Protein AF-A0A395T1R6-F1 (afdb_monomer)

Radius of gyration: 124.19 Å; Cα contacts (8 Å, |Δi|>4): 1586; chains: 1; bounding box: 211×90×313 Å

pLDDT: mean 70.3, std 21.77, range [21.64, 98.12]

InterPro domains:
  IPR008440 Agglutinin-like protein repeat [PF05792] (213-246)
  IPR008440 Agglutinin-like protein repeat [PF05792] (250-283)
  IPR008440 Agglutinin-like protein repeat [PF05792] (288-320)
  IPR008440 Agglutinin-like protein repeat [PF05792] (324-356)
  IPR008440 Agglutinin-like protein repeat [PF05792] (360-392)
  IPR008440 Agglutinin-like protein repeat [PF05792] (396-428)
  IPR008440 Agglutinin-like protein repeat [PF05792] (432-464)
  IPR008440 Agglutinin-like protein repeat [PF05792] (468-500)
  IPR008440 Agglutinin-like protein repeat [PF05792] (504-537)
  IPR008440 Agglutinin-like protein repeat [PF05792] (541-574)
  IPR018871 GLEYA adhesin domain [PF10528] (661-750)
  IPR033504 Agglutinin-like protein [PTHR33793] (58-470)
  IPR037524 PA14/GLEYA domain [PS51820] (612-763)

Mean predicted aligned error: 24.61 Å

Secondary structure (DSSP, 8-state):
--------------------------------------------------------SSSS----------TT-----------S-----------------------SS--------SSTT------------------EEEEEE-TT-SS-EEEEE--SSTT---EEEEEE--EEEEEEEEES-SS-EEE-----BS--EEEEEEEEEPPEEEEEEEETT-SS-EEEEPPPSSTTSPEEEEEEEEPPEEEEEEEETT-SS-EEEEEPPSSTTS-EEEEEEEEPPEEEEEEEETT--S-EEEEEPPSSTTSPEEEEEEEE--EEEEEEEES-SS-EEEEE--SSTTSPEEEEEEEEPPEEEEEEEES-SS-EEEEEPPSSTTSPEEEEEEEEPPEEEEEEEES-SS-EEEEEPPSSTTSPEEEEEEEEPPEEEEEEEES-SS-EEEEEPPSSTTSPEEEEEEEE--EEEEEEEES-SS-EEEEEPPSSTTSPEEEEEEEE--EEEEEEEETT--S-EEEEPPPSSTTSPEEEEEEEE--EEEEEEE-TT-SS-EEEEE--SSTTSPEEEEEEEPPTT--PPP-TTS-BSEEEEEEE-----TTTTS-TT--GGGGGTSPPSEEEEES--EEE-TTS--TT---S-EESSTTSPEE-STTEEEEEEEEEE-SSSEEEEEEE--EESEEEEEETHHHHS---GGG-SEEEE--SS----EEEEEEE-TT-EEEEEEEEEE-SS--EEE-EEE-TTS-EEE-TT-S--TTEESS-TTS-SPPPPPTTS--

Sequence (787 aa):
MLLHRKVGFWALAFSALSDAILVERQVGIQALPTNIIVGSSTLTDAFTSTMLILSNATSTATANVFGLAGLGTTFNIPLASQSLYPSCGTVMVESHVTILSSTDRIIALPETTTLPTQNPCDVVTVLVRMQGYTKGLQFTTITSYGNFVTGGSISTIVPTAADALGTIVVFNPQLYVTTTRYGSVVAAATSTPSGNGLSPTLTVVVDLPQAFITVTSYKNGLTAAVTTTFPVPVQGQTGTIQVDLPQPYTTVTSYIPGATGTGFITLPGANPGDLMTVVLNVPQAYATATTYVNGLSAPATTTLSPTAPGGVATVLVQIPQVYTTITSYGAFATAATTTQAPVSAGGVGSVVVRLPQPYTTITSYGSFAAAATTTLAPVSQGAVASVVVQIPQPYTTVTSYGSFAAAATTTLAPVSPGAVASVVVQIPQPYTTVTSYGSFAAVATTTLAPVSQGGVASVVVQIPQSYTTITSYGAFATAVTTTQAPVSAGGVANVIVQIPQSYTTVTSYATTFKAVATTTMAPVSQGAVATVVIQAPLSYTTVTGTTAAVASISTSTGTPAAAGQLATVVVLNPAVGTRVADQSCSNAGLEYAIYVNPYTNLDAPYYSSFIPSTFALNIPTYSGTSTYMGITEPGGVKSGNSGPAQSIYPGSPSQTWQYKTVNHRAFLYAPITGTYTVVAPYSDEITLVWYGSKAITGWLRSNADLEQGFSSGPSSSKTLNIQLTAGTYTPFRVMWANGQGDYSMIITVTAPDGTVIVDGSGSSSKFFVRFACDGSTPKYPAFGLGG

Solvent-accessible surface area (backbone atoms only — not comparable to full-atom values): 48066 Å² total; per-residue (Å²): 141,79,89,83,82,88,87,89,86,88,87,87,81,90,88,80,90,87,89,86,87,86,84,90,84,91,88,89,90,87,91,88,89,94,86,91,82,90,83,90,88,83,80,86,81,91,86,88,58,59,74,38,89,43,52,77,69,90,73,53,71,61,55,56,72,33,76,87,84,69,90,70,73,76,87,88,87,92,86,87,82,91,76,88,85,85,86,84,92,85,77,83,63,84,87,88,88,88,87,83,86,87,80,98,70,94,71,97,71,89,65,81,67,83,84,90,86,91,66,102,84,80,88,90,82,82,73,90,96,96,97,98,98,96,97,97,92,86,73,48,82,51,79,50,33,27,88,82,39,93,59,81,45,79,47,79,47,80,56,93,54,99,91,59,79,25,45,33,42,35,40,34,58,66,48,77,49,79,50,78,50,60,42,100,43,96,55,75,48,76,49,74,79,86,80,64,48,94,71,64,67,47,68,29,44,34,43,30,48,64,52,70,46,79,48,79,48,55,37,83,91,49,92,56,74,46,79,47,74,52,84,61,96,48,86,77,49,74,24,48,31,41,37,37,34,42,50,45,67,47,80,46,83,42,68,35,82,87,46,92,55,76,48,74,48,76,45,78,38,96,50,88,64,39,71,19,42,34,40,36,38,32,44,51,50,75,45,80,45,80,47,67,35,81,91,48,91,58,74,45,77,47,78,44,79,42,97,47,94,86,44,63,22,39,37,38,36,39,34,47,54,50,69,46,79,47,75,45,55,40,100,42,96,57,73,48,76,48,80,43,78,38,97,46,93,84,42,67,16,40,37,36,35,39,34,47,52,46,73,45,78,47,78,43,56,40,100,46,96,57,74,46,76,48,75,46,80,40,95,45,90,66,43,69,17,43,37,35,34,41,35,43,48,45,72,46,80,48,75,44,60,41,99,46,96,54,76,45,76,48,73,45,80,41,97,43,89,63,42,69,17,43,36,34,34,40,35,42,52,51,70,42,79,48,76,44,64,39,100,47,96,54,77,45,79,46,76,42,79,38,100,44,94,77,41,66,18,39,36,33,35,38,37,45,56,50,71,44,75,47,74,43,62,40,98,46,96,55,75,44,80,47,75,45,80,38,97,41,94,80,44,65,18,38,37,33,32,40,34,46,53,54,71,43,78,52,72,48,61,38,88,83,41,90,56,78,48,77,52,75,45,81,41,93,46,94,80,47,66,20,40,34,40,34,41,28,45,66,60,71,40,77,50,76,45,70,38,90,89,38,96,56,80,47,76,52,77,49,85,55,94,50,92,82,58,55,31,41,32,44,35,39,37,55,37,92,59,70,51,63,48,75,51,90,70,78,30,63,14,29,39,36,34,34,29,79,36,92,40,60,51,86,52,72,53,69,34,80,66,64,67,64,52,58,58,17,57,42,70,52,81,45,72,53,71,40,52,49,50,41,42,71,53,93,87,55,90,66,88,80,49,53,66,76,64,42,49,79,48,92,93,46,74,67,38,60,61,42,28,24,28,41,45,34,38,27,25,44,37,27,42,50,65,41,54,28,44,36,37,34,54,52,18,30,35,32,34,38,30,30,54,46,67,41,35,51,41,72,53,38,76,97,68,41,67,37,76,35,50,32,60,102,56,92,63,77,60,40,75,39,78,46,82,43,51,51,81,39,68,43,40,31,25,41,39,38,34,22,31,67,48,59,59,34,37,39,40,35,32,31,40,70,87,66,50,65,43,29,34,42,84,34,91,27,34,58,25,31,20,58,46,47,75,87,60,81,46,79,83,68,59,56,82,21,70,40,72

Foldseek 3Di:
DDDDDDDDDDDDDDDDDDDDDDDDDDDDDDDDDDDDDDDDDDDDDDDDDAFWDWADDPPTDDTDGDDDDDAWDFDDDDDDDDDDDYDDDGDHDDDDDDDDDDDDDDDPDWDWDWDDDDDDDDDTDIDTDDDEYDDDDDAEEDEWEFAPDPDKDKDKADDDDDPDGIYMYIYYYAEEDEDEFEDDDPAKDKDDDHDIGDDRYDYIYIYGYAAEDEDEFEDEPDPAKDWDWDDDPDTPDYTYIYIYGYQAEDEAEDEDEPDPAKDWDWADDPDTNGYIYIYIYGHAAEDEDEAEDEPDDAKDWDWADDPDGNDYIYTYIYGYAAEDEAEFEDQDPAWDWDWAHAPDTPHYTYTYIYHYQAEDEAEAEDQDPAWDWDWADAPDTNHYTYTYIYHYQAEDEAEAEDQDPAWDWDWADAPDGNHYTYTYTYHYQAEDEAEAEDQDPAWDWDWADAPDGSHYIYTYTYHYAAEDEAEAEDQDPAWDWDWADAPDGNHHIYRYIYHYQAADEAEFEDQPDDAKDWDWAQAPDGNHHTYIYIYGYAAADEAEEEDPPDLAKDWDWDDDDDPRDHTYIYIYDHDQLSDFAPCVPVFFAKKKFKAQAPQAQPPPQPSVRDKPQQQQADDGPDMDGDLADKFADVPHWDFDDQPAFQARDPPHDTGGQARMKMKIKWWFAASAWFKKKKKKQAWAAKKFKDKAPCLQADPTRVPTQDIHGHDPDGGHMDMGIDTDHHGDTIIMMMMGGHNGITTITWMWMAHPVGHTCHTRVNPHRRRTGQAHPVRPDDHHDDGNRGD

Nearest PDB structures (foldseek):
  4lhk-assembly2_B  TM=7.285E-01  e=1.188E-08  Saccharomyces pastorianus
  4lhn-assembly1_A  TM=7.246E-01  e=1.246E-08  Saccharomyces cerevisiae S288C
  4gq7-assembly1_A  TM=7.065E-01  e=5.707E-08  Saccharomyces pastorianus
  5a3m-assembly3_C  TM=7.041E-01  e=3.161E-07  Komagataella pastoris DSMZ 70382
  6qe7-assembly1_A  TM=7.003E-01  e=2.459E-04  Acetivibrio thermocellus

Structure (mmCIF, N/CA/C/O backbone):
data_AF-A0A395T1R6-F1
#
_entry.id   AF-A0A395T1R6-F1
#
loop_
_atom_site.group_PDB
_atom_site.id
_atom_site.type_symbol
_atom_site.label_atom_id
_atom_site.label_alt_id
_atom_site.label_comp_id
_atom_site.label_asym_id
_atom_site.label_entity_id
_atom_site.label_seq_id
_atom_site.pdbx_PDB_ins_code
_atom_site.Cartn_x
_atom_site.Cartn_y
_atom_site.Cartn_z
_atom_site.occupancy
_atom_site.B_iso_or_equiv
_atom_site.auth_seq_id
_atom_site.auth_comp_id
_atom_site.auth_asym_id
_atom_site.auth_atom_id
_atom_site.pdbx_PDB_model_num
ATOM 1 N N . MET A 1 1 ? 49.897 -30.626 -89.184 1.00 29.61 1 MET A N 1
ATOM 2 C CA . MET A 1 1 ? 49.021 -30.191 -90.293 1.00 29.61 1 MET A CA 1
ATOM 3 C C . MET A 1 1 ? 49.155 -28.679 -90.400 1.00 29.61 1 MET A C 1
ATOM 5 O O . MET A 1 1 ? 48.889 -28.042 -89.396 1.00 29.61 1 MET A O 1
ATOM 9 N N . LEU A 1 2 ? 49.645 -28.049 -91.471 1.00 29.53 2 LEU A N 1
ATOM 10 C CA . LEU A 1 2 ? 50.379 -28.482 -92.684 1.00 29.53 2 LEU A CA 1
ATOM 11 C C . LEU A 1 2 ? 51.542 -27.449 -92.883 1.00 29.53 2 LEU A C 1
ATOM 13 O O . LEU A 1 2 ? 51.498 -26.381 -92.284 1.00 29.53 2 LEU A O 1
ATOM 17 N N . LEU A 1 3 ? 52.713 -27.787 -93.443 1.00 25.23 3 LEU A N 1
ATOM 18 C CA . LEU A 1 3 ? 53.141 -27.539 -94.846 1.00 25.23 3 LEU A CA 1
ATOM 19 C C . LEU A 1 3 ? 52.845 -26.116 -95.410 1.00 25.23 3 LEU A C 1
ATOM 21 O O . LEU A 1 3 ? 51.731 -25.638 -95.268 1.00 25.23 3 LEU A O 1
ATOM 25 N N . HIS A 1 4 ? 53.756 -25.440 -96.136 1.00 25.69 4 HIS A N 1
ATOM 26 C CA . HIS A 1 4 ? 55.175 -25.754 -96.393 1.00 25.69 4 HIS A CA 1
ATOM 27 C C . HIS A 1 4 ? 56.025 -24.547 -96.868 1.00 25.69 4 HIS A C 1
ATOM 29 O O . HIS A 1 4 ? 55.557 -23.418 -96.964 1.00 25.69 4 HIS A O 1
ATOM 35 N N . ARG A 1 5 ? 57.311 -24.828 -97.135 1.00 24.47 5 ARG A N 1
ATOM 36 C CA . ARG A 1 5 ? 58.371 -23.920 -97.613 1.00 24.47 5 ARG A CA 1
ATOM 37 C C . ARG A 1 5 ? 58.149 -23.323 -99.019 1.00 24.47 5 ARG A C 1
ATOM 39 O O . ARG A 1 5 ? 57.463 -23.897 -99.854 1.00 24.47 5 ARG A O 1
ATOM 46 N N . LYS A 1 6 ? 58.912 -22.245 -99.267 1.00 27.02 6 LYS A N 1
ATOM 47 C CA . LYS A 1 6 ? 59.444 -21.736 -100.555 1.00 27.02 6 LYS A CA 1
ATOM 48 C C . LYS A 1 6 ? 59.745 -22.818 -101.620 1.00 27.02 6 LYS A C 1
ATOM 50 O O . LYS A 1 6 ? 60.247 -23.872 -101.236 1.00 27.02 6 LYS A O 1
ATOM 55 N N . VAL A 1 7 ? 59.684 -22.452 -102.914 1.00 25.67 7 VAL A N 1
ATOM 56 C CA . VAL A 1 7 ? 60.824 -22.364 -103.886 1.00 25.67 7 VAL A CA 1
ATOM 57 C C . VAL A 1 7 ? 60.316 -22.134 -105.333 1.00 25.67 7 VAL A C 1
ATOM 59 O O . VAL A 1 7 ? 59.218 -22.562 -105.668 1.00 25.67 7 VAL A O 1
ATOM 62 N N . GLY A 1 8 ? 61.142 -21.495 -106.181 1.00 25.34 8 GLY A N 1
ATOM 63 C CA . GLY A 1 8 ? 60.961 -21.331 -107.639 1.00 25.34 8 GLY A CA 1
ATOM 64 C C . GLY A 1 8 ? 60.736 -19.869 -108.054 1.00 25.34 8 GLY A C 1
ATOM 65 O O . GLY A 1 8 ? 60.134 -19.125 -107.288 1.00 25.34 8 GLY A O 1
ATOM 66 N N . PHE A 1 9 ? 61.187 -19.359 -109.208 1.00 25.12 9 PHE A N 1
ATOM 67 C CA . PHE A 1 9 ? 62.047 -19.833 -110.324 1.00 25.12 9 PHE A CA 1
ATOM 68 C C . PHE A 1 9 ? 62.518 -18.562 -111.095 1.00 25.12 9 PHE A C 1
ATOM 70 O O . PHE A 1 9 ? 61.948 -17.503 -110.847 1.00 25.12 9 PHE A O 1
ATOM 77 N N . TRP A 1 10 ? 63.494 -18.480 -112.013 1.00 24.95 10 TRP A N 1
ATOM 78 C CA . TRP A 1 10 ? 64.475 -19.337 -112.733 1.00 24.95 10 TRP A CA 1
ATOM 79 C C . TRP A 1 10 ? 65.685 -18.404 -113.064 1.00 24.95 10 TRP A C 1
ATOM 81 O O . TRP A 1 10 ? 65.503 -17.191 -113.047 1.00 24.95 10 TRP A O 1
ATOM 91 N N . ALA A 1 11 ? 66.910 -18.799 -113.435 1.00 26.53 11 ALA A N 1
ATOM 92 C CA . ALA A 1 11 ? 67.641 -20.078 -113.469 1.00 26.53 11 ALA A CA 1
ATOM 93 C C . ALA A 1 11 ? 69.101 -19.771 -112.992 1.00 26.53 11 ALA A C 1
ATOM 95 O O . ALA A 1 11 ? 69.206 -19.151 -111.941 1.00 26.53 11 ALA A O 1
ATOM 96 N N . LEU A 1 12 ? 70.263 -20.089 -113.593 1.00 25.66 12 LEU A N 1
ATOM 97 C CA . LEU A 1 12 ? 70.721 -20.938 -114.714 1.00 25.66 12 LEU A CA 1
ATOM 98 C C . LEU A 1 12 ? 72.226 -21.226 -114.460 1.00 25.66 12 LEU A C 1
ATOM 100 O O . LEU A 1 12 ? 72.945 -20.293 -114.106 1.00 25.66 12 LEU A O 1
ATOM 104 N N . ALA A 1 13 ? 72.720 -22.463 -114.608 1.00 24.75 13 ALA A N 1
ATOM 105 C CA . ALA A 1 13 ? 74.136 -22.808 -114.382 1.00 24.75 13 ALA A CA 1
ATOM 106 C C . ALA A 1 13 ? 74.539 -24.161 -115.015 1.00 24.75 13 ALA A C 1
ATOM 108 O O . ALA A 1 13 ? 73.674 -25.024 -115.153 1.00 24.75 13 ALA A O 1
ATOM 109 N N . PHE A 1 14 ? 75.852 -24.351 -115.266 1.00 25.20 14 PHE A N 1
ATOM 110 C CA . PHE A 1 14 ? 76.526 -25.600 -115.714 1.00 25.20 14 PHE A CA 1
ATOM 111 C C . PHE A 1 14 ? 76.134 -26.095 -117.135 1.00 25.20 14 PHE A C 1
ATOM 113 O O . PHE A 1 14 ? 75.089 -25.709 -117.646 1.00 25.20 14 PHE A O 1
ATOM 120 N N . SER A 1 15 ? 76.901 -26.901 -117.894 1.00 27.06 15 SER A N 1
ATOM 121 C CA . SER A 1 15 ? 78.256 -27.528 -117.810 1.00 27.06 15 SER A CA 1
ATOM 122 C C . SER A 1 15 ? 78.588 -28.166 -119.191 1.00 27.06 15 SER A C 1
ATOM 124 O O . SER A 1 15 ? 77.674 -28.283 -119.999 1.00 27.06 15 SER A O 1
ATOM 126 N N . ALA A 1 16 ? 79.761 -28.735 -119.524 1.00 30.88 16 ALA A N 1
ATOM 127 C CA . ALA A 1 16 ? 81.188 -28.505 -119.209 1.00 30.88 16 ALA A CA 1
ATOM 128 C C . ALA A 1 16 ? 82.055 -29.532 -120.010 1.00 30.88 16 ALA A C 1
ATOM 130 O O . ALA A 1 16 ? 81.505 -30.503 -120.515 1.00 30.88 16 ALA A O 1
ATOM 131 N N . LEU A 1 17 ? 83.390 -29.352 -120.018 1.00 27.84 17 LEU A N 1
ATOM 132 C CA . LEU A 1 17 ? 84.458 -30.365 -120.233 1.00 27.84 17 LEU A CA 1
ATOM 133 C C . LEU A 1 17 ? 84.576 -31.153 -121.565 1.00 27.84 17 LEU A C 1
ATOM 135 O O . LEU A 1 17 ? 83.744 -31.996 -121.885 1.00 27.84 17 LEU A O 1
ATOM 139 N N . SER A 1 18 ? 85.764 -31.063 -122.180 1.00 30.98 18 SER A N 1
ATOM 140 C CA . SER A 1 18 ? 86.660 -32.225 -122.372 1.00 30.98 18 SER A CA 1
ATOM 141 C C . SER A 1 18 ? 88.119 -31.774 -122.591 1.00 30.98 18 SER A C 1
ATOM 143 O O . SER A 1 18 ? 88.369 -30.750 -123.225 1.00 30.98 18 SER A O 1
ATOM 145 N N . ASP A 1 19 ? 89.083 -32.502 -122.020 1.00 29.06 19 ASP A N 1
ATOM 146 C CA . ASP A 1 19 ? 90.503 -32.114 -121.965 1.00 29.06 19 ASP A CA 1
ATOM 147 C C . ASP A 1 19 ? 91.356 -32.622 -123.142 1.00 29.06 19 ASP A C 1
ATOM 149 O O . ASP A 1 19 ? 91.110 -33.696 -123.692 1.00 29.06 19 ASP A O 1
ATOM 153 N N . ALA A 1 20 ? 92.454 -31.912 -123.434 1.00 26.25 20 ALA A N 1
ATOM 154 C CA . ALA A 1 20 ? 93.642 -32.460 -124.097 1.00 26.25 20 ALA A CA 1
ATOM 155 C C . ALA A 1 20 ? 94.910 -31.680 -123.682 1.00 26.25 20 ALA A C 1
ATOM 157 O O . ALA A 1 20 ? 94.913 -30.451 -123.662 1.00 26.25 20 ALA A O 1
ATOM 158 N N . ILE A 1 21 ? 95.998 -32.392 -123.364 1.00 26.81 21 ILE A N 1
ATOM 159 C CA . ILE A 1 21 ? 97.291 -31.849 -122.897 1.00 26.81 21 ILE A CA 1
ATOM 160 C C . ILE A 1 21 ? 98.415 -32.492 -123.722 1.00 26.81 21 ILE A C 1
ATOM 162 O O . ILE A 1 21 ? 98.368 -33.709 -123.869 1.00 26.81 21 ILE A O 1
ATOM 166 N N . LEU A 1 22 ? 99.433 -31.727 -124.175 1.00 22.70 22 LEU A N 1
ATOM 167 C CA . LEU A 1 22 ? 100.854 -32.164 -124.258 1.00 22.70 22 LEU A CA 1
ATOM 168 C C . LEU A 1 22 ? 101.851 -31.083 -124.771 1.00 22.70 22 LEU A C 1
ATOM 170 O O . LEU A 1 22 ? 101.934 -30.798 -125.959 1.00 22.70 22 LEU A O 1
ATOM 174 N N . VAL A 1 23 ? 102.633 -30.538 -123.829 1.00 24.05 23 VAL A N 1
ATOM 175 C CA . VAL A 1 23 ? 104.097 -30.255 -123.843 1.00 24.05 23 VAL A CA 1
ATOM 176 C C . VAL A 1 23 ? 104.806 -29.690 -125.107 1.00 24.05 23 VAL A C 1
ATOM 178 O O . VAL A 1 23 ? 105.176 -30.407 -126.029 1.00 24.05 23 VAL A O 1
ATOM 181 N N . GLU A 1 24 ? 105.120 -28.391 -125.022 1.00 30.47 24 GLU A N 1
ATOM 182 C CA . GLU A 1 24 ? 106.423 -27.698 -125.209 1.00 30.47 24 GLU A CA 1
ATOM 183 C C . GLU A 1 24 ? 107.629 -28.351 -125.956 1.00 30.47 24 GLU A C 1
ATOM 185 O O . GLU A 1 24 ? 108.156 -29.381 -125.535 1.00 30.47 24 GLU A O 1
ATOM 190 N N . ARG A 1 25 ? 108.247 -27.600 -126.899 1.00 23.56 25 ARG A N 1
ATOM 191 C CA . ARG A 1 25 ? 109.714 -27.329 -126.894 1.00 23.56 25 ARG A CA 1
ATOM 192 C C . ARG A 1 25 ? 110.128 -26.076 -127.695 1.00 23.56 25 ARG A C 1
ATOM 194 O O . ARG A 1 25 ? 109.508 -25.741 -128.697 1.00 23.56 25 ARG A O 1
ATOM 201 N N . GLN A 1 26 ? 111.196 -25.399 -127.256 1.00 33.03 26 GLN A N 1
ATOM 202 C CA . GLN A 1 26 ? 111.810 -24.227 -127.913 1.00 33.03 26 GLN A CA 1
ATOM 203 C C . GLN A 1 26 ? 112.692 -24.576 -129.131 1.00 33.03 26 GLN A C 1
ATOM 205 O O . GLN A 1 26 ? 113.299 -25.645 -129.156 1.00 33.03 26 GLN A O 1
ATOM 210 N N . VAL A 1 27 ? 112.881 -23.609 -130.045 1.00 26.05 27 VAL A N 1
ATOM 211 C CA . VAL A 1 27 ? 114.132 -22.824 -130.272 1.00 26.05 27 VAL A CA 1
ATOM 212 C C . VAL A 1 27 ? 113.833 -21.700 -131.295 1.00 26.05 27 VAL A C 1
ATOM 214 O O . VAL A 1 27 ? 112.976 -21.876 -132.155 1.00 26.05 27 VAL A O 1
ATOM 217 N N . GLY A 1 28 ? 114.481 -20.529 -131.188 1.00 33.84 28 GLY A N 1
ATOM 218 C CA . GLY A 1 28 ? 114.299 -19.372 -132.097 1.00 33.84 28 GLY A CA 1
ATOM 219 C C . GLY A 1 28 ? 115.610 -18.898 -132.750 1.00 33.84 28 GLY A C 1
ATOM 220 O O . GLY A 1 28 ? 116.626 -19.561 -132.571 1.00 33.84 28 GLY A O 1
ATOM 221 N N . ILE A 1 29 ? 115.604 -17.764 -133.477 1.00 26.56 29 ILE A N 1
ATOM 222 C CA . ILE A 1 29 ? 116.796 -17.055 -134.022 1.00 26.56 29 ILE A CA 1
ATOM 223 C C . ILE A 1 29 ? 116.436 -15.609 -134.471 1.00 26.56 29 ILE A C 1
ATOM 225 O O . ILE A 1 29 ? 115.260 -15.293 -134.639 1.00 26.56 29 ILE A O 1
ATOM 229 N N . GLN A 1 30 ? 117.435 -14.723 -134.622 1.00 33.66 30 GLN A N 1
ATOM 230 C CA . GLN A 1 30 ? 117.318 -13.301 -135.033 1.00 33.66 30 GLN A CA 1
ATOM 231 C C . GLN A 1 30 ? 117.697 -13.069 -136.515 1.00 33.66 30 GLN A C 1
ATOM 233 O O . GLN A 1 30 ? 118.505 -13.838 -137.027 1.00 33.66 30 GLN A O 1
ATOM 238 N N . ALA A 1 31 ? 117.269 -11.950 -137.136 1.00 23.98 31 ALA A N 1
ATOM 239 C CA . ALA A 1 31 ? 118.043 -11.203 -138.160 1.00 23.98 31 ALA A CA 1
ATOM 240 C C . ALA A 1 31 ? 117.441 -9.814 -138.531 1.00 23.98 31 ALA A C 1
ATOM 242 O O . ALA A 1 31 ? 116.288 -9.516 -138.233 1.00 23.98 31 ALA A O 1
ATOM 243 N N . LEU A 1 32 ? 118.255 -8.990 -139.208 1.00 28.36 32 LEU A N 1
ATOM 244 C CA . LEU A 1 32 ? 118.049 -7.650 -139.816 1.00 28.36 32 LEU A CA 1
ATOM 245 C C . LEU A 1 32 ? 118.878 -7.625 -141.146 1.00 28.36 32 LEU A C 1
ATOM 247 O O . LEU A 1 32 ? 119.597 -8.601 -141.368 1.00 28.36 32 LEU A O 1
ATOM 251 N N . PRO A 1 33 ? 119.034 -6.523 -141.926 1.00 50.50 33 PRO A N 1
ATOM 252 C CA . PRO A 1 33 ? 118.114 -5.513 -142.504 1.00 50.50 33 PRO A CA 1
ATOM 253 C C . PRO A 1 33 ? 118.415 -5.265 -144.032 1.00 50.50 33 PRO A C 1
ATOM 255 O O . PRO A 1 33 ? 118.974 -6.141 -144.680 1.00 50.50 33 PRO A O 1
ATOM 258 N N . THR A 1 34 ? 118.160 -4.041 -144.561 1.00 25.34 34 THR A N 1
ATOM 259 C CA . THR A 1 34 ? 118.771 -3.331 -145.747 1.00 25.34 34 THR A CA 1
ATOM 260 C C . THR A 1 34 ? 117.970 -3.081 -147.059 1.00 25.34 34 THR A C 1
ATOM 262 O O . THR A 1 34 ? 116.901 -3.639 -147.277 1.00 25.34 34 THR A O 1
ATOM 265 N N . ASN A 1 35 ? 118.479 -2.126 -147.873 1.00 29.36 35 ASN A N 1
ATOM 266 C CA . ASN A 1 35 ? 117.907 -1.464 -149.076 1.00 29.36 35 ASN A CA 1
ATOM 267 C C . ASN A 1 35 ? 118.838 -1.620 -150.307 1.00 29.36 35 ASN A C 1
ATOM 269 O O . ASN A 1 35 ? 120.018 -1.880 -150.089 1.00 29.36 35 ASN A O 1
ATOM 273 N N . ILE A 1 36 ? 118.393 -1.277 -151.540 1.00 23.59 36 ILE A N 1
ATOM 274 C CA . ILE A 1 36 ? 119.237 -0.665 -152.615 1.00 23.59 36 ILE A CA 1
ATOM 275 C C . ILE A 1 36 ? 118.395 -0.011 -153.756 1.00 23.59 36 ILE A C 1
ATOM 277 O O . ILE A 1 36 ? 117.195 0.191 -153.577 1.00 23.59 36 ILE A O 1
ATOM 281 N N . ILE A 1 37 ? 119.028 0.475 -154.839 1.00 25.44 37 ILE A N 1
ATOM 282 C CA . ILE A 1 37 ? 118.667 1.673 -155.633 1.00 25.44 37 ILE A CA 1
ATOM 283 C C . ILE A 1 37 ? 118.679 1.451 -157.174 1.00 25.44 37 ILE A C 1
ATOM 285 O O . ILE A 1 37 ? 119.612 0.847 -157.684 1.00 25.44 37 ILE A O 1
ATOM 289 N N . VAL A 1 38 ? 117.691 2.045 -157.878 1.00 25.42 38 VAL A N 1
ATOM 290 C CA . VAL A 1 38 ? 117.633 2.511 -159.304 1.00 25.42 38 VAL A CA 1
ATOM 291 C C . VAL A 1 38 ? 118.059 1.586 -160.472 1.00 25.42 38 VAL A C 1
ATOM 293 O O . VAL A 1 38 ? 119.215 1.205 -160.587 1.00 25.42 38 VAL A O 1
ATOM 296 N N . GLY A 1 39 ? 117.192 1.503 -161.502 1.00 25.41 39 GLY A N 1
ATOM 297 C CA . GLY A 1 39 ? 117.634 1.749 -162.893 1.00 25.41 39 GLY A CA 1
ATOM 298 C C . GLY A 1 39 ? 117.143 0.818 -164.017 1.00 25.41 39 GLY A C 1
ATOM 299 O O . GLY A 1 39 ? 117.495 -0.350 -164.047 1.00 25.41 39 GLY A O 1
ATOM 300 N N . SER A 1 40 ? 116.495 1.417 -165.032 1.00 21.64 40 SER A N 1
ATOM 301 C CA . SER A 1 40 ? 116.198 0.871 -166.377 1.00 21.64 40 SER A CA 1
ATOM 302 C C . SER A 1 40 ? 115.110 -0.213 -166.516 1.00 21.64 40 SER A C 1
ATOM 304 O O . SER A 1 40 ? 115.144 -1.253 -165.866 1.00 21.64 40 SER A O 1
ATOM 306 N N . SER A 1 41 ? 114.175 0.005 -167.450 1.00 25.02 41 SER A N 1
ATOM 307 C CA . SER A 1 41 ? 113.246 -1.019 -167.946 1.00 25.02 41 SER A CA 1
ATOM 308 C C . SER A 1 41 ? 112.718 -0.706 -169.358 1.00 25.02 41 SER A C 1
ATOM 310 O O . SER A 1 41 ? 111.914 0.198 -169.571 1.00 25.02 41 SER A O 1
ATOM 312 N N . THR A 1 42 ? 113.121 -1.521 -170.332 1.00 23.44 42 THR A N 1
ATOM 313 C CA . THR A 1 42 ? 112.392 -1.745 -171.592 1.00 23.44 42 THR A CA 1
ATOM 314 C C . THR A 1 42 ? 112.316 -3.258 -171.767 1.00 23.44 42 THR A C 1
ATOM 316 O O . THR A 1 42 ? 113.345 -3.900 -171.938 1.00 23.44 42 THR A O 1
ATOM 319 N N . LEU A 1 43 ? 111.181 -3.863 -171.426 1.00 25.53 43 LEU A N 1
ATOM 320 C CA . LEU A 1 43 ? 110.031 -4.098 -172.312 1.00 25.53 43 LEU A CA 1
ATOM 321 C C . LEU A 1 43 ? 110.159 -5.435 -173.053 1.00 25.53 43 LEU A C 1
ATOM 323 O O . LEU A 1 43 ? 111.091 -5.632 -173.822 1.00 25.53 43 LEU A O 1
ATOM 327 N N . THR A 1 44 ? 109.105 -6.241 -172.892 1.00 26.75 44 THR A N 1
ATOM 328 C CA . THR A 1 44 ? 108.603 -7.277 -173.816 1.00 26.75 44 THR A CA 1
ATOM 329 C C . THR A 1 44 ? 109.477 -8.531 -174.055 1.00 26.75 44 THR A C 1
ATOM 331 O O . THR A 1 44 ? 110.683 -8.440 -174.233 1.00 26.75 44 THR A O 1
ATOM 334 N N . ASP A 1 45 ? 108.927 -9.751 -174.084 1.00 25.23 45 ASP A N 1
ATOM 335 C CA . ASP A 1 45 ? 107.506 -10.119 -173.967 1.00 25.23 45 ASP A CA 1
ATOM 336 C C . ASP A 1 45 ? 107.254 -11.470 -173.280 1.00 25.23 45 ASP A C 1
ATOM 338 O O . ASP A 1 45 ? 108.174 -12.237 -172.993 1.00 25.23 45 ASP A O 1
ATOM 342 N N . ALA A 1 46 ? 105.984 -11.729 -172.961 1.00 26.94 46 ALA A N 1
ATOM 343 C CA . ALA A 1 46 ? 105.556 -12.905 -172.210 1.00 26.94 46 ALA A CA 1
ATOM 344 C C . ALA A 1 46 ? 105.549 -14.205 -173.037 1.00 26.94 46 ALA A C 1
ATOM 346 O O . ALA A 1 46 ? 105.159 -14.217 -174.201 1.00 26.94 46 ALA A O 1
ATOM 347 N N . PHE A 1 47 ? 105.834 -15.330 -172.372 1.00 25.06 47 PHE A N 1
ATOM 348 C CA . PHE A 1 47 ? 105.428 -16.670 -172.810 1.00 25.06 47 PHE A CA 1
ATOM 349 C C . PHE A 1 47 ? 104.857 -17.466 -171.629 1.00 25.06 47 PHE A C 1
ATOM 351 O O . PHE A 1 47 ? 105.397 -17.436 -170.523 1.00 25.06 47 PHE A O 1
ATOM 358 N N . THR A 1 48 ? 103.750 -18.172 -171.861 1.00 26.30 48 THR A N 1
ATOM 359 C CA . THR A 1 48 ? 103.008 -18.957 -170.861 1.00 26.30 48 THR A CA 1
ATOM 360 C C . THR A 1 48 ? 103.182 -20.465 -171.068 1.00 26.30 48 THR A C 1
ATOM 362 O O . THR A 1 48 ? 103.249 -20.941 -172.199 1.00 26.30 48 THR A O 1
ATOM 365 N N . SER A 1 49 ? 103.231 -21.232 -169.972 1.00 24.64 49 SER A N 1
ATOM 366 C CA . SER A 1 49 ? 103.086 -22.704 -169.900 1.00 24.64 49 SER A CA 1
ATOM 367 C C . SER A 1 49 ? 102.891 -23.140 -168.431 1.00 24.64 49 SER A C 1
ATOM 369 O O . SER A 1 49 ? 103.068 -22.307 -167.542 1.00 24.64 49 SER A O 1
ATOM 371 N N . THR A 1 50 ? 102.503 -24.402 -168.179 1.00 23.33 50 THR A N 1
ATOM 372 C CA . THR A 1 50 ? 101.903 -24.870 -166.898 1.00 23.33 50 THR A CA 1
ATOM 373 C C . THR A 1 50 ? 102.637 -26.055 -166.227 1.00 23.33 50 THR A C 1
ATOM 375 O O . THR A 1 50 ? 103.316 -26.829 -166.897 1.00 23.33 50 THR A O 1
ATOM 378 N N . MET A 1 51 ? 102.478 -26.221 -164.900 1.00 28.81 51 MET A N 1
ATOM 379 C CA . MET A 1 51 ? 103.156 -27.208 -164.030 1.00 28.81 51 MET A CA 1
ATOM 380 C C . MET A 1 51 ? 102.465 -28.593 -163.894 1.00 28.81 51 MET A C 1
ATOM 382 O O . MET A 1 51 ? 101.329 -28.661 -163.432 1.00 28.81 51 MET A O 1
ATOM 386 N N . LEU A 1 52 ? 103.198 -29.693 -164.134 1.00 24.88 52 LEU A N 1
ATOM 387 C CA . LEU A 1 52 ? 102.913 -31.088 -163.724 1.00 24.88 52 LEU A CA 1
ATOM 388 C C . LEU A 1 52 ? 104.228 -31.859 -163.452 1.00 24.88 52 LEU A C 1
ATOM 390 O O . LEU A 1 52 ? 105.116 -31.876 -164.299 1.00 24.88 52 LEU A O 1
ATOM 394 N N . ILE A 1 53 ? 104.353 -32.551 -162.310 1.00 30.95 53 ILE A N 1
ATOM 395 C CA . ILE A 1 53 ? 105.489 -33.452 -162.003 1.00 30.95 53 ILE A CA 1
ATOM 396 C C . ILE A 1 53 ? 104.979 -34.889 -161.885 1.00 30.95 53 ILE A C 1
ATOM 398 O O . ILE A 1 53 ? 104.049 -35.148 -161.127 1.00 30.95 53 ILE A O 1
ATOM 402 N N . LEU A 1 54 ? 105.623 -35.820 -162.592 1.00 26.39 54 LEU A N 1
ATOM 403 C CA . LEU A 1 54 ? 105.371 -37.264 -162.550 1.00 26.39 54 LEU A CA 1
ATOM 404 C C . LEU A 1 54 ? 106.666 -38.000 -162.958 1.00 26.39 54 LEU A C 1
ATOM 406 O O . LEU A 1 54 ? 107.420 -37.515 -163.803 1.00 26.39 54 LEU A O 1
ATOM 410 N N . SER A 1 55 ? 106.963 -39.120 -162.297 1.00 32.03 55 SER A N 1
ATOM 411 C CA . SER A 1 55 ? 108.272 -39.799 -162.308 1.00 32.03 55 SER A CA 1
ATOM 412 C C . SER A 1 55 ? 108.362 -40.956 -163.312 1.00 32.03 55 SER A C 1
ATOM 414 O O . SER A 1 55 ? 107.341 -41.426 -163.789 1.00 32.03 55 SER A O 1
ATOM 416 N N . ASN A 1 56 ? 109.577 -41.444 -163.590 1.00 34.97 56 ASN A N 1
ATOM 417 C CA . ASN A 1 56 ? 109.904 -42.552 -164.512 1.00 34.97 56 ASN A CA 1
ATOM 418 C C . ASN A 1 56 ? 110.736 -43.623 -163.760 1.00 34.97 56 ASN A C 1
ATOM 420 O O . ASN A 1 56 ? 111.423 -43.252 -162.811 1.00 34.97 56 ASN A O 1
ATOM 424 N N . ALA A 1 57 ? 110.806 -44.923 -164.086 1.00 37.69 57 ALA A N 1
ATOM 425 C CA . ALA A 1 57 ? 109.948 -45.852 -164.854 1.00 37.69 57 ALA A CA 1
ATOM 426 C C . ALA A 1 57 ? 110.190 -47.294 -164.293 1.00 37.69 57 ALA A C 1
ATOM 428 O O . ALA A 1 57 ? 111.014 -47.439 -163.391 1.00 37.69 57 ALA A O 1
ATOM 429 N N . THR A 1 58 ? 109.551 -48.414 -164.671 1.00 38.09 58 THR A N 1
ATOM 430 C CA . THR A 1 58 ? 108.639 -48.754 -165.782 1.00 38.09 58 THR A CA 1
ATOM 431 C C . THR A 1 58 ? 107.456 -49.694 -165.366 1.00 38.09 58 THR A C 1
ATOM 433 O O . THR A 1 58 ? 107.230 -50.710 -166.022 1.00 38.09 58 THR A O 1
ATOM 436 N N . SER A 1 59 ? 106.683 -49.576 -164.278 1.00 50.44 59 SER A N 1
ATOM 437 C CA . SER A 1 59 ? 106.446 -48.518 -163.277 1.00 50.44 59 SER A CA 1
ATOM 438 C C . SER A 1 59 ? 106.238 -47.109 -163.843 1.00 50.44 59 SER A C 1
ATOM 440 O O . SER A 1 59 ? 106.367 -46.908 -165.042 1.00 50.44 59 SER A O 1
ATOM 442 N N . THR A 1 60 ? 105.857 -46.172 -162.961 1.00 48.31 60 THR A N 1
ATOM 443 C CA . THR A 1 60 ? 106.154 -44.721 -163.021 1.00 48.31 60 THR A CA 1
ATOM 444 C C . THR A 1 60 ? 106.216 -44.064 -164.420 1.00 48.31 60 THR A C 1
ATOM 446 O O . THR A 1 60 ? 107.141 -44.315 -165.185 1.00 48.31 60 THR A O 1
ATOM 449 N N . ALA A 1 61 ? 105.292 -43.145 -164.745 1.00 26.94 61 ALA A N 1
ATOM 450 C CA . ALA A 1 61 ? 105.412 -42.336 -165.969 1.00 26.94 61 ALA A CA 1
ATOM 451 C C . ALA A 1 61 ? 105.025 -40.839 -165.834 1.00 26.94 61 ALA A C 1
ATOM 453 O O . ALA A 1 61 ? 103.881 -40.505 -165.532 1.00 26.94 61 ALA A O 1
ATOM 454 N N . THR A 1 62 ? 105.984 -39.980 -166.211 1.00 25.83 62 THR A N 1
ATOM 455 C CA . THR A 1 62 ? 105.889 -38.767 -167.069 1.00 25.83 62 THR A CA 1
ATOM 456 C C . THR A 1 62 ? 105.168 -37.480 -166.621 1.00 25.83 62 THR A C 1
ATOM 458 O O . THR A 1 62 ? 103.947 -37.432 -166.511 1.00 25.83 62 THR A O 1
ATOM 461 N N . ALA A 1 63 ? 105.966 -36.402 -166.521 1.00 27.61 63 ALA A N 1
ATOM 462 C CA . ALA A 1 63 ? 105.645 -34.989 -166.239 1.00 27.61 63 ALA A CA 1
ATOM 463 C C . ALA A 1 63 ? 104.795 -34.248 -167.320 1.00 27.61 63 ALA A C 1
ATOM 465 O O . ALA A 1 63 ? 104.330 -34.854 -168.279 1.00 27.61 63 ALA A O 1
ATOM 466 N N . ASN A 1 64 ? 104.518 -32.937 -167.193 1.00 26.84 64 ASN A N 1
ATOM 467 C CA . ASN A 1 64 ? 105.440 -31.878 -167.665 1.00 26.84 64 ASN A CA 1
ATOM 468 C C . ASN A 1 64 ? 105.314 -30.517 -166.927 1.00 26.84 64 ASN A C 1
ATOM 470 O O . ASN A 1 64 ? 104.208 -30.021 -166.738 1.00 26.84 64 ASN A O 1
ATOM 474 N N . VAL A 1 65 ? 106.437 -29.872 -166.571 1.00 33.84 65 VAL A N 1
ATOM 475 C CA . VAL A 1 65 ? 106.509 -28.742 -165.606 1.00 33.84 65 VAL A CA 1
ATOM 476 C C . VAL A 1 65 ? 106.904 -27.383 -166.219 1.00 33.84 65 VAL A C 1
ATOM 478 O O . VAL A 1 65 ? 108.003 -27.290 -166.754 1.00 33.84 65 VAL A O 1
ATOM 481 N N . PHE A 1 66 ? 106.098 -26.315 -166.047 1.00 26.27 66 PHE A N 1
ATOM 482 C CA . PHE A 1 66 ? 106.440 -24.923 -166.426 1.00 26.27 66 PHE A CA 1
ATOM 483 C C . PHE A 1 66 ? 105.710 -23.799 -165.640 1.00 26.27 66 PHE A C 1
ATOM 485 O O . PHE A 1 66 ? 104.527 -23.923 -165.348 1.00 26.27 66 PHE A O 1
ATOM 492 N N . GLY A 1 67 ? 106.400 -22.657 -165.446 1.00 30.69 67 GLY A N 1
ATOM 493 C CA . GLY A 1 67 ? 105.834 -21.288 -165.336 1.00 30.69 67 GLY A CA 1
ATOM 494 C C . GLY A 1 67 ? 105.211 -20.836 -163.994 1.00 30.69 67 GLY A C 1
ATOM 495 O O . GLY A 1 67 ? 104.341 -21.509 -163.458 1.00 30.69 67 GLY A O 1
ATOM 496 N N . LEU A 1 68 ? 105.543 -19.678 -163.400 1.00 29.89 68 LEU A N 1
ATOM 497 C CA . LEU A 1 68 ? 106.670 -18.738 -163.585 1.00 29.89 68 LEU A CA 1
ATOM 498 C C . LEU A 1 68 ? 107.416 -18.592 -162.242 1.00 29.89 68 LEU A C 1
ATOM 500 O O . LEU A 1 68 ? 106.790 -18.649 -161.186 1.00 29.89 68 LEU A O 1
ATOM 504 N N . ALA A 1 69 ? 108.725 -18.327 -162.281 1.00 34.28 69 ALA A N 1
ATOM 505 C CA . ALA A 1 69 ? 109.538 -18.035 -161.098 1.00 34.28 69 ALA A CA 1
ATOM 506 C C . ALA A 1 69 ? 110.293 -16.704 -161.249 1.00 34.28 69 ALA A C 1
ATOM 508 O O . ALA A 1 69 ? 110.760 -16.372 -162.338 1.00 34.28 69 ALA A O 1
ATOM 509 N N . GLY A 1 70 ? 110.416 -15.962 -160.145 1.00 35.31 70 GLY A N 1
ATOM 510 C CA . GLY A 1 70 ? 111.324 -14.820 -160.001 1.00 35.31 70 GLY A CA 1
ATOM 511 C C . GLY A 1 70 ? 112.589 -15.210 -159.226 1.00 35.31 70 GLY A C 1
ATOM 512 O O . GLY A 1 70 ? 112.654 -16.291 -158.642 1.00 35.31 70 GLY A O 1
ATOM 513 N N . LEU A 1 71 ? 113.596 -14.332 -159.219 1.00 29.69 71 LEU A N 1
ATOM 514 C CA . LEU A 1 71 ? 114.896 -14.580 -158.579 1.00 29.69 71 LEU A CA 1
ATOM 515 C C . LEU A 1 71 ? 114.775 -15.034 -157.108 1.00 29.69 71 LEU A C 1
ATOM 517 O O . LEU A 1 71 ? 114.043 -14.436 -156.323 1.00 29.69 71 LEU A O 1
ATOM 521 N N . GLY A 1 72 ? 115.544 -16.070 -156.745 1.00 37.22 72 GLY A N 1
ATOM 522 C CA . GLY A 1 72 ? 115.762 -16.511 -155.359 1.00 37.22 72 GLY A CA 1
ATOM 523 C C . GLY A 1 72 ? 115.056 -17.799 -154.900 1.00 37.22 72 GLY A C 1
ATOM 524 O O . GLY A 1 72 ? 115.294 -18.234 -153.775 1.00 37.22 72 GLY A O 1
ATOM 525 N N . THR A 1 73 ? 114.201 -18.443 -155.706 1.00 37.31 73 THR A N 1
ATOM 526 C CA . THR A 1 73 ? 113.470 -19.654 -155.258 1.00 37.31 73 THR A CA 1
ATOM 527 C C . THR A 1 73 ? 114.307 -20.940 -155.353 1.00 37.31 73 THR A C 1
ATOM 529 O O . THR A 1 73 ? 115.002 -21.157 -156.340 1.00 37.31 73 THR A O 1
ATOM 532 N N . THR A 1 74 ? 114.195 -21.830 -154.357 1.00 34.91 74 THR A N 1
ATOM 533 C CA . THR A 1 74 ? 114.816 -23.174 -154.333 1.00 34.91 74 THR A CA 1
ATOM 534 C C . THR A 1 74 ? 113.751 -24.233 -154.013 1.00 34.91 74 THR A C 1
ATOM 536 O O . THR A 1 74 ? 112.864 -23.970 -153.202 1.00 34.91 74 THR A O 1
ATOM 539 N N . PHE A 1 75 ? 113.831 -25.428 -154.612 1.00 34.06 75 PHE A N 1
ATOM 540 C CA . PHE A 1 75 ? 112.858 -26.521 -154.434 1.00 34.06 75 PHE A CA 1
ATOM 541 C C . PHE A 1 75 ? 113.527 -27.815 -153.939 1.00 34.06 75 PHE A C 1
ATOM 543 O O . PHE A 1 75 ? 114.668 -28.092 -154.292 1.00 34.06 75 PHE A O 1
ATOM 550 N N . ASN A 1 76 ? 112.800 -28.629 -153.163 1.00 32.59 76 ASN A N 1
ATOM 551 C CA . ASN A 1 76 ? 113.198 -29.977 -152.727 1.00 32.59 76 ASN A CA 1
ATOM 552 C C . ASN A 1 76 ? 111.961 -30.893 -152.648 1.00 32.59 76 ASN A C 1
ATOM 554 O O . ASN A 1 76 ? 110.911 -30.453 -152.183 1.00 32.59 76 ASN A O 1
ATOM 558 N N . ILE A 1 77 ? 112.079 -32.158 -153.078 1.00 30.94 77 ILE A N 1
ATOM 559 C CA . ILE A 1 77 ? 110.988 -33.156 -153.085 1.00 30.94 77 ILE A CA 1
ATOM 560 C C . ILE A 1 77 ? 111.551 -34.548 -152.714 1.00 30.94 77 ILE A C 1
ATOM 562 O O . ILE A 1 77 ? 112.488 -34.989 -153.378 1.00 30.94 77 ILE A O 1
ATOM 566 N N . PRO A 1 78 ? 110.997 -35.266 -151.713 1.00 35.62 78 PRO A N 1
ATOM 567 C CA . PRO A 1 78 ? 111.439 -36.618 -151.353 1.00 35.62 78 PRO A CA 1
ATOM 568 C C . PRO A 1 78 ? 110.428 -37.731 -151.709 1.00 35.62 78 PRO A C 1
ATOM 570 O O . PRO A 1 78 ? 109.254 -37.647 -151.355 1.00 35.62 78 PRO A O 1
ATOM 573 N N . LEU A 1 79 ? 110.905 -38.823 -152.321 1.00 31.77 79 LEU A N 1
ATOM 574 C CA . LEU A 1 79 ? 110.247 -40.144 -152.393 1.00 31.77 79 LEU A CA 1
ATOM 575 C C . LEU A 1 79 ? 111.317 -41.260 -152.519 1.00 31.77 79 LEU A C 1
ATOM 577 O O . LEU A 1 79 ? 112.499 -40.964 -152.682 1.00 31.77 79 LEU A O 1
ATOM 581 N N . ALA A 1 80 ? 110.932 -42.533 -152.370 1.00 29.50 80 ALA A N 1
ATOM 582 C CA . ALA A 1 80 ? 111.821 -43.637 -151.962 1.00 29.50 80 ALA A CA 1
ATOM 583 C C . ALA A 1 80 ? 111.634 -44.928 -152.802 1.00 29.50 80 ALA A C 1
ATOM 585 O O . ALA A 1 80 ? 110.528 -45.168 -153.274 1.00 29.50 80 ALA A O 1
ATOM 586 N N . SER A 1 81 ? 112.608 -45.847 -152.957 1.00 38.38 81 SER A N 1
ATOM 587 C CA . SER A 1 81 ? 114.070 -45.827 -152.684 1.00 38.38 81 SER A CA 1
ATOM 588 C C . SER A 1 81 ? 114.756 -47.083 -153.304 1.00 38.38 81 SER A C 1
ATOM 590 O O . SER A 1 81 ? 114.144 -47.758 -154.121 1.00 38.38 81 SER A O 1
ATOM 592 N N . GLN A 1 82 ? 115.989 -47.415 -152.874 1.00 31.09 82 GLN A N 1
ATOM 593 C CA . GLN A 1 82 ? 116.799 -48.612 -153.201 1.00 31.09 82 GLN A CA 1
ATOM 594 C C . GLN A 1 82 ? 117.295 -48.791 -154.656 1.00 31.09 82 GLN A C 1
ATOM 596 O O . GLN A 1 82 ? 116.738 -49.575 -155.413 1.00 31.09 82 GLN A O 1
ATOM 601 N N . SER A 1 83 ? 118.487 -48.251 -154.959 1.00 29.30 83 SER A N 1
ATOM 602 C CA . SER A 1 83 ? 119.693 -49.097 -155.130 1.00 29.30 83 SER A CA 1
ATOM 603 C C . SER A 1 83 ? 120.992 -48.276 -155.259 1.00 29.30 83 SER A C 1
ATOM 605 O O . SER A 1 83 ? 121.035 -47.329 -156.028 1.00 29.30 83 SER A O 1
ATOM 607 N N . LEU A 1 84 ? 122.035 -48.697 -154.531 1.00 33.28 84 LEU A N 1
ATOM 608 C CA . LEU A 1 84 ? 123.483 -48.612 -154.831 1.00 33.28 84 LEU A CA 1
ATOM 609 C C . LEU A 1 84 ? 124.062 -47.404 -155.632 1.00 33.28 84 LEU A C 1
ATOM 611 O O . LEU A 1 84 ? 123.932 -47.334 -156.848 1.00 33.28 84 LEU A O 1
ATOM 615 N N . TYR A 1 85 ? 124.912 -46.621 -154.941 1.00 28.50 85 TYR A N 1
ATOM 616 C CA . TYR A 1 85 ? 125.843 -45.572 -155.432 1.00 28.50 85 TYR A CA 1
ATOM 617 C C . TYR A 1 85 ? 125.225 -44.204 -155.867 1.00 28.50 85 TYR A C 1
ATOM 619 O O . TYR A 1 85 ? 124.014 -44.126 -156.056 1.00 28.50 85 TYR A O 1
ATOM 627 N N . PRO A 1 86 ? 125.990 -43.074 -155.836 1.00 45.47 86 PRO A N 1
ATOM 628 C CA . PRO A 1 86 ? 125.439 -41.800 -155.330 1.00 45.47 86 PRO A CA 1
ATOM 629 C C . PRO A 1 86 ? 125.648 -40.541 -156.215 1.00 45.47 86 PRO A C 1
ATOM 631 O O . PRO A 1 86 ? 126.292 -40.594 -157.260 1.00 45.47 86 PRO A O 1
ATOM 634 N N . SER A 1 87 ? 125.260 -39.379 -155.650 1.00 38.28 87 SER A N 1
ATOM 635 C CA . SER A 1 87 ? 125.667 -37.991 -155.996 1.00 38.28 87 SER A CA 1
ATOM 636 C C . SER A 1 87 ? 124.946 -37.334 -157.202 1.00 38.28 87 SER A C 1
ATOM 638 O O . SER A 1 87 ? 124.445 -38.043 -158.063 1.00 38.28 87 SER A O 1
ATOM 640 N N . CYS A 1 88 ? 124.802 -35.999 -157.314 1.00 31.06 88 CYS A N 1
ATOM 641 C CA . CYS A 1 88 ? 125.236 -34.887 -156.442 1.00 31.06 88 CYS A CA 1
ATOM 642 C C . CYS A 1 88 ? 124.421 -33.583 -156.686 1.00 31.06 88 CYS A C 1
ATOM 644 O O . CYS A 1 88 ? 123.899 -33.402 -157.781 1.00 31.06 88 CYS A O 1
ATOM 646 N N . GLY A 1 89 ? 124.447 -32.629 -155.738 1.00 31.98 89 GLY A N 1
ATOM 647 C CA . GLY A 1 89 ? 124.320 -31.181 -156.030 1.00 31.98 89 GLY A CA 1
ATOM 648 C C . GLY A 1 89 ? 122.994 -30.452 -155.712 1.00 31.98 89 GLY A C 1
ATOM 649 O O . GLY A 1 89 ? 121.907 -30.953 -155.975 1.00 31.98 89 GLY A O 1
ATOM 650 N N . THR A 1 90 ? 123.120 -29.213 -155.212 1.00 34.34 90 THR A N 1
ATOM 651 C CA . THR A 1 90 ? 122.047 -28.217 -154.972 1.00 34.34 90 THR A CA 1
ATOM 652 C C . THR A 1 90 ? 122.361 -26.941 -155.771 1.00 34.34 90 THR A C 1
ATOM 654 O O . THR A 1 90 ? 123.536 -26.668 -156.008 1.00 34.34 90 THR A O 1
ATOM 657 N N . VAL A 1 91 ? 121.362 -26.131 -156.153 1.00 31.19 91 VAL A N 1
ATOM 658 C CA . VAL A 1 91 ? 121.560 -24.889 -156.938 1.00 31.19 91 VAL A CA 1
ATOM 659 C C . VAL A 1 91 ? 120.764 -23.708 -156.356 1.00 31.19 91 VAL A C 1
ATOM 661 O O . VAL A 1 91 ? 119.603 -23.870 -155.990 1.00 31.19 91 VAL A O 1
ATOM 664 N N . MET A 1 92 ? 121.383 -22.519 -156.322 1.00 26.44 92 MET A N 1
ATOM 665 C CA . MET A 1 92 ? 120.733 -21.202 -156.173 1.00 26.44 92 MET A CA 1
ATOM 666 C C . MET A 1 92 ? 120.954 -20.365 -157.444 1.00 26.44 92 MET A C 1
ATOM 668 O O . MET A 1 92 ? 121.830 -20.692 -158.243 1.00 26.44 92 MET A O 1
ATOM 672 N N . VAL A 1 93 ? 120.213 -19.262 -157.612 1.00 31.27 93 VAL A N 1
ATOM 673 C CA . VAL A 1 93 ? 120.381 -18.330 -158.743 1.00 31.27 93 VAL A CA 1
ATOM 674 C C . VAL A 1 93 ? 120.596 -16.892 -158.259 1.00 31.27 93 VAL A C 1
ATOM 676 O O . VAL A 1 93 ? 119.659 -16.233 -157.813 1.00 31.27 93 VAL A O 1
ATOM 679 N N . GLU A 1 94 ? 121.824 -16.404 -158.431 1.00 26.36 94 GLU A N 1
ATOM 680 C CA . GLU A 1 94 ? 122.174 -14.982 -158.550 1.00 26.36 94 GLU A CA 1
ATOM 681 C C . GLU A 1 94 ? 122.700 -14.716 -159.971 1.00 26.36 94 GLU A C 1
ATOM 683 O O . GLU A 1 94 ? 123.171 -15.638 -160.638 1.00 26.36 94 GLU A O 1
ATOM 688 N N . SER A 1 95 ? 122.702 -13.457 -160.426 1.00 30.53 95 SER A N 1
ATOM 689 C CA . SER A 1 95 ? 123.447 -13.070 -161.633 1.00 30.53 95 SER A CA 1
ATOM 690 C C . SER A 1 95 ? 123.912 -11.608 -161.604 1.00 30.53 95 SER A C 1
ATOM 692 O O . SER A 1 95 ? 123.145 -10.697 -161.914 1.00 30.53 95 SER A O 1
ATOM 694 N N . HIS A 1 96 ? 125.194 -11.393 -161.302 1.00 26.38 96 HIS A N 1
ATOM 695 C CA . HIS A 1 96 ? 125.933 -10.179 -161.664 1.00 26.38 96 HIS A CA 1
ATOM 696 C C . HIS A 1 96 ? 126.780 -10.464 -162.913 1.00 26.38 96 HIS A C 1
ATOM 698 O O . HIS A 1 96 ? 127.549 -11.423 -162.907 1.00 26.38 96 HIS A O 1
ATOM 704 N N . VAL A 1 97 ? 126.719 -9.609 -163.941 1.00 27.00 97 VAL A N 1
ATOM 705 C CA . VAL A 1 97 ? 127.732 -9.549 -165.014 1.00 27.00 97 VAL A CA 1
ATOM 706 C C . VAL A 1 97 ? 127.958 -8.088 -165.419 1.00 27.00 97 VAL A C 1
ATOM 708 O O . VAL A 1 97 ? 127.004 -7.342 -165.625 1.00 27.00 97 VAL A O 1
ATOM 711 N N . THR A 1 98 ? 129.225 -7.704 -165.575 1.00 28.48 98 THR A N 1
ATOM 712 C CA . THR A 1 98 ? 129.684 -6.367 -165.994 1.00 28.48 98 THR A CA 1
ATOM 713 C C . THR A 1 98 ? 130.712 -6.527 -167.110 1.00 28.48 98 THR A C 1
ATOM 715 O O . THR A 1 98 ? 131.551 -7.416 -166.999 1.00 28.48 98 THR A O 1
ATOM 718 N N . ILE A 1 99 ? 130.719 -5.659 -168.134 1.00 25.66 99 ILE A N 1
ATOM 719 C CA . ILE A 1 99 ? 131.890 -5.395 -169.002 1.00 25.66 99 ILE A CA 1
ATOM 720 C C . ILE A 1 99 ? 131.715 -4.067 -169.776 1.00 25.66 99 ILE A C 1
ATOM 722 O O . ILE A 1 99 ? 130.643 -3.466 -169.758 1.00 25.66 99 ILE A O 1
ATOM 726 N N . LEU A 1 100 ? 132.804 -3.553 -170.360 1.00 28.25 100 LEU A N 1
ATOM 727 C CA . LEU A 1 100 ? 133.022 -2.132 -170.666 1.00 28.25 100 LEU A CA 1
ATOM 728 C C . LEU A 1 100 ? 133.151 -1.781 -172.168 1.00 28.25 100 LEU A C 1
ATOM 730 O O . LEU A 1 100 ? 133.593 -2.581 -172.986 1.00 28.25 100 LEU A O 1
ATOM 734 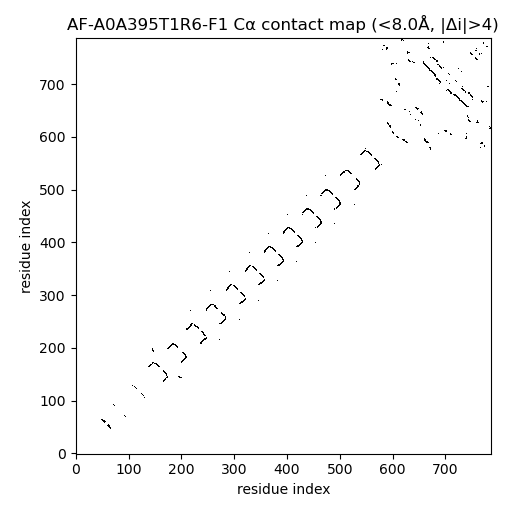N N . SER A 1 101 ? 132.973 -0.481 -172.438 1.00 34.59 101 SER A N 1
ATOM 735 C CA . SER A 1 101 ? 133.695 0.323 -173.446 1.00 34.59 101 SER A CA 1
ATOM 736 C C . SER A 1 101 ? 133.304 0.278 -174.941 1.00 34.59 101 SER A C 1
ATOM 738 O O . SER A 1 101 ? 132.503 -0.523 -175.425 1.00 34.59 101 SER A O 1
ATOM 740 N N . SER A 1 102 ? 133.863 1.268 -175.639 1.00 31.50 102 SER A N 1
ATOM 741 C CA . SER A 1 102 ? 133.662 1.782 -176.999 1.00 31.50 102 SER A CA 1
ATOM 742 C C . SER A 1 102 ? 134.063 0.852 -178.154 1.00 31.50 102 SER A C 1
ATOM 744 O O . SER A 1 102 ? 134.760 -0.142 -177.962 1.00 31.50 102 SER A O 1
ATOM 746 N N . THR A 1 103 ? 133.665 1.209 -179.385 1.00 28.98 103 THR A N 1
ATOM 747 C CA . THR A 1 103 ? 134.602 1.658 -180.453 1.00 28.98 103 THR A CA 1
ATOM 748 C C . THR A 1 103 ? 133.864 2.104 -181.724 1.00 28.98 103 THR A C 1
ATOM 750 O O . THR A 1 103 ? 132.714 1.731 -181.954 1.00 28.98 103 THR A O 1
ATOM 753 N N . ASP A 1 104 ? 134.530 2.921 -182.542 1.00 30.41 104 ASP A N 1
ATOM 754 C CA . ASP A 1 104 ? 134.009 3.495 -183.787 1.00 30.41 104 ASP A CA 1
ATOM 755 C C . ASP A 1 104 ? 133.946 2.478 -184.937 1.00 30.41 104 ASP A C 1
ATOM 757 O O . ASP A 1 104 ? 134.908 2.295 -185.688 1.00 30.41 104 ASP A O 1
ATOM 761 N N . ARG A 1 105 ? 132.792 1.827 -185.129 1.00 33.62 105 ARG A N 1
ATOM 762 C CA . ARG A 1 105 ? 132.518 1.100 -186.377 1.00 33.62 105 ARG A CA 1
ATOM 763 C C . ARG A 1 105 ? 131.031 1.005 -186.701 1.00 33.62 105 ARG A C 1
ATOM 765 O O . ARG A 1 105 ? 130.229 0.598 -185.868 1.00 33.62 105 ARG A O 1
ATOM 772 N N . ILE A 1 106 ? 130.690 1.307 -187.953 1.00 38.97 106 ILE A N 1
ATOM 773 C CA . ILE A 1 106 ? 129.402 0.926 -188.538 1.00 38.97 106 ILE A CA 1
ATOM 774 C C . ILE A 1 106 ? 129.462 -0.580 -188.817 1.00 38.97 106 ILE A C 1
ATOM 776 O O . ILE A 1 106 ? 130.351 -1.041 -189.534 1.00 38.97 106 ILE A O 1
ATOM 780 N N . ILE A 1 107 ? 128.519 -1.332 -188.250 1.00 34.97 107 ILE A N 1
ATOM 781 C CA . ILE A 1 107 ? 128.319 -2.766 -188.490 1.00 34.97 107 ILE A CA 1
ATOM 782 C C . ILE A 1 107 ? 126.915 -2.938 -189.079 1.00 34.97 107 ILE A C 1
ATOM 784 O O . ILE A 1 107 ? 125.980 -2.277 -188.628 1.00 34.97 107 ILE A O 1
ATOM 788 N N . ALA A 1 108 ? 126.765 -3.783 -190.100 1.00 33.19 108 ALA A N 1
ATOM 789 C CA . ALA A 1 108 ? 125.507 -3.911 -190.846 1.00 33.19 108 ALA A CA 1
ATOM 790 C C . ALA A 1 108 ? 124.519 -4.938 -190.254 1.00 33.19 108 ALA A C 1
ATOM 792 O O . ALA A 1 108 ? 123.340 -4.893 -190.586 1.00 33.19 108 ALA A O 1
ATOM 793 N N . LEU A 1 109 ? 125.002 -5.852 -189.405 1.00 31.92 109 LEU A N 1
ATOM 794 C CA . LEU A 1 109 ? 124.284 -6.924 -188.697 1.00 31.92 109 LEU A CA 1
ATOM 795 C C . LEU A 1 109 ? 125.123 -7.326 -187.453 1.00 31.92 109 LEU A C 1
ATOM 797 O O . LEU A 1 109 ? 126.293 -6.941 -187.384 1.00 31.92 109 LEU A O 1
ATOM 801 N N . PRO A 1 110 ? 124.560 -8.035 -186.455 1.00 41.59 110 PRO A N 1
ATOM 802 C CA . PRO A 1 110 ? 125.246 -8.322 -185.192 1.00 41.59 110 PRO A CA 1
ATOM 803 C C . PRO A 1 110 ? 126.244 -9.491 -185.285 1.00 41.59 110 PRO A C 1
ATOM 805 O O . PRO A 1 110 ? 126.021 -10.454 -186.016 1.00 41.59 110 PRO A O 1
ATOM 808 N N . GLU A 1 111 ? 127.308 -9.425 -184.481 1.00 36.09 111 GLU A N 1
ATOM 809 C CA . GLU A 1 111 ? 128.313 -10.484 -184.305 1.00 36.09 111 GLU A CA 1
ATOM 810 C C . GLU A 1 111 ? 128.231 -11.088 -182.891 1.00 36.09 111 GLU A C 1
ATOM 812 O O . GLU A 1 111 ? 127.899 -10.387 -181.934 1.00 36.09 111 GLU A O 1
ATOM 817 N N . THR A 1 112 ? 128.571 -12.375 -182.761 1.00 33.81 112 THR A N 1
ATOM 818 C CA . THR A 1 112 ? 128.468 -13.163 -181.520 1.00 33.81 112 THR A CA 1
ATOM 819 C C . THR A 1 112 ? 129.642 -14.144 -181.437 1.00 33.81 112 THR A C 1
ATOM 821 O O . THR A 1 112 ? 129.897 -14.854 -182.408 1.00 33.81 112 THR A O 1
ATOM 824 N N . THR A 1 113 ? 130.317 -14.249 -180.284 1.00 36.12 113 THR A N 1
ATOM 825 C CA . THR A 1 113 ? 131.492 -15.133 -180.107 1.00 36.12 113 THR A CA 1
ATOM 826 C C . THR A 1 113 ? 131.433 -15.897 -178.783 1.00 36.12 113 THR A C 1
ATOM 828 O O . THR A 1 113 ? 131.108 -15.317 -177.749 1.00 36.12 113 THR A O 1
ATOM 831 N N . THR A 1 114 ? 131.792 -17.183 -178.806 1.00 35.28 114 THR A N 1
ATOM 832 C CA . THR A 1 114 ? 131.863 -18.087 -177.642 1.00 35.28 114 THR A CA 1
ATOM 833 C C . THR A 1 114 ? 133.212 -18.813 -177.587 1.00 35.28 114 THR A C 1
ATOM 835 O O . THR A 1 114 ? 133.874 -18.988 -178.609 1.00 35.28 114 THR A O 1
ATOM 838 N N . LEU A 1 115 ? 133.627 -19.247 -176.391 1.00 34.66 115 LEU A N 1
ATOM 839 C CA . LEU A 1 115 ? 134.832 -20.059 -176.157 1.00 34.66 115 LEU A CA 1
ATOM 840 C C . LEU A 1 115 ? 134.457 -21.385 -175.453 1.00 34.66 115 LEU A C 1
ATOM 842 O O . LEU A 1 115 ? 133.470 -21.403 -174.715 1.00 34.66 115 LEU A O 1
ATOM 846 N N . PRO A 1 116 ? 135.178 -22.498 -175.706 1.00 32.75 116 PRO A N 1
ATOM 847 C CA . PRO A 1 116 ? 134.711 -23.851 -175.378 1.00 32.75 116 PRO A CA 1
ATOM 848 C C . PRO A 1 116 ? 135.100 -24.361 -173.977 1.00 32.75 116 PRO A C 1
ATOM 850 O O . PRO A 1 116 ? 136.071 -23.907 -173.376 1.00 32.75 116 PRO A O 1
ATOM 853 N N . THR A 1 117 ? 134.379 -25.387 -173.510 1.00 53.41 117 THR A N 1
ATOM 854 C CA . THR A 1 117 ? 134.611 -26.139 -172.259 1.00 53.41 117 THR A CA 1
ATOM 855 C C . THR A 1 117 ? 134.790 -27.647 -172.536 1.00 53.41 117 THR A C 1
ATOM 857 O O . THR A 1 117 ? 134.705 -28.078 -173.687 1.00 53.41 117 THR A O 1
ATOM 860 N N . GLN A 1 118 ? 135.083 -28.460 -171.505 1.00 40.38 118 GLN A N 1
ATOM 861 C CA . GLN A 1 118 ? 135.395 -29.904 -171.635 1.00 40.38 118 GLN A CA 1
ATOM 862 C C . GLN A 1 118 ? 134.703 -30.829 -170.604 1.00 40.38 118 GLN A C 1
ATOM 864 O O . GLN A 1 118 ? 134.914 -32.037 -170.656 1.00 40.38 118 GLN A O 1
ATOM 869 N N . ASN A 1 119 ? 133.889 -30.323 -169.665 1.00 39.91 119 ASN A N 1
ATOM 870 C CA . ASN A 1 119 ? 133.202 -31.164 -168.667 1.00 39.91 119 ASN A CA 1
ATOM 871 C C . ASN A 1 119 ? 131.842 -30.555 -168.235 1.00 39.91 119 ASN A C 1
ATOM 873 O O . ASN A 1 119 ? 131.703 -29.333 -168.304 1.00 39.91 119 ASN A O 1
ATOM 877 N N . PRO A 1 120 ? 130.843 -31.343 -167.772 1.00 40.38 120 PRO A N 1
ATOM 878 C CA . PRO A 1 120 ? 129.463 -30.869 -167.546 1.00 40.38 120 PRO A CA 1
ATOM 879 C C . PRO A 1 120 ? 129.198 -29.892 -166.376 1.00 40.38 120 PRO A C 1
ATOM 881 O O . PRO A 1 120 ? 128.045 -29.780 -165.960 1.00 40.38 120 PRO A O 1
ATOM 884 N N . CYS A 1 121 ? 130.210 -29.231 -165.798 1.00 40.12 121 CYS A N 1
ATOM 885 C CA . CYS A 1 121 ? 130.091 -28.547 -164.496 1.00 40.12 121 CYS A CA 1
ATOM 886 C C . CYS A 1 121 ? 130.690 -27.116 -164.411 1.00 40.12 121 CYS A C 1
ATOM 888 O O . CYS A 1 121 ? 130.890 -26.640 -163.298 1.00 40.12 121 CYS A O 1
ATOM 890 N N . ASP A 1 122 ? 130.940 -26.423 -165.535 1.00 35.06 122 ASP A N 1
ATOM 891 C CA . ASP A 1 122 ? 131.546 -25.065 -165.594 1.00 35.06 122 ASP A CA 1
ATOM 892 C C . ASP A 1 122 ? 130.729 -24.039 -166.445 1.00 35.06 122 ASP A C 1
ATOM 894 O O . ASP A 1 122 ? 129.762 -24.414 -167.109 1.00 35.06 122 ASP A O 1
ATOM 898 N N . VAL A 1 123 ? 131.090 -22.735 -166.422 1.00 47.34 123 VAL A N 1
ATOM 899 C CA . VAL A 1 123 ? 130.237 -21.552 -166.787 1.00 47.34 123 VAL A CA 1
ATOM 900 C C . VAL A 1 123 ? 130.838 -20.626 -167.900 1.00 47.34 123 VAL A C 1
ATOM 902 O O . VAL A 1 123 ? 132.059 -20.577 -168.030 1.00 47.34 123 VAL A O 1
ATOM 905 N N . VAL A 1 124 ? 130.024 -19.886 -168.709 1.00 35.81 124 VAL A N 1
ATOM 906 C CA . VAL A 1 124 ? 130.420 -19.108 -169.950 1.00 35.81 124 VAL A CA 1
ATOM 907 C C . VAL A 1 124 ? 129.566 -17.800 -170.233 1.00 35.81 124 VAL A C 1
ATOM 909 O O . VAL A 1 124 ? 128.474 -17.699 -169.681 1.00 35.81 124 VAL A O 1
ATOM 912 N N . THR A 1 125 ? 130.005 -16.820 -171.090 1.00 37.97 125 THR A N 1
ATOM 913 C CA . THR A 1 125 ? 129.478 -15.393 -171.261 1.00 37.97 125 THR A CA 1
ATOM 914 C C . THR A 1 125 ? 129.548 -14.752 -172.722 1.00 37.97 125 THR A C 1
ATOM 916 O O . THR A 1 125 ? 130.410 -15.203 -173.471 1.00 37.97 125 THR A O 1
ATOM 919 N N . VAL A 1 126 ? 128.721 -13.722 -173.155 1.00 30.28 126 VAL A N 1
ATOM 920 C CA . VAL A 1 126 ? 128.544 -13.138 -174.581 1.00 30.28 126 VAL A CA 1
ATOM 921 C C . VAL A 1 126 ? 128.002 -11.613 -174.742 1.00 30.28 126 VAL A C 1
ATOM 923 O O . VAL A 1 126 ? 127.497 -11.123 -173.737 1.00 30.28 126 VAL A O 1
ATOM 926 N N . LEU A 1 127 ? 128.065 -10.836 -175.907 1.00 37.34 127 LEU A N 1
ATOM 927 C CA . LEU A 1 127 ? 127.810 -9.310 -176.149 1.00 37.34 127 LEU A CA 1
ATOM 928 C C . LEU A 1 127 ? 127.244 -8.720 -177.574 1.00 37.34 127 LEU A C 1
ATOM 930 O O . LEU A 1 127 ? 127.437 -9.444 -178.542 1.00 37.34 127 LEU A O 1
ATOM 934 N N . VAL A 1 128 ? 126.664 -7.440 -177.769 1.00 32.50 128 VAL A N 1
ATOM 935 C CA . VAL A 1 128 ? 126.089 -6.720 -179.065 1.00 32.50 128 VAL A CA 1
ATOM 936 C C . VAL A 1 128 ? 125.936 -5.078 -179.153 1.00 32.50 128 VAL A C 1
ATOM 938 O O . VAL A 1 128 ? 126.133 -4.475 -178.101 1.00 32.50 128 VAL A O 1
ATOM 941 N N . ARG A 1 129 ? 125.604 -4.306 -180.299 1.00 38.69 129 ARG A N 1
ATOM 942 C CA . ARG A 1 129 ? 125.428 -2.744 -180.534 1.00 38.69 129 ARG A CA 1
ATOM 943 C C . ARG A 1 129 ? 124.587 -2.118 -181.806 1.00 38.69 129 ARG A C 1
ATOM 945 O O . ARG A 1 129 ? 124.314 -2.931 -182.678 1.00 38.69 129 ARG A O 1
ATOM 952 N N . MET A 1 130 ? 124.219 -0.762 -181.992 1.00 28.81 130 MET A N 1
ATOM 953 C CA . MET A 1 130 ? 123.543 -0.001 -183.213 1.00 28.81 130 MET A CA 1
ATOM 954 C C . MET A 1 130 ? 123.404 1.647 -183.294 1.00 28.81 130 MET A C 1
ATOM 956 O O . MET A 1 130 ? 123.963 2.268 -182.395 1.00 28.81 130 MET A O 1
ATOM 960 N N . GLN A 1 131 ? 122.748 2.392 -184.306 1.00 35.06 131 GLN A N 1
ATOM 961 C CA . GLN A 1 131 ? 122.761 3.944 -184.615 1.00 35.06 131 GLN A CA 1
ATOM 962 C C . GLN A 1 131 ? 121.585 4.739 -185.473 1.00 35.06 131 GLN A C 1
ATOM 964 O O . GLN A 1 131 ? 120.650 4.053 -185.867 1.00 35.06 131 GLN A O 1
ATOM 969 N N . GLY A 1 132 ? 121.568 6.118 -185.803 1.00 43.22 132 GLY A N 1
ATOM 970 C CA . GLY A 1 132 ? 120.502 6.986 -186.578 1.00 43.22 132 GLY A CA 1
ATOM 971 C C . GLY A 1 132 ? 120.708 8.543 -187.082 1.00 43.22 132 GLY A C 1
ATOM 972 O O . GLY A 1 132 ? 121.823 9.021 -186.903 1.00 43.22 132 GLY A O 1
ATOM 973 N N . TYR A 1 133 ? 119.723 9.338 -187.712 1.00 38.50 133 TYR A N 1
ATOM 974 C CA . TYR A 1 133 ? 119.773 10.736 -188.462 1.00 38.50 133 TYR A CA 1
ATOM 975 C C . TYR A 1 133 ? 118.376 11.593 -188.689 1.00 38.50 133 TYR A C 1
ATOM 977 O O . TYR A 1 133 ? 117.407 11.003 -188.227 1.00 38.50 133 TYR A O 1
ATOM 985 N N . THR A 1 134 ? 117.972 12.829 -189.275 1.00 43.84 134 THR A N 1
ATOM 986 C CA . THR A 1 134 ? 118.357 14.135 -190.089 1.00 43.84 134 THR A CA 1
ATOM 987 C C . THR A 1 134 ? 117.413 15.496 -189.984 1.00 43.84 134 THR A C 1
ATOM 989 O O . THR A 1 134 ? 116.849 15.670 -188.911 1.00 43.84 134 THR A O 1
ATOM 992 N N . LYS A 1 135 ? 117.247 16.517 -190.959 1.00 48.41 135 LYS A N 1
ATOM 993 C CA . LYS A 1 135 ? 116.635 17.975 -190.844 1.00 48.41 135 LYS A CA 1
ATOM 994 C C . LYS A 1 135 ? 116.225 18.917 -192.130 1.00 48.41 135 LYS A C 1
ATOM 996 O O . LYS A 1 135 ? 116.921 18.764 -193.125 1.00 48.41 135 LYS A O 1
ATOM 1001 N N . GLY A 1 136 ? 115.315 19.998 -192.105 1.00 42.75 136 GLY A N 1
ATOM 1002 C CA . GLY A 1 136 ? 115.341 21.326 -192.938 1.00 42.75 136 GLY A CA 1
ATOM 1003 C C . GLY A 1 136 ? 114.134 22.381 -193.272 1.00 42.75 136 GLY A C 1
ATOM 1004 O O . GLY A 1 136 ? 113.431 22.145 -194.250 1.00 42.75 136 GLY A O 1
ATOM 1005 N N . LEU A 1 137 ? 113.950 23.592 -192.616 1.00 47.75 137 LEU A N 1
ATOM 1006 C CA . LEU A 1 137 ? 113.131 24.853 -192.993 1.00 47.75 137 LEU A CA 1
ATOM 1007 C C . LEU A 1 137 ? 113.355 26.089 -191.994 1.00 47.75 137 LEU A C 1
ATOM 1009 O O . LEU A 1 137 ? 114.339 26.018 -191.260 1.00 47.75 137 LEU A O 1
ATOM 1013 N N . GLN A 1 138 ? 112.533 27.187 -191.904 1.00 49.53 138 GLN A N 1
ATOM 1014 C CA . GLN A 1 138 ? 112.637 28.346 -190.918 1.00 49.53 138 GLN A CA 1
ATOM 1015 C C . GLN A 1 138 ? 111.350 28.677 -190.077 1.00 49.53 138 GLN A C 1
ATOM 1017 O O . GLN A 1 138 ? 110.256 28.629 -190.633 1.00 49.53 138 GLN A O 1
ATOM 1022 N N . PHE A 1 139 ? 111.475 29.062 -188.775 1.00 58.22 139 PHE A N 1
ATOM 1023 C CA . PHE A 1 139 ? 110.367 29.217 -187.773 1.00 58.22 139 PHE A CA 1
ATOM 1024 C C . PHE A 1 139 ? 110.690 30.089 -186.505 1.00 58.22 139 PHE A C 1
ATOM 1026 O O . PHE A 1 139 ? 111.846 30.462 -186.310 1.00 58.22 139 PHE A O 1
ATOM 1033 N N . THR A 1 140 ? 109.709 30.333 -185.602 1.00 48.72 140 THR A N 1
ATOM 1034 C CA . THR A 1 140 ? 109.840 30.922 -184.220 1.00 48.72 140 THR A CA 1
ATOM 1035 C C . THR A 1 140 ? 109.252 30.014 -183.102 1.00 48.72 140 THR A C 1
ATOM 1037 O O . THR A 1 140 ? 108.525 29.101 -183.460 1.00 48.72 140 THR A O 1
ATOM 1040 N N . THR A 1 141 ? 109.493 30.207 -181.783 1.00 60.12 141 THR A N 1
ATOM 1041 C CA . THR A 1 141 ? 109.268 29.155 -180.728 1.00 60.12 141 THR A CA 1
ATOM 1042 C C . THR A 1 141 ? 108.562 29.588 -179.409 1.00 60.12 141 THR A C 1
ATOM 1044 O O . THR A 1 141 ? 108.788 30.695 -178.930 1.00 60.12 141 THR A O 1
ATOM 1047 N N . ILE A 1 142 ? 107.771 28.690 -178.774 1.00 59.41 142 ILE A N 1
ATOM 1048 C CA . ILE A 1 142 ? 107.065 28.836 -177.460 1.00 59.41 142 ILE A CA 1
ATOM 1049 C C . ILE A 1 142 ? 107.193 27.542 -176.592 1.00 59.41 142 ILE A C 1
ATOM 1051 O O . ILE A 1 142 ? 107.374 26.468 -177.157 1.00 59.41 142 ILE A O 1
ATOM 1055 N N . THR A 1 143 ? 107.051 27.595 -175.249 1.00 61.38 143 THR A N 1
ATOM 1056 C CA . THR A 1 143 ? 107.161 26.427 -174.318 1.00 61.38 143 THR A CA 1
ATOM 1057 C C . THR A 1 143 ? 105.996 26.313 -173.304 1.00 61.38 143 THR A C 1
ATOM 1059 O O . THR A 1 143 ? 105.463 27.337 -172.882 1.00 61.38 143 THR A O 1
ATOM 1062 N N . SER A 1 144 ? 105.619 25.095 -172.872 1.00 58.97 144 SER A N 1
ATOM 1063 C CA . SER A 1 144 ? 104.535 24.802 -171.897 1.00 58.97 144 SER A CA 1
ATOM 1064 C C . SER A 1 144 ? 104.794 23.541 -171.028 1.00 58.97 144 SER A C 1
ATOM 1066 O O . SER A 1 144 ? 105.635 22.717 -171.387 1.00 58.97 144 SER A O 1
ATOM 1068 N N . TYR A 1 145 ? 104.076 23.353 -169.906 1.00 65.81 145 TYR A N 1
ATOM 1069 C CA . TYR A 1 145 ? 104.182 22.173 -169.015 1.00 65.81 145 TYR A CA 1
ATOM 1070 C C . TYR A 1 145 ? 102.837 21.444 -168.831 1.00 65.81 145 TYR A C 1
ATOM 1072 O O . TYR A 1 145 ? 101.786 22.084 -168.733 1.00 65.81 145 TYR A O 1
ATOM 1080 N N . GLY A 1 146 ? 102.850 20.108 -168.734 1.00 60.66 146 GLY A N 1
ATOM 1081 C CA . GLY A 1 146 ? 101.637 19.318 -168.499 1.00 60.66 146 GLY A CA 1
ATOM 1082 C C . GLY A 1 146 ? 101.835 17.862 -168.060 1.00 60.66 146 GLY A C 1
ATOM 1083 O O . GLY A 1 146 ? 102.856 17.231 -168.325 1.00 60.66 146 GLY A O 1
ATOM 1084 N N . ASN A 1 147 ? 100.802 17.307 -167.419 1.00 58.12 147 ASN A N 1
ATOM 1085 C CA . ASN A 1 147 ? 100.836 16.030 -166.682 1.00 58.12 147 ASN A CA 1
ATOM 1086 C C . ASN A 1 147 ? 101.064 14.754 -167.528 1.00 58.12 147 ASN A C 1
ATOM 1088 O O . ASN A 1 147 ? 101.172 13.672 -166.958 1.00 58.12 147 ASN A O 1
ATOM 1092 N N . PHE A 1 148 ? 101.120 14.849 -168.860 1.00 56.97 148 PHE A N 1
ATOM 1093 C CA . PHE A 1 148 ? 101.179 13.695 -169.775 1.00 56.97 148 PHE A CA 1
ATOM 1094 C C . PHE A 1 148 ? 102.387 13.717 -170.731 1.00 56.97 148 PHE A C 1
ATOM 1096 O O . PHE A 1 148 ? 102.407 12.999 -171.728 1.00 56.97 148 PHE A O 1
ATOM 1103 N N . VAL A 1 149 ? 103.398 14.544 -170.449 1.00 50.56 149 VAL A N 1
ATOM 1104 C CA . VAL A 1 149 ? 104.563 14.743 -171.326 1.00 50.56 149 VAL A CA 1
ATOM 1105 C C . VAL A 1 149 ? 105.765 13.951 -170.803 1.00 50.56 149 VAL A C 1
ATOM 1107 O O . VAL A 1 149 ? 106.569 14.457 -170.027 1.00 50.56 149 VAL A O 1
ATOM 1110 N N . THR A 1 150 ? 105.898 12.690 -171.217 1.00 52.41 150 THR A N 1
ATOM 1111 C CA . THR A 1 150 ? 106.957 11.772 -170.742 1.00 52.41 150 THR A CA 1
ATOM 1112 C C . THR A 1 150 ? 108.347 12.016 -171.344 1.00 52.41 150 THR A C 1
ATOM 1114 O O . THR A 1 150 ? 109.317 11.397 -170.914 1.00 52.41 150 THR A O 1
ATOM 1117 N N . GLY A 1 151 ? 108.473 12.937 -172.300 1.00 53.78 151 GLY A N 1
ATOM 1118 C CA . GLY A 1 151 ? 109.743 13.392 -172.863 1.00 53.78 151 GLY A CA 1
ATOM 1119 C C . GLY A 1 151 ? 109.552 14.694 -173.638 1.00 53.78 151 GLY A C 1
ATOM 1120 O O . GLY A 1 151 ? 108.478 14.923 -174.195 1.00 53.78 151 GLY A O 1
ATOM 1121 N N . GLY A 1 152 ? 110.577 15.551 -173.652 1.00 53.56 152 GLY A N 1
ATOM 1122 C CA . GLY A 1 152 ? 110.508 16.878 -174.268 1.00 53.56 152 GLY A CA 1
ATOM 1123 C C . GLY A 1 152 ? 110.214 16.801 -175.766 1.00 53.56 152 GLY A C 1
ATOM 1124 O O . GLY A 1 152 ? 111.063 16.364 -176.542 1.00 53.56 152 GLY A O 1
ATOM 1125 N N . SER A 1 153 ? 109.013 17.213 -176.171 1.00 56.12 153 SER A N 1
ATOM 1126 C CA . SER A 1 153 ? 108.542 17.134 -177.556 1.00 56.12 153 SER A CA 1
ATOM 1127 C C . SER A 1 153 ? 108.488 18.511 -178.213 1.00 56.12 153 SER A C 1
ATOM 1129 O O . SER A 1 153 ? 108.282 19.524 -177.545 1.00 56.12 153 SER A O 1
ATOM 1131 N N . ILE A 1 154 ? 108.697 18.539 -179.532 1.00 53.81 154 ILE A N 1
ATOM 1132 C CA . ILE A 1 154 ? 108.718 19.749 -180.358 1.00 53.81 154 ILE A CA 1
ATOM 1133 C C . ILE A 1 154 ? 107.724 19.557 -181.509 1.00 53.81 154 ILE A C 1
ATOM 1135 O O . ILE A 1 154 ? 107.827 18.583 -182.252 1.00 53.81 154 ILE A O 1
ATOM 1139 N N . SER A 1 155 ? 106.773 20.478 -181.658 1.00 57.44 155 SER A N 1
ATOM 1140 C CA . SER A 1 155 ? 105.789 20.498 -182.751 1.00 57.44 155 SER A CA 1
ATOM 1141 C C . SER A 1 155 ? 105.953 21.757 -183.599 1.00 57.44 155 SER A C 1
ATOM 1143 O O . SER A 1 155 ? 106.283 22.807 -183.052 1.00 57.44 155 SER A O 1
ATOM 1145 N N . THR A 1 156 ? 105.714 21.667 -184.910 1.00 52.22 156 THR A N 1
ATOM 1146 C CA . THR A 1 156 ? 106.033 22.719 -185.892 1.00 52.22 156 THR A CA 1
ATOM 1147 C C . THR A 1 156 ? 104.855 22.981 -186.829 1.00 52.22 156 THR A C 1
ATOM 1149 O O . THR A 1 156 ? 104.324 22.056 -187.440 1.00 52.22 156 THR A O 1
ATOM 1152 N N . ILE A 1 157 ? 104.477 24.250 -186.982 1.00 63.50 157 ILE A N 1
ATOM 1153 C CA . ILE A 1 157 ? 103.363 24.728 -187.807 1.00 63.50 157 ILE A CA 1
ATOM 1154 C C . ILE A 1 157 ? 103.932 25.475 -189.019 1.00 63.50 157 ILE A C 1
ATOM 1156 O O . ILE A 1 157 ? 104.630 26.480 -188.866 1.00 63.50 157 ILE A O 1
ATOM 1160 N N . VAL A 1 158 ? 103.619 24.985 -190.221 1.00 53.38 158 VAL A N 1
ATOM 1161 C CA . VAL A 1 158 ? 104.063 25.556 -191.504 1.00 53.38 158 VAL A CA 1
ATOM 1162 C C . VAL A 1 158 ? 102.947 26.437 -192.095 1.00 53.38 158 VAL A C 1
ATOM 1164 O O . VAL A 1 158 ? 101.798 25.991 -192.129 1.00 53.38 158 VAL A O 1
ATOM 1167 N N . PRO A 1 159 ? 103.240 27.670 -192.548 1.00 55.44 159 PRO A N 1
ATOM 1168 C CA . PRO A 1 159 ? 102.240 28.578 -193.112 1.00 55.44 159 PRO A CA 1
ATOM 1169 C C . PRO A 1 159 ? 101.782 28.170 -194.524 1.00 55.44 159 PRO A C 1
ATOM 1171 O O . PRO A 1 159 ? 102.520 27.546 -195.282 1.00 55.44 159 PRO A O 1
ATOM 1174 N N . THR A 1 160 ? 100.556 28.560 -194.886 1.00 57.25 160 THR A N 1
ATOM 1175 C CA . THR A 1 160 ? 99.867 28.174 -196.138 1.00 57.25 160 THR A CA 1
ATOM 1176 C C . THR A 1 160 ? 99.803 29.277 -197.206 1.00 57.25 160 THR A C 1
ATOM 1178 O O . THR A 1 160 ? 99.176 29.087 -198.246 1.00 57.25 160 THR A O 1
ATOM 1181 N N . ALA A 1 161 ? 100.457 30.418 -196.976 1.00 49.78 161 ALA A N 1
ATOM 1182 C CA . ALA A 1 161 ? 100.582 31.530 -197.919 1.00 49.78 161 ALA A CA 1
ATOM 1183 C C . ALA A 1 161 ? 102.053 31.963 -198.033 1.00 49.78 161 ALA A C 1
ATOM 1185 O O . ALA A 1 161 ? 102.815 31.796 -197.082 1.00 49.78 161 ALA A O 1
ATOM 1186 N N . ALA A 1 162 ? 102.438 32.514 -199.190 1.00 52.00 162 ALA A N 1
ATOM 1187 C CA . ALA A 1 162 ? 103.841 32.725 -199.570 1.00 52.00 162 ALA A CA 1
ATOM 1188 C C . ALA A 1 162 ? 104.644 33.647 -198.627 1.00 52.00 162 ALA A C 1
ATOM 1190 O O . ALA A 1 162 ? 105.846 33.446 -198.481 1.00 52.00 162 ALA A O 1
ATOM 1191 N N . ASP A 1 163 ? 103.980 34.599 -197.962 1.00 54.91 163 ASP A N 1
ATOM 1192 C CA . ASP A 1 163 ? 104.609 35.657 -197.154 1.00 54.91 163 ASP A CA 1
ATOM 1193 C C . ASP A 1 163 ? 104.212 35.606 -195.660 1.00 54.91 163 ASP A C 1
ATOM 1195 O O . ASP A 1 163 ? 104.103 36.635 -194.991 1.00 54.91 163 ASP A O 1
ATOM 1199 N N . ALA A 1 164 ? 103.950 34.411 -195.116 1.00 51.06 164 ALA A N 1
ATOM 1200 C CA . ALA A 1 164 ? 103.580 34.213 -193.708 1.00 51.06 164 ALA A CA 1
ATOM 1201 C C . ALA A 1 164 ? 104.660 33.464 -192.897 1.00 51.06 164 ALA A C 1
ATOM 1203 O O . ALA A 1 164 ? 105.474 32.723 -193.442 1.00 51.06 164 ALA A O 1
ATOM 1204 N N . LEU A 1 165 ? 104.660 33.653 -191.570 1.00 51.44 165 LEU A N 1
ATOM 1205 C CA . LEU A 1 165 ? 105.605 33.037 -190.622 1.00 51.44 165 LEU A CA 1
ATOM 1206 C C . LEU A 1 165 ? 105.046 31.753 -189.983 1.00 51.44 165 LEU A C 1
ATOM 1208 O O . LEU A 1 165 ? 103.845 31.643 -189.744 1.00 51.44 165 LEU A O 1
ATOM 1212 N N . GLY A 1 166 ? 105.935 30.803 -189.668 1.00 57.84 166 GLY A N 1
ATOM 1213 C CA . GLY A 1 166 ? 105.617 29.551 -188.967 1.00 57.84 166 GLY A CA 1
ATOM 1214 C C . GLY A 1 166 ? 106.130 29.496 -187.520 1.00 57.84 166 GLY A C 1
ATOM 1215 O O . GLY A 1 166 ? 107.100 30.171 -187.165 1.00 57.84 166 GLY A O 1
ATOM 1216 N N . THR A 1 167 ? 105.513 28.640 -186.700 1.00 59.47 167 THR A N 1
ATOM 1217 C CA . THR A 1 167 ? 105.719 28.583 -185.237 1.00 59.47 167 THR A CA 1
ATOM 1218 C C . THR A 1 167 ? 106.021 27.165 -184.746 1.00 59.47 167 THR A C 1
ATOM 1220 O O . THR A 1 167 ? 105.508 26.189 -185.283 1.00 59.47 167 THR A O 1
ATOM 1223 N N . ILE A 1 168 ? 106.824 27.059 -183.692 1.00 58.44 168 ILE A N 1
ATOM 1224 C CA . ILE A 1 168 ? 107.253 25.850 -182.991 1.00 58.44 168 ILE A CA 1
ATOM 1225 C C . ILE A 1 168 ? 106.766 25.908 -181.535 1.00 58.44 168 ILE A C 1
ATOM 1227 O O . ILE A 1 168 ? 106.778 26.971 -180.911 1.00 58.44 168 ILE A O 1
ATOM 1231 N N . VAL A 1 169 ? 106.369 24.768 -180.965 1.00 61.84 169 VAL A N 1
ATOM 1232 C CA . VAL A 1 169 ? 105.957 24.645 -179.554 1.00 61.84 169 VAL A CA 1
ATOM 1233 C C . VAL A 1 169 ? 106.677 23.478 -178.874 1.00 61.84 169 VAL A C 1
ATOM 1235 O O . VAL A 1 169 ? 106.795 22.405 -179.464 1.00 61.84 169 VAL A O 1
ATOM 1238 N N . VAL A 1 170 ? 107.135 23.690 -177.636 1.00 61.06 170 VAL A N 1
ATOM 1239 C CA . VAL A 1 170 ? 107.882 22.734 -176.796 1.00 61.06 170 VAL A CA 1
ATOM 1240 C C . VAL A 1 170 ? 107.093 22.383 -175.524 1.00 61.06 170 VAL A C 1
ATOM 1242 O O . VAL A 1 170 ? 106.476 23.267 -174.927 1.00 61.06 170 VAL A O 1
ATOM 1245 N N . PHE A 1 171 ? 107.125 21.125 -175.070 1.00 65.00 171 PHE A N 1
ATOM 1246 C CA . PHE A 1 171 ? 106.374 20.658 -173.886 1.00 65.00 171 PHE A CA 1
ATOM 1247 C C . PHE A 1 171 ? 107.228 19.892 -172.850 1.00 65.00 171 PHE A C 1
ATOM 1249 O O . PHE A 1 171 ? 108.100 19.120 -173.241 1.00 65.00 171 PHE A O 1
ATOM 1256 N N . ASN A 1 172 ? 106.924 20.047 -171.547 1.00 63.84 172 ASN A N 1
ATOM 1257 C CA . ASN A 1 172 ? 107.637 19.460 -170.385 1.00 63.84 172 ASN A CA 1
ATOM 1258 C C . ASN A 1 172 ? 106.693 18.869 -169.279 1.00 63.84 172 ASN A C 1
ATOM 1260 O O . ASN A 1 172 ? 105.508 19.205 -169.268 1.00 63.84 172 ASN A O 1
ATOM 1264 N N . PRO A 1 173 ? 107.186 18.030 -168.330 1.00 62.97 173 PRO A N 1
ATOM 1265 C CA . PRO A 1 173 ? 106.408 17.414 -167.222 1.00 62.97 173 PRO A CA 1
ATOM 1266 C C . PRO A 1 173 ? 106.333 18.213 -165.888 1.00 62.97 173 PRO A C 1
ATOM 1268 O O . PRO A 1 173 ? 106.979 19.245 -165.740 1.00 62.97 173 PRO A O 1
ATOM 1271 N N . GLN A 1 174 ? 105.565 17.696 -164.907 1.00 69.56 174 GLN A N 1
ATOM 1272 C CA . GLN A 1 174 ? 105.099 18.362 -163.663 1.00 69.56 174 GLN A CA 1
ATOM 1273 C C . GLN A 1 174 ? 105.451 17.577 -162.362 1.00 69.56 174 GLN A C 1
ATOM 1275 O O . GLN A 1 174 ? 105.536 16.350 -162.406 1.00 69.56 174 GLN A O 1
ATOM 1280 N N . LEU A 1 175 ? 105.602 18.241 -161.197 1.00 65.62 175 LEU A N 1
ATOM 1281 C CA . LEU A 1 175 ? 105.973 17.637 -159.887 1.00 65.62 175 LEU A CA 1
ATOM 1282 C C . LEU A 1 175 ? 104.951 17.868 -158.739 1.00 65.62 175 LEU A C 1
ATOM 1284 O O . LEU A 1 175 ? 104.135 18.788 -158.797 1.00 65.62 175 LEU A O 1
ATOM 1288 N N . TYR A 1 176 ? 105.026 17.058 -157.665 1.00 69.44 176 TYR A N 1
ATOM 1289 C CA . TYR A 1 176 ? 104.110 17.090 -156.500 1.00 69.44 176 TYR A CA 1
ATOM 1290 C C . TYR A 1 176 ? 104.807 16.902 -155.128 1.00 69.44 176 TYR A C 1
ATOM 1292 O O . TYR A 1 176 ? 105.840 16.240 -155.044 1.00 69.44 176 TYR A O 1
ATOM 1300 N N . VAL A 1 177 ? 104.209 17.437 -154.049 1.00 66.06 177 VAL A N 1
ATOM 1301 C CA . VAL A 1 177 ? 104.627 17.309 -152.623 1.00 66.06 177 VAL A CA 1
ATOM 1302 C C . VAL A 1 177 ? 103.393 17.075 -151.719 1.00 66.06 17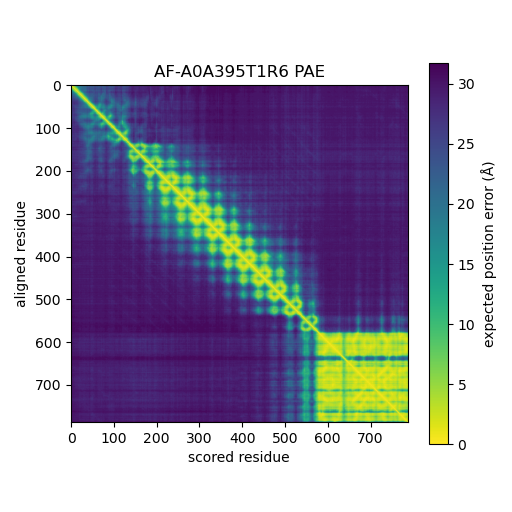7 VAL A C 1
ATOM 1304 O O . VAL A 1 177 ? 102.301 17.466 -152.109 1.00 66.06 177 VAL A O 1
ATOM 1307 N N . THR A 1 178 ? 103.515 16.480 -150.520 1.00 72.44 178 THR A N 1
ATOM 1308 C CA . THR A 1 178 ? 102.364 16.107 -149.647 1.00 72.44 178 THR A CA 1
ATOM 1309 C C . THR A 1 178 ? 102.387 16.779 -148.260 1.00 72.44 178 THR A C 1
ATOM 1311 O O . THR A 1 178 ? 103.446 17.143 -147.755 1.00 72.44 178 THR A O 1
ATOM 1314 N N . THR A 1 179 ? 101.227 16.948 -147.610 1.00 72.12 179 THR A N 1
ATOM 1315 C CA . THR A 1 179 ? 101.067 17.456 -146.226 1.00 72.12 179 THR A CA 1
ATOM 1316 C C . THR A 1 179 ? 99.872 16.794 -145.516 1.00 72.12 179 THR A C 1
ATOM 1318 O O . THR A 1 179 ? 98.858 16.532 -146.155 1.00 72.12 179 THR A O 1
ATOM 1321 N N . THR A 1 180 ? 99.957 16.568 -144.198 1.00 75.31 180 THR A N 1
ATOM 1322 C CA . THR A 1 180 ? 98.913 15.890 -143.394 1.00 75.31 180 THR A CA 1
ATOM 1323 C C . THR A 1 180 ? 98.376 16.783 -142.269 1.00 75.31 180 THR A C 1
ATOM 1325 O O . THR A 1 180 ? 99.127 17.590 -141.718 1.00 75.31 180 THR A O 1
ATOM 1328 N N . ARG A 1 181 ? 97.094 16.639 -141.906 1.00 74.94 181 ARG A N 1
ATOM 1329 C CA . ARG A 1 181 ? 96.409 17.345 -140.804 1.00 74.94 181 ARG A CA 1
ATOM 1330 C C . ARG A 1 181 ? 95.446 16.415 -140.053 1.00 74.94 181 ARG A C 1
ATOM 1332 O O . ARG A 1 181 ? 94.984 15.420 -140.604 1.00 74.94 181 ARG A O 1
ATOM 1339 N N . TYR A 1 182 ? 95.110 16.766 -138.812 1.00 72.19 182 TYR A N 1
ATOM 1340 C CA . TYR A 1 182 ? 94.058 16.108 -138.023 1.00 72.19 182 TYR A CA 1
ATOM 1341 C C . TYR A 1 182 ? 92.913 17.078 -137.713 1.00 72.19 182 TYR A C 1
ATOM 1343 O O . TYR A 1 182 ? 93.145 18.268 -137.484 1.00 72.19 182 TYR A O 1
ATOM 1351 N N . GLY A 1 183 ? 91.675 16.581 -137.687 1.00 67.25 183 GLY A N 1
ATOM 1352 C CA . GLY A 1 183 ? 90.496 17.413 -137.449 1.00 67.25 183 GLY A CA 1
ATOM 1353 C C . GLY A 1 183 ? 89.174 16.647 -137.409 1.00 67.25 183 GLY A C 1
ATOM 1354 O O . GLY A 1 183 ? 89.130 15.440 -137.186 1.00 67.25 183 GLY A O 1
ATOM 1355 N N . SER A 1 184 ? 88.074 17.375 -137.624 1.00 62.47 184 SER A N 1
ATOM 1356 C CA . SER A 1 184 ? 86.696 16.864 -137.531 1.00 62.47 184 SER A CA 1
ATOM 1357 C C . SER A 1 184 ? 86.233 16.129 -138.802 1.00 62.47 184 SER A C 1
ATOM 1359 O O . SER A 1 184 ? 85.150 16.398 -139.324 1.00 62.47 184 SER A O 1
ATOM 1361 N N . VAL A 1 185 ? 87.053 15.202 -139.302 1.00 64.88 185 VAL A N 1
ATOM 1362 C CA . VAL A 1 185 ? 86.679 14.241 -140.352 1.00 64.88 185 VAL A CA 1
ATOM 1363 C C . VAL A 1 185 ? 86.345 12.886 -139.727 1.00 64.88 185 VAL A C 1
ATOM 1365 O O . VAL A 1 185 ? 86.956 12.483 -138.742 1.00 64.88 185 VAL A O 1
ATOM 1368 N N . VAL A 1 186 ? 85.356 12.180 -140.284 1.00 64.25 186 VAL A N 1
ATOM 1369 C CA . VAL A 1 186 ? 84.863 10.893 -139.741 1.00 64.25 186 VAL A CA 1
ATOM 1370 C C . VAL A 1 186 ? 85.700 9.700 -140.236 1.00 64.25 186 VAL A C 1
ATOM 1372 O O . VAL A 1 186 ? 85.723 8.645 -139.610 1.00 64.25 186 VAL A O 1
ATOM 1375 N N . ALA A 1 187 ? 86.425 9.877 -141.341 1.00 65.50 187 ALA A N 1
ATOM 1376 C CA . ALA A 1 187 ? 87.362 8.917 -141.918 1.00 65.50 187 ALA A CA 1
ATOM 1377 C C . ALA A 1 187 ? 88.548 9.665 -142.554 1.00 65.50 187 ALA A C 1
ATOM 1379 O O . ALA A 1 187 ? 88.495 10.885 -142.714 1.00 65.50 187 ALA A O 1
ATOM 1380 N N . ALA A 1 188 ? 89.610 8.940 -142.913 1.00 70.69 188 ALA A N 1
ATOM 1381 C CA . ALA A 1 188 ? 90.762 9.509 -143.610 1.00 70.69 188 ALA A CA 1
ATOM 1382 C C . ALA A 1 188 ? 90.402 9.938 -145.047 1.00 70.69 188 ALA A C 1
ATOM 1384 O O . ALA A 1 188 ? 89.698 9.207 -145.746 1.00 70.69 188 ALA A O 1
ATOM 1385 N N . ALA A 1 189 ? 90.918 11.080 -145.503 1.00 70.62 189 ALA A N 1
ATOM 1386 C CA . ALA A 1 189 ? 90.697 11.596 -146.857 1.00 70.62 189 ALA A CA 1
ATOM 1387 C C . ALA A 1 189 ? 91.978 12.202 -147.453 1.00 70.62 189 ALA A C 1
ATOM 1389 O O . ALA A 1 189 ? 92.788 12.767 -146.723 1.00 70.62 189 ALA A O 1
ATOM 1390 N N . THR A 1 190 ? 92.135 12.125 -148.779 1.00 74.31 190 THR A N 1
ATOM 1391 C CA . THR A 1 190 ? 93.294 12.662 -149.517 1.00 74.31 190 THR A CA 1
ATOM 1392 C C . THR A 1 190 ? 92.830 13.462 -150.733 1.00 74.31 190 THR A C 1
ATOM 1394 O O . THR A 1 190 ? 91.939 13.016 -151.454 1.00 74.31 190 THR A O 1
ATOM 1397 N N . SER A 1 191 ? 93.446 14.618 -150.994 1.00 70.75 191 SER A N 1
ATOM 1398 C CA . SER A 1 191 ? 93.135 15.494 -152.134 1.00 70.75 191 SER A CA 1
ATOM 1399 C C . SER A 1 191 ? 94.380 15.841 -152.958 1.00 70.75 191 SER A C 1
ATOM 1401 O O . SER A 1 191 ? 95.394 16.283 -152.417 1.00 70.75 191 SER A O 1
ATOM 1403 N N . THR A 1 192 ? 94.286 15.655 -154.279 1.00 66.44 192 THR A N 1
ATOM 1404 C CA . THR A 1 192 ? 95.391 15.798 -155.244 1.00 66.44 192 THR A CA 1
ATOM 1405 C C . THR A 1 192 ? 94.974 16.762 -156.365 1.00 66.44 192 THR A C 1
ATOM 1407 O O . THR A 1 192 ? 94.027 16.446 -157.088 1.00 66.44 192 THR A O 1
ATOM 1410 N N . PRO A 1 193 ? 95.628 17.927 -156.541 1.00 65.94 193 PRO A N 1
ATOM 1411 C CA . PRO A 1 193 ? 95.312 18.861 -157.627 1.00 65.94 193 PRO A CA 1
ATOM 1412 C C . PRO A 1 193 ? 95.708 18.327 -159.009 1.00 65.94 193 PRO A C 1
ATOM 1414 O O . PRO A 1 193 ? 96.591 17.483 -159.124 1.00 65.94 193 PRO A O 1
ATOM 1417 N N . SER A 1 194 ? 95.119 18.871 -160.075 1.00 58.62 194 SER A N 1
ATOM 1418 C CA . SER A 1 194 ? 95.537 18.610 -161.457 1.00 58.62 194 SER A CA 1
ATOM 1419 C C . SER A 1 194 ? 95.427 19.871 -162.319 1.00 58.62 194 SER A C 1
ATOM 1421 O O . SER A 1 194 ? 94.488 20.653 -162.179 1.00 58.62 194 SER A O 1
ATOM 1423 N N . GLY A 1 195 ? 96.400 20.089 -163.207 1.00 57.59 195 GLY A N 1
ATOM 1424 C CA . GLY A 1 195 ? 96.395 21.220 -164.136 1.00 57.59 195 GLY A CA 1
ATOM 1425 C C . GLY A 1 195 ? 97.711 21.366 -164.900 1.00 57.59 195 GLY A C 1
ATOM 1426 O O . GLY A 1 195 ? 98.784 21.274 -164.313 1.00 57.59 195 GLY A O 1
ATOM 1427 N N . ASN A 1 196 ? 97.612 21.612 -166.207 1.00 54.16 196 ASN A N 1
ATOM 1428 C CA . ASN A 1 196 ? 98.738 22.008 -167.057 1.00 54.16 196 ASN A CA 1
ATOM 1429 C C . ASN A 1 196 ? 98.949 23.531 -166.928 1.00 54.16 196 ASN A C 1
ATOM 1431 O O . ASN A 1 196 ? 97.969 24.263 -166.774 1.00 54.16 196 ASN A O 1
ATOM 1435 N N . GLY A 1 197 ? 100.185 24.035 -167.000 1.00 60.59 197 GLY A N 1
ATOM 1436 C CA . GLY A 1 197 ? 100.446 25.458 -166.742 1.00 60.59 197 GLY A CA 1
ATOM 1437 C C . GLY A 1 197 ? 101.910 25.892 -166.853 1.00 60.59 197 GLY A C 1
ATOM 1438 O O . GLY A 1 197 ? 102.707 25.268 -167.544 1.00 60.59 197 GLY A O 1
ATOM 1439 N N . LEU A 1 198 ? 102.250 26.999 -166.181 1.00 55.88 198 LEU A N 1
ATOM 1440 C CA . LEU A 1 198 ? 103.589 27.617 -166.195 1.00 55.88 198 LEU A CA 1
ATOM 1441 C C . LEU A 1 198 ? 104.407 27.382 -164.907 1.00 55.88 198 LEU A C 1
ATOM 1443 O O . LEU A 1 198 ? 105.529 27.868 -164.807 1.00 55.88 198 LEU A O 1
ATOM 1447 N N . SER A 1 199 ? 103.846 26.692 -163.908 1.00 59.31 199 SER A N 1
ATOM 1448 C CA . SER A 1 199 ? 104.458 26.502 -162.583 1.00 59.31 199 SER A CA 1
ATOM 1449 C C . SER A 1 199 ? 104.773 25.021 -162.346 1.00 59.31 199 SER A C 1
ATOM 1451 O O . SER A 1 199 ? 103.871 24.213 -162.559 1.00 59.31 199 SER A O 1
ATOM 1453 N N . PRO A 1 200 ? 105.988 24.643 -161.901 1.00 59.88 200 PRO A N 1
ATOM 1454 C CA . PRO A 1 200 ? 106.468 23.257 -161.966 1.00 59.88 200 PRO A CA 1
ATOM 1455 C C . PRO A 1 200 ? 105.968 22.310 -160.859 1.00 59.88 200 PRO A C 1
ATOM 1457 O O . PRO A 1 200 ? 106.155 21.100 -160.991 1.00 59.88 200 PRO A O 1
ATOM 1460 N N . THR A 1 201 ? 105.362 22.813 -159.773 1.00 66.88 201 THR A N 1
ATOM 1461 C CA . THR A 1 201 ? 105.082 22.010 -158.561 1.00 66.88 201 THR A CA 1
ATOM 1462 C C . THR A 1 201 ? 103.680 22.250 -157.988 1.00 66.88 201 THR A C 1
ATOM 1464 O O . THR A 1 201 ? 103.209 23.387 -157.950 1.00 66.88 201 THR A O 1
ATOM 1467 N N . LEU A 1 202 ? 103.031 21.187 -157.495 1.00 70.31 202 LEU A N 1
ATOM 1468 C CA . LEU A 1 202 ? 101.707 21.187 -156.847 1.00 70.31 202 LEU A CA 1
ATOM 1469 C C . LEU A 1 202 ? 101.724 20.439 -155.490 1.00 70.31 202 LEU A C 1
ATOM 1471 O O . LEU A 1 202 ? 102.667 19.705 -155.198 1.00 70.31 202 LEU A O 1
ATOM 1475 N N . THR A 1 203 ? 100.684 20.599 -154.659 1.00 72.75 203 THR A N 1
ATOM 1476 C CA . THR A 1 203 ? 100.642 20.039 -153.286 1.00 72.75 203 THR A CA 1
ATOM 1477 C C . THR A 1 203 ? 99.406 19.175 -153.019 1.00 72.75 203 THR A C 1
ATOM 1479 O O . THR A 1 203 ? 98.290 19.575 -153.332 1.00 72.75 203 THR A O 1
ATOM 1482 N N . VAL A 1 204 ? 99.611 18.018 -152.388 1.00 73.38 204 VAL A N 1
ATOM 1483 C CA . VAL A 1 204 ? 98.616 17.018 -151.965 1.00 73.38 204 VAL A CA 1
ATOM 1484 C C . VAL A 1 204 ? 98.336 17.165 -150.464 1.00 73.38 204 VAL A C 1
ATOM 1486 O O . VAL A 1 204 ? 99.269 17.379 -149.687 1.00 73.38 204 VAL A O 1
ATOM 1489 N N . VAL A 1 205 ? 97.081 17.025 -150.029 1.00 77.00 205 VAL A N 1
ATOM 1490 C CA . VAL A 1 205 ? 96.692 17.126 -148.604 1.00 77.00 205 VAL A CA 1
ATOM 1491 C C . VAL A 1 205 ? 96.000 15.850 -148.125 1.00 77.00 205 VAL A C 1
ATOM 1493 O O . VAL A 1 205 ? 95.185 15.294 -148.859 1.00 77.00 205 VAL A O 1
ATOM 1496 N N . VAL A 1 206 ? 96.309 15.410 -146.901 1.00 77.62 206 VAL A N 1
ATOM 1497 C CA . VAL A 1 206 ? 95.682 14.273 -146.202 1.00 77.62 206 VAL A CA 1
ATOM 1498 C C . VAL A 1 206 ? 95.068 14.742 -144.877 1.00 77.62 206 VAL A C 1
ATOM 1500 O O . VAL A 1 206 ? 95.774 15.327 -144.057 1.00 77.62 206 VAL A O 1
ATOM 1503 N N . ASP A 1 207 ? 93.792 14.450 -144.633 1.00 77.50 207 ASP A N 1
ATOM 1504 C CA . ASP A 1 207 ? 93.082 14.762 -143.383 1.00 77.50 207 ASP A CA 1
ATOM 1505 C C . ASP A 1 207 ? 92.720 13.478 -142.612 1.00 77.50 207 ASP A C 1
ATOM 1507 O O . ASP A 1 207 ? 92.293 12.484 -143.208 1.00 77.50 207 ASP A O 1
ATOM 1511 N N . LEU A 1 208 ? 92.881 13.493 -141.281 1.00 77.38 208 LEU A N 1
ATOM 1512 C CA . LEU A 1 208 ? 92.675 12.344 -140.383 1.00 77.38 208 LEU A CA 1
ATOM 1513 C C . LEU A 1 208 ? 91.757 12.656 -139.173 1.00 77.38 208 LEU A C 1
ATOM 1515 O O . LEU A 1 208 ? 91.792 13.778 -138.656 1.00 77.38 208 LEU A O 1
ATOM 1519 N N . PRO A 1 209 ? 90.963 11.680 -138.675 1.00 76.62 209 PRO A N 1
ATOM 1520 C CA . PRO A 1 209 ? 90.100 11.864 -137.501 1.00 76.62 209 PRO A CA 1
ATOM 1521 C C . PRO A 1 209 ? 90.865 12.095 -136.190 1.00 76.62 209 PRO A C 1
ATOM 1523 O O . PRO A 1 209 ? 91.954 11.555 -135.988 1.00 76.62 209 PRO A O 1
ATOM 1526 N N . GLN A 1 210 ? 90.254 12.824 -135.252 1.00 78.69 210 GLN A N 1
ATOM 1527 C CA . GLN A 1 210 ? 90.764 13.000 -133.885 1.00 78.69 210 GLN A CA 1
ATOM 1528 C C . GLN A 1 210 ? 90.082 12.017 -132.911 1.00 78.69 210 GLN A C 1
ATOM 1530 O O . GLN A 1 210 ? 88.861 12.036 -132.759 1.00 78.69 210 GLN A O 1
ATOM 1535 N N . ALA A 1 211 ? 90.861 11.161 -132.242 1.00 77.25 211 ALA A N 1
ATOM 1536 C CA . ALA A 1 211 ? 90.347 10.161 -131.298 1.00 77.25 211 ALA A CA 1
ATOM 1537 C C . ALA A 1 211 ? 90.067 10.741 -129.896 1.00 77.25 211 ALA A C 1
ATOM 1539 O O . ALA A 1 211 ? 90.755 11.664 -129.458 1.00 77.25 211 ALA A O 1
ATOM 1540 N N . PHE A 1 212 ? 89.113 10.149 -129.167 1.00 79.56 212 PHE A N 1
ATOM 1541 C CA . PHE A 1 212 ? 88.781 10.494 -127.776 1.00 79.56 212 PHE A CA 1
ATOM 1542 C C . PHE A 1 212 ? 88.495 9.242 -126.926 1.00 79.56 212 PHE A C 1
ATOM 1544 O O . PHE A 1 212 ? 87.971 8.253 -127.437 1.00 79.56 212 PHE A O 1
ATOM 1551 N N . ILE A 1 213 ? 88.786 9.312 -125.624 1.00 79.00 213 ILE A N 1
ATOM 1552 C CA . ILE A 1 213 ? 88.305 8.382 -124.586 1.00 79.00 213 ILE A CA 1
ATOM 1553 C C . ILE A 1 213 ? 87.283 9.067 -123.675 1.00 79.00 213 ILE A C 1
ATOM 1555 O O . ILE A 1 213 ? 87.381 10.268 -123.423 1.00 79.00 213 ILE A O 1
ATOM 1559 N N . THR A 1 214 ? 86.340 8.295 -123.134 1.00 84.62 214 THR A N 1
ATOM 1560 C CA . THR A 1 214 ? 85.344 8.790 -122.173 1.00 84.62 214 THR A CA 1
ATOM 1561 C C . THR A 1 214 ? 85.657 8.292 -120.765 1.00 84.62 214 THR A C 1
ATOM 1563 O O . THR A 1 214 ? 85.811 7.091 -120.550 1.00 84.62 214 THR A O 1
ATOM 1566 N N . VAL A 1 215 ? 85.712 9.210 -119.802 1.00 83.38 215 VAL A N 1
ATOM 1567 C CA . VAL A 1 215 ? 85.843 8.933 -118.366 1.00 83.38 215 VAL A CA 1
ATOM 1568 C C . VAL A 1 215 ? 84.546 9.347 -117.679 1.00 83.38 215 VAL A C 1
ATOM 1570 O O . VAL A 1 215 ? 84.118 10.491 -117.816 1.00 83.38 215 VAL A O 1
ATOM 1573 N N . THR A 1 216 ? 83.932 8.439 -116.924 1.00 84.19 216 THR A N 1
ATOM 1574 C CA . THR A 1 216 ? 82.701 8.724 -116.172 1.00 84.19 216 THR A CA 1
ATOM 1575 C C . THR A 1 216 ? 83.007 8.827 -114.682 1.00 84.19 216 THR A C 1
ATOM 1577 O O . THR A 1 216 ? 83.637 7.936 -114.114 1.00 84.19 216 THR A O 1
ATOM 1580 N N . SER A 1 217 ? 82.528 9.888 -114.039 1.00 82.88 217 SER A N 1
ATOM 1581 C CA . SER A 1 217 ? 82.640 10.113 -112.593 1.00 82.88 217 SER A CA 1
ATOM 1582 C C . SER A 1 217 ? 81.297 10.542 -112.011 1.00 82.88 217 SER A C 1
ATOM 1584 O O . SER A 1 217 ? 80.455 11.078 -112.722 1.00 82.88 217 SER A O 1
ATOM 1586 N N . TYR A 1 218 ? 81.083 10.322 -110.714 1.00 83.75 218 TYR A N 1
ATOM 1587 C CA . TYR A 1 218 ? 79.896 10.817 -110.012 1.00 83.75 218 TYR A CA 1
ATOM 1588 C C . TYR A 1 218 ? 80.260 12.020 -109.140 1.00 83.75 218 TYR A C 1
ATOM 1590 O O . TYR A 1 218 ? 81.298 12.011 -108.473 1.00 83.75 218 TYR A O 1
ATOM 1598 N N . LYS A 1 219 ? 79.421 13.061 -109.147 1.00 79.44 219 LYS A N 1
ATOM 1599 C CA . LYS A 1 219 ? 79.619 14.281 -108.349 1.00 79.44 219 LYS A CA 1
ATOM 1600 C C . LYS A 1 219 ? 78.352 14.674 -107.590 1.00 79.44 219 LYS A C 1
ATOM 1602 O O . LYS A 1 219 ? 77.239 14.639 -108.117 1.00 79.44 219 LYS A O 1
ATOM 1607 N N . ASN A 1 220 ? 78.545 15.095 -106.342 1.00 74.69 220 ASN A N 1
ATOM 1608 C CA . ASN A 1 220 ? 77.494 15.680 -105.512 1.00 74.69 220 ASN A CA 1
ATOM 1609 C C . ASN A 1 220 ? 77.152 17.096 -106.003 1.00 74.69 220 ASN A C 1
ATOM 1611 O O . ASN A 1 220 ? 78.036 17.839 -106.424 1.00 74.69 220 ASN A O 1
ATOM 1615 N N . GLY A 1 221 ? 75.875 17.477 -105.918 1.00 72.06 221 GLY A N 1
ATOM 1616 C CA . GLY A 1 221 ? 75.394 18.812 -106.299 1.00 72.06 221 GLY A CA 1
ATOM 1617 C C . GLY A 1 221 ? 75.041 18.992 -107.782 1.00 72.06 221 GLY A C 1
ATOM 1618 O O . GLY A 1 221 ? 74.473 20.021 -108.135 1.00 72.06 221 GLY A O 1
ATOM 1619 N N . LEU A 1 222 ? 75.307 18.002 -108.642 1.00 79.25 222 LEU A N 1
ATOM 1620 C CA . LEU A 1 222 ? 74.750 17.977 -109.996 1.00 79.25 222 LEU A CA 1
ATOM 1621 C C . LEU A 1 222 ? 73.273 17.557 -109.975 1.00 79.25 222 LEU A C 1
ATOM 1623 O O . LEU A 1 222 ? 72.874 16.686 -109.205 1.00 79.25 222 LEU A O 1
ATOM 1627 N N . THR A 1 223 ? 72.476 18.152 -110.863 1.00 74.50 223 THR A N 1
ATOM 1628 C CA . THR A 1 223 ? 71.060 17.805 -111.102 1.00 74.50 223 THR A CA 1
ATOM 1629 C C . THR A 1 223 ? 70.838 17.060 -112.422 1.00 74.50 223 THR A C 1
ATOM 1631 O O . THR A 1 223 ? 69.789 16.453 -112.617 1.00 74.50 223 THR A O 1
ATOM 1634 N N . ALA A 1 224 ? 71.826 17.083 -113.317 1.00 78.38 224 ALA A N 1
ATOM 1635 C CA . ALA A 1 224 ? 71.849 16.393 -114.603 1.00 78.38 224 ALA A CA 1
ATOM 1636 C C . ALA A 1 224 ? 73.297 16.006 -114.954 1.00 78.38 224 ALA A C 1
ATOM 1638 O O . ALA A 1 224 ? 74.239 16.486 -114.322 1.00 78.38 224 ALA A O 1
ATOM 1639 N N . ALA A 1 225 ? 73.474 15.143 -115.957 1.00 83.31 225 ALA A N 1
ATOM 1640 C CA . ALA A 1 225 ? 74.797 14.775 -116.454 1.00 83.31 225 ALA A CA 1
ATOM 1641 C C . ALA A 1 225 ? 75.491 15.969 -117.135 1.00 83.31 225 ALA A C 1
ATOM 1643 O O . ALA A 1 225 ? 74.885 16.641 -117.971 1.00 83.31 225 ALA A O 1
ATOM 1644 N N . VAL A 1 226 ? 76.762 16.208 -116.810 1.00 85.81 226 VAL A N 1
ATOM 1645 C CA . VAL A 1 226 ? 77.591 17.264 -117.410 1.00 85.81 226 VAL A CA 1
ATOM 1646 C C . VAL A 1 226 ? 78.735 16.628 -118.189 1.00 85.81 226 VAL A C 1
ATOM 1648 O O . VAL A 1 226 ? 79.580 15.944 -117.616 1.00 85.81 226 VAL A O 1
ATOM 1651 N N . THR A 1 227 ? 78.782 16.881 -119.496 1.00 85.75 227 THR A N 1
ATOM 1652 C CA . THR A 1 227 ? 79.839 16.380 -120.385 1.00 85.75 227 THR A CA 1
ATOM 1653 C C . THR A 1 227 ? 80.829 17.494 -120.707 1.00 85.75 227 THR A C 1
ATOM 1655 O O . THR A 1 227 ? 80.455 18.508 -121.291 1.00 85.75 227 THR A O 1
ATOM 1658 N N . THR A 1 228 ? 82.099 17.295 -120.357 1.00 84.69 228 THR A N 1
ATOM 1659 C CA . THR A 1 228 ? 83.210 18.214 -120.637 1.00 84.69 228 THR A CA 1
ATOM 1660 C C . THR A 1 228 ? 84.202 17.544 -121.582 1.00 84.69 228 THR A C 1
ATOM 1662 O O . THR A 1 228 ? 84.826 16.550 -121.219 1.00 84.69 228 THR A O 1
ATOM 1665 N N . THR A 1 229 ? 84.385 18.094 -122.781 1.00 82.00 229 THR A N 1
ATOM 1666 C CA . THR A 1 229 ? 85.441 17.658 -123.709 1.00 82.00 229 THR A CA 1
ATOM 1667 C C . THR A 1 229 ? 86.678 18.520 -123.495 1.00 82.00 229 THR A C 1
ATOM 1669 O O . THR A 1 229 ? 86.619 19.737 -123.671 1.00 82.00 229 THR A O 1
ATOM 1672 N N . PHE A 1 230 ? 87.803 17.908 -123.128 1.00 80.12 230 PHE A N 1
ATOM 1673 C CA . PHE A 1 230 ? 89.062 18.628 -122.947 1.00 80.12 230 PHE A CA 1
ATOM 1674 C C . PHE A 1 230 ? 89.765 18.868 -124.297 1.00 80.12 230 PHE A C 1
ATOM 1676 O O . PHE A 1 230 ? 89.762 17.978 -125.154 1.00 80.12 230 PHE A O 1
ATOM 1683 N N . PRO A 1 231 ? 90.380 20.048 -124.511 1.00 76.56 231 PRO A N 1
ATOM 1684 C CA . PRO A 1 231 ? 91.104 20.343 -125.743 1.00 76.56 231 PRO A CA 1
ATOM 1685 C C . PRO A 1 231 ? 92.358 19.468 -125.862 1.00 76.56 231 PRO A C 1
ATOM 1687 O O . PRO A 1 231 ? 93.115 19.321 -124.904 1.00 76.56 231 PRO A O 1
ATOM 1690 N N . VAL A 1 232 ? 92.596 18.913 -127.052 1.00 76.50 232 VAL A N 1
ATOM 1691 C CA . VAL A 1 232 ? 93.777 18.085 -127.335 1.00 76.50 232 VAL A CA 1
ATOM 1692 C C . VAL A 1 232 ? 94.987 19.000 -127.593 1.00 76.50 232 VAL A C 1
ATOM 1694 O O . VAL A 1 232 ? 94.941 19.765 -128.558 1.00 76.50 232 VAL A O 1
ATOM 1697 N N . PRO A 1 233 ? 96.076 18.955 -126.795 1.00 67.12 233 PRO A N 1
ATOM 1698 C CA . PRO A 1 233 ? 97.184 19.911 -126.937 1.00 67.12 233 PRO A CA 1
ATOM 1699 C C . PRO A 1 233 ? 98.054 19.711 -128.187 1.00 67.12 233 PRO A C 1
ATOM 1701 O O . PRO A 1 233 ? 98.773 20.624 -128.586 1.00 67.12 233 PRO A O 1
ATOM 1704 N N . VAL A 1 234 ? 98.020 18.518 -128.791 1.00 74.19 234 VAL A N 1
ATOM 1705 C CA . VAL A 1 234 ? 98.824 18.136 -129.963 1.00 74.19 234 VAL A CA 1
ATOM 1706 C C . VAL A 1 234 ? 97.953 17.328 -130.925 1.00 74.19 234 VAL A C 1
ATOM 1708 O O . VAL A 1 234 ? 97.324 16.352 -130.513 1.00 74.19 234 VAL A O 1
ATOM 1711 N N . GLN A 1 235 ? 97.922 17.708 -132.208 1.00 70.06 235 GLN A N 1
ATOM 1712 C CA . GLN A 1 235 ? 97.171 16.967 -133.230 1.00 70.06 235 GLN A CA 1
ATOM 1713 C C . GLN A 1 235 ? 97.579 15.484 -133.266 1.00 70.06 235 GLN A C 1
ATOM 1715 O O . GLN A 1 235 ? 98.760 15.151 -133.172 1.00 70.06 235 GLN A O 1
ATOM 1720 N N . GLY A 1 236 ? 96.588 14.598 -133.394 1.00 69.81 236 GLY A N 1
ATOM 1721 C CA . GLY A 1 236 ? 96.794 13.144 -133.421 1.00 69.81 236 GLY A CA 1
ATOM 1722 C C . GLY A 1 236 ? 96.875 12.433 -132.057 1.00 69.81 236 GLY A C 1
ATOM 1723 O O . GLY A 1 236 ? 96.872 11.207 -132.042 1.00 69.81 236 GLY A O 1
ATOM 1724 N N . GLN A 1 237 ? 96.885 13.136 -130.913 1.00 78.25 237 GLN A N 1
ATOM 1725 C CA . GLN A 1 237 ? 96.766 12.484 -129.592 1.00 78.25 237 GLN A CA 1
ATOM 1726 C C . GLN A 1 237 ? 95.306 12.199 -129.196 1.00 78.25 237 GLN A C 1
ATOM 1728 O O . GLN A 1 237 ? 94.402 12.966 -129.517 1.00 78.25 237 GLN A O 1
ATOM 1733 N N . THR A 1 238 ? 95.054 11.122 -128.453 1.00 76.25 238 THR A N 1
ATOM 1734 C CA . THR A 1 238 ? 93.705 10.814 -127.951 1.00 76.25 238 THR A CA 1
ATOM 1735 C C . THR A 1 238 ? 93.273 11.830 -126.888 1.00 76.25 238 THR A C 1
ATOM 1737 O O . THR A 1 238 ? 93.923 11.956 -125.853 1.00 76.25 238 THR A O 1
ATOM 1740 N N . GLY A 1 239 ? 92.177 12.551 -127.135 1.00 78.94 239 GLY A N 1
ATOM 1741 C CA . GLY A 1 239 ? 91.580 13.483 -126.176 1.00 78.94 239 GLY A CA 1
ATOM 1742 C C . GLY A 1 239 ? 90.734 12.795 -125.103 1.00 78.94 239 GLY A C 1
ATOM 1743 O O . GLY A 1 239 ? 90.433 11.606 -125.199 1.00 78.94 239 GLY A O 1
ATOM 1744 N N . THR A 1 240 ? 90.278 13.562 -124.111 1.00 80.12 240 THR A N 1
ATOM 1745 C CA . THR A 1 240 ? 89.425 13.051 -123.024 1.00 80.12 240 THR A CA 1
ATOM 1746 C C . THR A 1 240 ? 88.086 13.778 -122.982 1.00 80.12 240 THR A C 1
ATOM 1748 O O . THR A 1 240 ? 88.031 15.008 -123.003 1.00 80.12 240 THR A O 1
ATOM 1751 N N . ILE A 1 241 ? 87.008 13.008 -122.865 1.00 84.38 241 ILE A N 1
ATOM 1752 C CA . ILE A 1 241 ? 85.658 13.467 -122.542 1.00 84.38 241 ILE A CA 1
ATOM 1753 C C . ILE A 1 241 ? 85.360 13.013 -121.111 1.00 84.38 241 ILE A C 1
ATOM 1755 O O . ILE A 1 241 ? 85.348 11.816 -120.837 1.00 84.38 241 ILE A O 1
ATOM 1759 N N . GLN A 1 242 ? 85.117 13.942 -120.190 1.00 87.00 242 GLN A N 1
ATOM 1760 C CA . GLN A 1 242 ? 84.640 13.630 -118.843 1.00 87.00 242 GLN A CA 1
ATOM 1761 C C . GLN A 1 242 ? 83.120 13.775 -118.785 1.00 87.00 242 GLN A C 1
ATOM 1763 O O . GLN A 1 242 ? 82.587 14.837 -119.102 1.00 87.00 242 GLN A O 1
ATOM 1768 N N . VAL A 1 243 ? 82.429 12.718 -118.364 1.00 86.62 243 VAL A N 1
ATOM 1769 C CA . VAL A 1 243 ? 80.990 12.718 -118.082 1.00 86.62 243 VAL A CA 1
ATOM 1770 C C . VAL A 1 243 ? 80.812 12.656 -116.572 1.00 86.62 243 VAL A C 1
ATOM 1772 O O . VAL A 1 243 ? 81.006 11.608 -115.955 1.00 86.62 243 VAL A O 1
ATOM 1775 N N . ASP A 1 244 ? 80.443 13.780 -115.969 1.00 87.62 244 ASP A N 1
ATOM 1776 C CA . ASP A 1 244 ? 80.063 13.822 -114.564 1.00 87.62 244 ASP A CA 1
ATOM 1777 C C . ASP A 1 244 ? 78.566 13.548 -114.419 1.00 87.62 244 ASP A C 1
ATOM 1779 O O . ASP A 1 244 ? 77.724 14.323 -114.876 1.00 87.62 244 ASP A O 1
ATOM 1783 N N . LEU A 1 245 ? 78.231 12.435 -113.775 1.00 85.56 245 LEU A N 1
ATOM 1784 C CA . LEU A 1 245 ? 76.867 12.048 -113.440 1.00 85.56 245 LEU A CA 1
ATOM 1785 C C . LEU A 1 245 ? 76.481 12.566 -112.042 1.00 85.56 245 LEU A C 1
ATOM 1787 O O . LEU A 1 245 ? 77.332 12.635 -111.147 1.00 85.56 245 LEU A O 1
ATOM 1791 N N . PRO A 1 246 ? 75.201 12.903 -111.806 1.00 85.38 246 PRO A N 1
ATOM 1792 C CA . PRO A 1 246 ? 74.716 13.208 -110.466 1.00 85.38 246 PRO A CA 1
ATOM 1793 C C . PRO A 1 246 ? 74.760 11.952 -109.585 1.00 85.38 246 PRO A C 1
ATOM 1795 O O . PRO A 1 246 ? 74.312 10.882 -109.996 1.00 85.38 246 PRO A O 1
ATOM 1798 N N . GLN A 1 247 ? 75.297 12.073 -108.368 1.00 84.06 247 GLN A N 1
ATOM 1799 C CA . GLN A 1 247 ? 75.305 10.969 -107.401 1.00 84.06 247 GLN A CA 1
ATOM 1800 C C . GLN A 1 247 ? 73.855 10.609 -106.997 1.00 84.06 247 GLN A C 1
ATOM 1802 O O . GLN A 1 247 ? 73.132 11.484 -106.507 1.00 84.06 247 GLN A O 1
ATOM 1807 N N . PRO A 1 248 ? 73.409 9.350 -107.169 1.00 82.56 248 PRO A N 1
ATOM 1808 C CA . PRO A 1 248 ? 72.045 8.953 -106.837 1.00 82.56 248 PRO A CA 1
ATOM 1809 C C . PRO A 1 248 ? 71.826 8.905 -105.320 1.00 82.56 248 PRO A C 1
ATOM 1811 O O . PRO A 1 248 ? 72.704 8.501 -104.554 1.00 82.56 248 PRO A O 1
ATOM 1814 N N . TYR A 1 249 ? 70.621 9.271 -104.883 1.00 82.75 249 TYR A N 1
ATOM 1815 C CA . TYR A 1 249 ? 70.211 9.188 -103.483 1.00 82.75 249 TYR A CA 1
ATOM 1816 C C . TYR A 1 249 ? 68.753 8.739 -103.337 1.00 82.75 249 TYR A C 1
ATOM 1818 O O . TYR A 1 249 ? 67.931 8.924 -104.234 1.00 82.75 249 TYR A O 1
ATOM 1826 N N . THR A 1 250 ? 68.438 8.164 -102.180 1.00 85.00 250 THR A N 1
ATOM 1827 C CA . THR A 1 250 ? 67.075 7.915 -101.699 1.00 85.00 250 THR A CA 1
ATOM 1828 C C . THR A 1 250 ? 66.840 8.672 -100.393 1.00 85.00 250 THR A C 1
ATOM 1830 O O . THR A 1 250 ? 67.796 8.980 -99.677 1.00 85.00 250 THR A O 1
ATOM 1833 N N . THR A 1 251 ? 65.582 8.965 -100.067 1.00 85.69 251 THR A N 1
ATOM 1834 C CA . THR A 1 251 ? 65.207 9.700 -98.851 1.00 85.69 251 THR A CA 1
ATOM 1835 C C . THR A 1 251 ? 64.428 8.794 -97.905 1.00 85.69 251 THR A C 1
ATOM 1837 O O . THR A 1 251 ? 63.423 8.202 -98.293 1.00 85.69 251 THR A O 1
ATOM 1840 N N . VAL A 1 252 ? 64.861 8.723 -96.646 1.00 86.19 252 VAL A N 1
ATOM 1841 C CA . VAL A 1 252 ? 64.176 7.996 -95.569 1.00 86.19 252 VAL A CA 1
ATOM 1842 C C . VAL A 1 252 ? 63.759 8.992 -94.495 1.00 86.19 252 VAL A C 1
ATOM 1844 O O . VAL A 1 252 ? 64.605 9.628 -93.873 1.00 86.19 252 VAL A O 1
ATOM 1847 N N . THR A 1 253 ? 62.457 9.133 -94.257 1.00 86.19 253 THR A N 1
ATOM 1848 C CA . THR A 1 253 ? 61.947 10.018 -93.202 1.00 86.19 253 THR A CA 1
ATOM 1849 C C . THR A 1 253 ? 61.968 9.310 -91.851 1.00 86.19 253 THR A C 1
ATOM 1851 O O . THR A 1 253 ? 61.387 8.236 -91.696 1.00 86.19 253 THR A O 1
ATOM 1854 N N . SER A 1 254 ? 62.607 9.932 -90.864 1.00 84.31 254 SER A N 1
ATOM 1855 C CA . SER A 1 254 ? 62.657 9.491 -89.470 1.00 84.31 254 SER A CA 1
ATOM 1856 C C . SER A 1 254 ? 61.981 10.536 -88.585 1.00 84.31 254 SER A C 1
ATOM 1858 O O . SER A 1 254 ? 62.210 11.733 -88.757 1.00 84.31 254 SER A O 1
ATOM 1860 N N . TYR A 1 255 ? 61.145 10.102 -87.642 1.00 85.19 255 TYR A N 1
ATOM 1861 C CA . TYR A 1 255 ? 60.392 11.000 -86.765 1.00 85.19 255 TYR A CA 1
ATOM 1862 C C . TYR A 1 255 ? 61.002 10.994 -85.365 1.00 85.19 255 TYR A C 1
ATOM 1864 O O . TYR A 1 255 ? 60.995 9.973 -84.678 1.00 85.19 255 TYR A O 1
ATOM 1872 N N . ILE A 1 256 ? 61.569 12.130 -84.960 1.00 82.31 256 ILE A N 1
ATOM 1873 C CA . ILE A 1 256 ? 62.415 12.246 -83.769 1.00 82.31 256 ILE A CA 1
ATOM 1874 C C . ILE A 1 256 ? 61.651 12.954 -82.634 1.00 82.31 256 ILE A C 1
ATOM 1876 O O . ILE A 1 256 ? 61.266 14.119 -82.789 1.00 82.31 256 ILE A O 1
ATOM 1880 N N . PRO A 1 257 ? 61.451 12.297 -81.474 1.00 78.12 257 PRO A N 1
ATOM 1881 C CA . PRO A 1 257 ? 60.969 12.942 -80.255 1.00 78.12 257 PRO A CA 1
ATOM 1882 C C . PRO A 1 257 ? 61.859 14.115 -79.827 1.00 78.12 257 PRO A C 1
ATOM 1884 O O . PRO A 1 257 ? 63.077 13.981 -79.750 1.00 78.12 257 PRO A O 1
ATOM 1887 N N . GLY A 1 258 ? 61.252 15.263 -79.519 1.00 75.62 258 GLY A N 1
ATOM 1888 C CA . GLY A 1 258 ? 61.957 16.433 -78.977 1.00 75.62 258 GLY A CA 1
ATOM 1889 C C . GLY A 1 258 ? 62.797 17.248 -79.972 1.00 75.62 258 GLY A C 1
ATOM 1890 O O . GLY A 1 258 ? 63.382 18.251 -79.567 1.00 75.62 258 GLY A O 1
ATOM 1891 N N . ALA A 1 259 ? 62.849 16.882 -81.258 1.00 78.31 259 ALA A N 1
ATOM 1892 C CA . ALA A 1 259 ? 63.487 17.720 -82.274 1.00 78.31 259 ALA A CA 1
ATOM 1893 C C . ALA A 1 259 ? 62.696 19.025 -82.488 1.00 78.31 259 ALA A C 1
ATOM 1895 O O . ALA A 1 259 ? 61.477 19.004 -82.641 1.00 78.31 259 ALA A O 1
ATOM 1896 N N . THR A 1 260 ? 63.387 20.166 -82.523 1.00 74.50 260 THR A N 1
ATOM 1897 C CA . THR A 1 260 ? 62.777 21.509 -82.618 1.00 74.50 260 THR A CA 1
ATOM 1898 C C . THR A 1 260 ? 62.563 22.008 -84.051 1.00 74.50 260 THR A C 1
ATOM 1900 O O . THR A 1 260 ? 61.968 23.064 -84.252 1.00 74.50 260 THR A O 1
ATOM 1903 N N . GLY A 1 261 ? 63.020 21.259 -85.055 1.00 74.44 261 GLY A N 1
ATOM 1904 C CA . GLY A 1 261 ? 62.869 21.578 -86.473 1.00 74.44 261 GLY A CA 1
ATOM 1905 C C . GLY A 1 261 ? 63.285 20.406 -87.362 1.00 74.44 261 GLY A C 1
ATOM 1906 O O . GLY A 1 261 ? 63.857 19.427 -86.884 1.00 74.44 261 GLY A O 1
ATOM 1907 N N . THR A 1 262 ? 62.979 20.490 -88.656 1.00 83.50 262 THR A N 1
ATOM 1908 C CA . THR A 1 262 ? 63.382 19.484 -89.650 1.00 83.50 262 THR A CA 1
ATOM 1909 C C . THR A 1 262 ? 64.861 19.625 -89.999 1.00 83.50 262 THR A C 1
ATOM 1911 O O . THR A 1 262 ? 65.281 20.683 -90.468 1.00 83.50 262 THR A O 1
ATOM 1914 N N . GLY A 1 263 ? 65.631 18.553 -89.838 1.00 83.50 263 GLY A N 1
ATOM 1915 C CA . GLY A 1 263 ? 67.018 18.453 -90.298 1.00 83.50 263 GLY A CA 1
ATOM 1916 C C . GLY A 1 263 ? 67.220 17.228 -91.185 1.00 83.50 263 GLY A C 1
ATOM 1917 O O . GLY A 1 263 ? 66.353 16.361 -91.261 1.00 83.50 263 GLY A O 1
ATOM 1918 N N . PHE A 1 264 ? 68.371 17.118 -91.843 1.00 84.88 264 PHE A N 1
ATOM 1919 C CA . PHE A 1 264 ? 68.736 15.914 -92.590 1.00 84.88 264 PHE A CA 1
ATOM 1920 C C . PHE A 1 264 ? 70.200 15.540 -92.364 1.00 84.88 264 PHE A C 1
ATOM 1922 O O . PHE A 1 264 ? 71.028 16.392 -92.043 1.00 84.88 264 PHE A O 1
ATOM 1929 N N . ILE A 1 265 ? 70.514 14.261 -92.551 1.00 84.88 265 ILE A N 1
ATOM 1930 C CA . ILE A 1 265 ? 71.882 13.749 -92.629 1.00 84.88 265 ILE A CA 1
ATOM 1931 C C . ILE A 1 265 ? 72.006 12.841 -93.852 1.00 84.88 265 ILE A C 1
ATOM 1933 O O . ILE A 1 265 ? 71.174 11.962 -94.070 1.00 84.88 265 ILE A O 1
ATOM 1937 N N . THR A 1 266 ? 73.046 13.051 -94.656 1.00 83.50 266 THR A N 1
ATOM 1938 C CA . THR A 1 266 ? 73.356 12.183 -95.796 1.00 83.50 266 THR A CA 1
ATOM 1939 C C . THR A 1 266 ? 74.330 11.104 -95.348 1.00 83.50 266 THR A C 1
ATOM 1941 O O . THR A 1 266 ? 75.472 11.400 -95.001 1.00 83.50 266 THR A O 1
ATOM 1944 N N . LEU A 1 267 ? 73.884 9.852 -95.366 1.00 84.31 267 LEU A N 1
ATOM 1945 C CA . LEU A 1 267 ? 74.741 8.687 -95.190 1.00 84.31 267 LEU A CA 1
ATOM 1946 C C . LEU A 1 267 ? 75.433 8.389 -96.534 1.00 84.31 267 LEU A C 1
ATOM 1948 O O . LEU A 1 267 ? 74.731 8.229 -97.542 1.00 84.31 267 LEU A O 1
ATOM 1952 N N . PRO A 1 268 ? 76.778 8.348 -96.582 1.00 80.75 268 PRO A N 1
ATOM 1953 C CA . PRO A 1 268 ? 77.512 8.131 -97.822 1.00 80.75 268 PRO A CA 1
ATOM 1954 C C . PRO A 1 268 ? 77.305 6.706 -98.351 1.00 80.75 268 PRO A C 1
ATOM 1956 O O . PRO A 1 268 ? 77.186 5.755 -97.579 1.00 80.75 268 PRO A O 1
ATOM 1959 N N . GLY A 1 269 ? 77.309 6.565 -99.679 1.00 75.00 269 GLY A N 1
ATOM 1960 C CA . GLY A 1 269 ? 77.500 5.266 -100.326 1.00 75.00 269 GLY A CA 1
ATOM 1961 C C . GLY A 1 269 ? 78.923 4.745 -100.086 1.00 75.00 269 GLY A C 1
ATOM 1962 O O . GLY A 1 269 ? 79.823 5.526 -99.771 1.00 75.00 269 GLY A O 1
ATOM 1963 N N . ALA A 1 270 ? 79.137 3.436 -100.227 1.00 76.62 270 ALA A N 1
ATOM 1964 C CA . ALA A 1 270 ? 80.460 2.843 -100.017 1.00 76.62 270 ALA A CA 1
ATOM 1965 C C . ALA A 1 270 ? 81.455 3.241 -101.126 1.00 76.62 270 ALA A C 1
ATOM 1967 O O . ALA A 1 270 ? 82.646 3.394 -100.860 1.00 76.62 270 ALA A O 1
ATOM 1968 N N . ASN A 1 271 ? 80.958 3.448 -102.347 1.00 79.75 271 ASN A N 1
ATOM 1969 C CA . ASN A 1 271 ? 81.719 3.793 -103.544 1.00 79.75 271 ASN A CA 1
ATOM 1970 C C . ASN A 1 271 ? 81.036 4.942 -104.324 1.00 79.75 271 ASN A C 1
ATOM 1972 O O . ASN A 1 271 ? 79.824 5.151 -104.197 1.00 79.75 271 ASN A O 1
ATOM 1976 N N . PRO A 1 272 ? 81.766 5.678 -105.185 1.00 76.69 272 PRO A N 1
ATOM 1977 C CA . PRO A 1 272 ? 81.160 6.623 -106.125 1.00 76.69 272 PRO A CA 1
ATOM 1978 C C . PRO A 1 272 ? 80.116 5.934 -107.017 1.00 76.69 272 PRO A C 1
ATOM 1980 O O . PRO A 1 272 ? 80.372 4.861 -107.557 1.00 76.69 272 PRO A O 1
ATOM 1983 N N . GLY A 1 273 ? 78.944 6.551 -107.177 1.00 75.69 273 GLY A N 1
ATOM 1984 C CA . GLY A 1 273 ? 77.793 5.961 -107.876 1.00 75.69 273 GLY A CA 1
ATOM 1985 C C . GLY A 1 273 ? 76.843 5.103 -107.023 1.00 75.69 273 GLY A C 1
ATOM 1986 O O . GLY A 1 273 ? 75.711 4.891 -107.454 1.00 75.69 273 GLY A O 1
ATOM 1987 N N . ASP A 1 274 ? 77.225 4.669 -105.813 1.00 85.44 274 ASP A N 1
ATOM 1988 C CA . ASP A 1 274 ? 76.310 3.945 -104.911 1.00 85.44 274 ASP A CA 1
ATOM 1989 C C . ASP A 1 274 ? 75.142 4.831 -104.429 1.00 85.44 274 ASP A C 1
ATOM 1991 O O . ASP A 1 274 ? 75.283 6.039 -104.223 1.00 85.44 274 ASP A O 1
ATOM 1995 N N . LEU A 1 275 ? 73.979 4.224 -104.179 1.00 82.50 275 LEU A N 1
ATOM 1996 C CA . LEU A 1 275 ? 72.793 4.933 -103.692 1.00 82.50 275 LEU A CA 1
ATOM 1997 C C . LEU A 1 275 ? 73.017 5.490 -102.272 1.00 82.50 275 LEU A C 1
ATOM 1999 O O . LEU A 1 275 ? 72.992 4.744 -101.292 1.00 82.50 275 LEU A O 1
ATOM 2003 N N . MET A 1 276 ? 73.186 6.808 -102.145 1.00 83.31 276 MET A N 1
ATOM 2004 C CA . MET A 1 276 ? 73.253 7.475 -100.838 1.00 83.31 276 MET A CA 1
ATOM 2005 C C . MET A 1 276 ? 71.888 7.453 -100.141 1.00 83.31 276 MET A C 1
ATOM 2007 O O . MET A 1 276 ? 70.848 7.482 -100.799 1.00 83.31 276 MET A O 1
ATOM 2011 N N . THR A 1 277 ? 71.868 7.481 -98.807 1.00 85.38 277 THR A N 1
ATOM 2012 C CA . THR A 1 277 ? 70.616 7.618 -98.041 1.00 85.38 277 THR A CA 1
ATOM 2013 C C . THR A 1 277 ? 70.576 8.959 -97.322 1.00 85.38 277 THR A C 1
ATOM 2015 O O . THR A 1 277 ? 71.339 9.191 -96.387 1.00 85.38 277 THR A O 1
ATOM 2018 N N . VAL A 1 278 ? 69.661 9.838 -97.726 1.00 85.88 278 VAL A N 1
ATOM 2019 C CA . VAL A 1 278 ? 69.338 11.067 -96.995 1.00 85.88 278 VAL A CA 1
ATOM 2020 C C . VAL A 1 278 ? 68.299 10.724 -95.933 1.00 85.88 278 VAL A C 1
ATOM 2022 O O . VAL A 1 278 ? 67.139 10.460 -96.248 1.00 85.88 278 VAL A O 1
ATOM 2025 N N . VAL A 1 279 ? 68.700 10.718 -94.665 1.00 87.94 279 VAL A N 1
ATOM 2026 C CA . VAL A 1 279 ? 67.769 10.548 -93.547 1.00 87.94 279 VAL A CA 1
ATOM 2027 C C . VAL A 1 279 ? 67.213 11.920 -93.176 1.00 87.94 279 VAL A C 1
ATOM 2029 O O . VAL A 1 279 ? 67.943 12.773 -92.668 1.00 87.94 279 VAL A O 1
ATOM 2032 N N . LEU A 1 280 ? 65.928 12.140 -93.449 1.00 88.25 280 LEU A N 1
ATOM 2033 C CA . LEU A 1 280 ? 65.203 13.360 -93.102 1.00 88.25 280 LEU A CA 1
ATOM 2034 C C . LEU A 1 280 ? 64.623 13.208 -91.691 1.00 88.25 280 LEU A C 1
ATOM 2036 O O . LEU A 1 280 ? 63.631 12.509 -91.495 1.00 88.25 280 LEU A O 1
ATOM 2040 N N . ASN A 1 281 ? 65.241 13.866 -90.715 1.00 86.94 281 ASN A N 1
ATOM 2041 C CA . ASN A 1 281 ? 64.804 13.887 -89.323 1.00 86.94 281 ASN A CA 1
ATOM 2042 C C . ASN A 1 281 ? 63.735 14.973 -89.136 1.00 86.94 281 ASN A C 1
ATOM 2044 O O . ASN A 1 281 ? 64.038 16.168 -89.092 1.00 86.94 281 ASN A O 1
ATOM 2048 N N . VAL A 1 282 ? 62.479 14.551 -89.022 1.00 87.56 282 VAL A N 1
ATOM 2049 C CA . VAL A 1 282 ? 61.307 15.411 -88.820 1.00 87.56 282 VAL A CA 1
ATOM 2050 C C . VAL A 1 282 ? 60.904 15.383 -87.339 1.00 87.56 282 VAL A C 1
ATOM 2052 O O . VAL A 1 282 ? 60.935 14.312 -86.729 1.00 87.56 282 VAL A O 1
ATOM 2055 N N . PRO A 1 283 ? 60.496 16.512 -86.731 1.00 86.88 283 PRO A N 1
ATOM 2056 C CA . PRO A 1 283 ? 59.892 16.510 -85.402 1.00 86.88 283 PRO A CA 1
ATOM 2057 C C . PRO A 1 283 ? 58.686 15.570 -85.316 1.00 86.88 283 PRO A C 1
ATOM 2059 O O . PRO A 1 283 ? 57.768 15.645 -86.135 1.00 86.88 283 PRO A O 1
ATOM 2062 N N . GLN A 1 284 ? 58.660 14.698 -84.308 1.00 86.25 284 GLN A N 1
ATOM 2063 C CA . GLN A 1 284 ? 57.463 13.916 -84.002 1.00 86.25 284 GLN A CA 1
ATOM 2064 C C . GLN A 1 284 ? 56.342 14.862 -83.536 1.00 86.25 284 GLN A C 1
ATOM 2066 O O . GLN A 1 284 ? 56.512 15.605 -82.570 1.00 86.25 284 GLN A O 1
ATOM 2071 N N . ALA A 1 285 ? 55.190 14.832 -84.210 1.00 84.69 285 ALA A N 1
ATOM 2072 C CA . ALA A 1 285 ? 54.015 15.604 -83.808 1.00 84.69 285 ALA A CA 1
ATOM 2073 C C . ALA A 1 285 ? 53.320 14.956 -82.599 1.00 84.69 285 ALA A C 1
ATOM 2075 O O . ALA A 1 285 ? 53.215 13.727 -82.531 1.00 84.69 285 ALA A O 1
ATOM 2076 N N . TYR A 1 286 ? 52.798 15.780 -81.687 1.00 85.75 286 TYR A N 1
ATOM 2077 C CA . TYR A 1 286 ? 52.079 15.344 -80.488 1.00 85.75 286 TYR A CA 1
ATOM 2078 C C . TYR A 1 286 ? 50.704 16.012 -80.387 1.00 85.75 286 TYR A C 1
ATOM 2080 O O . TYR A 1 286 ? 50.569 17.199 -80.678 1.00 85.75 286 TYR A O 1
ATOM 2088 N N . ALA A 1 287 ? 49.705 15.265 -79.919 1.00 86.94 287 ALA A N 1
ATOM 2089 C CA . ALA A 1 287 ? 48.403 15.779 -79.504 1.00 86.94 287 ALA A CA 1
ATOM 2090 C C . ALA A 1 287 ? 48.118 15.365 -78.055 1.00 86.94 287 ALA A C 1
ATOM 2092 O O . ALA A 1 287 ? 48.387 14.229 -77.666 1.00 86.94 287 ALA A O 1
ATOM 2093 N N . THR A 1 288 ? 47.559 16.273 -77.256 1.00 88.44 288 THR A N 1
ATOM 2094 C CA . THR A 1 288 ? 47.228 16.003 -75.850 1.00 88.44 288 THR A CA 1
ATOM 2095 C C . THR A 1 288 ? 45.775 15.561 -75.721 1.00 88.44 288 THR A C 1
ATOM 2097 O O . THR A 1 288 ? 44.872 16.260 -76.178 1.00 88.44 288 THR A O 1
ATOM 2100 N N . ALA A 1 289 ? 45.542 14.430 -75.060 1.00 88.12 289 ALA A N 1
ATOM 2101 C CA . ALA A 1 289 ? 44.214 13.938 -74.714 1.00 88.12 289 ALA A CA 1
ATOM 2102 C C . ALA A 1 289 ? 44.067 13.901 -73.189 1.00 88.12 289 ALA A C 1
ATOM 2104 O O . ALA A 1 289 ? 44.784 13.162 -72.516 1.00 88.12 289 ALA A O 1
ATOM 2105 N N . THR A 1 290 ? 43.139 14.682 -72.637 1.00 88.50 290 THR A N 1
ATOM 2106 C CA . THR A 1 290 ? 42.886 14.721 -71.188 1.00 88.50 290 THR A CA 1
ATOM 2107 C C . THR A 1 290 ? 41.695 13.838 -70.833 1.00 88.50 290 THR A C 1
ATOM 2109 O O . THR A 1 290 ? 40.625 13.963 -71.426 1.00 88.50 290 THR A O 1
ATOM 2112 N N . THR A 1 291 ? 41.857 12.965 -69.840 1.00 88.19 291 THR A N 1
ATOM 2113 C CA . THR A 1 291 ? 40.782 12.123 -69.290 1.00 88.19 291 THR A CA 1
ATOM 2114 C C . THR A 1 291 ? 40.753 12.217 -67.767 1.00 88.19 291 THR A C 1
ATOM 2116 O O . THR A 1 291 ? 41.785 12.440 -67.136 1.00 88.19 291 THR A O 1
ATOM 2119 N N . TYR A 1 292 ? 39.572 12.053 -67.169 1.00 87.75 292 TYR A N 1
ATOM 2120 C CA . TYR A 1 292 ? 39.386 12.113 -65.717 1.00 87.75 292 TYR A CA 1
ATOM 2121 C C . TYR A 1 292 ? 39.063 10.717 -65.186 1.00 87.75 292 TYR A C 1
ATOM 2123 O O . TYR A 1 292 ? 38.210 10.026 -65.744 1.00 87.75 292 TYR A O 1
ATOM 2131 N N . VAL A 1 293 ? 39.787 10.278 -64.154 1.00 84.88 293 VAL A N 1
ATOM 2132 C CA . VAL A 1 293 ? 39.837 8.866 -63.744 1.00 84.88 293 VAL A CA 1
ATOM 2133 C C . VAL A 1 293 ? 39.583 8.715 -62.246 1.00 84.88 293 VAL A C 1
ATOM 2135 O O . VAL A 1 293 ? 40.199 9.389 -61.418 1.00 84.88 293 VAL A O 1
ATOM 2138 N N . ASN A 1 294 ? 38.685 7.794 -61.894 1.00 81.19 294 ASN A N 1
ATOM 2139 C CA . ASN A 1 294 ? 38.380 7.444 -60.508 1.00 81.19 294 ASN A CA 1
ATOM 2140 C C . ASN A 1 294 ? 39.511 6.610 -59.889 1.00 81.19 294 ASN A C 1
ATOM 2142 O O . ASN A 1 294 ? 40.017 5.686 -60.519 1.00 81.19 294 ASN A O 1
ATOM 2146 N N . GLY A 1 295 ? 39.877 6.906 -58.639 1.00 78.06 295 GLY A N 1
ATOM 2147 C CA . GLY A 1 295 ? 40.894 6.155 -57.888 1.00 78.06 295 GLY A CA 1
ATOM 2148 C C . GLY A 1 295 ? 42.352 6.505 -58.216 1.00 78.06 295 GLY A C 1
ATOM 2149 O O . GLY A 1 295 ? 43.253 6.005 -57.548 1.00 78.06 295 GLY A O 1
ATOM 2150 N N . LEU A 1 296 ? 42.601 7.385 -59.190 1.00 85.12 296 LEU A N 1
ATOM 2151 C CA . LEU A 1 296 ? 43.930 7.937 -59.448 1.00 85.12 296 LEU A CA 1
ATOM 2152 C C . LEU A 1 296 ? 44.289 8.969 -58.360 1.00 85.12 296 LEU A C 1
ATOM 2154 O O . LEU A 1 296 ? 43.482 9.844 -58.057 1.00 85.12 296 LEU A O 1
ATOM 2158 N N . SER A 1 297 ? 45.484 8.877 -57.770 1.00 81.12 297 SER A N 1
ATOM 2159 C CA . SER A 1 297 ? 45.896 9.704 -56.619 1.00 81.12 297 SER A CA 1
ATOM 2160 C C . SER A 1 297 ? 46.572 11.030 -56.989 1.00 81.12 297 SER A C 1
ATOM 2162 O O . SER A 1 297 ? 46.485 11.994 -56.233 1.00 81.12 297 SER A O 1
ATOM 2164 N N . ALA A 1 298 ? 47.228 11.096 -58.148 1.00 83.62 298 ALA A N 1
ATOM 2165 C CA . ALA A 1 298 ? 47.876 12.287 -58.695 1.00 83.62 298 ALA A CA 1
ATOM 2166 C C . ALA A 1 298 ? 47.837 12.236 -60.236 1.00 83.62 298 ALA A C 1
ATOM 2168 O O . ALA A 1 298 ? 47.723 11.139 -60.786 1.00 83.62 298 ALA A O 1
ATOM 2169 N N . PRO A 1 299 ? 47.924 13.375 -60.953 1.00 87.75 299 PRO A N 1
ATOM 2170 C CA . PRO A 1 299 ? 47.934 13.376 -62.414 1.00 87.75 299 PRO A CA 1
ATOM 2171 C C . PRO A 1 299 ? 49.040 12.488 -62.996 1.00 87.75 299 PRO A C 1
ATOM 2173 O O . PRO A 1 299 ? 50.202 12.596 -62.604 1.00 87.75 299 PRO A O 1
ATOM 2176 N N . ALA A 1 300 ? 48.673 11.630 -63.944 1.00 88.62 300 ALA A N 1
ATOM 2177 C CA . ALA A 1 300 ? 49.569 10.695 -64.612 1.00 88.62 300 ALA A CA 1
ATOM 2178 C C . ALA A 1 300 ? 49.596 10.975 -66.118 1.00 88.62 300 ALA A C 1
ATOM 2180 O O . ALA A 1 300 ? 48.550 11.098 -66.753 1.00 88.62 300 ALA A O 1
ATOM 2181 N N . THR A 1 301 ? 50.793 11.046 -66.697 1.00 90.56 301 THR A N 1
ATOM 2182 C CA . THR A 1 301 ? 50.989 11.316 -68.127 1.00 90.56 301 THR A CA 1
ATOM 2183 C C . THR A 1 301 ? 51.629 10.108 -68.794 1.00 90.56 301 THR A C 1
ATOM 2185 O O . THR A 1 301 ? 52.659 9.622 -68.335 1.00 90.56 301 THR A O 1
ATOM 2188 N N . THR A 1 302 ? 51.037 9.621 -69.883 1.00 90.12 302 THR A N 1
ATOM 2189 C CA . THR A 1 302 ? 51.571 8.517 -70.694 1.00 90.12 302 THR A CA 1
ATOM 2190 C C . THR A 1 302 ? 51.581 8.916 -72.163 1.00 90.12 302 THR A C 1
ATOM 2192 O O . THR A 1 302 ? 50.551 9.292 -72.718 1.00 90.12 302 THR A O 1
ATOM 2195 N N . THR A 1 303 ? 52.740 8.811 -72.811 1.00 89.12 303 THR A N 1
ATOM 2196 C CA . THR A 1 303 ? 52.875 9.064 -74.250 1.00 89.12 303 THR A CA 1
ATOM 2197 C C . THR A 1 303 ? 52.665 7.767 -75.020 1.00 89.12 303 THR A C 1
ATOM 2199 O O . THR A 1 303 ? 53.426 6.815 -74.861 1.00 89.12 303 THR A O 1
ATOM 2202 N N . LEU A 1 304 ? 51.642 7.736 -75.868 1.00 88.38 304 LEU A N 1
ATOM 2203 C CA . LEU A 1 304 ? 51.322 6.624 -76.754 1.00 88.38 304 LEU A CA 1
ATOM 2204 C C . LEU A 1 304 ? 51.939 6.878 -78.134 1.00 88.38 304 LEU A C 1
ATOM 2206 O O . LEU A 1 304 ? 51.619 7.870 -78.796 1.00 88.38 304 LEU A O 1
ATOM 2210 N N . SER A 1 305 ? 52.822 5.976 -78.564 1.00 84.56 305 SER A N 1
ATOM 2211 C CA . SER A 1 305 ? 53.417 5.997 -79.903 1.00 84.56 305 SER A CA 1
ATOM 2212 C C . SER A 1 305 ? 52.346 5.852 -80.994 1.00 84.56 305 SER A C 1
ATOM 2214 O O . SER A 1 305 ? 51.389 5.096 -80.805 1.00 84.56 305 SER A O 1
ATOM 2216 N N . PRO A 1 306 ? 52.496 6.524 -82.150 1.00 84.88 306 PRO A N 1
ATOM 2217 C CA . PRO A 1 306 ? 51.568 6.377 -83.263 1.00 84.88 306 PRO A CA 1
ATOM 2218 C C . PRO A 1 306 ? 51.668 4.970 -83.868 1.00 84.88 306 PRO A C 1
ATOM 2220 O O . PRO A 1 306 ? 52.739 4.366 -83.911 1.00 84.88 306 PRO A O 1
ATOM 2223 N N . THR A 1 307 ? 50.553 4.455 -84.389 1.00 82.50 307 THR A N 1
ATOM 2224 C CA . THR A 1 307 ? 50.480 3.124 -85.025 1.00 82.50 307 THR A CA 1
ATOM 2225 C C . THR A 1 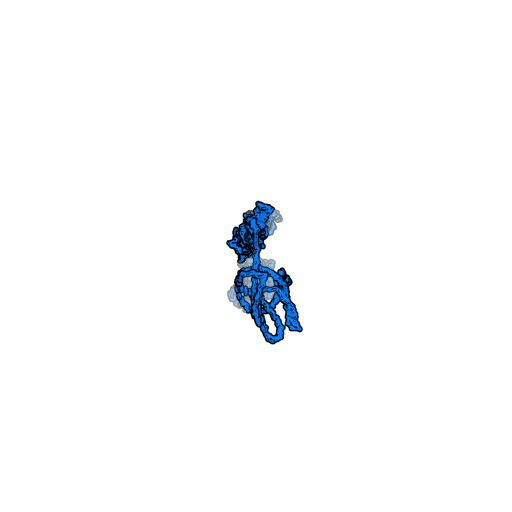307 ? 51.139 3.053 -86.406 1.00 82.50 307 THR A C 1
ATOM 2227 O O . THR A 1 307 ? 51.311 1.959 -86.939 1.00 82.50 307 THR A O 1
ATOM 2230 N N . ALA A 1 308 ? 51.527 4.194 -86.982 1.00 82.75 308 ALA A N 1
ATOM 2231 C CA . ALA A 1 308 ? 52.278 4.296 -88.229 1.00 82.75 308 ALA A CA 1
ATOM 2232 C C . ALA A 1 308 ? 53.319 5.434 -88.145 1.00 82.75 308 ALA A C 1
ATOM 2234 O O . ALA A 1 308 ? 53.050 6.444 -87.483 1.00 82.75 308 ALA A O 1
ATOM 2235 N N . PRO A 1 309 ? 54.483 5.320 -88.820 1.00 78.31 309 PRO A N 1
ATOM 2236 C CA . PRO A 1 309 ? 55.471 6.398 -88.892 1.00 78.31 309 PRO A CA 1
ATOM 2237 C C . PRO A 1 309 ? 54.857 7.702 -89.414 1.00 78.31 309 PRO A C 1
ATOM 2239 O O . PRO A 1 309 ? 54.111 7.692 -90.391 1.00 78.31 309 PRO A O 1
ATOM 2242 N N . GLY A 1 310 ? 55.155 8.823 -88.755 1.00 76.75 310 GLY A N 1
ATOM 2243 C CA . GLY A 1 310 ? 54.608 10.139 -89.101 1.00 76.75 310 GLY A CA 1
ATOM 2244 C C . GLY A 1 310 ? 53.173 10.402 -88.637 1.00 76.75 310 GLY A C 1
ATOM 2245 O O . GLY A 1 310 ? 52.698 11.529 -88.770 1.00 76.75 310 GLY A O 1
ATOM 2246 N N . GLY A 1 311 ? 52.490 9.417 -88.044 1.00 84.94 311 GLY A N 1
ATOM 2247 C CA . GLY A 1 311 ? 51.252 9.660 -87.306 1.00 84.94 311 GLY A CA 1
ATOM 2248 C C . GLY A 1 311 ? 51.493 10.536 -86.070 1.00 84.94 311 GLY A C 1
ATOM 2249 O O . GLY A 1 311 ? 52.599 10.588 -85.532 1.00 84.94 311 GLY A O 1
ATOM 2250 N N . VAL A 1 312 ? 50.452 11.220 -85.594 1.00 84.56 312 VAL A N 1
ATOM 2251 C CA . VAL A 1 312 ? 50.533 12.046 -84.379 1.00 84.56 312 VAL A CA 1
ATOM 2252 C C . VAL A 1 312 ? 50.574 11.143 -83.141 1.00 84.56 312 VAL A C 1
ATOM 2254 O O . VAL A 1 312 ? 49.736 10.257 -82.991 1.00 84.56 312 VAL A O 1
ATOM 2257 N N . ALA A 1 313 ? 51.546 11.366 -82.257 1.00 85.81 313 ALA A N 1
ATOM 2258 C CA . ALA A 1 313 ? 51.664 10.665 -80.981 1.00 85.81 313 ALA A CA 1
ATOM 2259 C C . ALA A 1 313 ? 50.701 11.271 -79.947 1.00 85.81 313 ALA A C 1
ATOM 2261 O O . ALA A 1 313 ? 50.563 12.494 -79.868 1.00 85.81 313 ALA A O 1
ATOM 2262 N N . THR A 1 314 ? 50.065 10.446 -79.115 1.00 89.44 314 THR A N 1
ATOM 2263 C CA . THR A 1 314 ? 49.072 10.933 -78.141 1.00 89.44 314 THR A CA 1
ATOM 2264 C C . THR A 1 314 ? 49.680 11.029 -76.750 1.00 89.44 314 THR A C 1
ATOM 2266 O O . THR A 1 314 ? 50.037 10.017 -76.152 1.00 89.44 314 THR A O 1
ATOM 2269 N N . VAL A 1 315 ? 49.752 12.237 -76.197 1.00 90.19 315 VAL A N 1
ATOM 2270 C CA . VAL A 1 315 ? 50.061 12.466 -74.781 1.00 90.19 315 VAL A CA 1
ATOM 2271 C C . VAL A 1 315 ? 48.757 12.337 -73.997 1.00 90.19 315 VAL A C 1
ATOM 2273 O O . VAL A 1 315 ? 47.956 13.271 -73.942 1.00 90.19 315 VAL A O 1
ATOM 2276 N N . LEU A 1 316 ? 48.515 11.159 -73.423 1.00 90.88 316 LEU A N 1
ATOM 2277 C CA . LEU A 1 316 ? 47.367 10.908 -72.559 1.00 90.88 316 LEU A CA 1
ATOM 2278 C C . LEU A 1 316 ? 47.665 11.459 -71.161 1.00 90.88 316 LEU A C 1
ATOM 2280 O O . LEU A 1 316 ? 48.537 10.946 -70.460 1.00 90.88 316 LEU A O 1
ATOM 2284 N N . VAL A 1 317 ? 46.925 12.487 -70.755 1.00 91.00 317 VAL A N 1
ATOM 2285 C CA . VAL A 1 317 ? 46.961 13.056 -69.404 1.00 91.00 317 VAL A CA 1
ATOM 2286 C C . VAL A 1 317 ? 45.739 12.548 -68.649 1.00 91.00 317 VAL A C 1
ATOM 2288 O O . VAL A 1 317 ? 44.600 12.885 -68.977 1.00 91.00 317 VAL A O 1
ATOM 2291 N N . GLN A 1 318 ? 45.966 11.717 -67.640 1.00 89.62 318 GLN A N 1
ATOM 2292 C CA . GLN A 1 318 ? 44.933 11.220 -66.740 1.00 89.62 318 GLN A CA 1
ATOM 2293 C C . GLN A 1 318 ? 44.949 12.062 -65.465 1.00 89.62 318 GLN A C 1
ATOM 2295 O O . GLN A 1 318 ? 45.965 12.140 -64.777 1.00 89.62 318 GLN A O 1
ATOM 2300 N N . ILE A 1 319 ? 43.832 12.713 -65.152 1.00 89.38 319 ILE A N 1
ATOM 2301 C CA . ILE A 1 319 ? 43.679 13.579 -63.978 1.00 89.38 319 ILE A CA 1
ATOM 2302 C C . ILE A 1 319 ? 42.757 12.877 -62.966 1.00 89.38 319 ILE A C 1
ATOM 2304 O O . ILE A 1 319 ? 41.742 12.307 -63.376 1.00 89.38 319 ILE A O 1
ATOM 2308 N N . PRO A 1 320 ? 43.060 12.904 -61.654 1.00 88.12 320 PRO A N 1
ATOM 2309 C CA . PRO A 1 320 ? 42.137 12.441 -60.621 1.00 88.12 320 PRO A CA 1
ATOM 2310 C C . PRO A 1 320 ? 40.750 13.074 -60.763 1.00 88.12 320 PRO A C 1
ATOM 2312 O O . PRO A 1 320 ? 40.614 14.300 -60.790 1.00 88.12 320 PRO A O 1
ATOM 2315 N N . GLN A 1 321 ? 39.706 12.249 -60.840 1.00 86.56 321 GLN A N 1
ATOM 2316 C CA . GLN A 1 321 ? 38.332 12.741 -60.815 1.00 86.56 321 GLN A CA 1
ATOM 2317 C C . GLN A 1 321 ? 37.992 13.227 -59.400 1.00 86.56 321 GLN A C 1
ATOM 2319 O O . GLN A 1 321 ? 37.880 12.439 -58.461 1.00 86.56 321 GLN A O 1
ATOM 2324 N N . VAL A 1 322 ? 37.821 14.541 -59.248 1.00 85.56 322 VAL A N 1
ATOM 2325 C CA . VAL A 1 322 ? 37.503 15.175 -57.963 1.00 85.56 322 VAL A CA 1
ATOM 2326 C C . VAL A 1 322 ? 36.034 14.942 -57.603 1.00 85.56 322 VAL A C 1
ATOM 2328 O O . VAL A 1 322 ? 35.148 15.039 -58.458 1.00 85.56 322 VAL A O 1
ATOM 2331 N N . TYR A 1 323 ? 35.779 14.682 -56.322 1.00 86.31 323 TYR A N 1
ATOM 2332 C CA . TYR A 1 323 ? 34.446 14.573 -55.735 1.00 86.31 323 TYR A CA 1
ATOM 2333 C C . TYR A 1 323 ? 34.314 15.502 -54.525 1.00 86.31 323 TYR A C 1
ATOM 2335 O O . TYR A 1 323 ? 35.265 15.665 -53.763 1.00 86.31 323 TYR A O 1
ATOM 2343 N N . THR A 1 324 ? 33.124 16.067 -54.323 1.00 87.19 324 THR A N 1
ATOM 2344 C CA . THR A 1 324 ? 32.735 16.753 -53.081 1.00 87.19 324 THR A CA 1
ATOM 2345 C C . THR A 1 324 ? 31.719 15.921 -52.299 1.00 87.19 324 THR A C 1
ATOM 2347 O O . THR A 1 324 ? 30.871 15.252 -52.895 1.00 87.19 324 THR A O 1
ATOM 2350 N N . THR A 1 325 ? 31.785 15.951 -50.969 1.00 88.44 325 THR A N 1
ATOM 2351 C CA . THR A 1 325 ? 30.857 15.211 -50.101 1.00 88.44 325 THR A CA 1
ATOM 2352 C C . THR A 1 325 ? 29.704 16.111 -49.678 1.00 88.44 325 THR A C 1
ATOM 2354 O O . THR A 1 325 ? 29.916 17.138 -49.037 1.00 88.44 325 THR A O 1
ATOM 2357 N N . ILE A 1 326 ? 28.474 15.710 -50.002 1.00 87.25 326 ILE A N 1
ATOM 2358 C CA . ILE A 1 326 ? 27.248 16.405 -49.599 1.00 87.25 326 ILE A CA 1
ATOM 2359 C C . ILE A 1 326 ? 26.547 15.544 -48.551 1.00 87.25 326 ILE A C 1
ATOM 2361 O O . ILE A 1 326 ? 25.824 14.602 -48.883 1.00 87.25 326 ILE A O 1
ATOM 2365 N N . THR A 1 327 ? 26.770 15.857 -47.277 1.00 86.69 327 THR A N 1
ATOM 2366 C CA . THR A 1 327 ? 26.079 15.194 -46.166 1.00 86.69 327 THR A CA 1
ATOM 2367 C C . THR A 1 327 ? 24.709 15.830 -45.957 1.00 86.69 327 THR A C 1
ATOM 2369 O O . THR A 1 327 ? 24.608 17.045 -45.818 1.00 86.69 327 THR A O 1
ATOM 2372 N N . SER A 1 328 ? 23.652 15.020 -45.915 1.00 84.75 328 SER A N 1
ATOM 2373 C CA . SER A 1 328 ? 22.282 15.479 -45.683 1.00 84.75 328 SER A CA 1
ATOM 2374 C C . SER A 1 328 ? 21.595 14.625 -44.624 1.00 84.75 328 SER A C 1
ATOM 2376 O O . SER A 1 328 ? 21.580 13.396 -44.717 1.00 84.75 328 SER A O 1
ATOM 2378 N N . TYR A 1 329 ? 21.016 15.284 -43.624 1.00 82.56 329 TYR A N 1
ATOM 2379 C CA . TYR A 1 329 ? 20.281 14.641 -42.536 1.00 82.56 329 TYR A CA 1
ATOM 2380 C C . TYR A 1 329 ? 18.772 14.767 -42.752 1.00 82.56 329 TYR A C 1
ATOM 2382 O O . TYR A 1 329 ? 18.294 15.808 -43.207 1.00 82.56 329 TYR A O 1
ATOM 2390 N N . GLY A 1 330 ? 18.023 13.708 -42.438 1.00 78.31 330 GLY A N 1
ATOM 2391 C CA . GLY A 1 330 ? 16.573 13.665 -42.641 1.00 78.31 330 GLY A CA 1
ATOM 2392 C C . GLY A 1 330 ? 15.928 12.353 -42.194 1.00 78.31 330 GLY A C 1
ATOM 2393 O O . GLY A 1 330 ? 16.557 11.527 -41.533 1.00 78.31 330 GLY A O 1
ATOM 2394 N N . ALA A 1 331 ? 14.661 12.155 -42.568 1.00 78.88 331 ALA A N 1
ATOM 2395 C CA . ALA A 1 331 ? 13.857 10.979 -42.221 1.00 78.88 331 ALA A CA 1
ATOM 2396 C C . ALA A 1 331 ? 14.221 9.732 -43.062 1.00 78.88 331 ALA A C 1
ATOM 2398 O O . ALA A 1 331 ? 13.383 9.154 -43.753 1.00 78.88 331 ALA A O 1
ATOM 2399 N N . PHE A 1 332 ? 15.493 9.334 -43.032 1.00 82.00 332 PHE A N 1
ATOM 2400 C CA . PHE A 1 332 ? 15.999 8.126 -43.685 1.00 82.00 332 PHE A CA 1
ATOM 2401 C C . PHE A 1 332 ? 16.064 6.978 -42.670 1.00 82.00 332 PHE A C 1
ATOM 2403 O O . PHE A 1 332 ? 16.537 7.174 -41.554 1.00 82.00 332 PHE A O 1
ATOM 2410 N N . ALA A 1 333 ? 15.608 5.779 -43.048 1.00 75.62 333 ALA A N 1
ATOM 2411 C CA . ALA A 1 333 ? 15.586 4.620 -42.147 1.00 75.62 333 ALA A CA 1
ATOM 2412 C C . ALA A 1 333 ? 16.993 4.087 -41.805 1.00 75.62 333 ALA A C 1
ATOM 2414 O O . ALA A 1 333 ? 17.213 3.553 -40.721 1.00 75.62 333 ALA A O 1
ATOM 2415 N N . THR A 1 334 ? 17.947 4.242 -42.723 1.00 76.25 334 THR A N 1
ATOM 2416 C CA . THR A 1 334 ? 19.352 3.844 -42.574 1.00 76.25 334 THR A CA 1
ATOM 2417 C C . THR A 1 334 ? 20.266 4.869 -43.246 1.00 76.25 334 THR A C 1
ATOM 2419 O O . THR A 1 334 ? 19.820 5.687 -44.054 1.00 76.25 334 THR A O 1
ATOM 2422 N N . ALA A 1 335 ? 21.559 4.834 -42.912 1.00 84.19 335 ALA A N 1
ATOM 2423 C CA . ALA A 1 335 ? 22.569 5.589 -43.645 1.00 84.19 335 ALA A CA 1
ATOM 2424 C C . ALA A 1 335 ? 22.706 5.055 -45.082 1.00 84.19 335 ALA A C 1
ATOM 2426 O O . ALA A 1 335 ? 22.756 3.842 -45.292 1.00 84.19 335 ALA A O 1
ATOM 2427 N N . ALA A 1 336 ? 22.792 5.952 -46.065 1.00 85.88 336 ALA A N 1
ATOM 2428 C CA . ALA A 1 336 ? 22.905 5.597 -47.477 1.00 85.88 336 ALA A CA 1
ATOM 2429 C C . ALA A 1 336 ? 23.802 6.579 -48.242 1.00 85.88 336 ALA A C 1
ATOM 2431 O O . ALA A 1 336 ? 23.517 7.776 -48.315 1.00 85.88 336 ALA A O 1
ATOM 2432 N N . THR A 1 337 ? 24.849 6.052 -48.876 1.00 89.75 337 THR A N 1
ATOM 2433 C CA . THR A 1 337 ? 25.768 6.816 -49.732 1.00 89.75 337 THR A CA 1
ATOM 2434 C C . THR A 1 337 ? 25.405 6.627 -51.203 1.00 89.75 337 THR A C 1
ATOM 2436 O O . THR A 1 337 ? 25.051 5.529 -51.633 1.00 89.75 337 THR A O 1
ATOM 2439 N N . THR A 1 338 ? 25.477 7.686 -52.004 1.00 88.56 338 THR A N 1
ATOM 2440 C CA . THR A 1 338 ? 25.241 7.631 -53.452 1.00 88.56 338 THR A CA 1
ATOM 2441 C C . THR A 1 338 ? 26.222 8.547 -54.172 1.00 88.56 338 THR A C 1
ATOM 2443 O O . THR A 1 338 ? 26.196 9.763 -53.987 1.00 88.56 338 THR A O 1
ATOM 2446 N N . THR A 1 339 ? 27.082 7.960 -55.001 1.00 88.06 339 THR A N 1
ATOM 2447 C CA . THR A 1 339 ? 28.053 8.700 -55.814 1.00 88.06 339 THR A CA 1
ATOM 2448 C C . THR A 1 339 ? 27.438 9.062 -57.160 1.00 88.06 339 THR A C 1
ATOM 2450 O O . THR A 1 339 ? 27.001 8.186 -57.902 1.00 88.06 339 THR A O 1
ATOM 2453 N N . GLN A 1 340 ? 27.424 10.350 -57.482 1.00 88.25 340 GLN A N 1
ATOM 2454 C CA . GLN A 1 340 ? 26.970 10.898 -58.756 1.00 88.25 340 GLN A CA 1
ATOM 2455 C C . GLN A 1 340 ? 28.184 11.391 -59.548 1.00 88.25 340 GLN A C 1
ATOM 2457 O O . GLN A 1 340 ? 29.029 12.122 -59.020 1.00 88.25 340 GLN A O 1
ATOM 2462 N N . ALA A 1 341 ? 28.270 10.991 -60.817 1.00 84.25 341 ALA A N 1
ATOM 2463 C CA . ALA A 1 341 ? 29.269 11.508 -61.748 1.00 84.25 341 ALA A CA 1
ATOM 2464 C C . ALA A 1 341 ? 29.093 13.030 -61.957 1.00 84.25 341 ALA A C 1
ATOM 2466 O O . ALA A 1 341 ? 27.981 13.541 -61.785 1.00 84.25 341 ALA A O 1
ATOM 2467 N N . PRO A 1 342 ? 30.155 13.771 -62.320 1.00 84.69 342 PRO A N 1
ATOM 2468 C CA . PRO A 1 342 ? 30.006 15.162 -62.731 1.00 84.69 342 PRO A CA 1
ATOM 2469 C C . PRO A 1 342 ? 29.175 15.272 -64.019 1.00 84.69 342 PRO A C 1
ATOM 2471 O O . PRO A 1 342 ? 29.191 14.381 -64.865 1.00 84.69 342 PRO A O 1
ATOM 2474 N N . VAL A 1 343 ? 28.479 16.400 -64.184 1.00 82.81 343 VAL A N 1
ATOM 2475 C CA . VAL A 1 343 ? 27.621 16.673 -65.357 1.00 82.81 343 VAL A CA 1
ATOM 2476 C C . VAL A 1 343 ? 28.444 16.889 -66.642 1.00 82.81 343 VAL A C 1
ATOM 2478 O O . VAL A 1 343 ? 27.936 16.724 -67.747 1.00 82.81 343 VAL A O 1
ATOM 2481 N N . SER A 1 344 ? 29.729 17.223 -66.506 1.00 82.94 344 SER A N 1
ATOM 2482 C CA . SER A 1 344 ? 30.691 17.385 -67.598 1.00 82.94 344 SER A CA 1
ATOM 2483 C C . SER A 1 344 ? 32.059 16.813 -67.213 1.00 82.94 344 SER A C 1
ATOM 2485 O O . SER A 1 344 ? 32.408 16.737 -66.032 1.00 82.94 344 SER A O 1
ATOM 2487 N N . ALA A 1 345 ? 32.859 16.420 -68.209 1.00 77.31 345 ALA A N 1
ATOM 2488 C CA . ALA A 1 345 ? 34.230 15.965 -67.982 1.00 77.31 345 ALA A CA 1
ATOM 2489 C C . ALA A 1 345 ? 35.063 17.071 -67.305 1.00 77.31 345 ALA A C 1
ATOM 2491 O O . ALA A 1 345 ? 35.048 18.220 -67.743 1.00 77.31 345 ALA A O 1
ATOM 2492 N N . GLY A 1 346 ? 35.765 16.726 -66.223 1.00 76.38 346 GLY A N 1
ATOM 2493 C CA . GLY A 1 346 ? 36.533 17.678 -65.412 1.00 76.38 346 GLY A CA 1
ATOM 2494 C C . GLY A 1 346 ? 35.713 18.503 -64.417 1.00 76.38 346 GLY A C 1
ATOM 2495 O O . GLY A 1 346 ? 36.298 19.213 -63.601 1.00 76.38 346 GLY A O 1
ATOM 2496 N N . GLY A 1 347 ? 34.382 18.383 -64.421 1.00 85.31 347 GLY A N 1
ATOM 2497 C CA . GLY A 1 347 ? 33.548 18.873 -63.326 1.00 85.31 347 GLY A CA 1
ATOM 2498 C C . GLY A 1 347 ? 33.774 18.077 -62.035 1.00 85.31 347 GLY A C 1
ATOM 2499 O O . GLY A 1 347 ? 34.294 16.960 -62.050 1.00 85.31 347 GLY A O 1
ATOM 2500 N N . VAL A 1 348 ? 33.347 18.633 -60.901 1.00 84.38 348 VAL A N 1
ATOM 2501 C CA . VAL A 1 348 ? 33.397 17.950 -59.598 1.00 84.38 348 VAL A CA 1
ATOM 2502 C C . VAL A 1 348 ? 32.174 17.038 -59.452 1.00 84.38 348 VAL A C 1
ATOM 2504 O O . VAL A 1 348 ? 31.037 17.496 -59.573 1.00 84.38 348 VAL A O 1
ATOM 2507 N N . GLY A 1 349 ? 32.393 15.744 -59.207 1.00 85.88 349 GLY A N 1
ATOM 2508 C CA . GLY A 1 349 ? 31.320 14.797 -58.882 1.00 85.88 349 GLY A CA 1
ATOM 2509 C C . GLY A 1 349 ? 30.811 14.989 -57.449 1.00 85.88 349 GLY A C 1
ATOM 2510 O O . GLY A 1 349 ? 31.453 15.663 -56.644 1.00 85.88 349 GLY A O 1
ATOM 2511 N N . SER A 1 350 ? 29.685 14.374 -57.081 1.00 88.69 350 SER A N 1
ATOM 2512 C CA . SER A 1 350 ? 29.171 14.451 -55.700 1.00 88.69 350 SER A CA 1
ATOM 2513 C C . SER A 1 350 ? 29.021 13.079 -55.052 1.00 88.69 350 SER A C 1
ATOM 2515 O O . SER A 1 350 ? 28.462 12.158 -55.639 1.00 88.69 350 SER A O 1
ATOM 2517 N N . VAL A 1 351 ? 29.500 12.945 -53.817 1.00 89.38 351 VAL A N 1
ATOM 2518 C CA . VAL A 1 351 ? 29.206 11.814 -52.932 1.00 89.38 351 VAL A CA 1
ATOM 2519 C C . VAL A 1 351 ? 28.135 12.285 -51.958 1.00 89.38 351 VAL A C 1
ATOM 2521 O O . VAL A 1 351 ? 28.417 13.006 -51.003 1.00 89.38 351 VAL A O 1
ATOM 2524 N N . VAL A 1 352 ? 26.882 11.931 -52.232 1.00 89.62 352 VAL A N 1
ATOM 2525 C CA . VAL A 1 352 ? 25.743 12.305 -51.388 1.00 89.62 352 VAL A CA 1
ATOM 2526 C C . VAL A 1 352 ? 25.618 11.281 -50.266 1.00 89.62 352 VAL A C 1
ATOM 2528 O O . VAL A 1 352 ? 25.347 10.108 -50.523 1.00 89.62 352 VAL A O 1
ATOM 2531 N N . VAL A 1 353 ? 25.806 11.720 -49.024 1.00 89.50 353 VAL A N 1
ATOM 2532 C CA . VAL A 1 353 ? 25.714 10.882 -47.822 1.00 89.50 353 VAL A CA 1
ATOM 2533 C C . VAL A 1 353 ? 24.435 11.254 -47.083 1.00 89.50 353 VAL A C 1
ATOM 2535 O O . VAL A 1 353 ? 24.352 12.308 -46.455 1.00 89.50 353 VAL A O 1
ATOM 2538 N N . ARG A 1 354 ? 23.413 10.400 -47.169 1.00 88.94 354 ARG A N 1
ATOM 2539 C CA . ARG A 1 354 ? 22.157 10.558 -46.426 1.00 88.94 354 ARG A CA 1
ATOM 2540 C C . ARG A 1 354 ? 22.269 9.850 -45.083 1.00 88.94 354 ARG A C 1
ATOM 2542 O O . ARG A 1 354 ? 22.506 8.644 -45.048 1.00 88.94 354 ARG A O 1
ATOM 2549 N N . LEU A 1 355 ? 22.100 10.594 -43.994 1.00 86.56 355 LEU A N 1
ATOM 2550 C CA . LEU A 1 355 ? 22.170 10.091 -42.621 1.00 86.56 355 LEU A CA 1
ATOM 2551 C C . LEU A 1 355 ? 20.814 10.262 -41.921 1.00 86.56 355 LEU A C 1
ATOM 2553 O O . LEU A 1 355 ? 20.206 11.329 -42.050 1.00 86.56 355 LEU A O 1
ATOM 2557 N N . PRO A 1 356 ? 20.331 9.260 -41.163 1.00 86.06 356 PRO A N 1
ATOM 2558 C CA . PRO A 1 356 ? 19.176 9.439 -40.292 1.00 86.06 356 PRO A CA 1
ATOM 2559 C C . PRO A 1 356 ? 19.384 10.658 -39.388 1.00 86.06 356 PRO A C 1
ATOM 2561 O O . PRO A 1 356 ? 20.450 10.821 -38.792 1.00 86.06 356 PRO A O 1
ATOM 2564 N N . GLN A 1 357 ? 18.382 11.530 -39.306 1.00 85.00 357 GLN A N 1
ATOM 2565 C CA . GLN A 1 357 ? 18.404 12.683 -38.410 1.00 85.00 357 GLN A CA 1
ATOM 2566 C C . GLN A 1 357 ? 18.554 12.191 -36.956 1.00 85.00 357 GLN A C 1
ATOM 2568 O O . GLN A 1 357 ? 17.705 11.424 -36.500 1.00 85.00 357 GLN A O 1
ATOM 2573 N N . PRO A 1 358 ? 19.599 12.595 -36.208 1.00 82.88 358 PRO A N 1
ATOM 2574 C CA . PRO A 1 358 ? 19.721 12.223 -34.803 1.00 82.88 358 PRO A CA 1
ATOM 2575 C C . PRO A 1 358 ? 18.638 12.907 -33.960 1.00 82.88 358 PRO A C 1
ATOM 2577 O O . PRO A 1 358 ? 18.376 14.104 -34.118 1.00 82.88 358 PRO A O 1
ATOM 2580 N N . TYR A 1 359 ? 18.052 12.153 -33.031 1.00 83.75 359 TYR A N 1
ATOM 2581 C CA . TYR A 1 359 ? 17.045 12.629 -32.083 1.00 83.75 359 TYR A CA 1
ATOM 2582 C C . TYR A 1 359 ? 17.472 12.346 -30.639 1.00 83.75 359 TYR A C 1
ATOM 2584 O O . TYR A 1 359 ? 18.048 11.299 -30.352 1.00 83.75 359 TYR A O 1
ATOM 2592 N N . THR A 1 360 ? 17.138 13.259 -29.729 1.00 85.88 360 THR A N 1
ATOM 2593 C CA . THR A 1 360 ? 17.121 13.028 -28.279 1.00 85.88 360 THR A CA 1
ATOM 2594 C C . THR A 1 360 ? 15.689 13.131 -27.765 1.00 85.88 360 THR A C 1
ATOM 2596 O O . THR A 1 360 ? 14.896 13.908 -28.301 1.00 85.88 360 THR A O 1
ATOM 2599 N N . THR A 1 361 ? 15.350 12.366 -26.730 1.00 87.69 361 THR A N 1
ATOM 2600 C CA . THR A 1 361 ? 14.014 12.378 -26.123 1.00 87.69 361 THR A CA 1
ATOM 2601 C C . THR A 1 361 ? 14.056 13.134 -24.803 1.00 87.69 361 THR A C 1
ATOM 2603 O O . THR A 1 361 ? 14.750 12.731 -23.872 1.00 87.69 361 THR A O 1
ATOM 2606 N N . ILE A 1 362 ? 13.288 14.219 -24.710 1.00 86.81 362 ILE A N 1
ATOM 2607 C CA . ILE A 1 362 ? 13.127 15.018 -23.493 1.00 86.81 362 ILE A CA 1
ATOM 2608 C C . ILE A 1 362 ? 11.739 14.725 -22.928 1.00 86.81 362 ILE A C 1
ATOM 2610 O O . ILE A 1 362 ? 10.743 15.300 -23.369 1.00 86.81 362 ILE A O 1
ATOM 2614 N N . THR A 1 363 ? 11.665 13.821 -21.953 1.00 88.00 363 THR A N 1
ATOM 2615 C CA . THR A 1 363 ? 10.416 13.546 -21.235 1.00 88.00 363 THR A CA 1
ATOM 2616 C C . THR A 1 363 ? 10.197 14.602 -20.156 1.00 88.00 363 THR A C 1
ATOM 2618 O O . THR A 1 363 ? 11.054 14.803 -19.297 1.00 88.00 363 THR A O 1
ATOM 2621 N N . SER A 1 364 ? 9.045 15.266 -20.187 1.00 86.25 364 SER A N 1
ATOM 2622 C CA . SER A 1 364 ? 8.637 16.282 -19.218 1.00 86.25 364 SER A CA 1
ATOM 2623 C C . SER A 1 364 ? 7.311 15.889 -18.577 1.00 86.25 364 SER A C 1
ATOM 2625 O O . SER A 1 364 ? 6.369 15.514 -19.276 1.00 86.25 364 SER A O 1
ATOM 2627 N N . TYR A 1 365 ? 7.237 15.989 -17.251 1.00 84.44 365 TYR A N 1
ATOM 2628 C CA . TYR A 1 365 ? 6.038 15.682 -16.474 1.00 84.44 365 TYR A CA 1
ATOM 2629 C C . TYR A 1 365 ? 5.444 16.961 -15.891 1.00 84.44 365 TYR A C 1
ATOM 2631 O O . TYR A 1 365 ? 6.170 17.816 -15.384 1.00 84.44 365 TYR A O 1
ATOM 2639 N N . GLY A 1 366 ? 4.123 17.105 -15.972 1.00 80.31 366 GLY A N 1
ATOM 2640 C CA . GLY A 1 366 ? 3.434 18.325 -15.555 1.00 80.31 366 GLY A CA 1
ATOM 2641 C C . GLY A 1 366 ? 1.920 18.255 -15.733 1.00 80.31 366 GLY A C 1
ATOM 2642 O O . GLY A 1 366 ? 1.359 17.196 -16.013 1.00 80.31 366 GLY A O 1
ATOM 2643 N N . SER A 1 367 ? 1.247 19.394 -15.572 1.00 81.19 367 SER A N 1
ATOM 2644 C CA . SER A 1 367 ? -0.212 19.531 -15.665 1.00 81.19 367 SER A CA 1
ATOM 2645 C C . SER A 1 367 ? -0.712 19.552 -17.119 1.00 81.19 367 SER A C 1
ATOM 2647 O O . SER A 1 367 ? -1.300 20.533 -17.576 1.00 81.19 367 SER A O 1
ATOM 2649 N N . PHE A 1 368 ? -0.448 18.475 -17.857 1.00 83.38 368 PHE A N 1
ATOM 2650 C CA . PHE A 1 368 ? -0.934 18.247 -19.220 1.00 83.38 368 PHE A CA 1
ATOM 2651 C C . PHE A 1 368 ? -2.243 17.441 -19.192 1.00 83.38 368 PHE A C 1
ATOM 2653 O O . PHE A 1 368 ? -2.409 16.564 -18.349 1.00 83.38 368 PHE A O 1
ATOM 2660 N N . ALA A 1 369 ? -3.169 17.711 -20.118 1.00 79.25 369 ALA A N 1
ATOM 2661 C CA . ALA A 1 369 ? -4.473 17.034 -20.158 1.00 79.25 369 ALA A CA 1
ATOM 2662 C C . ALA A 1 369 ? -4.408 15.586 -20.691 1.00 79.25 369 ALA A C 1
ATOM 2664 O O . ALA A 1 369 ? -5.241 14.755 -20.343 1.00 79.25 369 ALA A O 1
ATOM 2665 N N . ALA A 1 370 ? -3.421 15.289 -21.537 1.00 77.25 370 ALA A N 1
ATOM 2666 C CA . ALA A 1 370 ? -3.137 13.972 -22.100 1.00 77.25 370 ALA A CA 1
ATOM 2667 C C . ALA A 1 370 ? -1.638 13.875 -22.433 1.00 77.25 370 ALA A C 1
ATOM 2669 O O . ALA A 1 370 ? -0.939 14.890 -22.428 1.00 77.25 370 ALA A O 1
ATOM 2670 N N . ALA A 1 371 ? -1.142 12.669 -22.724 1.00 84.25 371 ALA A N 1
ATOM 2671 C CA . ALA A 1 371 ? 0.219 12.498 -23.225 1.00 84.25 371 ALA A CA 1
ATOM 2672 C C . ALA A 1 371 ? 0.337 13.055 -24.654 1.00 84.25 371 ALA A C 1
ATOM 2674 O O . ALA A 1 371 ? -0.475 12.724 -25.519 1.00 84.25 371 ALA A O 1
ATOM 2675 N N . ALA A 1 372 ? 1.347 13.889 -24.897 1.00 84.44 372 ALA A N 1
ATOM 2676 C CA . ALA A 1 372 ? 1.589 14.550 -26.175 1.00 84.44 372 ALA A CA 1
ATOM 2677 C C . ALA A 1 372 ? 3.074 14.489 -26.554 1.00 84.44 372 ALA A C 1
ATOM 2679 O O . ALA A 1 372 ? 3.950 14.598 -25.696 1.00 84.44 372 ALA A O 1
ATOM 2680 N N . THR A 1 373 ? 3.358 14.361 -27.850 1.00 89.19 373 THR A N 1
ATOM 2681 C CA . THR A 1 373 ? 4.725 14.298 -28.383 1.00 89.19 373 THR A CA 1
ATOM 2682 C C . THR A 1 373 ? 4.917 15.376 -29.438 1.00 89.19 373 THR A C 1
ATOM 2684 O O . THR A 1 373 ? 4.224 15.379 -30.454 1.00 89.19 373 THR A O 1
ATOM 2687 N N . THR A 1 374 ? 5.891 16.258 -29.218 1.00 87.31 374 THR A N 1
ATOM 2688 C CA . THR A 1 374 ? 6.224 17.371 -30.112 1.00 87.31 374 THR A CA 1
ATOM 2689 C C . THR A 1 374 ? 7.687 17.276 -30.522 1.00 87.31 374 THR A C 1
ATOM 2691 O O . THR A 1 374 ? 8.588 17.446 -29.700 1.00 87.31 374 THR A O 1
ATOM 2694 N N . THR A 1 375 ? 7.940 17.034 -31.807 1.00 86.69 375 THR A N 1
ATOM 2695 C CA . THR A 1 375 ? 9.296 17.055 -32.367 1.00 86.69 375 THR A CA 1
ATOM 2696 C C . THR A 1 375 ? 9.696 18.488 -32.694 1.00 86.69 375 THR A C 1
ATOM 2698 O O . THR A 1 375 ? 9.144 19.100 -33.606 1.00 86.69 375 THR A O 1
ATOM 2701 N N . LEU A 1 376 ? 10.676 19.020 -31.969 1.00 85.31 376 LEU A N 1
ATOM 2702 C CA . LEU A 1 376 ? 11.308 20.298 -32.275 1.00 85.31 376 LEU A CA 1
ATOM 2703 C C . LEU A 1 376 ? 12.349 20.102 -33.383 1.00 85.31 376 LEU A C 1
ATOM 2705 O O . LEU A 1 376 ? 13.168 19.181 -33.326 1.00 85.31 376 LEU A O 1
ATOM 2709 N N . ALA A 1 377 ? 12.324 20.982 -34.386 1.00 81.25 377 ALA A N 1
ATOM 2710 C CA . ALA A 1 377 ? 13.322 20.992 -35.449 1.00 81.25 377 ALA A CA 1
ATOM 2711 C C . ALA A 1 377 ? 14.734 21.252 -34.876 1.00 81.25 377 ALA A C 1
ATOM 2713 O O . ALA A 1 377 ? 14.873 22.042 -33.937 1.00 81.25 377 ALA A O 1
ATOM 2714 N N . PRO A 1 378 ? 15.788 20.612 -35.418 1.00 81.12 378 PRO A N 1
ATOM 2715 C CA . PRO A 1 378 ? 17.154 20.867 -34.980 1.00 81.12 378 PRO A CA 1
ATOM 2716 C C . PRO A 1 378 ? 17.598 22.276 -35.398 1.00 81.12 378 PRO A C 1
ATOM 2718 O O . PRO A 1 378 ? 17.219 22.770 -36.458 1.00 81.12 378 PRO A O 1
ATOM 2721 N N . VAL A 1 379 ? 18.447 22.908 -34.582 1.00 78.75 379 VAL A N 1
ATOM 2722 C CA . VAL A 1 379 ? 18.945 24.281 -34.821 1.00 78.75 379 VAL A CA 1
ATOM 2723 C C . VAL A 1 379 ? 19.822 24.417 -36.074 1.00 78.75 379 VAL A C 1
ATOM 2725 O O . VAL A 1 379 ? 20.014 25.518 -36.581 1.00 78.75 379 VAL A O 1
ATOM 2728 N N . SER A 1 380 ? 20.353 23.304 -36.579 1.00 80.69 380 SER A N 1
ATOM 2729 C CA . SER A 1 380 ? 21.082 23.204 -37.843 1.00 80.69 380 SER A CA 1
ATOM 2730 C C . SER A 1 380 ? 21.025 21.767 -38.372 1.00 80.69 380 SER A C 1
ATOM 2732 O O . SER A 1 380 ? 20.693 20.829 -37.643 1.00 80.69 380 SER A O 1
ATOM 2734 N N . GLN A 1 381 ? 21.329 21.571 -39.657 1.00 76.06 381 GLN A N 1
ATOM 2735 C CA . GLN A 1 381 ? 21.276 20.248 -40.280 1.00 76.06 381 GLN A CA 1
ATOM 2736 C C . GLN A 1 381 ? 22.296 19.293 -39.631 1.00 76.06 381 GLN A C 1
ATOM 2738 O O . GLN A 1 381 ? 23.490 19.577 -39.611 1.00 76.06 381 GLN A O 1
ATOM 2743 N N . GLY A 1 382 ? 21.826 18.159 -39.104 1.00 76.12 382 GLY A N 1
ATOM 2744 C CA . GLY A 1 382 ? 22.668 17.175 -38.412 1.00 76.12 382 GLY A CA 1
ATOM 2745 C C . GLY A 1 382 ? 22.943 17.458 -36.934 1.00 76.12 382 GLY A C 1
ATOM 2746 O O . GLY A 1 382 ? 23.453 16.575 -36.246 1.00 76.12 382 GLY A O 1
ATOM 2747 N N . ALA A 1 383 ? 22.553 18.623 -36.404 1.00 84.62 383 ALA A N 1
ATOM 2748 C CA . ALA A 1 383 ? 22.433 18.791 -34.958 1.00 84.62 383 ALA A CA 1
ATOM 2749 C C . ALA A 1 383 ? 21.323 17.875 -34.417 1.00 84.62 383 ALA A C 1
ATOM 2751 O O . ALA A 1 383 ? 20.377 17.544 -35.134 1.00 84.62 383 ALA A O 1
ATOM 2752 N N . VAL A 1 384 ? 21.424 17.464 -33.151 1.00 83.06 384 VAL A N 1
ATOM 2753 C CA . VAL A 1 384 ? 20.428 16.583 -32.524 1.00 83.06 384 VAL A CA 1
ATOM 2754 C C . VAL A 1 384 ? 19.092 17.320 -32.387 1.00 83.06 384 VAL A C 1
ATOM 2756 O O . VAL A 1 384 ? 19.028 18.402 -31.807 1.00 83.06 384 VAL A O 1
ATOM 2759 N N . ALA A 1 385 ? 18.026 16.733 -32.929 1.00 83.44 385 ALA A N 1
ATOM 2760 C CA . ALA A 1 385 ? 16.661 17.238 -32.814 1.00 83.44 385 ALA A CA 1
ATOM 2761 C C . ALA A 1 385 ? 16.013 16.746 -31.509 1.00 83.44 385 ALA A C 1
ATOM 2763 O O . ALA A 1 385 ? 16.297 15.638 -31.055 1.00 83.44 385 ALA A O 1
ATOM 2764 N N . SER A 1 386 ? 15.116 17.533 -30.915 1.00 87.81 386 SER A N 1
ATOM 2765 C CA . SER A 1 386 ? 14.506 17.193 -29.620 1.00 87.81 386 SER A CA 1
ATOM 2766 C C . SER A 1 386 ? 13.072 16.705 -29.787 1.00 87.81 386 SER A C 1
ATOM 2768 O O . SER A 1 386 ? 12.185 17.478 -30.142 1.00 87.81 386 SER A O 1
ATOM 2770 N N . VAL A 1 387 ? 12.823 15.435 -29.475 1.00 88.56 387 VAL A N 1
ATOM 2771 C CA . VAL A 1 387 ? 11.473 14.890 -29.296 1.00 88.56 387 VAL A CA 1
ATOM 2772 C C . VAL A 1 387 ? 11.047 15.182 -27.861 1.00 88.56 387 VAL A C 1
ATOM 2774 O O . VAL A 1 387 ? 11.513 14.536 -26.924 1.00 88.56 387 VAL A O 1
ATOM 2777 N N . VAL A 1 388 ? 10.187 16.180 -27.670 1.00 89.19 388 VAL A N 1
ATOM 2778 C CA . VAL A 1 388 ? 9.647 16.518 -26.350 1.00 89.19 388 VAL A CA 1
ATOM 2779 C C . VAL A 1 388 ? 8.397 15.680 -26.110 1.00 89.19 388 VAL A C 1
ATOM 2781 O O . VAL A 1 388 ? 7.409 15.821 -26.830 1.00 89.19 388 VAL A O 1
ATOM 2784 N N . VAL A 1 389 ? 8.435 14.815 -25.098 1.00 90.00 389 VAL A N 1
ATOM 2785 C CA . VAL A 1 389 ? 7.294 13.990 -24.683 1.00 90.00 389 VAL A CA 1
ATOM 2786 C C . VAL A 1 389 ? 6.732 14.584 -23.397 1.00 90.00 389 VAL A C 1
ATOM 2788 O O . VAL A 1 389 ? 7.349 14.492 -22.338 1.00 90.00 389 VAL A O 1
ATOM 2791 N N . GLN A 1 390 ? 5.576 15.229 -23.494 1.00 89.50 390 GLN A N 1
ATOM 2792 C CA . GLN A 1 390 ? 4.845 15.789 -22.362 1.00 89.50 390 GLN A CA 1
ATOM 2793 C C . GLN A 1 390 ? 3.875 14.735 -21.831 1.00 89.50 390 GLN A C 1
ATOM 2795 O O . GLN A 1 390 ? 2.952 14.325 -22.534 1.00 89.50 390 GLN A O 1
ATOM 2800 N N . ILE A 1 391 ? 4.094 14.274 -20.601 1.00 88.50 391 ILE A N 1
ATOM 2801 C CA . ILE A 1 391 ? 3.289 13.229 -19.960 1.00 88.50 391 ILE A CA 1
ATOM 2802 C C . ILE A 1 391 ? 2.569 13.842 -18.751 1.00 88.50 391 ILE A C 1
ATOM 2804 O O . ILE A 1 391 ? 3.233 14.466 -17.918 1.00 88.50 391 ILE A O 1
ATOM 2808 N N . PRO A 1 392 ? 1.237 13.688 -18.618 1.00 87.62 392 PRO A N 1
ATOM 2809 C CA . PRO A 1 392 ? 0.512 14.107 -17.426 1.00 87.62 392 PRO A CA 1
ATOM 2810 C C . PRO A 1 392 ? 1.192 13.565 -16.170 1.00 87.62 392 PRO A C 1
ATOM 2812 O O . PRO A 1 392 ? 1.459 12.367 -16.069 1.00 87.62 392 PRO A O 1
ATOM 2815 N N . GLN A 1 393 ? 1.504 14.452 -15.229 1.00 86.06 393 GLN A N 1
ATOM 2816 C CA . GLN A 1 393 ? 2.120 14.088 -13.959 1.00 86.06 393 GLN A CA 1
ATOM 2817 C C . GLN A 1 393 ? 1.215 13.066 -13.246 1.00 86.06 393 GLN A C 1
ATOM 2819 O O . GLN A 1 393 ? 0.061 13.391 -12.965 1.00 86.06 393 GLN A O 1
ATOM 2824 N N . PRO A 1 394 ? 1.683 11.837 -12.953 1.00 84.38 394 PRO A N 1
ATOM 2825 C CA . PRO A 1 394 ? 0.869 10.871 -12.229 1.00 84.38 394 PRO A CA 1
ATOM 2826 C C . PRO A 1 394 ? 0.622 11.350 -10.796 1.00 84.38 394 PRO A C 1
ATOM 2828 O O . PRO A 1 394 ? 1.551 11.779 -10.104 1.00 84.38 394 PRO A O 1
ATOM 2831 N N . TYR A 1 395 ? -0.626 11.237 -10.345 1.00 84.31 395 TYR A N 1
ATOM 2832 C CA . TYR A 1 395 ? -1.054 11.561 -8.986 1.00 84.31 395 TYR A CA 1
ATOM 2833 C C . TYR A 1 395 ? -1.684 10.337 -8.316 1.00 84.31 395 TYR A C 1
ATOM 2835 O O . TYR A 1 395 ? -2.409 9.578 -8.957 1.00 84.31 395 TYR A O 1
ATOM 2843 N N . THR A 1 396 ? -1.450 10.180 -7.015 1.00 85.81 396 THR A N 1
ATOM 2844 C CA . THR A 1 396 ? -2.227 9.300 -6.134 1.00 85.81 396 THR A CA 1
ATOM 2845 C C . THR A 1 396 ? -2.934 10.137 -5.076 1.00 85.81 396 THR A C 1
ATOM 2847 O O . THR A 1 396 ? -2.371 11.116 -4.581 1.00 85.81 396 THR A O 1
ATOM 2850 N N . THR A 1 397 ? -4.164 9.767 -4.726 1.00 86.69 397 THR A N 1
ATOM 2851 C CA . THR A 1 397 ? -4.956 10.476 -3.715 1.00 86.69 397 THR A CA 1
ATOM 2852 C C . THR A 1 397 ? -4.879 9.730 -2.392 1.00 86.69 397 THR A C 1
ATOM 2854 O O . THR A 1 397 ? -5.378 8.613 -2.273 1.00 86.69 397 THR A O 1
ATOM 2857 N N . VAL A 1 398 ? -4.279 10.359 -1.382 1.00 85.56 398 VAL A N 1
ATOM 2858 C CA . VAL A 1 398 ? -4.222 9.838 -0.012 1.00 85.56 398 VAL A CA 1
ATOM 2859 C C . VAL A 1 398 ? -5.215 10.622 0.835 1.00 85.56 398 VAL A C 1
ATOM 2861 O O . VAL A 1 398 ? -4.908 11.705 1.337 1.00 85.56 398 VAL A O 1
ATOM 2864 N N . THR A 1 399 ? -6.423 10.083 0.984 1.00 85.69 399 THR A N 1
ATOM 2865 C CA . THR A 1 399 ? -7.429 10.663 1.879 1.00 85.69 399 THR A CA 1
ATOM 2866 C C . THR A 1 399 ? -7.101 10.295 3.323 1.00 85.69 399 THR A C 1
ATOM 2868 O O . THR A 1 399 ? -7.008 9.117 3.664 1.00 85.69 399 THR A O 1
ATOM 2871 N N . SER A 1 400 ? -6.936 11.294 4.183 1.00 83.81 400 SER A N 1
ATOM 2872 C CA . SER A 1 400 ? -6.692 11.124 5.614 1.00 83.81 400 SER A CA 1
ATOM 2873 C C . SER A 1 400 ? -7.802 11.788 6.419 1.00 83.81 400 SER A C 1
ATOM 2875 O O . SER A 1 400 ? -8.248 12.883 6.080 1.00 83.81 400 SER A O 1
ATOM 2877 N N . TYR A 1 401 ? -8.233 11.130 7.492 1.00 81.25 401 TYR A N 1
ATOM 2878 C CA . TYR A 1 401 ? -9.300 11.606 8.367 1.00 81.25 401 TYR A CA 1
ATOM 2879 C C . TYR A 1 401 ? -8.748 11.830 9.772 1.00 81.25 401 TYR A C 1
ATOM 2881 O O . TYR A 1 401 ? -7.958 11.029 10.270 1.00 81.25 401 TYR A O 1
ATOM 2889 N N . GLY A 1 402 ? -9.134 12.940 10.396 1.00 77.38 402 GLY A N 1
ATOM 2890 C CA . GLY A 1 402 ? -8.600 13.348 11.694 1.00 77.38 402 GLY A CA 1
ATOM 2891 C C . GLY A 1 402 ? -9.123 14.707 12.151 1.00 77.38 402 GLY A C 1
ATOM 2892 O O . GLY A 1 402 ? -10.100 15.224 11.607 1.00 77.38 402 GLY A O 1
ATOM 2893 N N . SER A 1 403 ? -8.460 15.288 13.150 1.00 79.38 403 SER A N 1
ATOM 2894 C CA . SER A 1 403 ? -8.847 16.534 13.833 1.00 79.38 403 SER A CA 1
ATOM 2895 C C . SER A 1 403 ? -8.569 17.809 13.014 1.00 79.38 403 SER A C 1
ATOM 2897 O O . SER A 1 403 ? -7.955 18.755 13.504 1.00 79.38 403 SER A O 1
ATOM 2899 N N . PHE A 1 404 ? -8.988 17.832 11.750 1.00 81.38 404 PHE A N 1
ATOM 2900 C CA . PHE A 1 404 ? -8.848 18.976 10.847 1.00 81.38 404 PHE A CA 1
ATOM 2901 C C . PHE A 1 404 ? -10.048 19.926 10.989 1.00 81.38 404 PHE A C 1
ATOM 2903 O O . PHE A 1 404 ? -11.176 19.475 11.167 1.00 81.38 404 PHE A O 1
ATOM 2910 N N . ALA A 1 405 ? -9.823 21.240 10.892 1.00 78.12 405 ALA A N 1
ATOM 2911 C CA . ALA A 1 405 ? -10.883 22.243 11.069 1.00 78.12 405 ALA A CA 1
ATOM 2912 C C . ALA A 1 405 ? -11.841 22.357 9.864 1.00 78.12 405 ALA A C 1
ATOM 2914 O O . ALA A 1 405 ? -12.998 22.736 10.020 1.00 78.12 405 ALA A O 1
ATOM 2915 N N . ALA A 1 406 ? -11.356 22.033 8.665 1.00 75.75 406 ALA A N 1
ATOM 2916 C CA . ALA A 1 406 ? -12.108 22.001 7.414 1.00 75.75 406 ALA A CA 1
ATOM 2917 C C . ALA A 1 406 ? -11.464 20.980 6.462 1.00 75.75 406 ALA A C 1
ATOM 2919 O O . ALA A 1 406 ? -10.345 20.526 6.711 1.00 75.75 406 ALA A O 1
ATOM 2920 N N . ALA A 1 407 ? -12.155 20.617 5.377 1.00 81.75 407 ALA A N 1
ATOM 2921 C CA . ALA A 1 407 ? -11.563 19.788 4.331 1.00 81.75 407 ALA A CA 1
ATOM 2922 C C . ALA A 1 407 ? -10.484 20.581 3.574 1.00 81.75 407 ALA A C 1
ATOM 2924 O O . ALA A 1 407 ? -10.757 21.667 3.062 1.00 81.75 407 ALA A O 1
ATOM 2925 N N . ALA A 1 408 ? -9.272 20.037 3.507 1.00 81.94 408 ALA A N 1
ATOM 2926 C CA . ALA A 1 408 ? -8.115 20.654 2.872 1.00 81.94 408 ALA A CA 1
ATOM 2927 C C . ALA A 1 408 ? -7.442 19.670 1.908 1.00 81.94 408 ALA A C 1
ATOM 2929 O O . ALA A 1 408 ? -7.269 18.494 2.225 1.00 81.94 408 ALA A O 1
ATOM 2930 N N . THR A 1 409 ? -7.020 20.163 0.744 1.00 87.06 409 THR A N 1
ATOM 2931 C CA . THR A 1 409 ? -6.293 19.371 -0.256 1.00 87.06 409 THR A CA 1
ATOM 2932 C C . THR A 1 409 ? -4.912 19.970 -0.464 1.00 87.06 409 THR A C 1
ATOM 2934 O O . THR A 1 409 ? -4.791 21.110 -0.908 1.00 87.06 409 THR A O 1
ATOM 2937 N N . THR A 1 410 ? -3.876 19.183 -0.186 1.00 86.12 410 THR A N 1
ATOM 2938 C CA . THR A 1 410 ? -2.472 19.572 -0.343 1.00 86.12 410 THR A CA 1
ATOM 2939 C C . THR A 1 410 ? -1.798 18.627 -1.326 1.00 86.12 410 THR A C 1
ATOM 2941 O O . THR A 1 410 ? -1.559 17.458 -1.021 1.00 86.12 410 THR A O 1
ATOM 2944 N N . THR A 1 411 ? -1.459 19.134 -2.509 1.00 85.50 411 THR A N 1
ATOM 2945 C CA . THR A 1 411 ? -0.648 18.394 -3.482 1.00 85.50 411 THR A CA 1
ATOM 2946 C C . THR A 1 411 ? 0.820 18.484 -3.088 1.00 85.50 411 THR A C 1
ATOM 2948 O O . THR A 1 411 ? 1.439 19.541 -3.207 1.00 85.50 411 THR A O 1
ATOM 2951 N N . LEU A 1 412 ? 1.389 17.373 -2.628 1.00 84.81 412 LEU A N 1
ATOM 2952 C CA . LEU A 1 412 ? 2.823 17.244 -2.403 1.00 84.81 412 LEU A CA 1
ATOM 2953 C C . LEU A 1 412 ? 3.530 17.049 -3.748 1.00 84.81 412 LEU A C 1
ATOM 2955 O O . LEU A 1 412 ? 3.115 16.221 -4.564 1.00 84.81 412 LEU A O 1
ATOM 2959 N N . ALA A 1 413 ? 4.605 17.805 -3.970 1.00 81.00 413 ALA A N 1
ATOM 2960 C CA . ALA A 1 413 ? 5.451 17.640 -5.146 1.00 81.00 413 ALA A CA 1
ATOM 2961 C C . ALA A 1 413 ? 6.048 16.216 -5.190 1.00 81.00 413 ALA A C 1
ATOM 2963 O O . ALA A 1 413 ? 6.390 15.667 -4.137 1.00 81.00 413 ALA A O 1
ATOM 2964 N N . PRO A 1 414 ? 6.183 15.601 -6.379 1.00 81.06 414 PRO A N 1
ATOM 2965 C CA . PRO A 1 414 ? 6.799 14.288 -6.500 1.00 81.06 414 PRO A CA 1
ATOM 2966 C C . PRO A 1 414 ? 8.298 14.369 -6.184 1.00 81.06 414 PRO A C 1
ATOM 2968 O O . PRO A 1 414 ? 8.954 15.369 -6.474 1.00 81.06 414 PRO A O 1
ATOM 2971 N N . VAL A 1 415 ? 8.858 13.288 -5.634 1.00 79.50 415 VAL A N 1
ATOM 2972 C CA . VAL A 1 415 ? 10.287 13.210 -5.261 1.00 79.50 415 VAL A CA 1
ATOM 2973 C C . VAL A 1 415 ? 11.246 13.303 -6.458 1.00 79.50 415 VAL A C 1
ATOM 2975 O O . VAL A 1 415 ? 12.423 13.608 -6.287 1.00 79.50 415 VAL A O 1
ATOM 2978 N N . SER A 1 416 ? 10.746 13.061 -7.670 1.00 81.50 416 SER A N 1
ATOM 2979 C CA . SER A 1 416 ? 11.423 13.302 -8.945 1.00 81.50 416 SER A CA 1
ATOM 2980 C C . SER A 1 416 ? 10.383 13.462 -10.069 1.00 81.50 416 SER A C 1
ATOM 2982 O O . SER A 1 416 ? 9.248 13.002 -9.911 1.00 81.50 416 SER A O 1
ATOM 2984 N N . PRO A 1 417 ? 10.715 14.099 -11.210 1.00 78.12 417 PRO A N 1
ATOM 2985 C CA . PRO A 1 417 ? 9.782 14.234 -12.330 1.00 78.12 417 PRO A CA 1
ATOM 2986 C C . PRO A 1 417 ? 9.267 12.870 -12.811 1.00 78.12 417 PRO A C 1
ATOM 2988 O O . PRO A 1 417 ? 10.056 11.998 -13.169 1.00 78.12 417 PRO A O 1
ATOM 2991 N N . GLY A 1 418 ? 7.944 12.685 -12.814 1.00 78.94 418 GLY A N 1
ATOM 2992 C CA . GLY A 1 418 ? 7.301 11.433 -13.228 1.00 78.94 418 GLY A CA 1
ATOM 2993 C C . GLY A 1 418 ? 7.180 10.355 -12.150 1.00 78.94 418 GLY A C 1
ATOM 2994 O O . GLY A 1 418 ? 6.436 9.396 -12.353 1.00 78.94 418 GLY A O 1
ATOM 2995 N N . ALA A 1 419 ? 7.811 10.514 -10.981 1.00 85.50 419 ALA A N 1
ATOM 2996 C CA . ALA A 1 419 ? 7.392 9.763 -9.798 1.00 85.50 419 ALA A CA 1
ATOM 2997 C C . ALA A 1 419 ? 5.963 10.178 -9.412 1.00 85.50 419 ALA A C 1
ATOM 2999 O O . ALA A 1 419 ? 5.555 11.311 -9.665 1.00 85.50 419 ALA A O 1
ATOM 3000 N N . VAL A 1 420 ? 5.189 9.277 -8.802 1.00 83.88 420 VAL A N 1
ATOM 3001 C CA . VAL A 1 420 ? 3.795 9.567 -8.432 1.00 83.88 420 VAL A CA 1
ATOM 3002 C C . VAL A 1 420 ? 3.754 10.657 -7.355 1.00 83.88 420 VAL A C 1
ATOM 3004 O O . VAL A 1 420 ? 4.352 10.513 -6.290 1.00 83.88 420 VAL A O 1
ATOM 3007 N N . ALA A 1 421 ? 3.049 11.750 -7.639 1.00 82.12 421 ALA A N 1
ATOM 3008 C CA . ALA A 1 421 ? 2.826 12.854 -6.712 1.00 82.12 421 ALA A CA 1
ATOM 3009 C C . ALA A 1 421 ? 1.638 12.548 -5.785 1.00 82.12 421 ALA A C 1
ATOM 3011 O O . ALA A 1 421 ? 0.648 11.954 -6.216 1.00 82.12 421 ALA A O 1
ATOM 3012 N N . SER A 1 422 ? 1.701 12.974 -4.524 1.00 87.06 422 SER A N 1
ATOM 3013 C CA . SER A 1 422 ? 0.661 12.659 -3.534 1.00 87.06 422 SER A CA 1
ATOM 3014 C C . SER A 1 422 ? -0.285 13.837 -3.329 1.00 87.06 422 SER A C 1
ATOM 3016 O O . SER A 1 422 ? 0.088 14.845 -2.732 1.00 87.06 422 SER A O 1
ATOM 3018 N N . VAL A 1 423 ? -1.533 13.694 -3.770 1.00 88.00 423 VAL A N 1
ATOM 3019 C CA . VAL A 1 423 ? -2.634 14.590 -3.398 1.00 88.00 423 VAL A CA 1
ATOM 3020 C C . VAL A 1 423 ? -3.153 14.136 -2.038 1.00 88.00 423 VAL A C 1
ATOM 3022 O O . VAL A 1 423 ? -3.892 13.157 -1.936 1.00 88.00 423 VAL A O 1
ATOM 3025 N N . VAL A 1 424 ? -2.734 14.817 -0.973 1.00 88.19 424 VAL A N 1
ATOM 3026 C CA . VAL A 1 424 ? -3.199 14.521 0.385 1.00 88.19 424 VAL A CA 1
ATOM 3027 C C . VAL A 1 424 ? -4.494 15.286 0.625 1.00 88.19 424 VAL A C 1
ATOM 3029 O O . VAL A 1 424 ? -4.492 16.516 0.659 1.00 88.19 424 VAL A O 1
ATOM 3032 N N . VAL A 1 425 ? -5.599 14.562 0.797 1.00 87.94 425 VAL A N 1
ATOM 3033 C CA . VAL A 1 425 ? -6.911 15.145 1.107 1.00 87.94 425 VAL A CA 1
ATOM 3034 C C . VAL A 1 425 ? -7.183 14.920 2.589 1.00 87.94 425 VAL A C 1
ATOM 3036 O O . VAL A 1 425 ? -7.499 13.810 3.010 1.00 87.94 425 VAL A O 1
ATOM 3039 N N . GLN A 1 426 ? -7.017 15.963 3.394 1.00 87.25 426 GLN A N 1
ATOM 3040 C CA . GLN A 1 426 ? -7.319 15.952 4.821 1.00 87.25 426 GLN A CA 1
ATOM 3041 C C . GLN A 1 426 ? -8.789 16.320 5.017 1.00 87.25 426 GLN A C 1
ATOM 3043 O O . GLN A 1 426 ? -9.193 17.445 4.732 1.00 87.25 426 GLN A O 1
ATOM 3048 N N . ILE A 1 427 ? -9.599 15.373 5.485 1.00 86.00 427 ILE A N 1
ATOM 3049 C CA . ILE A 1 427 ? -11.035 15.562 5.718 1.00 86.00 427 ILE A CA 1
ATOM 3050 C C . ILE A 1 427 ? -11.293 15.506 7.230 1.00 86.00 427 ILE A C 1
ATOM 3052 O O . ILE A 1 427 ? -10.860 14.543 7.867 1.00 86.00 427 ILE A O 1
ATOM 3056 N N . PRO A 1 428 ? -11.990 16.493 7.829 1.00 84.25 428 PRO A N 1
ATOM 3057 C CA . PRO A 1 428 ? -12.415 16.425 9.222 1.00 84.25 428 PRO A CA 1
ATOM 3058 C C . PRO A 1 428 ? -13.093 15.085 9.492 1.00 84.25 428 PRO A C 1
ATOM 3060 O O . PRO A 1 428 ? -14.010 14.698 8.767 1.00 84.25 428 PRO A O 1
ATOM 3063 N N . GLN A 1 429 ? -12.614 14.360 10.499 1.00 83.06 429 GLN A N 1
ATOM 3064 C CA . GLN A 1 429 ? -13.163 13.065 10.878 1.00 83.06 429 GLN A CA 1
ATOM 3065 C C . GLN A 1 429 ? -14.664 13.236 11.167 1.00 83.06 429 GLN A C 1
ATOM 3067 O O . GLN A 1 429 ? -15.005 13.963 12.101 1.00 83.06 429 GLN A O 1
ATOM 3072 N N . PRO A 1 430 ? -15.582 12.612 10.402 1.00 80.12 430 PRO A N 1
ATOM 3073 C CA . PRO A 1 430 ? -16.996 12.676 10.736 1.00 80.12 430 PRO A CA 1
ATOM 3074 C C . PRO A 1 430 ? -17.215 11.993 12.087 1.00 80.12 430 PRO A C 1
ATOM 3076 O O . PRO A 1 430 ? -16.761 10.862 12.293 1.00 80.12 430 PRO A O 1
ATOM 3079 N N . TYR A 1 431 ? -17.910 12.683 12.989 1.00 80.81 431 TYR A N 1
ATOM 3080 C CA . TYR A 1 431 ? -18.295 12.185 14.305 1.00 80.81 431 TYR A CA 1
ATOM 3081 C C . TYR A 1 431 ? -19.816 12.056 14.395 1.00 80.81 431 TYR A C 1
ATOM 3083 O O . TYR A 1 431 ? -20.545 12.953 13.973 1.00 80.81 431 TYR A O 1
ATOM 3091 N N . THR A 1 432 ? -20.291 10.965 14.991 1.00 81.69 432 THR A N 1
ATOM 3092 C CA . THR A 1 432 ? -21.657 10.841 15.507 1.00 81.69 432 THR A CA 1
ATOM 3093 C C . THR A 1 432 ? -21.610 10.831 17.028 1.00 81.69 432 THR A C 1
ATOM 3095 O O . THR A 1 432 ? -20.735 10.196 17.620 1.00 81.69 432 THR A O 1
ATOM 3098 N N . THR A 1 433 ? -22.535 11.540 17.669 1.00 82.00 433 THR A N 1
ATOM 3099 C CA . THR A 1 433 ? -22.638 11.577 19.130 1.00 82.00 433 THR A CA 1
ATOM 3100 C C . THR A 1 433 ? -23.638 10.523 19.581 1.00 82.00 433 THR A C 1
ATOM 3102 O O . THR A 1 433 ? -24.833 10.643 19.317 1.00 82.00 433 THR A O 1
ATOM 3105 N N . VAL A 1 434 ? -23.157 9.496 20.279 1.00 81.62 434 VAL A N 1
ATOM 3106 C CA . VAL A 1 434 ? -23.997 8.449 20.872 1.00 81.62 434 VAL A CA 1
ATOM 3107 C C . VAL A 1 434 ? -24.117 8.732 22.363 1.00 81.62 434 VAL A C 1
ATOM 3109 O O . VAL A 1 434 ? -23.254 8.355 23.155 1.00 81.62 434 VAL A O 1
ATOM 3112 N N . THR A 1 435 ? -25.180 9.429 22.755 1.00 82.12 435 THR A N 1
ATOM 3113 C CA . THR A 1 435 ? -25.436 9.718 24.169 1.00 82.12 435 THR A CA 1
ATOM 3114 C C . THR A 1 435 ? -26.081 8.508 24.841 1.00 82.12 435 THR A C 1
ATOM 3116 O O . THR A 1 435 ? -27.197 8.120 24.493 1.00 82.12 435 THR A O 1
ATOM 3119 N N . SER A 1 436 ? -25.391 7.905 25.809 1.00 80.75 436 SER A N 1
ATOM 3120 C CA . SER A 1 436 ? -25.889 6.771 26.595 1.00 80.75 436 SER A CA 1
ATOM 3121 C C . SER A 1 436 ? -26.133 7.191 28.040 1.00 80.75 436 SER A C 1
ATOM 3123 O O . SER A 1 436 ? -25.255 7.796 28.655 1.00 80.75 436 SER A O 1
ATOM 3125 N N . TYR A 1 437 ? -27.280 6.816 28.601 1.00 78.88 437 TYR A N 1
ATOM 3126 C CA . TYR A 1 437 ? -27.661 7.160 29.970 1.00 78.88 437 TYR A CA 1
ATOM 3127 C C . TYR A 1 437 ? -27.693 5.912 30.853 1.00 78.88 437 TYR A C 1
ATOM 3129 O O . TYR A 1 437 ? -28.095 4.839 30.402 1.00 78.88 437 TYR A O 1
ATOM 3137 N N . GLY A 1 438 ? -27.230 6.036 32.096 1.00 74.44 438 GLY A N 1
ATOM 3138 C CA . GLY A 1 438 ? -27.089 4.904 33.013 1.00 74.44 438 GLY A CA 1
ATOM 3139 C C . GLY A 1 438 ? -26.387 5.272 34.319 1.00 74.44 438 GLY A C 1
ATOM 3140 O O . GLY A 1 438 ? -26.207 6.450 34.629 1.00 74.44 438 GLY A O 1
ATOM 3141 N N . SER A 1 439 ? -25.983 4.258 35.086 1.00 75.69 439 SER A N 1
ATOM 3142 C CA . SER A 1 439 ? -25.385 4.384 36.426 1.00 75.69 439 SER A CA 1
ATOM 3143 C C . SER A 1 439 ? -23.917 4.848 36.410 1.00 75.69 439 SER A C 1
ATOM 3145 O O . SER A 1 439 ? -23.040 4.202 36.982 1.00 75.69 439 SER A O 1
ATOM 3147 N N . PHE A 1 440 ? -23.637 5.958 35.729 1.00 79.75 440 PHE A N 1
ATOM 3148 C CA . PHE A 1 440 ? -22.315 6.583 35.657 1.00 79.75 440 PHE A CA 1
ATOM 3149 C C . PHE A 1 440 ? -22.129 7.585 36.807 1.00 79.75 440 PHE A C 1
ATOM 3151 O O . PHE A 1 440 ? -23.070 8.277 37.183 1.00 79.75 440 PHE A O 1
ATOM 3158 N N . ALA A 1 441 ? -20.917 7.686 37.361 1.00 74.62 441 ALA A N 1
ATOM 3159 C CA . ALA A 1 441 ? -20.641 8.563 38.509 1.00 74.62 441 ALA A CA 1
ATOM 3160 C C . ALA A 1 441 ? -20.562 10.062 38.148 1.00 74.62 441 ALA A C 1
ATOM 3162 O O . ALA A 1 441 ? -20.797 10.920 38.995 1.00 74.62 441 ALA A O 1
ATOM 3163 N N . ALA A 1 442 ? -20.223 10.377 36.897 1.00 75.00 442 ALA A N 1
ATOM 3164 C CA . ALA A 1 442 ? -20.140 11.724 36.339 1.00 75.00 442 ALA A CA 1
ATOM 3165 C C . ALA A 1 442 ? -20.365 11.660 34.818 1.00 75.00 442 ALA A C 1
ATOM 3167 O O . ALA A 1 442 ? -20.393 10.568 34.247 1.00 75.00 442 ALA A O 1
ATOM 3168 N N . VAL A 1 443 ? -20.510 12.814 34.158 1.00 80.81 443 VAL A N 1
ATOM 3169 C CA . VAL A 1 443 ? -20.515 12.869 32.686 1.00 80.81 443 VAL A CA 1
ATOM 3170 C C . VAL A 1 443 ? -19.123 12.507 32.170 1.00 80.81 443 VAL A C 1
ATOM 3172 O O . VAL A 1 443 ? -18.144 13.156 32.534 1.00 80.81 443 VAL A O 1
ATOM 3175 N N . ALA A 1 444 ? -19.044 11.495 31.310 1.00 79.88 444 ALA A N 1
ATOM 3176 C CA . ALA A 1 444 ? -17.809 11.044 30.678 1.00 79.88 444 ALA A CA 1
ATOM 3177 C C . ALA A 1 444 ? -17.972 10.998 29.154 1.00 79.88 444 ALA A C 1
ATOM 3179 O O . ALA A 1 444 ? -18.961 10.480 28.641 1.00 79.88 444 ALA A O 1
ATOM 3180 N N . THR A 1 445 ? -16.983 11.511 28.425 1.00 84.25 445 THR A N 1
ATOM 3181 C CA . THR A 1 445 ? -16.959 11.505 26.956 1.00 84.25 445 THR A CA 1
ATOM 3182 C C . THR A 1 445 ? -15.804 10.630 26.488 1.00 84.25 445 THR A C 1
ATOM 3184 O O . THR A 1 445 ? -14.653 10.909 26.817 1.00 84.25 445 THR A O 1
ATOM 3187 N N . THR A 1 446 ? -16.102 9.615 25.679 1.00 84.00 446 THR A N 1
ATOM 3188 C CA . THR A 1 446 ? -15.111 8.697 25.105 1.00 84.00 446 THR A CA 1
ATOM 3189 C C . THR A 1 446 ? -15.278 8.642 23.593 1.00 84.00 446 THR A C 1
ATOM 3191 O O . THR A 1 446 ? -16.297 8.179 23.083 1.00 84.00 446 THR A O 1
ATOM 3194 N N . THR A 1 447 ? -14.262 9.089 22.856 1.00 82.25 447 THR A N 1
ATOM 3195 C CA . THR A 1 447 ? -14.244 9.004 21.391 1.00 82.25 447 THR A CA 1
ATOM 3196 C C . THR A 1 447 ? -13.750 7.630 20.955 1.00 82.25 447 THR A C 1
ATOM 3198 O O . THR A 1 447 ? -12.564 7.324 21.067 1.00 82.25 447 THR A O 1
ATOM 3201 N N . LEU A 1 448 ? -14.652 6.807 20.427 1.00 82.50 448 LEU A N 1
ATOM 3202 C CA . LEU A 1 448 ? -14.314 5.547 19.778 1.00 82.50 448 LEU A CA 1
ATOM 3203 C C . LEU A 1 448 ? -13.863 5.816 18.338 1.00 82.50 448 LEU A C 1
ATOM 3205 O O . LEU A 1 448 ? -14.575 6.455 17.556 1.00 82.50 448 LEU A O 1
ATOM 3209 N N . ALA A 1 449 ? -12.680 5.306 17.993 1.00 78.06 449 ALA A N 1
ATOM 3210 C CA . ALA A 1 449 ? -12.172 5.327 16.626 1.00 78.06 449 ALA A CA 1
ATOM 3211 C C . ALA A 1 449 ? -13.123 4.561 15.680 1.00 78.06 449 ALA A C 1
ATOM 3213 O O . ALA A 1 449 ? -13.731 3.570 16.095 1.00 78.06 449 ALA A O 1
ATOM 3214 N N . PRO A 1 450 ? -13.273 4.997 14.417 1.00 78.44 450 PRO A N 1
ATOM 3215 C CA . PRO A 1 450 ? -14.132 4.311 13.465 1.00 78.44 450 PRO A CA 1
ATOM 3216 C C . PRO A 1 450 ? -13.516 2.967 13.054 1.00 78.44 450 PRO A C 1
ATOM 3218 O O . PRO A 1 450 ? -12.300 2.835 12.936 1.00 78.44 450 PRO A O 1
ATOM 3221 N N . VAL A 1 451 ? -14.367 1.977 12.769 1.00 76.44 451 VAL A N 1
ATOM 3222 C CA . VAL A 1 451 ? -13.948 0.633 12.313 1.00 76.44 451 VAL A CA 1
ATOM 3223 C C . VAL A 1 451 ? -13.289 0.615 10.924 1.00 76.44 451 VAL A C 1
ATOM 3225 O O . VAL A 1 451 ? -12.751 -0.409 10.511 1.00 76.44 451 VAL A O 1
ATOM 3228 N N . SER A 1 452 ? -13.306 1.736 10.202 1.00 76.31 452 SER A N 1
ATOM 3229 C CA . SER A 1 452 ? -12.592 1.937 8.941 1.00 76.31 452 SER A CA 1
ATOM 3230 C C . SER A 1 452 ? -12.171 3.400 8.779 1.00 76.31 452 SER A C 1
ATOM 3232 O O . SER A 1 452 ? -12.802 4.311 9.320 1.00 76.31 452 SER A O 1
ATOM 3234 N N . GLN A 1 453 ? -11.103 3.642 8.015 1.00 69.75 453 GLN A N 1
ATOM 3235 C CA . GLN A 1 453 ? -10.634 4.991 7.697 1.00 69.75 453 GLN A CA 1
ATOM 3236 C C . GLN A 1 453 ? -11.727 5.767 6.941 1.00 69.75 453 GLN A C 1
ATOM 3238 O O . GLN A 1 453 ? -12.191 5.324 5.893 1.00 69.75 453 GLN A O 1
ATOM 3243 N N . GLY A 1 454 ? -12.160 6.906 7.488 1.00 70.38 454 GLY A N 1
ATOM 3244 C CA . GLY A 1 454 ? -13.271 7.697 6.942 1.00 70.38 454 GLY A CA 1
ATOM 3245 C C . GLY A 1 454 ? -14.673 7.231 7.335 1.00 70.38 454 GLY A C 1
ATOM 3246 O O . GLY A 1 454 ? -15.641 7.938 7.055 1.00 70.38 454 GLY A O 1
ATOM 3247 N N . GLY A 1 455 ? -14.803 6.098 8.034 1.00 79.06 455 GLY A N 1
ATOM 3248 C CA . GLY A 1 455 ? -16.039 5.743 8.729 1.00 79.06 455 GLY A CA 1
ATOM 3249 C C . GLY A 1 455 ? -16.374 6.766 9.819 1.00 79.06 455 GLY A C 1
ATOM 3250 O O . GLY A 1 455 ? -15.496 7.475 10.311 1.00 79.06 455 GLY A O 1
ATOM 3251 N N . VAL A 1 456 ? -17.647 6.852 10.210 1.00 79.75 456 VAL A N 1
ATOM 3252 C CA . VAL A 1 456 ? -18.092 7.808 11.235 1.00 79.75 456 VAL A CA 1
ATOM 3253 C C . VAL A 1 456 ? -17.606 7.357 12.617 1.00 79.75 456 VAL A C 1
ATOM 3255 O O . VAL A 1 456 ? -17.977 6.290 13.104 1.00 79.75 456 VAL A O 1
ATOM 3258 N N . ALA A 1 457 ? -16.764 8.172 13.247 1.00 79.62 457 ALA A N 1
ATOM 3259 C CA . ALA A 1 457 ? -16.256 7.945 14.593 1.00 79.62 457 ALA A CA 1
ATOM 3260 C C . ALA A 1 457 ? -17.370 8.189 15.622 1.00 79.62 457 ALA A C 1
ATOM 3262 O O . ALA A 1 457 ? -18.192 9.088 15.446 1.00 79.62 457 ALA A O 1
ATOM 3263 N N . SER A 1 458 ? -17.413 7.412 16.703 1.00 84.06 458 SER A N 1
ATOM 3264 C CA . SER A 1 458 ? -18.493 7.516 17.696 1.00 84.06 458 SER A CA 1
ATOM 3265 C C . SER A 1 458 ? -18.008 8.228 18.953 1.00 84.06 458 SER A C 1
ATOM 3267 O O . SER A 1 458 ? -17.246 7.665 19.735 1.00 84.06 458 SER A O 1
ATOM 3269 N N . VAL A 1 459 ? -18.466 9.460 19.169 1.00 84.94 459 VAL A N 1
ATOM 3270 C CA . VAL A 1 459 ? -18.298 10.165 20.445 1.00 84.94 459 VAL A CA 1
ATOM 3271 C C . VAL A 1 459 ? -19.368 9.640 21.392 1.00 84.94 459 VAL A C 1
ATOM 3273 O O . VAL A 1 459 ? -20.528 10.047 21.326 1.00 84.94 459 VAL A O 1
ATOM 3276 N N . VAL A 1 460 ? -18.996 8.694 22.250 1.00 85.75 460 VAL A N 1
ATOM 3277 C CA . VAL A 1 460 ? -19.897 8.153 23.267 1.00 85.75 460 VAL A CA 1
ATOM 3278 C C . VAL A 1 460 ? -19.915 9.118 24.444 1.00 85.75 460 VAL A C 1
ATOM 3280 O O . VAL A 1 460 ? -18.897 9.303 25.112 1.00 85.75 460 VAL A O 1
ATOM 3283 N N . VAL A 1 461 ? -21.066 9.737 24.698 1.00 85.19 461 VAL A N 1
ATOM 3284 C CA . VAL A 1 461 ? -21.267 10.629 25.847 1.00 85.19 461 VAL A CA 1
ATOM 3285 C C . VAL A 1 461 ? -22.084 9.871 26.883 1.00 85.19 461 VAL A C 1
ATOM 3287 O O . VAL A 1 461 ? -23.288 9.670 26.726 1.00 85.19 461 VAL A O 1
ATOM 3290 N N . GLN A 1 462 ? -21.416 9.409 27.932 1.00 84.19 462 GLN A N 1
ATOM 3291 C CA . GLN A 1 462 ? -22.033 8.717 29.054 1.00 84.19 462 GLN A CA 1
ATOM 3292 C C . GLN A 1 462 ? -22.502 9.756 30.069 1.00 84.19 462 GLN A C 1
ATOM 3294 O O . GLN A 1 462 ? -21.686 10.414 30.712 1.00 84.19 462 GLN A O 1
ATOM 3299 N N . ILE A 1 463 ? -23.816 9.939 30.183 1.00 83.12 463 ILE A N 1
ATOM 3300 C CA . ILE A 1 463 ? -24.425 10.913 31.096 1.00 83.12 463 ILE A CA 1
ATOM 3301 C C . ILE A 1 463 ? -25.089 10.149 32.249 1.00 83.12 463 ILE A C 1
ATOM 3303 O O . ILE A 1 463 ? -25.886 9.245 31.979 1.00 83.12 463 ILE A O 1
ATOM 3307 N N . PRO A 1 464 ? -24.799 10.483 33.523 1.00 81.38 464 PRO A N 1
ATOM 3308 C CA . PRO A 1 464 ? -25.494 9.908 34.667 1.00 81.38 464 PRO A CA 1
ATOM 3309 C C . PRO A 1 464 ? -27.007 10.005 34.484 1.00 81.38 464 PRO A C 1
ATOM 3311 O O . PRO A 1 464 ? -27.538 11.072 34.173 1.00 81.38 464 PRO A O 1
ATOM 3314 N N . GLN A 1 465 ? -27.705 8.887 34.652 1.00 80.81 465 GLN A N 1
ATOM 3315 C CA . GLN A 1 465 ? -29.155 8.863 34.558 1.00 80.81 465 GLN A CA 1
ATOM 3316 C C . GLN A 1 465 ? -29.741 9.706 35.696 1.00 80.81 465 GLN A C 1
ATOM 3318 O O . GLN A 1 465 ? -29.646 9.337 36.863 1.00 80.81 465 GLN A O 1
ATOM 3323 N N . SER A 1 466 ? -30.367 10.834 35.361 1.00 76.88 466 SER A N 1
ATOM 3324 C CA . SER A 1 466 ? -31.131 11.619 36.332 1.00 76.88 466 SER A CA 1
ATOM 3325 C C . SER A 1 466 ? -32.329 10.809 36.821 1.00 76.88 466 SER A C 1
ATOM 3327 O O . SER A 1 466 ? -33.048 10.223 36.003 1.00 76.88 466 SER A O 1
ATOM 3329 N N . TYR A 1 467 ? -32.571 10.816 38.131 1.00 77.19 467 TYR A N 1
ATOM 3330 C CA . TYR A 1 467 ? -33.698 10.130 38.760 1.00 77.19 467 TYR A CA 1
ATOM 3331 C C . TYR A 1 467 ? -34.615 11.115 39.494 1.00 77.19 467 TYR A C 1
ATOM 3333 O O . TYR A 1 467 ? -34.143 11.945 40.270 1.00 77.19 467 TYR A O 1
ATOM 3341 N N . THR A 1 468 ? -35.926 10.987 39.295 1.00 72.75 468 THR A N 1
ATOM 3342 C CA . THR A 1 468 ? -36.966 11.617 40.118 1.00 72.75 468 THR A CA 1
ATOM 3343 C C . THR A 1 468 ? -37.589 10.572 41.025 1.00 72.75 468 THR A C 1
ATOM 3345 O O . THR A 1 468 ? -38.098 9.550 40.561 1.00 72.75 468 THR A O 1
ATOM 3348 N N . THR A 1 469 ? -37.573 10.830 42.330 1.00 76.44 469 THR A N 1
ATOM 3349 C CA . THR A 1 469 ? -38.234 9.965 43.308 1.00 76.44 469 THR A CA 1
ATOM 3350 C C . THR A 1 469 ? -39.724 10.291 43.348 1.00 76.44 469 THR A C 1
ATOM 3352 O O . THR A 1 469 ? -40.117 11.333 43.871 1.00 76.44 469 THR A O 1
ATOM 3355 N N . ILE A 1 470 ? -40.562 9.407 42.805 1.00 76.62 470 ILE A N 1
ATOM 3356 C CA . ILE A 1 470 ? -42.022 9.508 42.924 1.00 76.62 470 ILE A CA 1
ATOM 3357 C C . ILE A 1 470 ? -42.445 8.679 44.135 1.00 76.62 470 ILE A C 1
ATOM 3359 O O . ILE A 1 470 ? -42.722 7.481 44.031 1.00 76.62 470 ILE A O 1
ATOM 3363 N N . THR A 1 471 ? -42.480 9.315 45.303 1.00 74.75 471 THR A N 1
ATOM 3364 C CA . THR A 1 471 ? -43.010 8.686 46.515 1.00 74.75 471 THR A CA 1
ATOM 3365 C C . THR A 1 471 ? -44.534 8.677 46.456 1.00 74.75 471 THR A C 1
ATOM 3367 O O . THR A 1 471 ? -45.167 9.729 46.392 1.00 74.75 471 THR A O 1
ATOM 3370 N N . SER A 1 472 ? -45.138 7.493 46.491 1.00 72.06 472 SER A N 1
ATOM 3371 C CA . SER A 1 472 ? -46.593 7.320 46.503 1.00 72.06 472 SER A CA 1
ATOM 3372 C C . SER A 1 472 ? -47.019 6.511 47.721 1.00 72.06 472 SER A C 1
ATOM 3374 O O . SER A 1 472 ? -46.355 5.551 48.108 1.00 72.06 472 SER A O 1
ATOM 3376 N N . TYR A 1 473 ? -48.127 6.921 48.336 1.00 70.00 473 TYR A N 1
ATOM 3377 C CA . TYR A 1 473 ? -48.636 6.334 49.570 1.00 70.00 473 TYR A CA 1
ATOM 3378 C C . TYR A 1 473 ? -49.978 5.655 49.305 1.00 70.00 473 TYR A C 1
ATOM 3380 O O . TYR A 1 473 ? -50.813 6.189 48.574 1.00 70.00 473 TYR A O 1
ATOM 3388 N N . GLY A 1 474 ? -50.171 4.461 49.862 1.00 67.75 474 GLY A N 1
ATOM 3389 C CA . GLY A 1 474 ? -51.354 3.639 49.607 1.00 67.75 474 GLY A CA 1
ATOM 3390 C C . GLY A 1 474 ? -51.365 2.342 50.413 1.00 67.75 474 GLY A C 1
ATOM 3391 O O . GLY A 1 474 ? -50.555 2.158 51.321 1.00 67.75 474 GLY A O 1
ATOM 3392 N N . ALA A 1 475 ? -52.279 1.429 50.079 1.00 67.19 475 ALA A N 1
ATOM 3393 C CA . ALA A 1 475 ? -52.454 0.141 50.758 1.00 67.19 475 ALA A CA 1
ATOM 3394 C C . ALA A 1 475 ? -51.387 -0.904 50.354 1.00 67.19 475 ALA A C 1
ATOM 3396 O O . ALA A 1 475 ? -51.704 -2.002 49.900 1.00 67.19 475 ALA A O 1
ATOM 3397 N N . PHE A 1 476 ? -50.111 -0.546 50.493 1.00 73.75 476 PHE A N 1
ATOM 3398 C CA . PHE A 1 476 ? -48.968 -1.433 50.272 1.00 73.75 476 PHE A CA 1
ATOM 3399 C C . PHE A 1 476 ? -48.625 -2.179 51.572 1.00 73.75 476 PHE A C 1
ATOM 3401 O O . PHE A 1 476 ? -48.741 -1.611 52.655 1.00 73.75 476 PHE A O 1
ATOM 3408 N N . ALA A 1 477 ? -48.202 -3.444 51.482 1.00 62.69 477 ALA A N 1
ATOM 3409 C CA . ALA A 1 477 ? -47.900 -4.263 52.665 1.00 62.69 477 ALA A CA 1
ATOM 3410 C C . ALA A 1 477 ? -46.562 -3.891 53.337 1.00 62.69 477 ALA A C 1
ATOM 3412 O O . ALA A 1 477 ? -46.422 -3.976 54.555 1.00 62.69 477 ALA A O 1
ATOM 3413 N N . THR A 1 478 ? -45.584 -3.465 52.540 1.00 59.72 478 THR A N 1
ATOM 3414 C CA . THR A 1 478 ? -44.255 -2.995 52.953 1.00 59.72 478 THR A CA 1
ATOM 3415 C C . THR A 1 478 ? -43.811 -1.867 52.020 1.00 59.72 478 THR A C 1
ATOM 3417 O O . THR A 1 478 ? -44.445 -1.624 50.992 1.00 59.72 478 THR A O 1
ATOM 3420 N N . ALA A 1 479 ? -42.740 -1.149 52.374 1.00 73.44 479 ALA A N 1
ATOM 3421 C CA . ALA A 1 479 ? -42.146 -0.165 51.472 1.00 73.44 479 ALA A CA 1
ATOM 3422 C C . ALA A 1 479 ? -41.410 -0.871 50.318 1.00 73.44 479 ALA A C 1
ATOM 3424 O O . ALA A 1 479 ? -40.545 -1.712 50.564 1.00 73.44 479 ALA A O 1
ATOM 3425 N N . VAL A 1 480 ? -41.743 -0.521 49.074 1.00 77.62 480 VAL A N 1
ATOM 3426 C CA . VAL A 1 480 ? -41.160 -1.109 47.857 1.00 77.62 480 VAL A CA 1
ATOM 3427 C C . VAL A 1 480 ? -40.632 -0.004 46.947 1.00 77.62 480 VAL A C 1
ATOM 3429 O O . VAL A 1 480 ? -41.353 0.934 46.610 1.00 77.62 480 VAL A O 1
ATOM 3432 N N . THR A 1 481 ? -39.377 -0.137 46.518 1.00 80.06 481 THR A N 1
ATOM 3433 C CA . THR A 1 481 ? -38.733 0.774 45.564 1.00 80.06 481 THR A CA 1
ATOM 3434 C C . THR A 1 481 ? -38.632 0.103 44.200 1.00 80.06 481 THR A C 1
ATOM 3436 O O . THR A 1 481 ? -37.947 -0.909 44.061 1.00 80.06 481 THR A O 1
ATOM 3439 N N . THR A 1 482 ? -39.263 0.694 43.187 1.00 78.88 482 THR A N 1
ATOM 3440 C CA . THR A 1 482 ? -39.254 0.215 41.800 1.00 78.88 482 THR A CA 1
ATOM 3441 C C . THR A 1 482 ? -38.743 1.315 40.878 1.00 78.88 482 THR A C 1
ATOM 3443 O O . THR A 1 482 ? -39.407 2.332 40.679 1.00 78.88 482 THR A O 1
ATOM 3446 N N . THR A 1 483 ? -37.576 1.105 40.273 1.00 78.69 483 THR A N 1
ATOM 3447 C CA . THR A 1 483 ? -37.022 2.026 39.272 1.00 78.69 483 THR A CA 1
ATOM 3448 C C . THR A 1 483 ? -37.615 1.722 37.899 1.00 78.69 483 THR A C 1
ATOM 3450 O O . THR A 1 483 ? -37.302 0.691 37.306 1.00 78.69 483 THR A O 1
ATOM 3453 N N . GLN A 1 484 ? -38.439 2.624 37.365 1.00 77.56 484 GLN A N 1
ATOM 3454 C CA . GLN A 1 484 ? -38.806 2.601 35.950 1.00 77.56 484 GLN A CA 1
ATOM 3455 C C . GLN A 1 484 ? -37.735 3.303 35.112 1.00 77.56 484 GLN A C 1
ATOM 3457 O O . GLN A 1 484 ? -37.285 4.404 35.443 1.00 77.56 484 GLN A O 1
ATOM 3462 N N . ALA A 1 485 ? -37.362 2.671 33.997 1.00 73.12 485 ALA A N 1
ATOM 3463 C CA . ALA A 1 485 ? -36.579 3.309 32.945 1.00 73.12 485 ALA A CA 1
ATOM 3464 C C . ALA A 1 485 ? -37.321 4.549 32.398 1.00 73.12 485 ALA A C 1
ATOM 3466 O O . ALA A 1 485 ? -38.556 4.573 32.403 1.00 73.12 485 ALA A O 1
ATOM 3467 N N . PRO A 1 486 ? -36.605 5.587 31.935 1.00 73.31 486 PRO A N 1
ATOM 3468 C CA . PRO A 1 486 ? -37.247 6.775 31.393 1.00 73.31 486 PRO A CA 1
ATOM 3469 C C . PRO A 1 486 ? -37.896 6.465 30.037 1.00 73.31 486 PRO A C 1
ATOM 3471 O O . PRO A 1 486 ? -37.386 5.662 29.257 1.00 73.31 486 PRO A O 1
ATOM 3474 N N . VAL A 1 487 ? -39.001 7.149 29.727 1.00 73.44 487 VAL A N 1
ATOM 3475 C CA . VAL A 1 487 ? -39.744 6.984 28.457 1.00 73.44 487 VAL A CA 1
ATOM 3476 C C . VAL A 1 487 ? -38.959 7.419 27.209 1.00 73.44 487 VAL A C 1
ATOM 3478 O O . VAL A 1 487 ? -39.356 7.110 26.089 1.00 73.44 487 VAL A O 1
ATOM 3481 N N . SER A 1 488 ? -37.838 8.114 27.392 1.00 70.94 488 SER A N 1
ATOM 3482 C CA . SER A 1 488 ? -36.856 8.436 26.358 1.00 70.94 488 SER A CA 1
ATOM 3483 C C . SER A 1 488 ? -35.447 8.407 26.955 1.00 70.94 488 SER A C 1
ATOM 3485 O O . SER A 1 488 ? -35.261 8.687 28.140 1.00 70.94 488 SER A O 1
ATOM 3487 N N . ALA A 1 489 ? -34.436 8.085 26.143 1.00 65.12 489 ALA A N 1
ATOM 3488 C CA . ALA A 1 489 ? -33.042 8.144 26.576 1.00 65.12 489 ALA A CA 1
ATOM 3489 C C . ALA A 1 489 ? -32.691 9.577 27.019 1.00 65.12 489 ALA A C 1
ATOM 3491 O O . ALA A 1 489 ? -32.830 10.519 26.241 1.00 65.12 489 ALA A O 1
ATOM 3492 N N . GLY A 1 490 ? -32.281 9.742 28.279 1.00 68.06 490 GLY A N 1
ATOM 3493 C CA . GLY A 1 490 ? -31.990 11.052 28.870 1.00 68.06 490 GLY A CA 1
ATOM 3494 C C . GLY A 1 490 ? -33.186 11.802 29.445 1.00 68.06 490 GLY A C 1
ATOM 3495 O O . GLY A 1 490 ? -32.992 12.818 30.112 1.00 68.06 490 GLY A O 1
ATOM 3496 N N . GLY A 1 491 ? -34.404 11.283 29.274 1.00 75.81 491 GLY A N 1
ATOM 3497 C CA . GLY A 1 491 ? -35.515 11.644 30.147 1.00 75.81 491 GLY A CA 1
ATOM 3498 C C . GLY A 1 491 ? -35.198 11.268 31.597 1.00 75.81 491 GLY A C 1
ATOM 3499 O O . GLY A 1 491 ? -34.375 10.387 31.862 1.00 75.81 491 GLY A O 1
ATOM 3500 N N . VAL A 1 492 ? -35.842 11.934 32.555 1.00 75.81 492 VAL A N 1
ATOM 3501 C CA . VAL A 1 492 ? -35.649 11.613 33.974 1.00 75.81 492 VAL A CA 1
ATOM 3502 C C . VAL A 1 492 ? -36.328 10.274 34.285 1.00 75.81 492 VAL A C 1
ATOM 3504 O O . VAL A 1 492 ? -37.488 10.055 33.934 1.00 75.81 492 VAL A O 1
ATOM 3507 N N . ALA A 1 493 ? -35.586 9.358 34.902 1.00 77.44 493 ALA A N 1
ATOM 3508 C CA . ALA A 1 493 ? -36.056 8.027 35.263 1.00 77.44 493 ALA A CA 1
ATOM 3509 C C . ALA A 1 493 ? -36.792 8.071 36.607 1.00 77.44 493 ALA A C 1
ATOM 3511 O O . ALA A 1 493 ? -36.375 8.779 37.523 1.00 77.44 493 ALA A O 1
ATOM 3512 N N . ASN A 1 494 ? -37.870 7.304 36.761 1.00 80.00 494 ASN A N 1
ATOM 3513 C CA . ASN A 1 494 ? -38.690 7.381 37.969 1.00 80.00 494 ASN A CA 1
ATOM 3514 C C . ASN A 1 494 ? -38.324 6.281 38.961 1.00 80.00 494 ASN A C 1
ATOM 3516 O O . ASN A 1 494 ? -38.604 5.105 38.731 1.00 80.00 494 ASN A O 1
ATOM 3520 N N . VAL A 1 495 ? -37.750 6.674 40.097 1.00 78.25 495 VAL A N 1
ATOM 3521 C CA . VAL A 1 495 ? -37.635 5.811 41.278 1.00 78.25 495 VAL A CA 1
ATOM 3522 C C . VAL A 1 495 ? -38.964 5.905 42.014 1.00 78.25 495 VAL A C 1
ATOM 3524 O O . VAL A 1 495 ? -39.203 6.837 42.781 1.00 78.25 495 VAL A O 1
ATOM 3527 N N . ILE A 1 496 ? -39.875 4.980 41.727 1.00 81.69 496 ILE A N 1
ATOM 3528 C CA . ILE A 1 496 ? -41.185 4.945 42.372 1.00 81.69 496 ILE A CA 1
ATOM 3529 C C . ILE A 1 496 ? -41.011 4.264 43.725 1.00 81.69 496 ILE A C 1
ATOM 3531 O O . ILE A 1 496 ? -40.684 3.079 43.787 1.00 81.69 496 ILE A O 1
ATOM 3535 N N . VAL A 1 497 ? -41.232 5.008 44.805 1.00 76.94 497 VAL A N 1
ATOM 3536 C CA . VAL A 1 497 ? -41.179 4.477 46.172 1.00 76.94 497 VAL A CA 1
ATOM 3537 C C . VAL A 1 497 ? -42.611 4.363 46.670 1.00 76.94 497 VAL A C 1
ATOM 3539 O O . VAL A 1 497 ? -43.268 5.364 46.953 1.00 76.94 497 VAL A O 1
ATOM 3542 N N . GLN A 1 498 ? -43.121 3.138 46.720 1.00 79.00 498 GLN A N 1
ATOM 3543 C CA . GLN A 1 498 ? -44.453 2.827 47.223 1.00 79.00 498 GLN A CA 1
ATOM 3544 C C . GLN A 1 498 ? -44.348 2.575 48.726 1.00 79.00 498 GLN A C 1
ATOM 3546 O O . GLN A 1 498 ? -43.787 1.566 49.149 1.00 79.00 498 GLN A O 1
ATOM 3551 N N . ILE A 1 499 ? -44.832 3.518 49.536 1.00 76.56 499 ILE A N 1
ATOM 3552 C CA . ILE A 1 499 ? -44.751 3.471 51.002 1.00 76.56 499 ILE A CA 1
ATOM 3553 C C . ILE A 1 499 ? -46.149 3.187 51.568 1.00 76.56 499 ILE A C 1
ATOM 3555 O O . ILE A 1 499 ? -47.099 3.868 51.175 1.00 76.56 499 ILE A O 1
ATOM 3559 N N . PRO A 1 500 ? -46.315 2.223 52.495 1.00 74.75 500 PRO A N 1
ATOM 3560 C CA . PRO A 1 500 ? -47.583 2.009 53.185 1.00 74.75 500 PRO A CA 1
ATOM 3561 C C . PRO A 1 500 ? -48.134 3.326 53.749 1.00 74.75 500 PRO A C 1
ATOM 3563 O O . PRO A 1 500 ? -47.430 4.058 54.447 1.00 74.75 500 PRO A O 1
ATOM 3566 N N . GLN A 1 501 ? -49.385 3.653 53.425 1.00 72.56 501 GLN A N 1
ATOM 3567 C CA . GLN A 1 501 ? -50.047 4.849 53.936 1.00 72.56 501 GLN A CA 1
ATOM 3568 C C . GLN A 1 501 ? -50.210 4.713 55.450 1.00 72.56 501 GLN A C 1
ATOM 3570 O O . GLN A 1 501 ? -50.978 3.880 55.926 1.00 72.56 501 GLN A O 1
ATOM 3575 N N . SER A 1 502 ? -49.512 5.551 56.213 1.00 64.00 502 SER A N 1
ATOM 3576 C CA . SER A 1 502 ? -49.713 5.638 57.657 1.00 64.00 502 SER A CA 1
ATOM 3577 C C . SER A 1 502 ? -51.122 6.149 57.956 1.00 64.00 502 SER A C 1
ATOM 3579 O O . SER A 1 502 ? -51.545 7.170 57.402 1.00 64.00 502 SER A O 1
ATOM 3581 N N . TYR A 1 503 ? -51.823 5.474 58.865 1.00 64.94 503 TYR A N 1
ATOM 3582 C CA . TYR A 1 503 ? -53.119 5.902 59.386 1.00 64.94 503 TYR A CA 1
ATOM 3583 C C . TYR A 1 503 ? -52.996 6.300 60.861 1.00 64.94 503 TYR A C 1
ATOM 3585 O O . TYR A 1 503 ? -52.254 5.682 61.621 1.00 64.94 503 TYR A O 1
ATOM 3593 N N . THR A 1 504 ? -53.736 7.331 61.260 1.00 54.00 504 THR A N 1
ATOM 3594 C CA . THR A 1 504 ? -53.926 7.755 62.649 1.00 54.00 504 THR A CA 1
ATOM 3595 C C . THR A 1 504 ? -55.385 7.530 63.014 1.00 54.00 504 THR A C 1
ATOM 3597 O O . THR A 1 504 ? -56.278 7.878 62.242 1.00 54.00 504 THR A O 1
ATOM 3600 N N . THR A 1 505 ? -55.640 6.917 64.166 1.00 52.31 505 THR A N 1
ATOM 3601 C CA . THR A 1 505 ? -56.995 6.536 64.572 1.00 52.31 505 THR A CA 1
ATOM 3602 C C . THR A 1 505 ? -57.493 7.475 65.659 1.00 52.31 505 THR A C 1
ATOM 3604 O O . THR A 1 505 ? -56.954 7.494 66.765 1.00 52.31 505 THR A O 1
ATOM 3607 N N . VAL A 1 506 ? -58.534 8.248 65.354 1.00 58.25 506 VAL A N 1
ATOM 3608 C CA . VAL A 1 506 ? -59.190 9.160 66.297 1.00 58.25 506 VAL A CA 1
ATOM 3609 C C . VAL A 1 506 ? -60.500 8.522 66.743 1.00 58.25 506 VAL A C 1
ATOM 3611 O O . VAL A 1 506 ? -61.486 8.525 66.004 1.00 58.25 506 VAL A O 1
ATOM 3614 N N . THR A 1 507 ? -60.510 7.966 67.954 1.00 53.84 507 THR A N 1
ATOM 3615 C CA . THR A 1 507 ? -61.699 7.319 68.524 1.00 53.84 507 THR A CA 1
ATOM 3616 C C . THR A 1 507 ? -62.438 8.265 69.467 1.00 53.84 507 THR A C 1
ATOM 3618 O O . THR A 1 507 ? -61.852 8.742 70.439 1.00 53.84 507 THR A O 1
ATOM 3621 N N . SER A 1 508 ? -63.724 8.518 69.213 1.00 55.91 508 SER A N 1
ATOM 3622 C CA . SER A 1 508 ? -64.595 9.298 70.097 1.00 55.91 508 SER A CA 1
ATOM 3623 C C . SER A 1 508 ? -65.571 8.401 70.862 1.00 55.91 508 SER A C 1
ATOM 3625 O O . SER A 1 508 ? -66.207 7.506 70.299 1.00 55.91 508 SER A O 1
ATOM 3627 N N . TYR A 1 509 ? -65.689 8.658 72.167 1.00 52.19 509 TYR A N 1
ATOM 3628 C CA . TYR A 1 509 ? -66.470 7.845 73.096 1.00 52.19 509 TYR A CA 1
ATOM 3629 C C . TYR A 1 509 ? -67.604 8.652 73.733 1.00 52.19 509 TYR A C 1
ATOM 3631 O O . TYR A 1 509 ? -67.386 9.761 74.220 1.00 52.19 509 TYR A O 1
ATOM 3639 N N . ALA A 1 510 ? -68.806 8.077 73.777 1.00 57.09 510 ALA A N 1
ATOM 3640 C CA . ALA A 1 510 ? -69.966 8.635 74.473 1.00 57.09 510 ALA A CA 1
ATOM 3641 C C . ALA A 1 510 ? -70.909 7.518 74.948 1.00 57.09 510 ALA A C 1
ATOM 3643 O O . ALA A 1 510 ? -70.917 6.418 74.396 1.00 57.09 510 ALA A O 1
ATOM 3644 N N . THR A 1 511 ? -71.745 7.805 75.949 1.00 52.75 511 THR A N 1
ATOM 3645 C CA . THR A 1 511 ? -72.763 6.869 76.472 1.00 52.75 511 THR A CA 1
ATOM 3646 C C . THR A 1 511 ? -73.931 6.625 75.510 1.00 52.75 511 THR A C 1
ATOM 3648 O O . THR A 1 511 ? -74.710 5.698 75.714 1.00 52.75 511 THR A O 1
ATOM 3651 N N . THR A 1 512 ? -74.077 7.450 74.471 1.00 53.41 512 THR A N 1
ATOM 3652 C CA . THR A 1 512 ? -75.176 7.394 73.494 1.00 53.41 512 THR A CA 1
ATOM 3653 C C . THR A 1 512 ? -74.894 6.492 72.291 1.00 53.41 512 THR A C 1
ATOM 3655 O O . THR A 1 512 ? -75.838 6.075 71.617 1.00 53.41 512 THR A O 1
ATOM 3658 N N . PHE A 1 513 ? -73.629 6.159 72.015 1.00 57.06 513 PHE A N 1
ATOM 3659 C CA . PHE A 1 513 ? -73.271 5.220 70.950 1.00 57.06 513 PHE A CA 1
ATOM 3660 C C . PHE A 1 513 ? -73.613 3.783 71.376 1.00 57.06 513 PHE A C 1
ATOM 3662 O O . PHE A 1 513 ? -73.278 3.365 72.481 1.00 57.06 513 PHE A O 1
ATOM 3669 N N . LYS A 1 514 ? -74.284 3.019 70.500 1.00 50.34 514 LYS A N 1
ATOM 3670 C CA . LYS A 1 514 ? -74.759 1.647 70.797 1.00 50.34 514 LYS A CA 1
ATOM 3671 C C . LYS A 1 514 ? -73.932 0.524 70.163 1.00 50.34 514 LYS A C 1
ATOM 3673 O O . LYS A 1 514 ? -74.072 -0.626 70.560 1.00 50.34 514 LYS A O 1
ATOM 3678 N N . ALA A 1 515 ? -73.100 0.849 69.181 1.00 53.59 515 ALA A N 1
ATOM 3679 C CA . ALA A 1 515 ? -72.200 -0.065 68.483 1.00 53.59 515 ALA A CA 1
ATOM 3680 C C . ALA A 1 515 ? -70.995 0.730 67.957 1.00 53.59 515 ALA A C 1
ATOM 3682 O O . ALA A 1 515 ? -71.028 1.962 67.962 1.00 53.59 515 ALA A O 1
ATOM 3683 N N . VAL A 1 516 ? -69.945 0.035 67.517 1.00 55.47 516 VAL A N 1
ATOM 3684 C CA . VAL A 1 516 ? -68.764 0.672 66.917 1.00 55.47 516 VAL A CA 1
ATOM 3685 C C . VAL A 1 516 ? -69.026 0.971 65.439 1.00 55.47 516 VAL A C 1
ATOM 3687 O O . VAL A 1 516 ? -69.460 0.086 64.702 1.00 55.47 516 VAL A O 1
ATOM 3690 N N . ALA A 1 517 ? -68.736 2.196 65.005 1.00 59.38 517 ALA A N 1
ATOM 3691 C CA . ALA A 1 517 ? -68.784 2.624 63.607 1.00 59.38 517 ALA A CA 1
ATOM 3692 C C . ALA A 1 517 ? -67.455 3.279 63.198 1.00 59.38 517 ALA A C 1
ATOM 3694 O O . ALA A 1 517 ? -66.825 3.954 64.012 1.00 59.38 517 ALA A O 1
ATOM 3695 N N . THR A 1 518 ? -67.047 3.106 61.938 1.00 63.09 518 THR A N 1
ATOM 3696 C CA . THR A 1 518 ? -65.736 3.545 61.431 1.00 63.09 518 THR A CA 1
ATOM 3697 C C . THR A 1 518 ? -65.881 4.287 60.106 1.00 63.09 518 THR A C 1
ATOM 3699 O O . THR A 1 518 ? -66.489 3.765 59.173 1.00 63.09 518 THR A O 1
ATOM 3702 N N . THR A 1 519 ? -65.258 5.462 60.002 1.00 68.19 519 THR A N 1
ATOM 3703 C CA . THR A 1 519 ? -65.228 6.302 58.796 1.00 68.19 519 THR A CA 1
ATOM 3704 C C . THR A 1 519 ? -63.806 6.797 58.548 1.00 68.19 519 THR A C 1
ATOM 3706 O O . THR A 1 519 ? -63.248 7.532 59.360 1.00 68.19 519 THR A O 1
ATOM 3709 N N . THR A 1 520 ? -63.210 6.432 57.412 1.00 66.38 520 THR A N 1
ATOM 3710 C CA . THR A 1 520 ? -61.864 6.894 57.037 1.00 66.38 520 THR A CA 1
ATOM 3711 C C . THR A 1 520 ? -61.933 8.206 56.264 1.00 66.38 520 THR A C 1
ATOM 3713 O O . THR A 1 520 ? -62.580 8.286 55.222 1.00 66.38 520 THR A O 1
ATOM 3716 N N . MET A 1 521 ? -61.229 9.225 56.750 1.00 65.81 521 MET A N 1
ATOM 3717 C CA . MET A 1 521 ? -61.001 10.485 56.049 1.00 65.81 521 MET A CA 1
ATOM 3718 C C . MET A 1 521 ? -59.703 10.404 55.238 1.00 65.81 521 MET A C 1
ATOM 3720 O O . MET A 1 521 ? -58.689 9.884 55.711 1.00 65.81 521 MET A O 1
ATOM 3724 N N . ALA A 1 522 ? -59.723 10.934 54.014 1.00 62.25 522 ALA A N 1
ATOM 3725 C CA . ALA A 1 522 ? -58.525 11.040 53.185 1.00 62.25 522 ALA A CA 1
ATOM 3726 C C . ALA A 1 522 ? -57.470 11.958 53.847 1.00 62.25 522 ALA A C 1
ATOM 3728 O O . ALA A 1 522 ? -57.845 12.924 54.519 1.00 62.25 522 ALA A O 1
ATOM 3729 N N . PRO A 1 523 ? -56.161 11.690 53.672 1.00 63.59 523 PRO A N 1
ATOM 3730 C CA . PRO A 1 523 ? -55.113 12.568 54.181 1.00 63.59 523 PRO A CA 1
ATOM 3731 C C . PRO A 1 523 ? -55.136 13.917 53.449 1.00 63.59 523 PRO A C 1
ATOM 3733 O O . PRO A 1 523 ? -55.404 13.983 52.251 1.00 63.59 523 PRO A O 1
ATOM 3736 N N . VAL A 1 524 ? -54.814 14.997 54.166 1.00 63.28 524 VAL A N 1
ATOM 3737 C CA . VAL A 1 524 ? -54.845 16.374 53.627 1.00 63.28 524 VAL A CA 1
ATOM 3738 C C . VAL A 1 524 ? -53.754 16.665 52.586 1.00 63.28 524 VAL A C 1
ATOM 3740 O O . VAL A 1 524 ? -53.841 17.654 51.863 1.00 63.28 524 VAL A O 1
ATOM 3743 N N . SER A 1 525 ? -52.732 15.812 52.495 1.00 62.09 525 SER A N 1
ATOM 3744 C CA . SER A 1 525 ? -51.702 15.837 51.454 1.00 62.09 525 SER A CA 1
ATOM 3745 C C . SER A 1 525 ? -51.054 14.455 51.299 1.00 62.09 525 SER A C 1
ATOM 3747 O O . SER A 1 525 ? -51.165 13.592 52.172 1.00 62.09 525 SER A O 1
ATOM 3749 N N . GLN A 1 526 ? -50.378 14.222 50.172 1.00 57.78 526 GLN A N 1
ATOM 3750 C CA . GLN A 1 526 ? -49.694 12.957 49.899 1.00 57.78 526 GLN A CA 1
ATOM 3751 C C . GLN A 1 526 ? -48.562 12.723 50.916 1.00 57.78 526 GLN A C 1
ATOM 3753 O O . GLN A 1 526 ? -47.673 13.558 51.060 1.00 57.78 526 GLN A O 1
ATOM 3758 N N . GLY A 1 527 ? -48.607 11.595 51.631 1.00 64.50 527 GLY A N 1
ATOM 3759 C CA . GLY A 1 527 ? -47.645 11.259 52.687 1.00 64.50 527 GLY A CA 1
ATOM 3760 C C . GLY A 1 527 ? -47.970 11.814 54.076 1.00 64.50 527 GLY A C 1
ATOM 3761 O O . GLY A 1 527 ? -47.344 11.394 55.049 1.00 64.50 527 GLY A O 1
ATOM 3762 N N . ALA A 1 528 ? -48.977 12.685 54.212 1.00 66.44 528 ALA A N 1
ATOM 3763 C CA . ALA A 1 528 ? -49.551 12.984 55.521 1.00 66.44 528 ALA A CA 1
ATOM 3764 C C . ALA A 1 528 ? -50.289 11.755 56.075 1.00 66.44 528 ALA A C 1
ATOM 3766 O O . ALA A 1 528 ? -50.798 10.918 55.324 1.00 66.44 528 ALA A O 1
ATOM 3767 N N . VAL A 1 529 ? -50.362 11.645 57.401 1.00 62.72 529 VAL A N 1
ATOM 3768 C CA . VAL A 1 529 ? -51.043 10.531 58.072 1.00 62.72 529 VAL A CA 1
ATOM 3769 C C . VAL A 1 529 ? -52.561 10.673 57.883 1.00 62.72 529 VAL A C 1
ATOM 3771 O O . VAL A 1 529 ? -53.125 11.727 58.169 1.00 62.72 529 VAL A O 1
ATOM 3774 N N . ALA A 1 530 ? -53.222 9.628 57.382 1.00 65.44 530 ALA A N 1
ATOM 3775 C CA . ALA A 1 530 ? -54.653 9.639 57.070 1.00 65.44 530 ALA A CA 1
ATOM 3776 C C . ALA A 1 530 ? -55.503 9.302 58.307 1.00 65.44 530 ALA A C 1
ATOM 3778 O O . ALA A 1 530 ? -55.158 8.390 59.056 1.00 65.44 530 ALA A O 1
ATOM 3779 N N . THR A 1 531 ? -56.621 9.998 58.528 1.00 66.50 531 THR A N 1
ATOM 3780 C CA . THR A 1 531 ? -57.387 9.860 59.780 1.00 66.50 531 THR A CA 1
ATOM 3781 C C . THR A 1 531 ? -58.518 8.842 59.660 1.00 66.50 531 THR A C 1
ATOM 3783 O O . THR A 1 531 ? -59.497 9.069 58.952 1.00 66.50 531 THR A O 1
ATOM 3786 N N . VAL A 1 532 ? -58.438 7.747 60.413 1.00 63.06 532 VAL A N 1
ATOM 3787 C CA . VAL A 1 532 ? -59.560 6.825 60.637 1.00 63.06 532 VAL A CA 1
ATOM 3788 C C . VAL A 1 532 ? -60.336 7.307 61.859 1.00 63.06 532 VAL A C 1
ATOM 3790 O O . VAL A 1 532 ? -59.812 7.297 62.971 1.00 63.06 532 VAL A O 1
ATOM 3793 N N . VAL A 1 533 ? -61.580 7.741 61.674 1.00 70.31 533 VAL A N 1
ATOM 3794 C CA . VAL A 1 533 ? -62.462 8.132 62.781 1.00 70.31 533 VAL A CA 1
ATOM 3795 C C . VAL A 1 533 ? -63.270 6.917 63.220 1.00 70.31 533 VAL A C 1
ATOM 3797 O O . VAL A 1 533 ? -63.937 6.290 62.397 1.00 70.31 533 VAL A O 1
ATOM 3800 N N . ILE A 1 534 ? -63.232 6.597 64.512 1.00 59.53 534 ILE A N 1
ATOM 3801 C CA . ILE A 1 534 ? -64.028 5.519 65.111 1.00 59.53 534 ILE A CA 1
ATOM 3802 C C . ILE A 1 534 ? -64.964 6.125 66.159 1.00 59.53 534 ILE A C 1
ATOM 3804 O O . ILE A 1 534 ? -64.534 6.892 67.014 1.00 59.53 534 ILE A O 1
ATOM 3808 N N . GLN A 1 535 ? -66.246 5.784 66.110 1.00 63.94 535 GLN A N 1
ATOM 3809 C CA . GLN A 1 535 ? -67.238 6.167 67.116 1.00 63.94 535 GLN A CA 1
ATOM 3810 C C . GLN A 1 535 ? -67.638 4.916 67.894 1.00 63.94 535 GLN A C 1
ATOM 3812 O O . GLN A 1 535 ? -68.031 3.921 67.284 1.00 63.94 535 GLN A O 1
ATOM 3817 N N . ALA A 1 536 ? -67.496 4.933 69.221 1.00 54.31 536 ALA A N 1
ATOM 3818 C CA . ALA A 1 536 ? -67.643 3.738 70.054 1.00 54.31 536 ALA A CA 1
ATOM 3819 C C . ALA A 1 536 ? -68.338 4.026 71.401 1.00 54.31 536 ALA A C 1
ATOM 3821 O O . ALA A 1 536 ? -68.164 5.113 71.958 1.00 54.31 536 ALA A O 1
ATOM 3822 N N . PRO A 1 537 ? -69.095 3.065 71.972 1.00 55.06 537 PRO A N 1
ATOM 3823 C CA . PRO A 1 537 ? -69.624 3.181 73.333 1.00 55.06 537 PRO A CA 1
ATOM 3824 C C . PRO A 1 537 ? -68.505 3.436 74.356 1.00 55.06 537 PRO A C 1
ATOM 3826 O O . PRO A 1 537 ? -67.373 2.994 74.160 1.00 55.06 537 PRO A O 1
ATOM 3829 N N . LEU A 1 538 ? -68.808 4.132 75.455 1.00 52.94 538 LEU A N 1
ATOM 3830 C CA . LEU A 1 538 ? -67.821 4.416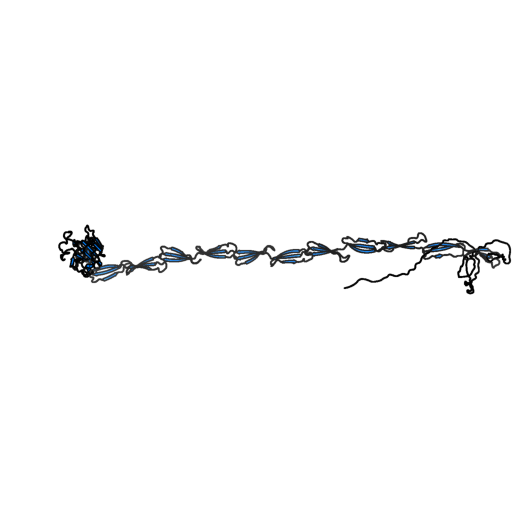 76.505 1.00 52.94 538 LEU A CA 1
ATOM 3831 C C . LEU A 1 538 ? -67.295 3.133 77.178 1.00 52.94 538 LEU A C 1
ATOM 3833 O O . LEU A 1 538 ? -68.035 2.433 77.868 1.00 52.94 538 LEU A O 1
ATOM 3837 N N . SER A 1 539 ? -65.998 2.875 77.003 1.00 49.25 539 SER A N 1
ATOM 3838 C CA . SER A 1 539 ? -65.273 1.749 77.601 1.00 49.25 539 SER A CA 1
ATOM 3839 C C . SER A 1 539 ? -64.583 2.120 78.920 1.00 49.25 539 SER A C 1
ATOM 3841 O O . SER A 1 539 ? -64.308 3.284 79.213 1.00 49.25 539 SER A O 1
ATOM 3843 N N . TYR A 1 540 ? -64.240 1.099 79.701 1.00 49.03 540 TYR A N 1
ATOM 3844 C CA . TYR A 1 540 ? -63.256 1.159 80.786 1.00 49.03 540 TYR A CA 1
ATOM 3845 C C . TYR A 1 540 ? -61.872 0.729 80.269 1.00 49.03 540 TYR A C 1
ATOM 3847 O O . TYR A 1 540 ? -61.769 0.060 79.240 1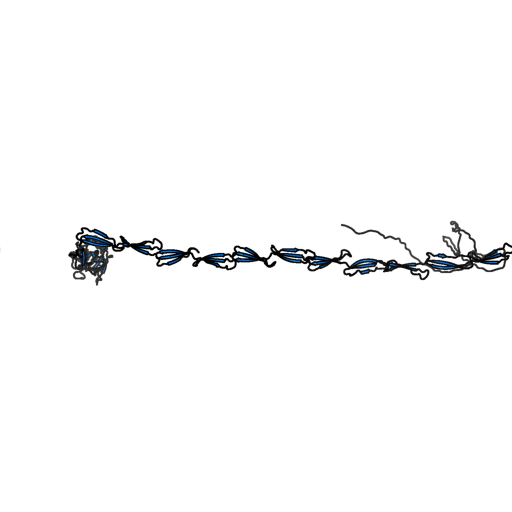.00 49.03 540 TYR A O 1
ATOM 3855 N N . THR A 1 541 ? -60.805 1.080 80.987 1.00 43.41 541 THR A N 1
ATOM 3856 C CA . THR A 1 541 ? -59.433 0.628 80.699 1.00 43.41 541 THR A CA 1
ATOM 3857 C C . THR A 1 541 ? -58.814 -0.110 81.866 1.00 43.41 541 THR A C 1
ATOM 3859 O O . THR A 1 541 ? -58.769 0.394 82.988 1.00 43.41 541 THR A O 1
ATOM 3862 N N . THR A 1 542 ? -58.249 -1.272 81.555 1.00 45.28 542 THR A N 1
ATOM 3863 C CA . THR A 1 542 ? -57.474 -2.090 82.483 1.00 45.28 542 THR A CA 1
ATOM 3864 C C . THR A 1 542 ? -55.999 -1.698 82.420 1.00 45.28 542 THR A C 1
ATOM 3866 O O . THR A 1 542 ? -55.300 -2.026 81.462 1.00 45.28 542 THR A O 1
ATOM 3869 N N . VAL A 1 543 ? -55.509 -0.998 83.441 1.00 49.03 543 VAL A N 1
ATOM 3870 C CA . VAL A 1 543 ? -54.092 -0.652 83.607 1.00 49.03 543 VAL A CA 1
ATOM 3871 C C . VAL A 1 543 ? -53.403 -1.794 84.344 1.00 49.03 543 VAL A C 1
ATOM 3873 O O . VAL A 1 543 ? -53.654 -2.015 85.527 1.00 49.03 543 VAL A O 1
ATOM 3876 N N . THR A 1 544 ? -52.539 -2.522 83.635 1.00 46.69 544 THR A N 1
ATOM 3877 C CA . THR A 1 544 ? -51.797 -3.666 84.188 1.00 46.69 544 THR A CA 1
ATOM 3878 C C . THR A 1 544 ? -50.362 -3.255 84.518 1.00 46.69 544 THR A C 1
ATOM 3880 O O . THR A 1 544 ? -49.639 -2.824 83.623 1.00 46.69 544 THR A O 1
ATOM 3883 N N . GLY A 1 545 ? -49.937 -3.383 85.778 1.00 48.88 545 GLY A N 1
ATOM 3884 C CA . GLY A 1 545 ? -48.600 -2.976 86.239 1.00 48.88 545 GLY A CA 1
ATOM 3885 C C . GLY A 1 545 ? -47.837 -4.094 86.952 1.00 48.88 545 GLY A C 1
ATOM 3886 O O . GLY A 1 545 ? -48.430 -4.868 87.697 1.00 48.88 545 GLY A O 1
ATOM 3887 N N . THR A 1 546 ? -46.519 -4.181 86.750 1.00 48.69 546 THR A N 1
ATOM 3888 C CA . THR A 1 546 ? -45.656 -5.165 87.431 1.00 48.69 546 THR A CA 1
ATOM 3889 C C . THR A 1 546 ? -44.954 -4.568 88.646 1.00 48.69 546 THR A C 1
ATOM 3891 O O . THR A 1 546 ? -44.264 -3.559 88.515 1.00 48.69 546 THR A O 1
ATOM 3894 N N . THR A 1 547 ? -45.082 -5.193 89.817 1.00 48.09 547 THR A N 1
ATOM 3895 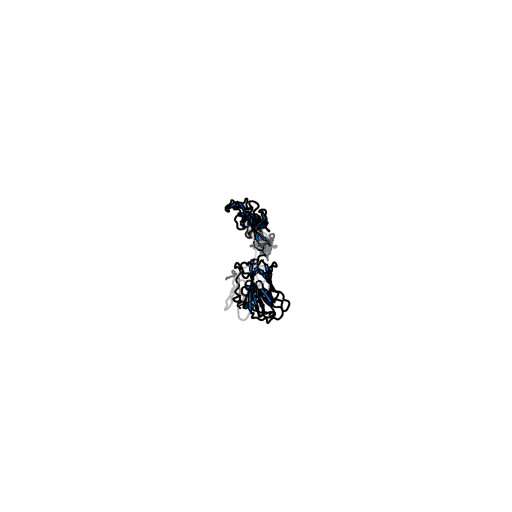C CA . THR A 1 547 ? -44.476 -4.705 91.072 1.00 48.09 547 THR A CA 1
ATOM 3896 C C . THR A 1 547 ? -44.109 -5.863 92.006 1.00 48.09 547 THR A C 1
ATOM 3898 O O . THR A 1 547 ? -44.761 -6.903 92.008 1.00 48.09 547 THR A O 1
ATOM 3901 N N . ALA A 1 548 ? -43.052 -5.682 92.807 1.00 49.50 548 ALA A N 1
ATOM 3902 C CA . ALA A 1 548 ? -42.583 -6.665 93.788 1.00 49.50 548 ALA A CA 1
ATOM 3903 C C . ALA A 1 548 ? -43.421 -6.705 95.087 1.00 49.50 548 ALA A C 1
ATOM 3905 O O . ALA A 1 548 ? -43.177 -7.548 95.945 1.00 49.50 548 ALA A O 1
ATOM 3906 N N . ALA A 1 549 ? -44.401 -5.808 95.251 1.00 52.94 549 ALA A N 1
ATOM 3907 C CA . ALA A 1 549 ? -45.222 -5.708 96.463 1.00 52.94 549 ALA A CA 1
ATOM 3908 C C . ALA A 1 549 ? -46.419 -6.685 96.506 1.00 52.94 549 ALA A C 1
ATOM 3910 O O . ALA A 1 549 ? -47.168 -6.688 97.480 1.00 52.94 549 ALA A O 1
ATOM 3911 N N . VAL A 1 550 ? -46.624 -7.498 95.462 1.00 48.91 550 VAL A N 1
ATOM 3912 C CA . VAL A 1 550 ? -47.739 -8.454 95.347 1.00 48.91 550 VAL A CA 1
ATOM 3913 C C . VAL A 1 550 ? -47.249 -9.835 94.911 1.00 48.91 550 VAL A C 1
ATOM 3915 O O . VAL A 1 550 ? -46.610 -9.984 93.874 1.00 48.91 550 VAL A O 1
ATOM 3918 N N . ALA A 1 551 ? -47.585 -10.859 95.701 1.00 45.47 551 ALA A N 1
ATOM 3919 C CA . ALA A 1 551 ? -47.223 -12.257 95.436 1.00 45.47 551 ALA A CA 1
ATOM 3920 C C . ALA A 1 551 ? -48.203 -12.988 94.491 1.00 45.47 551 ALA A C 1
ATOM 3922 O O . ALA A 1 551 ? -47.911 -14.086 94.021 1.00 45.47 551 ALA A O 1
ATOM 3923 N N . SER A 1 552 ? -49.367 -12.397 94.217 1.00 47.53 552 SER A N 1
ATOM 3924 C CA . SER A 1 552 ? -50.402 -12.911 93.315 1.00 47.53 552 SER A CA 1
ATOM 3925 C C . SER A 1 552 ? -51.203 -11.751 92.709 1.00 47.53 552 SER A C 1
ATOM 3927 O O . SER A 1 552 ? -51.042 -10.599 93.115 1.00 47.53 552 SER A O 1
ATOM 3929 N N . ILE A 1 553 ? -52.028 -12.036 91.695 1.00 49.47 553 ILE A N 1
ATOM 3930 C CA . ILE A 1 553 ? -52.749 -11.002 90.937 1.00 49.47 553 ILE A CA 1
ATOM 3931 C C . ILE A 1 553 ? -53.819 -10.335 91.815 1.00 49.47 553 ILE A C 1
ATOM 3933 O O . ILE A 1 553 ? -54.601 -11.015 92.476 1.00 49.47 553 ILE A O 1
ATOM 3937 N N . SER A 1 554 ? -53.864 -9.001 91.790 1.00 47.84 554 SER A N 1
ATOM 3938 C CA . SER A 1 554 ? -54.790 -8.167 92.571 1.00 47.84 554 SER A CA 1
ATOM 3939 C C . SER A 1 554 ? -55.458 -7.105 91.692 1.00 47.84 554 SER A C 1
ATOM 3941 O O . SER A 1 554 ? -54.839 -6.631 90.736 1.00 47.84 554 SER A O 1
ATOM 3943 N N . THR A 1 555 ? -56.711 -6.739 91.994 1.00 57.50 555 THR A N 1
ATOM 3944 C CA . THR A 1 555 ? -57.554 -5.879 91.139 1.00 57.50 555 THR A CA 1
ATOM 3945 C C . THR A 1 555 ? -58.389 -4.861 91.925 1.00 57.50 555 THR A C 1
ATOM 3947 O O . THR A 1 555 ? -59.041 -5.235 92.900 1.00 57.50 555 THR A O 1
ATOM 3950 N N . SER A 1 556 ? -58.465 -3.608 91.466 1.00 48.78 556 SER A N 1
ATOM 3951 C CA . SER A 1 556 ? -59.375 -2.577 92.007 1.00 48.78 556 SER A CA 1
ATOM 3952 C C . SER A 1 556 ? -59.857 -1.591 90.928 1.00 48.78 556 SER A C 1
ATOM 3954 O O . SER A 1 556 ? -59.342 -1.583 89.812 1.00 48.78 556 SER A O 1
ATOM 3956 N N . THR A 1 557 ? -60.864 -0.762 91.231 1.00 56.81 557 THR A N 1
ATOM 3957 C CA . THR A 1 557 ? -61.487 0.181 90.276 1.00 56.81 557 THR A CA 1
ATOM 3958 C C . THR A 1 557 ? -61.593 1.598 90.825 1.00 56.81 557 THR A C 1
ATOM 3960 O O . THR A 1 557 ? -62.071 1.788 91.942 1.00 56.81 557 THR A O 1
ATOM 3963 N N . GLY A 1 558 ? -61.218 2.590 90.011 1.00 55.66 558 GLY A N 1
ATOM 3964 C CA . GLY A 1 558 ? -61.347 4.020 90.302 1.00 55.66 558 GLY A CA 1
ATOM 3965 C C . GLY A 1 558 ? -62.261 4.756 89.314 1.00 55.66 558 GLY A C 1
ATOM 3966 O O . GLY A 1 558 ? -62.283 4.463 88.118 1.00 55.66 558 GLY A O 1
ATOM 3967 N N . THR A 1 559 ? -63.009 5.739 89.816 1.00 51.03 559 THR A N 1
ATOM 3968 C CA . THR A 1 559 ? -63.883 6.615 89.018 1.00 51.03 559 THR A CA 1
ATOM 3969 C C . THR A 1 559 ? -63.073 7.681 88.260 1.00 51.03 559 THR A C 1
ATOM 3971 O O . THR A 1 559 ? -62.232 8.330 88.884 1.00 51.03 559 THR A O 1
ATOM 3974 N N . PRO A 1 560 ? -63.316 7.910 86.953 1.00 53.25 560 PRO A N 1
ATOM 3975 C CA . PRO A 1 560 ? -62.578 8.897 86.163 1.00 53.25 560 PRO A CA 1
ATOM 3976 C C . PRO A 1 560 ? -62.974 10.339 86.520 1.00 53.25 560 PRO A C 1
ATOM 3978 O O . PRO A 1 560 ? -64.114 10.606 86.895 1.00 53.25 560 PRO A O 1
ATOM 3981 N N . ALA A 1 561 ? -62.034 11.277 86.373 1.00 53.12 561 ALA A N 1
ATOM 3982 C CA . ALA A 1 561 ? -62.194 12.662 86.831 1.00 53.12 561 ALA A CA 1
ATOM 3983 C C . ALA A 1 561 ? -62.876 13.610 85.821 1.00 53.12 561 ALA A C 1
ATOM 3985 O O . ALA A 1 561 ? -63.280 14.708 86.198 1.00 53.12 561 ALA A O 1
ATOM 3986 N N . ALA A 1 562 ? -62.998 13.220 84.546 1.00 50.53 562 ALA A N 1
ATOM 3987 C CA . ALA A 1 562 ? -63.606 14.041 83.496 1.00 50.53 562 ALA A CA 1
ATOM 3988 C C . ALA A 1 562 ? -64.243 13.191 82.382 1.00 50.53 562 ALA A C 1
ATOM 3990 O O . ALA A 1 562 ? -63.812 12.069 82.107 1.00 50.53 562 ALA A O 1
ATOM 3991 N N . ALA A 1 563 ? -65.253 13.745 81.706 1.00 45.47 563 ALA A N 1
ATOM 3992 C CA . ALA A 1 563 ? -65.899 13.098 80.566 1.00 45.47 563 ALA A CA 1
ATOM 3993 C C . ALA A 1 563 ? -64.920 12.930 79.388 1.00 45.47 563 ALA A C 1
ATOM 3995 O O . ALA A 1 563 ? -64.184 13.852 79.045 1.00 45.47 563 ALA A O 1
ATOM 3996 N N . GLY A 1 564 ? -64.918 11.745 78.772 1.00 51.12 564 GLY A N 1
ATOM 3997 C CA . GLY A 1 564 ? -63.971 11.372 77.714 1.00 51.12 564 GLY A CA 1
ATOM 3998 C C . GLY A 1 564 ? -62.703 10.668 78.214 1.00 51.12 564 GLY A C 1
ATOM 3999 O O . GLY A 1 564 ? -62.001 10.071 77.402 1.00 51.12 564 GLY A O 1
ATOM 4000 N N . GLN A 1 565 ? -62.433 10.656 79.527 1.00 50.47 565 GLN A N 1
ATOM 4001 C CA . GLN A 1 565 ? -61.477 9.713 80.113 1.00 50.47 565 GLN A CA 1
ATOM 4002 C C . GLN A 1 565 ? -62.137 8.362 80.410 1.00 50.47 565 GLN A C 1
ATOM 4004 O O . GLN A 1 565 ? -63.314 8.272 80.759 1.00 50.47 565 GLN A O 1
ATOM 4009 N N . LEU A 1 566 ? -61.339 7.308 80.265 1.00 46.69 566 LEU A N 1
ATOM 4010 C CA . LEU A 1 566 ? -61.724 5.917 80.474 1.00 46.69 566 LEU A CA 1
ATOM 4011 C C . LEU A 1 566 ? -61.648 5.607 81.980 1.00 46.69 566 LEU A C 1
ATOM 4013 O O . LEU A 1 566 ? -60.724 6.055 82.660 1.00 46.69 566 LEU A O 1
ATOM 4017 N N . ALA A 1 567 ? -62.616 4.863 82.523 1.00 50.09 567 ALA A N 1
ATOM 4018 C CA . ALA A 1 567 ? -62.587 4.460 83.932 1.00 50.09 567 ALA A CA 1
ATOM 4019 C C . ALA A 1 567 ? -61.463 3.439 84.180 1.00 50.09 567 ALA A C 1
ATOM 4021 O O . ALA A 1 567 ? -61.312 2.493 83.404 1.00 50.09 567 ALA A O 1
ATOM 4022 N N . THR A 1 568 ? -60.688 3.607 85.254 1.00 53.97 568 THR A N 1
ATOM 4023 C CA . THR A 1 568 ? -59.469 2.814 85.478 1.00 53.97 568 THR A CA 1
ATOM 4024 C C . THR A 1 568 ? -59.742 1.590 86.346 1.00 53.97 568 THR A C 1
ATOM 4026 O O . THR A 1 568 ? -59.993 1.712 87.546 1.00 53.97 568 THR A O 1
ATOM 4029 N N . VAL A 1 569 ? -59.614 0.402 85.756 1.00 53.00 569 VAL A N 1
ATOM 4030 C CA . VAL A 1 569 ? -59.408 -0.858 86.484 1.00 53.00 569 VAL A CA 1
ATOM 4031 C C . VAL A 1 569 ? -57.898 -1.028 86.657 1.00 53.00 569 VAL A C 1
ATOM 4033 O O . VAL A 1 569 ? -57.183 -1.102 85.661 1.00 53.00 569 VAL A O 1
ATOM 4036 N N . VAL A 1 570 ? -57.379 -1.077 87.881 1.00 58.72 570 VAL A N 1
ATOM 4037 C CA . VAL A 1 570 ? -55.960 -1.374 88.135 1.00 58.72 570 VAL A CA 1
ATOM 4038 C C . VAL A 1 570 ? -55.809 -2.868 88.385 1.00 58.72 570 VAL A C 1
ATOM 4040 O O . VAL A 1 570 ? -56.514 -3.425 89.224 1.00 58.72 570 VAL A O 1
ATOM 4043 N N . VAL A 1 571 ? -54.878 -3.504 87.676 1.00 54.66 571 VAL A N 1
ATOM 4044 C CA . VAL A 1 571 ? -54.495 -4.912 87.844 1.00 54.66 571 VAL A CA 1
ATOM 4045 C C . VAL A 1 571 ? -52.994 -4.970 88.100 1.00 54.66 571 VAL A C 1
ATOM 4047 O O . VAL A 1 571 ? -52.215 -4.394 87.342 1.00 54.66 571 VAL A O 1
ATOM 4050 N N . LEU A 1 572 ? -52.565 -5.650 89.161 1.00 57.31 572 LEU A N 1
ATOM 4051 C CA . LEU A 1 572 ? -51.144 -5.776 89.489 1.00 57.31 572 LEU A CA 1
ATOM 4052 C C . LEU A 1 572 ? -50.657 -7.213 89.304 1.00 57.31 572 LEU A C 1
ATOM 4054 O O . LEU A 1 572 ? -51.240 -8.149 89.847 1.00 57.31 572 LEU A O 1
ATOM 4058 N N . ASN A 1 573 ? -49.566 -7.356 88.552 1.00 51.78 573 ASN A N 1
ATOM 4059 C CA . ASN A 1 573 ? -48.891 -8.616 88.254 1.00 51.78 573 ASN A CA 1
ATOM 4060 C C . ASN A 1 573 ? -47.532 -8.694 88.983 1.00 51.78 573 ASN A C 1
ATOM 4062 O O . ASN A 1 573 ? -46.870 -7.667 89.159 1.00 51.78 573 ASN A O 1
ATOM 4066 N N . PRO A 1 574 ? -47.040 -9.898 89.318 1.00 53.41 574 PRO A N 1
ATOM 4067 C CA . PRO A 1 574 ? -45.646 -10.091 89.717 1.00 53.41 574 PRO A CA 1
ATOM 4068 C C . PRO A 1 574 ? -44.675 -9.825 88.547 1.00 53.41 574 PRO A C 1
ATOM 4070 O O . PRO A 1 574 ? -45.013 -10.042 87.379 1.00 53.41 574 PRO A O 1
ATOM 4073 N N . ALA A 1 575 ? -43.461 -9.353 88.846 1.00 52.34 575 ALA A N 1
ATOM 4074 C CA . ALA A 1 575 ? -42.430 -9.052 87.845 1.00 52.34 575 ALA A CA 1
ATOM 4075 C C . ALA A 1 575 ? -41.753 -10.319 87.272 1.00 52.34 575 ALA A C 1
ATOM 4077 O O . ALA A 1 575 ? -41.738 -11.376 87.909 1.00 52.34 575 ALA A O 1
ATOM 4078 N N . VAL A 1 576 ? -41.151 -10.223 86.080 1.00 47.84 576 VAL A N 1
ATOM 4079 C CA . VAL A 1 576 ? -40.332 -11.315 85.512 1.00 47.84 576 VAL A CA 1
ATOM 4080 C C . VAL A 1 576 ? -39.185 -11.639 86.481 1.00 47.84 576 VAL A C 1
ATOM 4082 O O . VAL A 1 576 ? -38.562 -10.726 87.013 1.00 47.84 576 VAL A O 1
ATOM 4085 N N . GLY A 1 577 ? -38.968 -12.928 86.761 1.00 54.62 577 GLY A N 1
ATOM 4086 C CA . GLY A 1 577 ? -38.116 -13.418 87.856 1.00 54.62 577 GLY A CA 1
ATOM 4087 C C . GLY A 1 577 ? -38.873 -13.865 89.110 1.00 54.62 577 GLY A C 1
ATOM 4088 O O . GLY A 1 577 ? -38.441 -14.793 89.781 1.00 54.62 577 GLY A O 1
ATOM 4089 N N . THR A 1 578 ? -40.064 -13.321 89.383 1.00 56.59 578 THR A N 1
ATOM 4090 C CA . THR A 1 578 ? -40.872 -13.718 90.561 1.00 56.59 578 THR A CA 1
ATOM 4091 C C . THR A 1 578 ? -41.875 -14.850 90.292 1.00 56.59 578 THR A C 1
ATOM 4093 O O . THR A 1 578 ? -42.605 -15.264 91.193 1.00 56.59 578 THR A O 1
ATOM 4096 N N . ARG A 1 579 ? -41.925 -15.380 89.061 1.00 69.06 579 ARG A N 1
ATOM 4097 C CA . ARG A 1 579 ? -42.790 -16.515 88.705 1.00 69.06 579 ARG A CA 1
ATOM 4098 C C . ARG A 1 579 ? -42.195 -17.827 89.210 1.00 69.06 579 ARG A C 1
ATOM 4100 O O . ARG A 1 579 ? -41.154 -18.258 88.735 1.00 69.06 579 ARG A O 1
ATOM 4107 N N . VAL A 1 580 ? -42.893 -18.474 90.135 1.00 80.44 580 VAL A N 1
ATOM 4108 C CA . VAL A 1 580 ? -42.671 -19.881 90.505 1.00 80.44 580 VAL A CA 1
ATOM 4109 C C . VAL A 1 580 ? -43.304 -20.821 89.470 1.00 80.44 580 VAL A C 1
ATOM 4111 O O . VAL A 1 580 ? -44.061 -20.368 88.608 1.00 80.44 580 VAL A O 1
ATOM 4114 N N . ALA A 1 581 ? -43.017 -22.122 89.562 1.00 84.62 581 ALA A N 1
ATOM 4115 C CA . ALA A 1 581 ? -43.759 -23.130 88.807 1.00 84.62 581 ALA A CA 1
ATOM 4116 C C . ALA A 1 581 ? -45.254 -23.072 89.166 1.00 84.62 581 ALA A C 1
ATOM 4118 O O . ALA A 1 581 ? -45.605 -22.779 90.313 1.00 84.62 581 ALA A O 1
ATOM 4119 N N . ASP A 1 582 ? -46.140 -23.404 88.224 1.00 87.00 582 ASP A N 1
ATOM 4120 C CA . ASP A 1 582 ? -47.540 -23.635 88.587 1.00 87.00 582 ASP A CA 1
ATOM 4121 C C . ASP A 1 582 ? -47.627 -24.924 89.412 1.00 87.00 582 ASP A C 1
ATOM 4123 O O . ASP A 1 582 ? -47.246 -25.999 88.941 1.00 87.00 582 ASP A O 1
ATOM 4127 N N . GLN A 1 583 ? -48.095 -24.792 90.654 1.00 88.56 583 GLN A N 1
ATOM 4128 C CA . GLN A 1 583 ? -48.274 -25.897 91.594 1.00 88.56 583 GLN A CA 1
ATOM 4129 C C . GLN A 1 583 ? -49.740 -26.123 92.008 1.00 88.56 583 GLN A C 1
ATOM 4131 O O . GLN A 1 583 ? -50.021 -26.902 92.920 1.00 88.56 583 GLN A O 1
ATOM 4136 N N . SER A 1 584 ? -50.692 -25.494 91.307 1.00 88.44 584 SER A N 1
ATOM 4137 C CA . SER A 1 584 ? -52.137 -25.582 91.580 1.00 88.44 584 SER A CA 1
ATOM 4138 C C . SER A 1 584 ? -52.725 -26.996 91.451 1.00 88.44 584 SER A C 1
ATOM 4140 O O . SER A 1 584 ? -53.727 -27.307 92.090 1.00 88.44 584 SER A O 1
ATOM 4142 N N . CYS A 1 585 ? -52.086 -27.871 90.672 1.00 87.19 585 CYS A N 1
ATOM 4143 C CA . CYS A 1 585 ? -52.524 -29.240 90.389 1.00 87.19 585 CYS A CA 1
ATOM 4144 C C . CYS A 1 585 ? -51.864 -30.328 91.268 1.00 87.19 585 CYS A C 1
ATOM 4146 O O . CYS A 1 585 ? -51.829 -31.497 90.880 1.00 87.19 585 CYS A O 1
ATOM 4148 N N . SER A 1 586 ? -51.311 -29.976 92.436 1.00 88.81 586 SER A N 1
ATOM 4149 C CA . SER A 1 586 ? -50.678 -30.926 93.378 1.00 88.81 586 SER A CA 1
ATOM 4150 C C . SER A 1 586 ? -49.480 -31.710 92.803 1.00 88.81 586 SER A C 1
ATOM 4152 O O . SER A 1 586 ? -49.177 -32.831 93.224 1.00 88.81 586 SER A O 1
ATOM 4154 N N . ASN A 1 587 ? -48.759 -31.105 91.857 1.00 92.06 587 ASN A N 1
ATOM 4155 C CA . ASN A 1 587 ? -47.569 -31.633 91.171 1.00 92.06 587 ASN A CA 1
ATOM 4156 C C . ASN A 1 587 ? -46.231 -31.382 91.902 1.00 92.06 587 ASN A C 1
ATOM 4158 O O . ASN A 1 587 ? -45.201 -31.880 91.451 1.00 92.06 587 ASN A O 1
ATOM 4162 N N . ALA A 1 588 ? -46.225 -30.591 92.980 1.00 89.88 588 ALA A N 1
ATOM 4163 C CA . ALA A 1 588 ? -45.020 -30.001 93.568 1.00 89.88 588 ALA A CA 1
ATOM 4164 C C . ALA A 1 588 ? -43.937 -31.022 93.966 1.00 89.88 588 ALA A C 1
ATOM 4166 O O . ALA A 1 588 ? -44.249 -32.163 94.335 1.00 89.88 588 ALA A O 1
ATOM 4167 N N . GLY A 1 589 ? -42.676 -30.580 93.935 1.00 89.31 589 GLY A N 1
ATOM 4168 C CA . GLY A 1 589 ? -41.504 -31.357 94.340 1.00 89.31 589 GLY A CA 1
ATOM 4169 C C . GLY A 1 589 ? -40.969 -32.289 93.250 1.00 89.31 589 GLY A C 1
ATOM 4170 O O . GLY A 1 589 ? -41.212 -32.098 92.059 1.00 89.31 589 GLY A O 1
ATOM 4171 N N . LEU A 1 590 ? -40.232 -33.310 93.681 1.00 91.69 590 LEU A N 1
ATOM 4172 C CA . LEU A 1 590 ? -39.617 -34.342 92.847 1.00 91.69 590 LEU A CA 1
ATOM 4173 C C . LEU A 1 590 ? -40.113 -35.742 93.223 1.00 91.69 590 LEU A C 1
ATOM 4175 O O . LEU A 1 590 ? -40.514 -35.983 94.361 1.00 91.69 590 LEU A O 1
ATOM 4179 N N . GLU A 1 591 ? -40.061 -36.677 92.278 1.00 94.56 591 GLU A N 1
ATOM 4180 C CA . GLU A 1 591 ? -40.232 -38.108 92.556 1.00 94.56 591 GLU A CA 1
ATOM 4181 C C . GLU A 1 591 ? -38.871 -38.729 92.885 1.00 94.56 591 GLU A C 1
ATOM 4183 O O . GLU A 1 591 ? -37.858 -38.360 92.285 1.00 94.56 591 GLU A O 1
ATOM 4188 N N . TYR A 1 592 ? -38.834 -39.700 93.795 1.00 95.50 592 TYR A N 1
ATOM 4189 C CA . TYR A 1 592 ? -37.644 -40.509 94.052 1.00 95.50 592 TYR A CA 1
ATOM 4190 C C . TYR A 1 592 ? -37.984 -41.994 94.193 1.00 95.50 592 TYR A C 1
ATOM 4192 O O . TYR A 1 592 ? -39.099 -42.366 94.564 1.00 95.50 592 TYR A O 1
ATOM 4200 N N . ALA A 1 593 ? -36.994 -42.844 93.934 1.00 96.38 593 ALA A N 1
ATOM 4201 C CA . ALA A 1 593 ? -37.061 -44.279 94.173 1.00 96.38 593 ALA A CA 1
ATOM 4202 C C . ALA A 1 593 ? -35.778 -44.793 94.833 1.00 96.38 593 ALA A C 1
ATOM 4204 O O . ALA A 1 593 ? -34.682 -44.383 94.456 1.00 96.38 593 ALA A O 1
ATOM 4205 N N . ILE A 1 594 ? -35.936 -45.684 95.810 1.00 95.62 594 ILE A N 1
ATOM 4206 C CA . ILE A 1 594 ? -34.872 -46.339 96.576 1.00 95.62 594 ILE A CA 1
ATOM 4207 C C . ILE A 1 594 ? -34.741 -47.782 96.082 1.00 95.62 594 ILE A C 1
ATOM 4209 O O . ILE A 1 594 ? -35.743 -48.470 95.882 1.00 95.62 594 ILE A O 1
ATOM 4213 N N . TYR A 1 595 ? -33.507 -48.251 95.929 1.00 96.19 595 TYR A N 1
ATOM 4214 C CA . TYR A 1 595 ? -33.174 -49.607 95.498 1.00 96.19 595 TYR A CA 1
ATOM 4215 C C . TYR A 1 595 ? -32.146 -50.227 96.448 1.00 96.19 595 TYR A C 1
ATOM 4217 O O . TYR A 1 595 ? -31.344 -49.517 97.061 1.00 96.19 595 TYR A O 1
ATOM 4225 N N . VAL A 1 596 ? -32.124 -51.560 96.522 1.00 93.81 596 VAL A N 1
ATOM 4226 C CA . VAL A 1 596 ? -30.918 -52.282 96.953 1.00 93.81 596 VAL A CA 1
ATOM 4227 C C . VAL A 1 596 ? -29.879 -52.134 95.847 1.00 93.81 596 VAL A C 1
ATOM 4229 O O . VAL A 1 596 ? -30.181 -52.392 94.682 1.00 93.81 596 VAL A O 1
ATOM 4232 N N . ASN A 1 597 ? -28.672 -51.720 96.210 1.00 94.25 597 ASN A N 1
ATOM 4233 C CA . ASN A 1 597 ? -27.555 -51.607 95.289 1.00 94.25 597 ASN A CA 1
ATOM 4234 C C . ASN A 1 597 ? -26.764 -52.930 95.269 1.00 94.25 597 ASN A C 1
ATOM 4236 O O . ASN A 1 597 ? -26.254 -53.327 96.316 1.00 94.25 597 ASN A O 1
ATOM 4240 N N . PRO A 1 598 ? -26.655 -53.633 94.127 1.00 93.56 598 PRO A N 1
ATOM 4241 C CA . PRO A 1 598 ? -25.890 -54.875 94.036 1.00 93.56 598 PRO A CA 1
ATOM 4242 C C . PRO A 1 598 ? -24.383 -54.643 93.826 1.00 93.56 598 PRO A C 1
ATOM 4244 O O . PRO A 1 598 ? -23.629 -55.612 93.771 1.00 93.56 598 PRO A O 1
ATOM 4247 N N . TYR A 1 599 ? -23.936 -53.393 93.657 1.00 94.94 599 TYR A N 1
ATOM 4248 C CA . TYR A 1 599 ? -22.549 -53.054 93.337 1.00 94.94 599 TYR A CA 1
ATOM 4249 C C . TYR A 1 599 ? -21.765 -52.641 94.589 1.00 94.94 599 TYR A C 1
ATOM 4251 O O . TYR A 1 599 ? -22.165 -51.720 95.294 1.00 94.94 599 TYR A O 1
ATOM 4259 N N . THR A 1 600 ? -20.606 -53.255 94.823 1.00 91.69 600 THR A N 1
ATOM 4260 C CA . THR A 1 600 ? -19.661 -52.894 95.899 1.00 91.69 600 THR A CA 1
ATOM 4261 C C . THR A 1 600 ? -18.516 -52.049 95.332 1.00 91.69 600 THR A C 1
ATOM 4263 O O . THR A 1 600 ? -18.010 -52.343 94.243 1.00 91.69 600 THR A O 1
ATOM 4266 N N . ASN A 1 601 ? -18.088 -51.015 96.055 1.00 90.94 601 ASN A N 1
ATOM 4267 C CA . ASN A 1 601 ? -16.993 -50.127 95.669 1.00 90.94 601 ASN A CA 1
ATOM 4268 C C . ASN A 1 601 ? -15.640 -50.734 96.071 1.00 90.94 601 ASN A C 1
ATOM 4270 O O . ASN A 1 601 ? -15.060 -50.389 97.099 1.00 90.94 601 ASN A O 1
ATOM 4274 N N . LEU A 1 602 ? -15.163 -51.691 95.271 1.00 90.50 602 LEU A N 1
ATOM 4275 C CA . LEU A 1 602 ? -13.886 -52.386 95.490 1.00 90.50 602 LEU A CA 1
ATOM 4276 C C . LEU A 1 602 ? -12.668 -51.585 94.990 1.00 90.50 602 LEU A C 1
ATOM 4278 O O . LEU A 1 602 ? -11.531 -51.985 95.230 1.00 90.50 602 LEU A O 1
ATOM 4282 N N . ASP A 1 603 ? -12.902 -50.468 94.300 1.00 91.75 603 ASP A N 1
ATOM 4283 C CA . ASP A 1 603 ? -11.907 -49.620 93.643 1.00 91.75 603 ASP A CA 1
ATOM 4284 C C . ASP A 1 603 ? -12.032 -48.144 94.072 1.00 91.75 603 ASP A C 1
ATOM 4286 O O . ASP A 1 603 ? -11.904 -47.219 93.267 1.00 91.75 603 ASP A O 1
ATOM 4290 N N . ALA A 1 604 ? -12.299 -47.912 95.360 1.00 84.25 604 ALA A N 1
ATOM 4291 C CA . ALA A 1 604 ? -12.453 -46.572 95.919 1.00 84.25 604 ALA A CA 1
ATOM 4292 C C . ALA A 1 604 ? -11.212 -45.690 95.630 1.00 84.25 604 ALA A C 1
ATOM 4294 O O . ALA A 1 604 ? -10.080 -46.144 95.818 1.00 84.25 604 ALA A O 1
ATOM 4295 N N . PRO A 1 605 ? -11.390 -44.425 95.195 1.00 84.38 605 PRO A N 1
ATOM 4296 C CA . PRO A 1 605 ? -12.641 -43.656 95.172 1.00 84.38 605 PRO A CA 1
ATOM 4297 C C . PRO A 1 605 ? -13.503 -43.796 93.900 1.00 84.38 605 PRO A C 1
ATOM 4299 O O . PRO A 1 605 ? -14.541 -43.144 93.815 1.00 84.38 605 PRO A O 1
ATOM 4302 N N . TYR A 1 606 ? -13.093 -44.580 92.899 1.00 88.38 606 TYR A N 1
ATOM 4303 C CA . TYR A 1 606 ? -13.669 -44.513 91.546 1.00 88.38 606 TYR A CA 1
ATOM 4304 C C . TYR A 1 606 ? -15.011 -45.236 91.386 1.00 88.38 606 TYR A C 1
ATOM 4306 O O . TYR A 1 606 ? -15.830 -44.829 90.555 1.00 88.38 606 TYR A O 1
ATOM 4314 N N . TYR A 1 607 ? -15.244 -46.294 92.169 1.00 93.69 607 TYR A N 1
ATOM 4315 C CA . TYR A 1 607 ? -16.465 -47.101 92.139 1.00 93.69 607 TYR A CA 1
ATOM 4316 C C . TYR A 1 607 ? -16.852 -47.555 90.718 1.00 93.69 607 TYR A C 1
ATOM 4318 O O . TYR A 1 607 ? -18.006 -47.445 90.297 1.00 93.69 607 TYR A O 1
ATOM 4326 N N . SER A 1 608 ? -15.888 -48.022 89.924 1.00 93.69 608 SER A N 1
ATOM 4327 C CA . SER A 1 608 ? -16.060 -48.343 88.496 1.00 93.69 608 SER A CA 1
ATOM 4328 C C . SER A 1 608 ? -17.065 -49.473 88.251 1.00 93.69 608 SER A C 1
ATOM 4330 O O . SER A 1 608 ? -17.605 -49.590 87.153 1.00 93.69 608 SER A O 1
ATOM 4332 N N . SER A 1 609 ? -17.351 -50.285 89.275 1.00 94.25 609 SER A N 1
ATOM 4333 C CA . SER A 1 609 ? -18.386 -51.325 89.253 1.00 94.25 609 SER A CA 1
ATOM 4334 C C . SER A 1 609 ? -19.819 -50.777 89.174 1.00 94.25 609 SER A C 1
ATOM 4336 O O . SER A 1 609 ? -20.720 -51.520 88.784 1.00 94.25 609 SER A O 1
ATOM 4338 N N . PHE A 1 610 ? -20.059 -49.505 89.519 1.00 96.56 610 PHE A N 1
ATOM 4339 C CA . PHE A 1 610 ? -21.403 -48.930 89.538 1.00 96.56 610 PHE A CA 1
ATOM 4340 C C . PHE A 1 610 ? -21.949 -48.642 88.130 1.00 96.56 610 PHE A C 1
ATOM 4342 O O . PHE A 1 610 ? -21.476 -47.737 87.430 1.00 96.56 610 PHE A O 1
ATOM 4349 N N . ILE A 1 611 ? -23.002 -49.376 87.749 1.00 96.00 611 ILE A N 1
ATOM 4350 C CA . ILE A 1 611 ? -23.728 -49.219 86.481 1.00 96.00 611 ILE A CA 1
ATOM 4351 C C . ILE A 1 611 ? -25.140 -48.677 86.779 1.00 96.00 611 ILE A C 1
ATOM 4353 O O . ILE A 1 611 ? -25.995 -49.440 87.227 1.00 96.00 611 ILE A O 1
ATOM 4357 N N . PRO A 1 612 ? -25.440 -47.391 86.508 1.00 95.69 612 PRO A N 1
ATOM 4358 C CA . PRO A 1 612 ? -26.731 -46.795 86.860 1.00 95.69 612 PRO A CA 1
ATOM 4359 C C . PRO A 1 612 ? -27.902 -47.355 86.040 1.00 95.69 612 PRO A C 1
ATOM 4361 O O . PRO A 1 612 ? -29.006 -47.518 86.554 1.00 95.69 612 PRO A O 1
ATOM 4364 N N . SER A 1 613 ? -27.689 -47.669 84.761 1.00 93.50 613 SER A N 1
ATOM 4365 C CA . SER A 1 613 ? -28.777 -47.984 83.826 1.00 93.50 613 SER A CA 1
ATOM 4366 C C . SER A 1 613 ? -29.525 -49.287 84.129 1.00 93.50 613 SER A C 1
ATOM 4368 O O . SER A 1 613 ? -30.641 -49.467 83.646 1.00 93.50 613 SER A O 1
ATOM 4370 N N . THR A 1 614 ? -28.996 -50.178 84.974 1.00 93.62 614 THR A N 1
ATOM 4371 C CA . THR A 1 614 ? -29.746 -51.363 85.432 1.00 93.62 614 THR A CA 1
ATOM 4372 C C . THR A 1 614 ? -30.954 -50.980 86.295 1.00 93.62 614 THR A C 1
ATOM 4374 O O . THR A 1 614 ? -31.998 -51.629 86.223 1.00 93.62 614 THR A O 1
ATOM 4377 N N . PHE A 1 615 ? -30.902 -49.847 87.003 1.00 94.81 615 PHE A N 1
ATOM 4378 C CA . PHE A 1 615 ? -32.030 -49.305 87.773 1.00 94.81 615 PHE A CA 1
ATOM 4379 C C . PHE A 1 615 ? -33.159 -48.701 86.910 1.00 94.81 615 PHE A C 1
ATOM 4381 O O . PHE A 1 615 ? -34.144 -48.195 87.454 1.00 94.81 615 PHE A O 1
ATOM 4388 N N . ALA A 1 616 ? -33.059 -48.772 85.576 1.00 91.00 616 ALA A N 1
ATOM 4389 C CA . ALA A 1 616 ? -34.193 -48.567 84.673 1.00 91.00 616 ALA A CA 1
ATOM 4390 C C . ALA A 1 616 ? -35.197 -49.737 84.726 1.00 91.00 616 ALA A C 1
ATOM 4392 O O . ALA A 1 616 ? -36.398 -49.519 84.566 1.00 91.00 616 ALA A O 1
ATOM 4393 N N . LEU A 1 617 ? -34.713 -50.963 84.973 1.00 91.25 617 LEU A N 1
ATOM 4394 C CA . LEU A 1 617 ? -35.500 -52.206 84.949 1.00 91.25 617 LEU A CA 1
ATOM 4395 C C . LEU A 1 617 ? -35.516 -52.959 86.292 1.00 91.25 617 LEU A C 1
ATOM 4397 O O . LEU A 1 617 ? -36.378 -53.807 86.507 1.00 91.25 617 LEU A O 1
ATOM 4401 N N . ASN A 1 618 ? -34.607 -52.649 87.223 1.00 93.50 618 ASN A N 1
ATOM 4402 C CA . ASN A 1 618 ? -34.723 -53.130 88.602 1.00 93.50 618 ASN A CA 1
ATOM 4403 C C . ASN A 1 618 ? -35.957 -52.495 89.262 1.00 93.50 618 ASN A C 1
ATOM 4405 O O . ASN A 1 618 ? -36.126 -51.278 89.205 1.00 93.50 618 ASN A O 1
ATOM 4409 N N . ILE A 1 619 ? -36.794 -53.283 89.937 1.00 92.75 619 ILE A N 1
ATOM 4410 C CA . ILE A 1 619 ? -37.935 -52.759 90.703 1.00 92.75 619 ILE A CA 1
ATOM 4411 C C . ILE A 1 619 ? -37.408 -52.085 91.988 1.00 92.75 619 ILE A C 1
ATOM 4413 O O . ILE A 1 619 ? -36.594 -52.691 92.691 1.00 92.75 619 ILE A O 1
ATOM 4417 N N . PRO A 1 620 ? -37.831 -50.850 92.324 1.00 95.81 620 PRO A N 1
ATOM 4418 C CA . PRO A 1 620 ? -37.425 -50.199 93.569 1.00 95.81 620 PRO A CA 1
ATOM 4419 C C . PRO A 1 620 ? -38.053 -50.860 94.799 1.00 95.81 620 PRO A C 1
ATOM 4421 O O . PRO A 1 620 ? -39.193 -51.319 94.760 1.00 95.81 620 PRO A O 1
ATOM 4424 N N . THR A 1 621 ? -37.341 -50.845 95.927 1.00 94.44 621 THR A N 1
ATOM 4425 C CA . THR A 1 621 ? -37.894 -51.284 97.221 1.00 94.44 621 THR A CA 1
ATOM 4426 C C . THR A 1 621 ? -38.865 -50.267 97.813 1.00 94.44 621 THR A C 1
ATOM 4428 O O . THR A 1 621 ? -39.699 -50.627 98.641 1.00 94.44 621 THR A O 1
ATOM 4431 N N . TYR A 1 622 ? -38.767 -49.000 97.402 1.00 95.12 622 TYR A N 1
ATOM 4432 C CA . TYR A 1 622 ? -39.712 -47.945 97.754 1.00 95.12 622 TYR A CA 1
ATOM 4433 C C . TYR A 1 622 ? -39.661 -46.800 96.736 1.00 95.12 622 TYR A C 1
ATOM 4435 O O . TYR A 1 622 ? -38.596 -46.492 96.205 1.00 95.12 622 TYR A O 1
ATOM 4443 N N . SER A 1 623 ? -40.782 -46.119 96.508 1.00 95.00 623 SER A N 1
ATOM 4444 C CA . SER A 1 623 ? -40.833 -44.859 95.762 1.00 95.00 623 SER A CA 1
ATOM 4445 C C . SER A 1 623 ? -41.760 -43.856 96.444 1.00 95.00 623 SER A C 1
ATOM 4447 O O . SER A 1 623 ? -42.738 -44.229 97.091 1.00 95.00 623 SER A O 1
ATOM 4449 N N . GLY A 1 624 ? -41.433 -42.572 96.320 1.00 93.44 624 GLY A N 1
ATOM 4450 C CA . GLY A 1 624 ? -42.153 -41.486 96.976 1.00 93.44 624 GLY A CA 1
ATOM 4451 C C . GLY A 1 624 ? -41.839 -40.126 96.360 1.00 93.44 624 GLY A C 1
ATOM 4452 O O . GLY A 1 624 ? -41.285 -40.032 95.264 1.00 93.44 624 GLY A O 1
ATOM 4453 N N . THR A 1 625 ? -42.196 -39.059 97.072 1.00 92.62 625 THR A N 1
ATOM 4454 C CA . THR A 1 625 ? -41.967 -37.674 96.637 1.00 92.62 625 THR A CA 1
ATOM 4455 C C . THR A 1 625 ? -41.200 -36.886 97.688 1.00 92.62 625 THR A C 1
ATOM 4457 O O . THR A 1 625 ? -41.503 -37.006 98.874 1.00 92.62 625 THR A O 1
ATOM 4460 N N . SER A 1 626 ? -40.243 -36.062 97.265 1.00 89.00 626 SER A N 1
ATOM 4461 C CA . SER A 1 626 ? -39.463 -35.173 98.136 1.00 89.00 626 SER A CA 1
ATOM 4462 C C . SER A 1 626 ? -39.580 -33.719 97.671 1.00 89.00 626 SER A C 1
ATOM 4464 O O . SER A 1 626 ? -39.911 -33.443 96.517 1.00 89.00 626 SER A O 1
ATOM 4466 N N . THR A 1 627 ? -39.296 -32.776 98.563 1.00 85.94 627 THR A N 1
ATOM 4467 C CA . THR A 1 627 ? -39.089 -31.356 98.236 1.00 85.94 627 THR A CA 1
ATOM 4468 C C . THR A 1 627 ? -37.612 -30.996 98.065 1.00 85.94 627 THR A C 1
ATOM 4470 O O . THR A 1 627 ? -37.324 -29.874 97.661 1.00 85.94 627 THR A O 1
ATOM 4473 N N . TYR A 1 628 ? -36.689 -31.922 98.353 1.00 86.25 628 TYR A N 1
ATOM 4474 C CA . TYR A 1 628 ? -35.245 -31.684 98.369 1.00 86.25 628 TYR A CA 1
ATOM 4475 C C . TYR A 1 628 ? -34.422 -32.863 97.844 1.00 86.25 628 TYR A C 1
ATOM 4477 O O . TYR A 1 628 ? -34.889 -34.003 97.801 1.00 86.25 628 TYR A O 1
ATOM 4485 N N . MET A 1 629 ? -33.185 -32.562 97.447 1.00 85.94 629 MET A N 1
ATOM 4486 C CA . MET A 1 629 ? -32.180 -33.527 96.997 1.00 85.94 629 MET A CA 1
ATOM 4487 C C . MET A 1 629 ? -30.952 -33.412 97.901 1.00 85.94 629 MET A C 1
ATOM 4489 O O . MET A 1 629 ? -29.944 -32.791 97.556 1.00 85.94 629 MET A O 1
ATOM 4493 N N . GLY A 1 630 ? -31.066 -34.017 99.082 1.00 86.00 630 GLY A N 1
ATOM 4494 C CA . GLY A 1 630 ? -30.006 -34.079 100.079 1.00 86.00 630 GLY A CA 1
ATOM 4495 C C . GLY A 1 630 ? -30.149 -35.315 100.959 1.00 86.00 630 GLY A C 1
ATOM 4496 O O . GLY A 1 630 ? -31.230 -35.613 101.462 1.00 86.00 630 GLY A O 1
ATOM 4497 N N . ILE A 1 631 ? -29.041 -36.028 101.120 1.00 85.75 631 ILE A N 1
ATOM 4498 C CA . ILE A 1 631 ? -28.865 -37.244 101.911 1.00 85.75 631 ILE A CA 1
ATOM 4499 C C . ILE A 1 631 ? -27.596 -37.016 102.731 1.00 85.75 631 ILE A C 1
ATOM 4501 O O . ILE A 1 631 ? -26.528 -36.808 102.165 1.00 85.75 631 ILE A O 1
ATOM 4505 N N . THR A 1 632 ? -27.693 -36.999 104.056 1.00 76.00 632 THR A N 1
ATOM 4506 C CA . THR A 1 632 ? -26.564 -36.664 104.941 1.00 76.00 632 THR A CA 1
ATOM 4507 C C . THR A 1 632 ? -26.697 -37.395 106.267 1.00 76.00 632 THR A C 1
ATOM 4509 O O . THR A 1 632 ? -27.789 -37.384 106.838 1.00 76.00 632 THR A O 1
ATOM 4512 N N . GLU A 1 633 ? -25.607 -37.950 106.803 1.00 69.12 633 GLU A N 1
ATOM 4513 C CA . GLU A 1 633 ? -25.630 -38.558 108.139 1.00 69.12 633 GLU A CA 1
ATOM 4514 C C . GLU A 1 633 ? -26.031 -37.528 109.224 1.00 69.12 633 GLU A C 1
ATOM 4516 O O . GLU A 1 633 ? -25.367 -36.492 109.375 1.00 69.12 633 GLU A O 1
ATOM 4521 N N . PRO A 1 634 ? -27.099 -37.776 110.013 1.00 59.31 634 PRO A N 1
ATOM 4522 C CA . PRO A 1 634 ? -27.538 -36.843 111.042 1.00 59.31 634 PRO A CA 1
ATOM 4523 C C . PRO A 1 634 ? -26.558 -36.824 112.221 1.00 59.31 634 PRO A C 1
ATOM 4525 O O . PRO A 1 634 ? -26.507 -37.742 113.040 1.00 59.31 634 PRO A O 1
ATOM 4528 N N . GLY A 1 635 ? -25.801 -35.730 112.314 1.00 57.25 635 GLY A N 1
ATOM 4529 C CA . GLY A 1 635 ? -24.714 -35.540 113.281 1.00 57.25 635 GLY A CA 1
ATOM 4530 C C . GLY A 1 635 ? -23.338 -35.341 112.638 1.00 57.25 635 GLY A C 1
ATOM 4531 O O . GLY A 1 635 ? -22.405 -34.972 113.351 1.00 57.25 635 GLY A O 1
ATOM 4532 N N . GLY A 1 636 ? -23.225 -35.516 111.316 1.00 55.75 636 GLY A N 1
ATOM 4533 C CA . GLY A 1 636 ? -21.963 -35.439 110.579 1.00 55.75 636 GLY A CA 1
ATOM 4534 C C . GLY A 1 636 ? -21.188 -36.760 110.588 1.00 55.75 636 GLY A C 1
ATOM 4535 O O . GLY A 1 636 ? -21.356 -37.573 111.493 1.00 55.75 636 GLY A O 1
ATOM 4536 N N . VAL A 1 637 ? -20.346 -36.933 109.563 1.00 52.59 637 VAL A N 1
ATOM 4537 C CA . VAL A 1 637 ? -19.693 -38.197 109.180 1.00 52.59 637 VAL A CA 1
ATOM 4538 C C . VAL A 1 637 ? -18.961 -38.866 110.352 1.00 52.59 637 VAL A C 1
ATOM 4540 O O . VAL A 1 637 ? -17.958 -38.339 110.849 1.00 52.59 637 VAL A O 1
ATOM 4543 N N . LYS A 1 638 ? -19.430 -40.045 110.773 1.00 51.81 638 LYS A N 1
ATOM 4544 C CA . LYS A 1 638 ? -18.804 -40.882 111.809 1.00 51.81 638 LYS A CA 1
ATOM 4545 C C . LYS A 1 638 ? -18.255 -42.186 111.239 1.00 51.81 638 LYS A C 1
ATOM 4547 O O . LYS A 1 638 ? -18.856 -43.246 111.394 1.00 51.81 638 LYS A O 1
ATOM 4552 N N . SER A 1 639 ? -17.044 -42.067 110.693 1.00 50.53 639 SER A N 1
ATOM 4553 C CA . SER A 1 639 ? -16.225 -43.139 110.113 1.00 50.53 639 SER A CA 1
ATOM 4554 C C . SER A 1 639 ? -16.502 -44.546 110.647 1.00 50.53 639 SER A C 1
ATOM 4556 O O . SER A 1 639 ? -16.180 -44.873 111.795 1.00 50.53 639 SER A O 1
ATOM 4558 N N . GLY A 1 640 ? -17.007 -45.403 109.758 1.00 53.62 640 GLY A N 1
ATOM 4559 C CA . GLY A 1 640 ? -16.911 -46.854 109.899 1.00 53.62 640 GLY A CA 1
ATOM 4560 C C . GLY A 1 640 ? -18.106 -47.538 110.554 1.00 53.62 640 GLY A C 1
ATOM 4561 O O . GLY A 1 640 ? -17.937 -48.622 111.118 1.00 53.62 640 GLY A O 1
ATOM 4562 N N . ASN A 1 641 ? -19.312 -46.965 110.491 1.00 55.16 641 ASN A N 1
ATOM 4563 C CA . ASN A 1 641 ? -20.522 -47.687 110.892 1.00 55.16 641 ASN A CA 1
ATOM 4564 C C . ASN A 1 641 ? -21.770 -47.271 110.094 1.00 55.16 641 ASN A C 1
ATOM 4566 O O . ASN A 1 641 ? -21.934 -46.118 109.725 1.00 55.16 641 ASN A O 1
ATOM 4570 N N . SER A 1 642 ? -22.700 -48.207 109.891 1.00 58.50 642 SER A N 1
ATOM 4571 C CA . SER A 1 642 ? -23.869 -48.092 108.987 1.00 58.50 642 SER A CA 1
ATOM 4572 C C . SER A 1 642 ? -24.917 -47.022 109.352 1.00 58.50 642 SER A C 1
ATOM 4574 O O . SER A 1 642 ? -25.978 -46.966 108.722 1.00 58.50 642 SER A O 1
ATOM 4576 N N . GLY A 1 643 ? -24.693 -46.286 110.443 1.00 61.91 643 GLY A N 1
ATOM 4577 C CA . GLY A 1 643 ? -25.738 -45.701 111.281 1.00 61.91 643 GLY A CA 1
ATOM 4578 C C . GLY A 1 643 ? -26.683 -46.755 111.899 1.00 61.91 643 GLY A C 1
ATOM 4579 O O . GLY A 1 643 ? -26.641 -47.941 111.552 1.00 61.91 643 GLY A O 1
ATOM 4580 N N . PRO A 1 644 ? -27.579 -46.356 112.819 1.00 70.19 644 PRO A N 1
ATOM 4581 C CA . PRO A 1 644 ? -28.820 -47.097 113.025 1.00 70.19 644 PRO A CA 1
ATOM 4582 C C . PRO A 1 644 ? -29.697 -46.986 111.764 1.00 70.19 644 PRO A C 1
ATOM 4584 O O . PRO A 1 644 ? -29.565 -46.035 110.995 1.00 70.19 644 PRO A O 1
ATOM 4587 N N . ALA A 1 645 ? -30.625 -47.925 111.562 1.00 78.19 645 ALA A N 1
ATOM 4588 C CA . ALA A 1 645 ? -31.565 -47.847 110.443 1.00 78.19 645 ALA A CA 1
ATOM 4589 C C . ALA A 1 645 ? -32.435 -46.576 110.531 1.00 78.19 645 ALA A C 1
ATOM 4591 O O . ALA A 1 645 ? -32.984 -46.267 111.594 1.00 78.19 645 ALA A O 1
ATOM 4592 N N . GLN A 1 646 ? -32.556 -45.846 109.419 1.00 80.50 646 GLN A N 1
ATOM 4593 C CA . GLN A 1 646 ? -33.277 -44.573 109.316 1.00 80.50 646 GLN A CA 1
ATOM 4594 C C . GLN A 1 646 ? -34.020 -44.454 107.976 1.00 80.50 646 GLN A C 1
ATOM 4596 O O . GLN A 1 646 ? -33.729 -45.161 107.012 1.00 80.50 646 GLN A O 1
ATOM 4601 N N . SER A 1 647 ? -35.013 -43.566 107.916 1.00 85.50 647 SER A N 1
ATOM 4602 C CA . SER A 1 647 ? -35.722 -43.221 106.677 1.00 85.50 647 SER A CA 1
ATOM 4603 C C . SER A 1 647 ? -34.861 -42.310 105.798 1.00 85.50 647 SER A C 1
ATOM 4605 O O . SER A 1 647 ? -34.289 -41.347 106.303 1.00 85.50 647 SER A O 1
ATOM 4607 N N . ILE A 1 648 ? -34.819 -42.567 104.486 1.00 85.19 648 ILE A N 1
ATOM 4608 C CA . ILE A 1 648 ? -34.017 -41.776 103.534 1.00 85.19 648 ILE A CA 1
ATOM 4609 C C . ILE A 1 648 ? -34.596 -40.370 103.335 1.00 85.19 648 ILE A C 1
ATOM 4611 O O . ILE A 1 648 ? -33.886 -39.372 103.396 1.00 85.19 648 ILE A O 1
ATOM 4615 N N . TYR A 1 649 ? -35.913 -40.306 103.161 1.00 87.50 649 TYR A N 1
ATOM 4616 C CA . TYR A 1 649 ? -36.718 -39.087 103.221 1.00 87.50 649 TYR A CA 1
ATOM 4617 C C . TYR A 1 649 ? -37.929 -39.323 104.142 1.00 87.50 649 TYR A C 1
ATOM 4619 O O . TYR A 1 649 ? -38.307 -40.485 104.358 1.00 87.50 649 TYR A O 1
ATOM 4627 N N . PRO A 1 650 ? -38.577 -38.271 104.679 1.00 85.31 650 PRO A N 1
ATOM 4628 C CA . PRO A 1 650 ? -39.787 -38.410 105.487 1.00 85.31 650 PRO A CA 1
ATOM 4629 C C . PRO A 1 650 ? -40.840 -39.315 104.825 1.00 85.31 650 PRO A C 1
ATOM 4631 O O . PRO A 1 650 ? -41.131 -39.185 103.638 1.00 85.31 650 PRO A O 1
ATOM 4634 N N . GLY A 1 651 ? -41.385 -40.263 105.592 1.00 84.88 651 GLY A N 1
ATOM 4635 C CA . GLY A 1 651 ? -42.368 -41.247 105.115 1.00 84.88 651 GLY A CA 1
ATOM 4636 C C . GLY A 1 651 ? -41.796 -42.489 104.413 1.00 84.88 651 GLY A C 1
ATOM 4637 O O . GLY A 1 651 ? -42.534 -43.458 104.239 1.00 84.88 651 GLY A O 1
ATOM 4638 N N . SER A 1 652 ? -40.506 -42.520 104.056 1.00 90.06 652 SER A N 1
ATOM 4639 C CA . SER A 1 652 ? -39.872 -43.734 103.510 1.00 90.06 652 SER A CA 1
ATOM 4640 C C . SER A 1 652 ? -39.564 -44.784 104.596 1.00 90.06 652 SER A C 1
ATOM 4642 O O . SER A 1 652 ? -39.364 -44.420 105.760 1.00 90.06 652 SER A O 1
ATOM 4644 N N . PRO A 1 653 ? -39.488 -46.088 104.254 1.00 89.56 653 PRO A N 1
ATOM 4645 C CA . PRO A 1 653 ? -39.132 -47.142 105.200 1.00 89.56 653 PRO A CA 1
ATOM 4646 C C . PRO A 1 653 ? -37.750 -46.932 105.823 1.00 89.56 653 PRO A C 1
ATOM 4648 O O . PRO A 1 653 ? -36.781 -46.629 105.118 1.00 89.56 653 PRO A O 1
ATOM 4651 N N . SER A 1 654 ? -37.667 -47.155 107.136 1.00 86.75 654 SER A N 1
ATOM 4652 C CA . SER A 1 654 ? -36.404 -47.129 107.871 1.00 86.75 654 SER A CA 1
ATOM 4653 C C . SER A 1 654 ? -35.511 -48.305 107.466 1.00 86.75 654 SER A C 1
ATOM 4655 O O . SER A 1 654 ? -35.950 -49.457 107.481 1.00 86.75 654 SER A O 1
ATOM 4657 N N . GLN A 1 655 ? -34.270 -48.019 107.075 1.00 84.69 655 GLN A N 1
ATOM 4658 C CA . GLN A 1 655 ? -33.304 -48.996 106.571 1.00 84.69 655 GLN A CA 1
ATOM 4659 C C . GLN A 1 655 ? -31.859 -48.537 106.812 1.00 84.69 655 GLN A C 1
ATOM 4661 O O . GLN A 1 655 ? -31.606 -47.378 107.126 1.00 84.69 655 GLN A O 1
ATOM 4666 N N . THR A 1 656 ? -30.894 -49.445 106.671 1.00 81.44 656 THR A N 1
ATOM 4667 C CA . THR A 1 656 ? -29.468 -49.083 106.627 1.00 81.44 656 THR A CA 1
ATOM 4668 C C . THR A 1 656 ? -29.138 -48.373 105.318 1.00 81.44 656 THR A C 1
ATOM 4670 O O . THR A 1 656 ? -29.660 -48.751 104.270 1.00 81.44 656 THR A O 1
ATOM 4673 N N . TRP A 1 657 ? -28.237 -47.395 105.365 1.00 79.88 657 TRP A N 1
ATOM 4674 C CA . TRP A 1 657 ? -27.838 -46.606 104.194 1.00 79.88 657 TRP A CA 1
ATOM 4675 C C . TRP A 1 657 ? -26.814 -47.294 103.285 1.00 79.88 657 TRP A C 1
ATOM 4677 O O . TRP A 1 657 ? -26.744 -46.970 102.102 1.00 79.88 657 TRP A O 1
ATOM 4687 N N . GLN A 1 658 ? -26.084 -48.281 103.817 1.00 84.19 658 GLN A N 1
ATOM 4688 C CA . GLN A 1 658 ? -25.174 -49.111 103.032 1.00 84.19 658 GLN A CA 1
ATOM 4689 C C . GLN A 1 658 ? -25.904 -49.888 101.924 1.00 84.19 658 GLN A C 1
ATOM 4691 O O . GLN A 1 658 ? -27.010 -50.397 102.153 1.00 84.19 658 GLN A O 1
ATOM 4696 N N . TYR A 1 659 ? -25.256 -50.055 100.767 1.00 90.12 659 TYR A N 1
ATOM 4697 C CA . TYR A 1 659 ? -25.778 -50.795 99.609 1.00 90.12 659 TYR A CA 1
ATOM 4698 C C . TYR A 1 659 ? -27.130 -50.237 99.121 1.00 90.12 659 TYR A C 1
ATOM 4700 O O . TYR A 1 659 ? -28.108 -50.97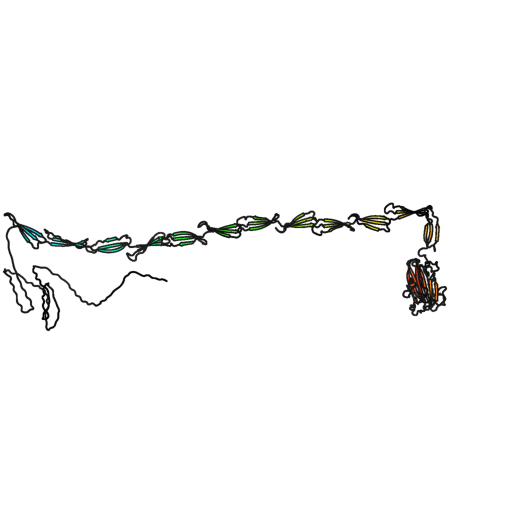5 98.934 1.00 90.12 659 TYR A O 1
ATOM 4708 N N . LYS A 1 660 ? -27.203 -48.915 98.915 1.00 92.44 660 LYS A N 1
ATOM 4709 C CA . LYS A 1 660 ? -28.410 -48.209 98.444 1.00 92.44 660 LYS A CA 1
ATOM 4710 C C . LYS A 1 660 ? -28.153 -47.366 97.208 1.00 92.44 660 LYS A C 1
ATOM 4712 O O . LYS A 1 660 ? -27.113 -46.738 97.064 1.00 92.44 660 LYS A O 1
ATOM 4717 N N . THR A 1 661 ? -29.156 -47.307 96.340 1.00 95.31 661 THR A N 1
ATOM 4718 C CA . THR A 1 661 ? -29.222 -46.354 95.226 1.00 95.31 661 THR A CA 1
ATOM 4719 C C . THR A 1 661 ? -30.511 -45.557 95.357 1.00 95.31 661 THR A C 1
ATOM 4721 O O . THR A 1 661 ? -31.558 -46.133 95.662 1.00 95.31 661 THR A O 1
ATOM 4724 N N . VAL A 1 662 ? -30.452 -44.244 95.134 1.00 95.69 662 VAL A N 1
ATOM 4725 C CA . VAL A 1 662 ? -31.612 -43.344 95.176 1.00 95.69 662 VAL A CA 1
ATOM 4726 C C . VAL A 1 662 ? -31.677 -42.535 93.880 1.00 95.69 662 VAL A C 1
ATOM 4728 O O . VAL A 1 662 ? -30.768 -41.775 93.552 1.00 95.69 662 VAL A O 1
ATOM 4731 N N . ASN A 1 663 ? -32.756 -42.730 93.123 1.00 96.31 663 ASN A N 1
ATOM 4732 C CA . ASN A 1 663 ? -32.981 -42.169 91.790 1.00 96.31 663 ASN A CA 1
ATOM 4733 C C . ASN A 1 663 ? -34.065 -41.087 91.864 1.00 96.31 663 ASN A C 1
ATOM 4735 O O . ASN A 1 663 ? -35.240 -41.410 92.031 1.00 96.31 663 ASN A O 1
ATOM 4739 N N . HIS A 1 664 ? -33.674 -39.822 91.754 1.00 95.38 664 HIS A N 1
ATOM 4740 C CA . HIS A 1 664 ? -34.536 -38.642 91.825 1.00 95.38 664 HIS A CA 1
ATOM 4741 C C . HIS A 1 664 ? -34.851 -38.115 90.425 1.00 95.38 664 HIS A C 1
ATOM 4743 O O . HIS A 1 664 ? -33.969 -38.099 89.564 1.00 95.38 664 HIS A O 1
ATOM 4749 N N . ARG A 1 665 ? -36.067 -37.614 90.196 1.00 95.25 665 ARG A N 1
ATOM 4750 C CA . ARG A 1 665 ? -36.469 -36.997 88.921 1.00 95.25 665 ARG A CA 1
ATOM 4751 C C . ARG A 1 665 ? -37.548 -35.929 89.090 1.00 95.25 665 ARG A C 1
ATOM 4753 O O . ARG A 1 665 ? -38.444 -36.072 89.924 1.00 95.25 665 ARG A O 1
ATOM 4760 N N . ALA A 1 666 ? -37.477 -34.885 88.274 1.00 94.88 666 ALA A N 1
ATOM 4761 C CA . ALA A 1 666 ? -38.450 -33.795 88.232 1.00 94.88 666 ALA A CA 1
ATOM 4762 C C . ALA A 1 666 ? -38.274 -32.945 86.969 1.00 94.88 666 ALA A C 1
ATOM 4764 O O . ALA A 1 666 ? -37.292 -33.078 86.243 1.00 94.88 666 ALA A O 1
ATOM 4765 N N . PHE A 1 667 ? -39.188 -32.006 86.759 1.00 95.44 667 PHE A N 1
ATOM 4766 C CA . PHE A 1 667 ? -39.012 -30.894 85.839 1.00 95.44 667 PHE A CA 1
ATOM 4767 C C . PHE A 1 667 ? -38.574 -29.647 86.602 1.00 95.44 667 PHE A C 1
ATOM 4769 O O . PHE A 1 667 ? -39.251 -29.208 87.534 1.00 95.44 667 PHE A O 1
ATOM 4776 N N . LEU A 1 668 ? -37.450 -29.078 86.179 1.00 93.50 668 LEU A N 1
ATOM 4777 C CA . LEU A 1 668 ? -36.959 -27.773 86.591 1.00 93.50 668 LEU A CA 1
ATOM 4778 C C . LEU A 1 668 ? -37.698 -26.686 85.804 1.00 93.50 668 LEU A C 1
ATOM 4780 O O . LEU A 1 668 ? -37.509 -26.559 84.595 1.00 93.50 668 LEU A O 1
ATOM 4784 N N . TYR A 1 669 ? -38.531 -25.904 86.482 1.00 92.75 669 TYR A N 1
ATOM 4785 C CA . TYR A 1 669 ? -39.116 -24.686 85.934 1.00 92.75 669 TYR A CA 1
ATOM 4786 C C . TYR A 1 669 ? -38.113 -23.532 85.978 1.00 92.75 669 TYR A C 1
ATOM 4788 O O . TYR A 1 669 ? -37.560 -23.220 87.035 1.00 92.75 669 TYR A O 1
ATOM 4796 N N . ALA A 1 670 ? -37.926 -22.857 84.849 1.00 91.31 670 ALA A N 1
ATOM 4797 C CA . ALA A 1 670 ? -37.067 -21.684 84.751 1.00 91.31 670 ALA A CA 1
ATOM 4798 C C . ALA A 1 670 ? -37.861 -20.377 85.005 1.00 91.31 670 ALA A C 1
ATOM 4800 O O . ALA A 1 670 ? -38.605 -19.948 84.119 1.00 91.31 670 ALA A O 1
ATOM 4801 N N . PRO A 1 671 ? -37.713 -19.692 86.163 1.00 86.19 671 PRO A N 1
ATOM 4802 C CA . PRO A 1 671 ? -38.275 -18.348 86.377 1.00 86.19 671 PRO A CA 1
ATOM 4803 C C . PRO A 1 671 ? -37.744 -17.273 85.411 1.00 86.19 671 PRO A C 1
ATOM 4805 O O . PRO A 1 671 ? -38.438 -16.283 85.158 1.00 86.19 671 PRO A O 1
ATOM 4808 N N . ILE A 1 672 ? -36.525 -17.450 84.887 1.00 86.44 672 ILE A N 1
ATOM 4809 C CA . ILE A 1 672 ? -35.809 -16.509 84.014 1.00 86.44 672 ILE A CA 1
ATOM 4810 C C . ILE A 1 672 ? -35.043 -17.250 82.909 1.00 86.44 672 ILE A C 1
ATOM 4812 O O . ILE A 1 672 ? -34.841 -18.458 82.978 1.00 86.44 672 ILE A O 1
ATOM 4816 N N . THR A 1 673 ? -34.618 -16.524 81.875 1.00 89.25 673 THR A N 1
ATOM 4817 C CA . THR A 1 673 ? -33.775 -17.062 80.797 1.00 89.25 673 THR A CA 1
ATOM 4818 C C . THR A 1 673 ? -32.300 -16.870 81.143 1.00 89.25 673 THR A C 1
ATOM 4820 O O . THR A 1 673 ? -31.908 -15.765 81.514 1.00 89.25 673 THR A O 1
ATOM 4823 N N . GLY A 1 674 ? -31.477 -17.906 80.971 1.00 87.25 674 GLY A N 1
ATOM 4824 C CA . GLY A 1 674 ? -30.017 -17.829 81.082 1.00 87.25 674 GLY A CA 1
ATOM 4825 C C . GLY A 1 674 ? -29.366 -19.079 81.678 1.00 87.25 674 GLY A C 1
ATOM 4826 O O . GLY A 1 674 ? -29.966 -20.154 81.732 1.00 87.25 674 GLY A O 1
ATOM 4827 N N . THR A 1 675 ? -28.127 -18.913 82.149 1.00 92.62 675 THR A N 1
ATOM 4828 C CA . THR A 1 675 ? -27.317 -19.959 82.787 1.00 92.62 675 THR A CA 1
ATOM 4829 C C . THR A 1 675 ? -27.813 -20.306 84.194 1.00 92.62 675 THR A C 1
ATOM 4831 O O . THR A 1 675 ? -27.670 -19.508 85.118 1.00 92.62 675 THR A O 1
ATOM 4834 N N . TYR A 1 676 ? -28.327 -21.516 84.377 1.00 93.94 676 TYR A N 1
ATOM 4835 C CA . TYR A 1 676 ? -28.544 -22.131 85.685 1.00 93.94 676 TYR A CA 1
ATOM 4836 C C . TYR A 1 676 ? -27.320 -22.967 86.068 1.00 93.94 676 TYR A C 1
ATOM 4838 O O . TYR A 1 676 ? -26.722 -23.630 85.216 1.00 93.94 676 TYR A O 1
ATOM 4846 N N . THR A 1 677 ? -26.979 -22.961 87.352 1.00 94.50 677 THR A N 1
ATOM 4847 C CA . THR A 1 677 ? -25.792 -23.627 87.901 1.00 94.50 677 THR A CA 1
ATOM 4848 C C . THR A 1 677 ? -26.226 -24.750 88.834 1.00 94.50 677 THR A C 1
ATOM 4850 O O . THR A 1 677 ? -26.901 -24.496 89.829 1.00 94.50 677 THR A O 1
ATOM 4853 N N . VAL A 1 678 ? -25.830 -25.982 88.525 1.00 94.56 678 VAL A N 1
ATOM 4854 C CA . VAL A 1 678 ? -26.033 -27.188 89.342 1.00 94.56 678 VAL A CA 1
ATOM 4855 C C . VAL A 1 678 ? -24.706 -27.539 90.009 1.00 94.56 678 VAL A C 1
ATOM 4857 O O . VAL A 1 678 ? -23.699 -27.643 89.309 1.00 94.56 678 VAL A O 1
ATOM 4860 N N . VAL A 1 679 ? -24.679 -27.746 91.328 1.00 93.62 679 VAL A N 1
ATOM 4861 C CA . VAL A 1 679 ? -23.448 -28.086 92.066 1.00 93.62 679 VAL A CA 1
ATOM 4862 C C . VAL A 1 679 ? -23.642 -29.336 92.922 1.00 93.62 679 VAL A C 1
ATOM 4864 O O . VAL A 1 679 ? -24.601 -29.434 93.687 1.00 93.62 679 VAL A O 1
ATOM 4867 N N . ALA A 1 680 ? -22.681 -30.256 92.830 1.00 91.75 680 ALA A N 1
ATOM 4868 C CA . ALA A 1 680 ? -22.484 -31.370 93.751 1.00 91.75 680 ALA A CA 1
ATOM 4869 C C . ALA A 1 680 ? -21.153 -31.139 94.498 1.00 91.75 680 ALA A C 1
ATOM 4871 O O . ALA A 1 680 ? -20.096 -31.260 93.879 1.00 91.75 680 ALA A O 1
ATOM 4872 N N . PRO A 1 681 ? -21.150 -30.746 95.787 1.00 88.88 681 PRO A N 1
ATOM 4873 C CA . PRO A 1 681 ? -19.911 -30.443 96.510 1.00 88.88 681 PRO A CA 1
ATOM 4874 C C . PRO A 1 681 ? -19.161 -31.701 96.978 1.00 88.88 681 PRO A C 1
ATOM 4876 O O . PRO A 1 681 ? -17.933 -31.706 97.084 1.00 88.88 681 PRO A O 1
ATOM 4879 N N . TYR A 1 682 ? -19.903 -32.768 97.268 1.00 87.81 682 TYR A N 1
ATOM 4880 C CA . TYR A 1 682 ? -19.402 -34.054 97.738 1.00 87.81 682 TYR A CA 1
ATOM 4881 C C . TYR A 1 682 ? -20.412 -35.154 97.402 1.00 87.81 682 TYR A C 1
ATOM 4883 O O . TYR A 1 682 ? -21.604 -34.882 97.238 1.00 87.81 682 TYR A O 1
ATOM 4891 N N . SER A 1 683 ? -19.924 -36.388 97.317 1.00 90.38 683 SER A N 1
ATOM 4892 C CA . SER A 1 683 ? -20.730 -37.600 97.250 1.00 90.38 683 SER A CA 1
ATOM 4893 C C . SER A 1 683 ? -20.003 -38.715 97.985 1.00 90.38 683 SER A C 1
ATOM 4895 O O . SER A 1 683 ? -18.783 -38.805 97.899 1.00 90.38 683 SER A O 1
ATOM 4897 N N . ASP A 1 684 ? -20.762 -39.592 98.625 1.00 88.38 684 ASP A N 1
ATOM 4898 C CA . ASP A 1 684 ? -20.274 -40.810 99.264 1.00 88.38 684 ASP A CA 1
ATOM 4899 C C . ASP A 1 684 ? -21.233 -41.962 98.891 1.00 88.38 684 ASP A C 1
ATOM 4901 O O . ASP A 1 684 ? -22.343 -42.010 99.417 1.00 88.38 684 ASP A O 1
ATOM 4905 N N . GLU A 1 685 ? -20.963 -42.803 97.884 1.00 89.62 685 GLU A N 1
ATOM 4906 C CA . GLU A 1 685 ? -19.753 -42.838 97.041 1.00 89.62 685 GLU A CA 1
ATOM 4907 C C . GLU A 1 685 ? -19.903 -42.226 95.645 1.00 89.62 685 GLU A C 1
ATOM 4909 O O . GLU A 1 685 ? -18.905 -41.750 95.111 1.00 89.62 685 GLU A O 1
ATOM 4914 N N . ILE A 1 686 ? -21.090 -42.190 95.026 1.00 94.69 686 ILE A N 1
ATOM 4915 C CA . ILE A 1 686 ? -21.233 -41.594 93.682 1.00 94.69 686 ILE A CA 1
ATOM 4916 C C . ILE A 1 686 ? -22.572 -40.893 93.444 1.00 94.69 686 ILE A C 1
ATOM 4918 O O . ILE A 1 686 ? -23.633 -41.407 93.788 1.00 94.69 686 ILE A O 1
ATOM 4922 N N . THR A 1 687 ? -22.513 -39.722 92.808 1.00 95.94 687 THR A N 1
ATOM 4923 C CA . THR A 1 687 ? -23.662 -38.926 92.364 1.00 95.94 687 THR A CA 1
ATOM 4924 C C . THR A 1 687 ? -23.531 -38.595 90.882 1.00 95.94 687 THR A C 1
ATOM 4926 O O . THR A 1 687 ? -22.516 -38.053 90.442 1.00 95.94 687 THR A O 1
ATOM 4929 N N . LEU A 1 688 ? -24.582 -38.895 90.123 1.00 97.81 688 LEU A N 1
ATOM 4930 C CA . LEU A 1 688 ? -24.703 -38.677 88.684 1.00 97.81 688 LEU A CA 1
ATOM 4931 C C . LEU A 1 688 ? -25.911 -37.783 88.390 1.00 97.81 688 LEU A C 1
ATOM 4933 O O . LEU A 1 688 ? -26.985 -37.983 88.964 1.00 97.81 688 LEU A O 1
ATOM 4937 N N . VAL A 1 689 ? -25.761 -36.825 87.476 1.00 97.75 689 VAL A N 1
ATOM 4938 C CA . VAL A 1 689 ? -26.837 -35.909 87.060 1.00 97.75 689 VAL A CA 1
ATOM 4939 C C . VAL A 1 689 ? -27.025 -35.964 85.547 1.00 97.75 689 VAL A C 1
ATOM 4941 O O . VAL A 1 689 ? -26.052 -35.983 84.795 1.00 97.75 689 VAL A O 1
ATOM 4944 N N . TRP A 1 690 ? -28.280 -35.925 85.101 1.00 98.12 690 TRP A N 1
ATOM 4945 C CA . TRP A 1 690 ? -28.657 -35.751 83.697 1.00 98.12 690 TRP A CA 1
ATOM 4946 C C . TRP A 1 690 ? -29.738 -34.678 83.567 1.00 98.12 690 TRP A C 1
ATOM 4948 O O . TRP A 1 690 ? -30.599 -34.549 84.445 1.00 98.12 690 TRP A O 1
ATOM 4958 N N . TYR A 1 691 ? -29.766 -33.971 82.439 1.00 96.06 691 TYR A N 1
ATOM 4959 C CA . TYR A 1 691 ? -30.871 -33.072 82.085 1.00 96.06 691 TYR A CA 1
ATOM 4960 C C . TYR A 1 691 ? -31.375 -33.290 80.649 1.00 96.06 691 TYR A C 1
ATOM 4962 O O . TYR A 1 691 ? -30.801 -34.045 79.859 1.00 96.06 691 TYR A O 1
ATOM 4970 N N . GLY A 1 692 ? -32.510 -32.674 80.314 1.00 94.19 692 GLY A N 1
ATOM 4971 C CA . GLY A 1 692 ? -33.133 -32.807 78.998 1.00 94.19 692 GLY A CA 1
ATOM 4972 C C . GLY A 1 692 ? -33.658 -34.222 78.726 1.00 94.19 692 GLY A C 1
ATOM 4973 O O . GLY A 1 692 ? -34.091 -34.931 79.632 1.00 94.19 692 GLY A O 1
ATOM 4974 N N . SER A 1 693 ? -33.637 -34.648 77.461 1.00 93.06 693 SER A N 1
ATOM 4975 C CA . SER A 1 693 ? -34.176 -35.952 77.040 1.00 93.06 693 SER A CA 1
ATOM 4976 C C . SER A 1 693 ? -33.479 -37.148 77.701 1.00 93.06 693 SER A C 1
ATOM 4978 O O . SER A 1 693 ? -34.166 -38.094 78.089 1.00 93.06 693 SER A O 1
ATOM 4980 N N . LYS A 1 694 ? -32.153 -37.078 77.913 1.00 93.25 694 LYS A N 1
ATOM 4981 C CA . LYS A 1 694 ? -31.367 -38.119 78.608 1.00 93.25 694 LYS A CA 1
ATOM 4982 C C . LYS A 1 694 ? -31.925 -38.431 79.996 1.00 93.25 694 LYS A C 1
ATOM 4984 O O . LYS A 1 694 ? -31.979 -39.586 80.402 1.00 93.25 694 LYS A O 1
ATOM 4989 N N . ALA A 1 695 ? -32.350 -37.396 80.727 1.00 95.19 695 ALA A N 1
ATOM 4990 C CA . ALA A 1 695 ? -32.904 -37.556 82.065 1.00 95.19 695 ALA A CA 1
ATOM 4991 C C . ALA A 1 695 ? -34.191 -38.391 82.053 1.00 95.19 695 ALA A C 1
ATOM 4993 O O . ALA A 1 695 ? -34.466 -39.093 83.022 1.00 95.19 695 ALA A O 1
ATOM 4994 N N . ILE A 1 696 ? -34.975 -38.358 80.972 1.00 94.25 696 ILE A N 1
ATOM 4995 C CA . ILE A 1 696 ? -36.179 -39.184 80.840 1.00 94.25 696 ILE A CA 1
ATOM 4996 C C . ILE A 1 696 ? -35.785 -40.631 80.518 1.00 94.25 696 ILE A C 1
ATOM 4998 O O . ILE A 1 696 ? -36.167 -41.532 81.268 1.00 94.25 696 ILE A O 1
ATOM 5002 N N . THR A 1 697 ? -34.993 -40.830 79.460 1.00 91.75 697 THR A N 1
ATOM 5003 C CA . THR A 1 697 ? -34.606 -42.147 78.917 1.00 91.75 697 THR A CA 1
ATOM 5004 C C . THR A 1 697 ? -33.183 -42.159 78.354 1.00 91.75 697 THR A C 1
ATOM 5006 O O . THR A 1 697 ? -32.775 -41.194 77.706 1.00 91.75 697 THR A O 1
ATOM 5009 N N . GLY A 1 698 ? -32.473 -43.280 78.489 1.00 90.62 698 GLY A N 1
ATOM 5010 C CA . GLY A 1 698 ? -31.139 -43.496 77.918 1.00 90.62 698 GLY A CA 1
ATOM 5011 C C . GLY A 1 698 ? -29.995 -42.935 78.767 1.00 90.62 698 GLY A C 1
ATOM 5012 O O . GLY A 1 698 ? -28.926 -42.632 78.234 1.00 90.62 698 GLY A O 1
ATOM 5013 N N . TRP A 1 699 ? -30.208 -42.769 80.072 1.00 94.50 699 TRP A N 1
ATOM 5014 C CA . TRP A 1 699 ? -29.208 -42.275 81.020 1.00 94.50 699 TRP A CA 1
ATOM 5015 C C . TRP A 1 699 ? -28.191 -43.380 81.357 1.00 94.50 699 TRP A C 1
ATOM 5017 O O . TRP A 1 699 ? -28.513 -44.432 81.908 1.00 94.50 699 TRP A O 1
ATOM 5027 N N . LEU A 1 700 ? -26.932 -43.131 81.001 1.00 96.12 700 LEU A N 1
ATOM 5028 C CA . LEU A 1 700 ? -25.765 -43.983 81.227 1.00 96.12 700 LEU A CA 1
ATOM 5029 C C . LEU A 1 700 ? -24.739 -43.195 82.047 1.00 96.12 700 LEU A C 1
ATOM 5031 O O . LEU A 1 700 ? -24.680 -41.972 81.937 1.00 96.12 700 LEU A O 1
ATOM 5035 N N . ARG A 1 701 ? -23.860 -43.873 82.798 1.00 96.44 701 ARG A N 1
ATOM 5036 C CA . ARG A 1 701 ? -22.758 -43.193 83.511 1.00 96.44 701 ARG A CA 1
ATOM 5037 C C . ARG A 1 701 ? -21.885 -42.376 82.551 1.00 96.44 701 ARG A C 1
ATOM 5039 O O . ARG A 1 701 ? -21.658 -41.195 82.768 1.00 96.44 701 ARG A O 1
ATOM 5046 N N . SER A 1 702 ? -21.526 -42.969 81.413 1.00 96.19 702 SER A N 1
ATOM 5047 C CA . SER A 1 702 ? -20.739 -42.334 80.346 1.00 96.19 702 SER A CA 1
ATOM 5048 C C . SER A 1 702 ? -21.431 -41.181 79.604 1.00 96.19 702 SER A C 1
ATOM 5050 O O . SER A 1 702 ? -20.790 -40.546 78.770 1.00 96.19 702 SER A O 1
ATOM 5052 N N . ASN A 1 703 ? -22.717 -40.903 79.861 1.00 97.00 703 ASN A N 1
ATOM 5053 C CA . ASN A 1 703 ? -23.421 -39.747 79.295 1.00 97.00 703 ASN A CA 1
ATOM 5054 C C . ASN A 1 703 ? -24.035 -38.810 80.351 1.00 97.00 703 ASN A C 1
ATOM 5056 O O . ASN A 1 703 ? -24.791 -37.909 79.970 1.00 97.00 703 ASN A O 1
ATOM 5060 N N . ALA A 1 704 ? -23.690 -39.006 81.631 1.00 97.19 704 ALA A N 1
ATOM 5061 C CA . ALA A 1 704 ? -24.012 -38.089 82.715 1.00 97.19 704 ALA A CA 1
ATOM 5062 C C . ALA A 1 704 ? -23.430 -36.700 82.431 1.00 97.19 704 ALA A C 1
ATOM 5064 O O . ALA A 1 704 ? -22.288 -36.557 81.997 1.00 97.19 704 ALA A O 1
ATOM 5065 N N . ASP A 1 705 ? -24.243 -35.675 82.662 1.00 98.12 705 ASP A N 1
ATOM 5066 C CA . ASP A 1 705 ? -23.863 -34.276 82.478 1.00 98.12 705 ASP A CA 1
ATOM 5067 C C . ASP A 1 705 ? -23.059 -33.752 83.692 1.00 98.12 705 ASP A C 1
ATOM 5069 O O . ASP A 1 705 ? -22.385 -32.727 83.600 1.00 98.12 705 ASP A O 1
ATOM 5073 N N . LEU A 1 706 ? -23.083 -34.484 84.817 1.00 97.56 706 LEU A N 1
ATOM 5074 C CA . LEU A 1 706 ? -22.180 -34.341 85.964 1.00 97.56 706 LEU A CA 1
ATOM 5075 C C . LEU A 1 706 ? -21.949 -35.709 86.630 1.00 97.56 706 LEU A C 1
ATOM 5077 O O . LEU A 1 706 ? -22.908 -36.442 86.864 1.00 97.56 706 LEU A O 1
ATOM 5081 N N . GLU A 1 707 ? -20.699 -36.004 87.005 1.00 96.25 707 GLU A N 1
ATOM 5082 C CA . GLU A 1 707 ? -20.320 -37.114 87.895 1.00 96.25 707 GLU A CA 1
ATOM 5083 C C . GLU A 1 707 ? -19.453 -36.587 89.054 1.00 96.25 707 GLU A C 1
ATOM 5085 O O . GLU A 1 707 ? -18.426 -35.942 88.827 1.00 96.25 707 GLU A O 1
ATOM 5090 N N . GLN A 1 708 ? -19.866 -36.872 90.291 1.00 94.12 708 GLN A N 1
ATOM 5091 C CA . GLN A 1 708 ? -19.144 -36.602 91.539 1.00 94.12 708 GLN A CA 1
ATOM 5092 C C . GLN A 1 708 ? -18.947 -37.930 92.280 1.00 94.12 708 GLN A C 1
ATOM 5094 O O . GLN A 1 708 ? -19.926 -38.571 92.655 1.00 94.12 708 GLN A O 1
ATOM 5099 N N . GLY A 1 709 ? -17.692 -38.324 92.504 1.00 90.38 709 GLY A N 1
ATOM 5100 C CA . GLY A 1 709 ? -17.325 -39.518 93.274 1.00 90.38 709 GLY A CA 1
ATOM 5101 C C . GLY A 1 709 ? -16.897 -39.214 94.714 1.00 90.38 709 GLY A C 1
ATOM 5102 O O . GLY A 1 709 ? -16.877 -38.051 95.134 1.00 90.38 709 GLY A O 1
ATOM 5103 N N . PHE A 1 710 ? -16.514 -40.274 95.427 1.00 88.81 710 PHE A N 1
ATOM 5104 C CA . PHE A 1 710 ? -15.972 -40.257 96.785 1.00 88.81 710 PHE A CA 1
ATOM 5105 C C . PHE A 1 710 ? -14.643 -39.496 96.886 1.00 88.81 710 PHE A C 1
ATOM 5107 O O . PHE A 1 710 ? -13.898 -39.353 95.915 1.00 88.81 710 PHE A O 1
ATOM 5114 N N . SER A 1 711 ? -14.312 -39.045 98.096 1.00 83.00 711 SER A N 1
ATOM 5115 C CA . SER A 1 711 ? -12.990 -38.527 98.435 1.00 83.00 711 SER A CA 1
ATOM 5116 C C . SER A 1 711 ? -12.691 -38.775 99.912 1.00 83.00 711 SER A C 1
ATOM 5118 O O . SER A 1 711 ? -13.369 -38.238 100.779 1.00 83.00 711 SER A O 1
ATOM 5120 N N . SER A 1 712 ? -11.612 -39.507 100.202 1.00 74.00 712 SER A N 1
ATOM 5121 C CA . SER A 1 712 ? -11.097 -39.720 101.567 1.00 74.00 712 SER A CA 1
ATOM 5122 C C . SER A 1 712 ? -10.382 -38.494 102.165 1.00 74.00 712 SER A C 1
ATOM 5124 O O . SER A 1 712 ? -9.864 -38.551 103.279 1.00 74.00 712 SER A O 1
ATOM 5126 N N . GLY A 1 713 ? -10.344 -37.383 101.427 1.00 71.44 713 GLY A N 1
ATOM 5127 C CA . GLY A 1 713 ? -9.856 -36.074 101.860 1.00 71.44 713 GLY A CA 1
ATOM 5128 C C . GLY A 1 713 ? -10.741 -34.939 101.321 1.00 71.44 713 GLY A C 1
ATOM 5129 O O . GLY A 1 713 ? -11.844 -35.201 100.838 1.00 71.44 713 GLY A O 1
ATOM 5130 N N . PRO A 1 714 ? -10.287 -33.672 101.364 1.00 73.25 714 PRO A N 1
ATOM 5131 C CA . PRO A 1 714 ? -11.082 -32.525 100.923 1.00 73.25 714 PRO A CA 1
ATOM 5132 C C . PRO A 1 714 ? -11.618 -32.669 99.488 1.00 73.25 714 PRO A C 1
ATOM 5134 O O . PRO A 1 714 ? -10.852 -32.710 98.526 1.00 73.25 714 PRO A O 1
ATOM 5137 N N . SER A 1 715 ? -12.945 -32.732 99.348 1.00 80.50 715 SER A N 1
ATOM 5138 C CA . SER A 1 715 ? -13.618 -32.810 98.048 1.00 80.50 715 SER A CA 1
ATOM 5139 C C . SER A 1 715 ? -13.516 -31.492 97.278 1.00 80.50 715 SER A C 1
ATOM 5141 O O . SER A 1 715 ? -13.584 -30.410 97.862 1.00 80.50 715 SER A O 1
ATOM 5143 N N . SER A 1 716 ? -13.417 -31.588 95.951 1.00 85.69 716 SER A N 1
ATOM 5144 C CA . SER A 1 716 ? -13.585 -30.449 95.045 1.00 85.69 716 SER A CA 1
ATOM 5145 C C . SER A 1 716 ? -14.932 -30.559 94.337 1.00 85.69 716 SER A C 1
ATOM 5147 O O . SER A 1 716 ? -15.186 -31.536 93.632 1.00 85.69 716 SER A O 1
ATOM 5149 N N . SER A 1 717 ? -15.786 -29.553 94.534 1.00 89.56 717 SER A N 1
ATOM 5150 C CA . SER A 1 717 ? -17.145 -29.525 93.993 1.00 89.56 717 SER A CA 1
ATOM 5151 C C . SER A 1 717 ? -17.171 -29.681 92.475 1.00 89.56 717 SER A C 1
ATOM 5153 O O . SER A 1 717 ? -16.416 -29.017 91.757 1.00 89.56 717 SER A O 1
ATOM 5155 N N . LYS A 1 718 ? -18.096 -30.496 91.972 1.00 94.75 718 LYS A N 1
ATOM 5156 C CA . LYS A 1 718 ? -18.435 -30.557 90.547 1.00 94.75 718 LYS A CA 1
ATOM 5157 C C . LYS A 1 718 ? -19.588 -29.610 90.246 1.00 94.75 718 LYS A C 1
ATOM 5159 O O . LYS A 1 718 ? -20.540 -29.514 91.018 1.00 94.75 718 LYS A O 1
ATOM 5164 N N . THR A 1 719 ? -19.505 -28.948 89.095 1.00 95.56 719 THR A N 1
ATOM 5165 C CA . THR A 1 719 ? -20.467 -27.932 88.659 1.00 95.56 719 THR A CA 1
ATOM 5166 C C . THR A 1 719 ? -20.866 -28.171 87.209 1.00 95.56 719 THR A C 1
ATOM 5168 O O . THR A 1 719 ? -20.004 -28.359 86.352 1.00 95.56 719 THR A O 1
ATOM 5171 N N . LEU A 1 720 ? -22.168 -28.124 86.939 1.00 96.25 720 LEU A N 1
ATOM 5172 C CA . LEU A 1 720 ? -22.780 -28.226 85.617 1.00 96.25 720 LEU A CA 1
ATOM 5173 C C . LEU A 1 720 ? -23.581 -26.946 85.345 1.00 96.25 720 LEU A C 1
ATOM 5175 O O . LEU A 1 720 ? -24.443 -26.567 86.134 1.00 96.25 720 LEU A O 1
ATOM 5179 N N . ASN A 1 721 ? -23.310 -26.300 84.212 1.00 96.06 721 ASN A N 1
ATOM 5180 C CA . ASN A 1 721 ? -24.010 -25.097 83.767 1.00 96.06 721 ASN A CA 1
ATOM 5181 C C . ASN A 1 721 ? -24.980 -25.452 82.632 1.00 96.06 721 ASN A C 1
ATOM 5183 O O . ASN A 1 721 ? -24.556 -26.025 81.628 1.00 96.06 721 ASN A O 1
ATOM 5187 N N . ILE A 1 722 ? -26.257 -25.089 82.763 1.00 95.50 722 ILE A N 1
ATOM 5188 C CA . ILE A 1 722 ? -27.315 -25.381 81.778 1.00 95.50 722 ILE A CA 1
ATOM 5189 C C . ILE A 1 722 ? -28.018 -24.090 81.342 1.00 95.50 722 ILE A C 1
ATOM 5191 O O . ILE A 1 722 ? -28.338 -23.245 82.171 1.00 95.50 722 ILE A O 1
ATOM 5195 N N . GLN A 1 723 ? -28.249 -23.914 80.039 1.00 94.56 723 GLN A N 1
ATOM 5196 C CA . GLN A 1 723 ? -28.977 -22.755 79.502 1.00 94.56 723 GLN A CA 1
ATOM 5197 C C . GLN A 1 723 ? -30.470 -23.069 79.424 1.00 94.56 723 GLN A C 1
ATOM 5199 O O . GLN A 1 723 ? -30.862 -23.950 78.658 1.00 94.56 723 GLN A O 1
ATOM 5204 N N . LEU A 1 724 ? -31.292 -22.357 80.197 1.00 93.94 724 LEU A N 1
ATOM 5205 C CA . LEU A 1 724 ? -32.750 -22.530 80.223 1.00 93.94 724 LEU A CA 1
ATOM 5206 C C . LEU A 1 724 ? -33.467 -21.247 79.779 1.00 93.94 724 LEU A C 1
ATOM 5208 O O . LEU A 1 724 ? -32.922 -20.148 79.883 1.00 93.94 724 LEU A O 1
ATOM 5212 N N . THR A 1 725 ? -34.713 -21.384 79.323 1.00 91.69 725 THR A N 1
ATOM 5213 C CA . THR A 1 725 ? -35.565 -20.264 78.884 1.00 91.69 725 THR A CA 1
ATOM 5214 C C . THR A 1 725 ? -36.721 -20.060 79.857 1.00 91.69 725 THR A C 1
ATOM 5216 O O . THR A 1 725 ? -37.384 -21.029 80.231 1.00 91.69 725 THR A O 1
ATOM 5219 N N . ALA A 1 726 ? -36.999 -18.808 80.229 1.00 88.00 726 ALA A N 1
ATOM 5220 C CA . ALA A 1 726 ? -38.073 -18.448 81.152 1.00 88.00 726 ALA A CA 1
ATOM 5221 C C . ALA A 1 726 ? -39.418 -19.089 80.765 1.00 88.00 726 ALA A C 1
ATOM 5223 O O . ALA A 1 726 ? -39.821 -19.062 79.601 1.00 88.00 726 ALA A O 1
ATOM 5224 N N . GLY A 1 727 ? -40.128 -19.641 81.747 1.00 87.62 727 GLY A N 1
ATOM 5225 C CA . GLY A 1 727 ? -41.423 -20.292 81.553 1.00 87.62 727 GLY A CA 1
ATOM 5226 C C . GLY A 1 727 ? -41.363 -21.753 81.100 1.00 87.62 727 GLY A C 1
ATOM 5227 O O . GLY A 1 727 ? -42.412 -22.389 81.038 1.00 87.62 727 GLY A O 1
ATOM 5228 N N . THR A 1 728 ? -40.181 -22.302 80.798 1.00 91.38 728 THR A N 1
ATOM 5229 C CA . THR A 1 728 ? -40.037 -23.702 80.359 1.00 91.38 728 THR A CA 1
ATOM 5230 C C . THR A 1 728 ? -39.821 -24.672 81.525 1.00 91.38 728 THR A C 1
ATOM 5232 O O . THR A 1 728 ? -39.302 -24.296 82.575 1.00 91.38 728 THR A O 1
ATOM 5235 N N . TYR A 1 729 ? -40.218 -25.933 81.317 1.00 94.25 729 TYR A N 1
ATOM 5236 C CA . TYR A 1 729 ? -40.065 -27.048 82.255 1.00 94.25 729 TYR A CA 1
ATOM 5237 C C . TYR A 1 729 ? -39.047 -28.062 81.705 1.00 94.25 729 TYR A C 1
ATOM 5239 O O . TYR A 1 729 ? -39.352 -28.839 80.798 1.00 94.25 729 TYR A O 1
ATOM 5247 N N . THR A 1 730 ? -37.822 -28.065 82.229 1.00 95.94 730 THR A N 1
ATOM 5248 C CA . THR A 1 730 ? -36.718 -28.913 81.748 1.00 95.94 730 THR A CA 1
ATOM 5249 C C . THR A 1 730 ? -36.627 -30.221 82.541 1.00 95.94 730 THR A C 1
ATOM 5251 O O . THR A 1 730 ? -36.514 -30.160 83.764 1.00 95.94 730 THR A O 1
ATOM 5254 N N . PRO A 1 731 ? -36.633 -31.409 81.902 1.00 97.56 731 PRO A N 1
ATOM 5255 C CA . PRO A 1 731 ? -36.482 -32.675 82.617 1.00 97.56 731 PRO A CA 1
ATOM 5256 C C . PRO A 1 731 ? -35.101 -32.779 83.279 1.00 97.56 731 PRO A C 1
ATOM 5258 O O . PRO A 1 731 ? -34.089 -32.412 82.678 1.00 97.56 731 PRO A O 1
ATOM 5261 N N . PHE A 1 732 ? -35.059 -33.299 84.503 1.00 95.94 732 PHE A N 1
ATOM 5262 C CA . PHE A 1 732 ? -33.876 -33.370 85.360 1.00 95.94 732 PHE A CA 1
ATOM 5263 C C . PHE A 1 732 ? -33.860 -34.689 86.152 1.00 95.94 732 PHE A C 1
ATOM 5265 O O . PHE A 1 732 ? -34.907 -35.137 86.631 1.00 95.94 732 PHE A O 1
ATOM 5272 N N . ARG A 1 733 ? -32.696 -35.337 86.283 1.00 96.88 733 ARG A N 1
ATOM 5273 C CA . ARG A 1 733 ? -32.510 -36.585 87.050 1.00 96.88 733 ARG A CA 1
ATOM 5274 C C . ARG A 1 733 ? -31.220 -36.526 87.863 1.00 96.88 733 ARG A C 1
ATOM 5276 O O . ARG A 1 733 ? -30.185 -36.148 87.324 1.00 96.88 733 ARG A O 1
ATOM 5283 N N . VAL A 1 734 ? -31.275 -36.985 89.113 1.00 96.25 734 VAL A N 1
ATOM 5284 C CA . VAL A 1 734 ? -30.106 -37.184 89.988 1.00 96.25 734 VAL A CA 1
ATOM 5285 C C . VAL A 1 734 ? -30.127 -38.610 90.526 1.00 96.25 734 VAL A C 1
ATOM 5287 O O . VAL A 1 734 ? -31.065 -38.986 91.228 1.00 96.25 734 VAL A O 1
ATOM 5290 N N . MET A 1 735 ? -29.093 -39.399 90.252 1.00 96.88 735 MET A N 1
ATOM 5291 C CA . MET A 1 735 ? -28.894 -40.704 90.883 1.00 96.88 735 MET A CA 1
ATOM 5292 C C . MET A 1 735 ? -27.714 -40.642 91.841 1.00 96.88 735 MET A C 1
ATOM 5294 O O . MET A 1 735 ? -26.598 -40.364 91.416 1.00 96.88 735 MET A O 1
ATOM 5298 N N . TRP A 1 736 ? -27.958 -40.960 93.107 1.00 96.50 736 TRP A N 1
ATOM 5299 C CA . TRP A 1 736 ? -26.908 -41.236 94.082 1.00 96.50 736 TRP A CA 1
ATOM 5300 C C . TRP A 1 736 ? -26.837 -42.732 94.375 1.00 96.50 736 TRP A C 1
ATOM 5302 O O . TRP A 1 736 ? -27.869 -43.410 94.374 1.00 96.50 736 TRP A O 1
ATOM 5312 N N . ALA A 1 737 ? -25.640 -43.242 94.641 1.00 95.44 737 ALA A N 1
ATOM 5313 C CA . ALA A 1 737 ? -25.429 -44.604 95.093 1.00 95.44 737 ALA A CA 1
ATOM 5314 C C . ALA A 1 737 ? -24.297 -44.712 96.119 1.00 95.44 737 ALA A C 1
ATOM 5316 O O . ALA A 1 737 ? -23.210 -44.160 95.936 1.00 95.44 737 ALA A O 1
ATOM 5317 N N . ASN A 1 738 ? -24.568 -45.501 97.155 1.00 91.44 738 ASN A N 1
ATOM 5318 C CA . ASN A 1 738 ? -23.601 -45.997 98.117 1.00 91.44 738 ASN A CA 1
ATOM 5319 C C . ASN A 1 738 ? -23.283 -47.472 97.827 1.00 91.44 738 ASN A C 1
ATOM 5321 O O . ASN A 1 738 ? -24.203 -48.283 97.642 1.00 91.44 738 ASN A O 1
ATOM 5325 N N . GLY A 1 739 ? -21.993 -47.791 97.780 1.00 88.81 739 GLY A N 1
ATOM 5326 C CA . GLY A 1 739 ? -21.443 -49.136 97.741 1.00 88.81 739 GLY A CA 1
ATOM 5327 C C . GLY A 1 739 ? -21.350 -49.711 99.147 1.00 88.81 739 GLY A C 1
ATOM 5328 O O . GLY A 1 739 ? -22.042 -50.684 99.434 1.00 88.81 739 GLY A O 1
ATOM 5329 N N . GLN A 1 740 ? -20.539 -49.114 100.023 1.00 85.44 740 GLN A N 1
ATOM 5330 C CA . GLN A 1 740 ? -20.438 -49.512 101.430 1.00 85.44 740 GLN A CA 1
ATOM 5331 C C . GLN A 1 740 ? -19.852 -48.414 102.336 1.00 85.44 740 GLN A C 1
ATOM 5333 O O . GLN A 1 740 ? -19.007 -47.630 101.919 1.00 85.44 740 GLN A O 1
ATOM 5338 N N . GLY A 1 741 ? -20.211 -48.441 103.622 1.00 80.75 741 GLY A N 1
ATOM 5339 C CA . GLY A 1 741 ? -19.692 -47.528 104.650 1.00 80.75 741 GLY A CA 1
ATOM 5340 C C . GLY A 1 741 ? -20.570 -46.300 104.911 1.00 80.75 741 GLY A C 1
ATOM 5341 O O . GLY A 1 741 ? -21.785 -46.427 105.080 1.00 80.75 741 GLY A O 1
ATOM 5342 N N . ASP A 1 742 ? -19.925 -45.139 105.010 1.00 80.88 742 ASP A N 1
ATOM 5343 C CA . ASP A 1 742 ? -20.532 -43.839 105.314 1.00 80.88 742 ASP A CA 1
ATOM 5344 C C . ASP A 1 742 ? -21.313 -43.292 104.089 1.00 80.88 742 ASP A C 1
ATOM 5346 O O . ASP A 1 742 ? -21.219 -43.839 102.992 1.00 80.88 742 ASP A O 1
ATOM 5350 N N . TYR A 1 743 ? -22.143 -42.249 104.244 1.00 83.44 743 TYR A N 1
ATOM 5351 C CA . TYR A 1 743 ? -23.052 -41.801 103.172 1.00 83.44 743 TYR A CA 1
ATOM 5352 C C . TYR A 1 743 ? -23.275 -40.281 103.119 1.00 83.44 743 TYR A C 1
ATOM 5354 O O . TYR A 1 743 ? -23.486 -39.618 104.139 1.00 83.44 743 TYR A O 1
ATOM 5362 N N . SER A 1 744 ? -23.284 -39.722 101.903 1.00 85.12 744 SER A N 1
ATOM 5363 C CA . SER A 1 744 ? -23.587 -38.308 101.655 1.00 85.12 744 SER A CA 1
ATOM 5364 C C . SER A 1 744 ? -23.921 -38.021 100.186 1.00 85.12 744 SER A C 1
ATOM 5366 O O . SER A 1 744 ? -23.285 -38.549 99.276 1.00 85.12 744 SER A O 1
ATOM 5368 N N . MET A 1 745 ? -24.884 -37.134 99.947 1.00 88.56 745 MET A N 1
ATOM 5369 C CA . MET A 1 745 ? -25.199 -36.520 98.657 1.00 88.56 745 MET A CA 1
ATOM 5370 C C . MET A 1 745 ? -25.848 -35.160 98.910 1.00 88.56 745 MET A C 1
ATOM 5372 O O . MET A 1 745 ? -26.839 -35.068 99.631 1.00 88.56 745 MET A O 1
ATOM 5376 N N . ILE A 1 746 ? -25.359 -34.106 98.263 1.00 87.75 746 ILE A N 1
ATOM 5377 C CA . ILE A 1 746 ? -26.036 -32.804 98.222 1.00 87.75 746 ILE A CA 1
ATOM 5378 C C . ILE A 1 746 ? -26.061 -32.334 96.772 1.00 87.75 746 ILE A C 1
ATOM 5380 O O . ILE A 1 746 ? -25.025 -32.335 96.112 1.00 87.75 746 ILE A O 1
ATOM 5384 N N . ILE A 1 747 ? -27.225 -31.890 96.296 1.00 90.62 747 ILE A N 1
ATOM 5385 C CA . ILE A 1 747 ? -27.345 -31.112 95.061 1.00 90.62 747 ILE A CA 1
ATOM 5386 C C . ILE A 1 747 ? -27.912 -29.738 95.402 1.00 90.62 747 ILE A C 1
ATOM 5388 O O . ILE A 1 747 ? -28.947 -29.630 96.060 1.00 90.62 747 ILE A O 1
ATOM 5392 N N . THR A 1 748 ? -27.258 -28.688 94.916 1.00 88.88 748 THR A N 1
ATOM 5393 C CA . THR A 1 748 ? -27.837 -27.341 94.862 1.00 88.88 748 THR A CA 1
ATOM 5394 C C . THR A 1 748 ? -28.059 -26.927 93.411 1.00 88.88 748 THR A C 1
ATOM 5396 O O . THR A 1 748 ? -27.322 -27.341 92.511 1.00 88.88 748 THR A O 1
ATOM 5399 N N . VAL A 1 749 ? -29.093 -26.120 93.173 1.00 90.38 749 VAL A N 1
ATOM 5400 C CA . VAL A 1 749 ? -29.348 -25.490 91.871 1.00 90.38 749 VAL A CA 1
ATOM 5401 C C . VAL A 1 749 ? -29.655 -24.012 92.085 1.00 90.38 749 VAL A C 1
ATOM 5403 O O . VAL A 1 749 ? -30.480 -23.662 92.932 1.00 90.38 749 VAL A O 1
ATOM 5406 N N . THR A 1 750 ? -29.027 -23.151 91.287 1.00 89.88 750 THR A N 1
ATOM 5407 C CA . THR A 1 750 ? -29.157 -21.690 91.369 1.00 89.88 750 THR A CA 1
ATOM 5408 C C . THR A 1 750 ? -29.457 -21.099 89.991 1.00 89.88 750 THR A C 1
ATOM 5410 O O . THR A 1 750 ? -28.922 -21.555 88.979 1.00 89.88 750 THR A O 1
ATOM 5413 N N . ALA A 1 751 ? -30.330 -20.096 89.949 1.00 87.94 751 ALA A N 1
ATOM 5414 C CA . ALA A 1 751 ? -30.722 -19.361 88.749 1.00 87.94 751 ALA A CA 1
ATOM 5415 C C . ALA A 1 751 ? -29.704 -18.262 88.361 1.00 87.94 751 ALA A C 1
ATOM 5417 O O . ALA A 1 751 ? -28.898 -17.859 89.204 1.00 87.94 751 ALA A O 1
ATOM 5418 N N . PRO A 1 752 ? -29.764 -17.724 87.124 1.00 86.50 752 PRO A N 1
ATOM 5419 C CA . PRO A 1 752 ? -28.864 -16.663 86.649 1.00 86.50 752 PRO A CA 1
ATOM 5420 C C . PRO A 1 752 ? -28.789 -15.398 87.521 1.00 86.50 752 PRO A C 1
ATOM 5422 O O . PRO A 1 752 ? -27.786 -14.692 87.481 1.00 86.50 752 PRO A O 1
ATOM 5425 N N . ASP A 1 753 ? -29.843 -15.091 88.283 1.00 83.69 753 ASP A N 1
ATOM 5426 C CA . ASP A 1 753 ? -29.944 -13.931 89.180 1.00 83.69 753 ASP A CA 1
ATOM 5427 C C . ASP A 1 753 ? -29.502 -14.225 90.628 1.00 83.69 753 ASP A C 1
ATOM 5429 O O . ASP A 1 753 ? -29.545 -13.341 91.482 1.00 83.69 753 ASP A O 1
ATOM 5433 N N . GLY A 1 754 ? -29.074 -15.459 90.913 1.00 81.88 754 GLY A N 1
ATOM 5434 C CA . GLY A 1 754 ? -28.729 -15.931 92.254 1.00 81.88 754 GLY A CA 1
ATOM 5435 C C . GLY A 1 754 ? -29.879 -16.594 93.021 1.00 81.88 754 GLY A C 1
ATOM 5436 O O . GLY A 1 754 ? -29.649 -17.075 94.131 1.00 81.88 754 GLY A O 1
ATOM 5437 N N . THR A 1 755 ? -31.094 -16.679 92.467 1.00 84.00 755 THR A N 1
ATOM 5438 C CA . THR A 1 755 ? -32.228 -17.346 93.131 1.00 84.00 755 THR A CA 1
ATOM 5439 C C . THR A 1 755 ? -31.944 -18.835 93.341 1.00 84.00 755 THR A C 1
ATOM 5441 O O . THR A 1 755 ? -31.714 -19.578 92.386 1.00 84.00 755 THR A O 1
ATOM 5444 N N . VAL A 1 756 ? -32.006 -19.296 94.595 1.00 84.00 756 VAL A N 1
ATOM 5445 C CA . VAL A 1 756 ? -31.863 -20.719 94.941 1.00 84.00 756 VAL A CA 1
ATOM 5446 C C . VAL A 1 756 ? -33.125 -21.480 94.524 1.00 84.00 756 VAL A C 1
ATOM 5448 O O . VAL A 1 756 ? -34.222 -21.280 95.054 1.00 84.00 756 VAL A O 1
ATOM 5451 N N . ILE A 1 757 ? -32.948 -22.363 93.547 1.00 84.25 757 ILE A N 1
ATOM 5452 C CA . ILE A 1 757 ? -33.985 -23.220 92.967 1.00 84.25 757 ILE A CA 1
ATOM 5453 C C . ILE A 1 757 ? -34.225 -24.442 93.854 1.00 84.25 757 ILE A C 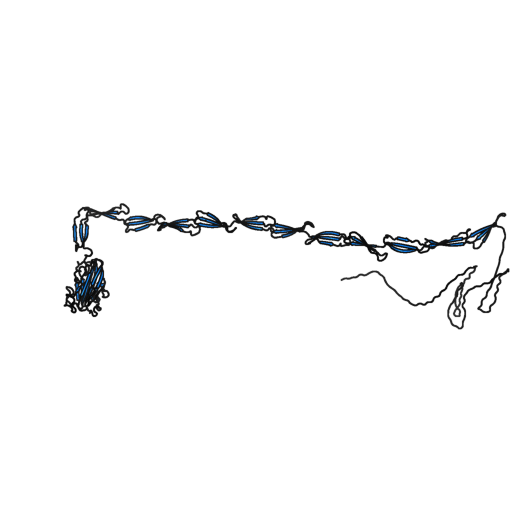1
ATOM 5455 O O . ILE A 1 757 ? -35.376 -24.823 94.059 1.00 84.25 757 ILE A O 1
ATOM 5459 N N . VAL A 1 758 ? -33.144 -25.028 94.377 1.00 83.75 758 VAL A N 1
ATOM 5460 C CA . VAL A 1 758 ? -33.157 -26.054 95.427 1.00 83.75 758 VAL A CA 1
ATOM 5461 C C . VAL A 1 758 ? -31.825 -26.035 96.176 1.00 83.75 758 VAL A C 1
ATOM 5463 O O . VAL A 1 758 ? -30.768 -25.804 95.582 1.00 83.75 758 VAL A O 1
ATOM 5466 N N . ASP A 1 759 ? -31.876 -26.316 97.470 1.00 75.81 759 ASP A N 1
ATOM 5467 C CA . ASP A 1 759 ? -30.736 -26.683 98.303 1.00 75.81 759 ASP A CA 1
ATOM 5468 C C . ASP A 1 759 ? -30.930 -28.097 98.878 1.00 75.81 759 ASP A C 1
ATOM 5470 O O . ASP A 1 759 ? -32.024 -28.666 98.845 1.00 75.81 759 ASP A O 1
ATOM 5474 N N . GLY A 1 760 ? -29.863 -28.685 99.427 1.00 72.00 760 GLY A N 1
ATOM 5475 C CA . GLY A 1 760 ? -29.913 -30.034 100.006 1.00 72.00 760 GLY A CA 1
ATOM 5476 C C . GLY A 1 760 ? -30.834 -30.180 101.228 1.00 72.00 760 GLY A C 1
ATOM 5477 O O . GLY A 1 760 ? -31.041 -31.296 101.689 1.00 72.00 760 GLY A O 1
ATOM 5478 N N . SER A 1 761 ? -31.383 -29.086 101.761 1.00 70.31 761 SER A N 1
ATOM 5479 C CA . SER A 1 761 ? -32.283 -29.058 102.922 1.00 70.31 761 SER A CA 1
ATOM 5480 C C . SER A 1 761 ? -33.754 -28.804 102.565 1.00 70.31 761 SER A C 1
ATOM 5482 O O . SER A 1 761 ? -34.626 -29.087 103.385 1.00 70.31 761 SER A O 1
ATOM 5484 N N . GLY A 1 762 ? -34.059 -28.296 101.365 1.00 64.88 762 GLY A N 1
ATOM 5485 C CA . GLY A 1 762 ? -35.429 -28.085 100.890 1.00 64.88 762 GLY A CA 1
ATOM 5486 C C . GLY A 1 762 ? -36.058 -26.746 101.245 1.00 64.88 762 GLY A C 1
ATOM 5487 O O . GLY A 1 762 ? -37.287 -26.663 101.307 1.00 64.88 762 GLY A O 1
ATOM 5488 N N . SER A 1 763 ? -35.260 -25.698 101.462 1.00 61.34 763 SER A N 1
ATOM 5489 C CA . SER A 1 763 ? -35.774 -24.349 101.745 1.00 61.34 763 SER A CA 1
ATOM 5490 C C . SER A 1 763 ? -36.563 -23.754 100.567 1.00 61.34 763 SER A C 1
ATOM 5492 O O . SER A 1 763 ? -37.462 -22.931 100.760 1.00 61.34 763 SER A O 1
ATOM 5494 N N . SER A 1 764 ? -36.270 -24.217 99.347 1.00 62.59 764 SER A N 1
ATOM 5495 C CA . SER A 1 764 ? -36.931 -23.831 98.102 1.00 62.59 764 SER A CA 1
ATOM 5496 C C . SER A 1 764 ? -37.286 -25.073 97.280 1.00 62.59 764 SER A C 1
ATOM 5498 O O . SER A 1 764 ? -36.412 -25.816 96.847 1.00 62.59 764 SER A O 1
ATOM 5500 N N . SER A 1 765 ? -38.586 -25.302 97.069 1.00 67.50 765 SER A N 1
ATOM 5501 C CA . SER A 1 765 ? -39.138 -26.395 96.244 1.00 67.50 765 SER A CA 1
ATOM 5502 C C . SER A 1 765 ? -40.156 -25.901 95.203 1.00 67.50 765 SER A C 1
ATOM 5504 O O . SER A 1 765 ? -40.81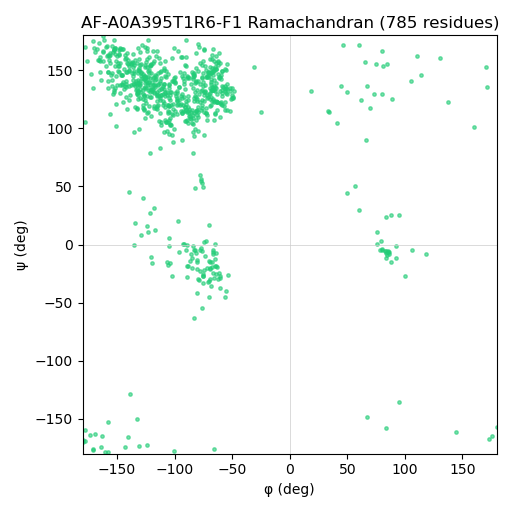2 -26.682 94.513 1.00 67.50 765 SER A O 1
ATOM 5506 N N . LYS A 1 766 ? -40.279 -24.575 95.062 1.00 82.31 766 LYS A N 1
ATOM 5507 C CA . LYS A 1 766 ? -41.289 -23.881 94.239 1.00 82.31 766 LYS A CA 1
ATOM 5508 C C . LYS A 1 766 ? -40.982 -23.906 92.735 1.00 82.31 766 LYS A C 1
ATOM 5510 O O . LYS A 1 766 ? -41.753 -23.387 91.933 1.00 82.31 766 LYS A O 1
ATOM 5515 N N . PHE A 1 767 ? -39.839 -24.477 92.363 1.00 88.50 767 PHE A N 1
ATOM 5516 C CA . PHE A 1 767 ? -39.311 -24.504 90.999 1.00 88.50 767 PHE A CA 1
ATOM 5517 C C . PHE A 1 767 ? -39.117 -25.925 90.455 1.00 88.50 767 PHE A C 1
ATOM 5519 O O . PHE A 1 767 ? -38.920 -26.086 89.257 1.00 88.50 767 PHE A O 1
ATOM 5526 N N . PHE A 1 768 ? -39.225 -26.955 91.300 1.00 90.88 768 PHE A N 1
ATOM 5527 C CA . PHE A 1 768 ? -39.286 -28.347 90.861 1.00 90.88 768 PHE A CA 1
ATOM 5528 C C . PHE A 1 768 ? -40.723 -28.867 90.946 1.00 90.88 768 PHE A C 1
ATOM 5530 O O . PHE A 1 768 ? -41.408 -28.693 91.958 1.00 90.88 768 PHE A O 1
ATOM 5537 N N . VAL A 1 769 ? -41.181 -29.498 89.865 1.00 93.19 769 VAL A N 1
ATOM 5538 C CA . VAL A 1 769 ? -42.491 -30.158 89.780 1.00 93.19 769 VAL A CA 1
ATOM 5539 C C . VAL A 1 769 ? -42.374 -31.517 89.105 1.00 93.19 769 VAL A C 1
ATOM 5541 O O . VAL A 1 769 ? -41.516 -31.739 88.253 1.00 93.19 769 VAL A O 1
ATOM 5544 N N . ARG A 1 770 ? -43.274 -32.437 89.439 1.00 94.06 770 ARG A N 1
ATOM 5545 C CA . ARG A 1 770 ? -43.312 -33.798 88.881 1.00 94.06 770 ARG A CA 1
ATOM 5546 C C . ARG A 1 770 ? -43.916 -33.845 87.470 1.00 94.06 770 ARG A C 1
ATOM 5548 O O . ARG A 1 770 ? -43.630 -34.766 86.714 1.00 94.06 770 ARG A O 1
ATOM 5555 N N . PHE A 1 771 ? -44.721 -32.842 87.124 1.00 92.81 771 PHE A N 1
ATOM 5556 C CA . PHE A 1 771 ? -45.328 -32.577 85.812 1.00 92.81 771 PHE A CA 1
ATOM 5557 C C . PHE A 1 771 ? -45.867 -31.133 85.798 1.00 92.81 771 PHE A C 1
ATOM 5559 O O . PHE A 1 771 ? -46.122 -30.579 86.865 1.00 92.81 771 PHE A O 1
ATOM 5566 N N . ALA A 1 772 ? -46.071 -30.510 84.639 1.00 92.50 772 ALA A N 1
ATOM 5567 C CA . ALA A 1 772 ? -46.732 -29.203 84.540 1.00 92.50 772 ALA A CA 1
ATOM 5568 C C . ALA A 1 772 ? -48.268 -29.336 84.537 1.00 92.50 772 ALA A C 1
ATOM 5570 O O . ALA A 1 772 ? -48.812 -30.298 83.991 1.00 92.50 772 ALA A O 1
ATOM 5571 N N . CYS A 1 773 ? -48.975 -28.372 85.138 1.00 90.62 773 CYS A N 1
ATOM 5572 C CA . CYS A 1 773 ? -50.435 -28.428 85.313 1.00 90.62 773 CYS A CA 1
ATOM 5573 C C . CYS A 1 773 ? -51.243 -28.292 84.013 1.00 90.62 773 CYS A C 1
ATOM 5575 O O . CYS A 1 773 ? -52.382 -28.747 83.949 1.00 90.62 773 CYS A O 1
ATOM 5577 N N . ASP A 1 774 ? -50.643 -27.722 82.970 1.00 90.25 774 ASP A N 1
ATOM 5578 C CA . ASP A 1 774 ? -51.184 -27.649 81.608 1.00 90.25 774 ASP A CA 1
ATOM 5579 C C . ASP A 1 774 ? -50.950 -28.935 80.786 1.00 90.25 774 ASP A C 1
ATOM 5581 O O . ASP A 1 774 ? -51.420 -29.044 79.655 1.00 90.25 774 ASP A O 1
ATOM 5585 N N . GLY A 1 775 ? -50.219 -29.914 81.333 1.00 87.56 775 GLY A N 1
ATOM 5586 C CA . GLY A 1 775 ? -49.834 -31.140 80.635 1.00 87.56 775 GLY A CA 1
ATOM 5587 C C . GLY A 1 775 ? -48.702 -30.970 79.612 1.00 87.56 775 GLY A C 1
ATOM 5588 O O . GLY A 1 775 ? -48.443 -31.907 78.859 1.00 87.56 775 GLY A O 1
ATOM 5589 N N . SER A 1 776 ? -48.014 -29.822 79.578 1.00 89.94 776 SER A N 1
ATOM 5590 C CA . SER A 1 776 ? -46.938 -29.530 78.612 1.00 89.94 776 SER A CA 1
ATOM 5591 C C . SER A 1 776 ? -45.682 -30.397 78.780 1.00 89.94 776 SER A C 1
ATOM 5593 O O . SER A 1 776 ? -44.929 -30.596 77.826 1.00 89.94 776 SER A O 1
ATOM 5595 N N . THR A 1 777 ? -45.443 -30.937 79.977 1.00 92.62 777 THR A N 1
ATOM 5596 C CA . THR A 1 777 ? -44.300 -31.817 80.260 1.00 92.62 777 THR A CA 1
ATOM 5597 C C . THR A 1 777 ? -44.520 -33.242 79.741 1.00 92.62 777 THR A C 1
ATOM 5599 O O . THR A 1 777 ? -45.583 -33.816 79.997 1.00 92.62 777 THR A O 1
ATOM 5602 N N . PRO A 1 778 ? -43.504 -33.887 79.131 1.00 92.00 778 PRO A N 1
ATOM 5603 C CA . PRO A 1 778 ? -43.540 -35.325 78.865 1.00 92.00 778 PRO A CA 1
ATOM 5604 C C . PRO A 1 778 ? -43.643 -36.129 80.173 1.00 92.00 778 PRO A C 1
ATOM 5606 O O . PRO A 1 778 ? -43.387 -35.617 81.260 1.00 92.00 778 PRO A O 1
ATOM 5609 N N . LYS A 1 779 ? -43.991 -37.416 80.085 1.00 90.69 779 LYS A N 1
ATOM 5610 C CA . LYS A 1 779 ? -44.056 -38.304 81.258 1.00 90.69 779 LYS A CA 1
ATOM 5611 C C . LYS A 1 779 ? -42.768 -39.109 81.405 1.00 90.69 779 LYS A C 1
ATOM 5613 O O . LYS A 1 779 ? -42.288 -39.687 80.434 1.00 90.69 779 LYS A O 1
ATOM 5618 N N . TYR A 1 780 ? -42.254 -39.200 82.629 1.00 93.56 780 TYR A N 1
ATOM 5619 C CA . TYR A 1 780 ? -41.238 -40.195 82.969 1.00 93.56 780 TYR A CA 1
ATOM 5620 C C . TYR A 1 780 ? -41.842 -41.612 82.936 1.00 93.56 780 TYR A C 1
ATOM 5622 O O . TYR A 1 780 ? -42.971 -41.790 83.404 1.00 93.56 780 TYR A O 1
ATOM 5630 N N . PRO A 1 781 ? -41.104 -42.636 82.461 1.00 92.62 781 PRO A N 1
ATOM 5631 C CA . PRO A 1 781 ? -41.462 -44.039 82.679 1.00 92.62 781 PRO A CA 1
ATOM 5632 C C . PRO A 1 781 ? -41.654 -44.345 84.172 1.00 92.62 781 PRO A C 1
ATOM 5634 O O . PRO A 1 781 ? -41.074 -43.675 85.028 1.00 92.62 781 PRO A O 1
ATOM 5637 N N . ALA A 1 782 ? -42.434 -45.363 84.532 1.00 92.69 782 ALA A N 1
ATOM 5638 C CA . ALA A 1 782 ? -42.493 -45.806 85.927 1.00 92.69 782 ALA A CA 1
ATOM 5639 C C . ALA A 1 782 ? -41.132 -46.392 86.362 1.00 92.69 782 ALA A C 1
ATOM 5641 O O . ALA A 1 782 ? -40.458 -47.055 85.575 1.00 92.69 782 ALA A O 1
ATOM 5642 N N . PHE A 1 783 ? -40.704 -46.127 87.602 1.00 94.44 783 PHE A N 1
ATOM 5643 C CA . PHE A 1 783 ? -39.425 -46.635 88.113 1.00 94.44 783 PHE A CA 1
ATOM 5644 C C . PHE A 1 783 ? -39.382 -48.172 88.062 1.00 94.44 783 PHE A C 1
ATOM 5646 O O . PHE A 1 783 ? -40.289 -48.829 88.570 1.00 94.44 783 PHE A O 1
ATOM 5653 N N . GLY A 1 784 ? -38.331 -48.732 87.455 1.00 87.44 784 GLY A N 1
ATOM 5654 C CA . GLY A 1 784 ? -38.182 -50.177 87.251 1.00 87.44 784 GLY A CA 1
ATOM 5655 C C . GLY A 1 784 ? -38.977 -50.760 86.078 1.00 87.44 784 GLY A C 1
ATOM 5656 O O . GLY A 1 784 ? -38.937 -51.967 85.870 1.00 87.44 784 GLY A O 1
ATOM 5657 N N . LEU A 1 785 ? -39.689 -49.935 85.301 1.00 86.12 785 LEU A N 1
ATOM 5658 C CA . LEU A 1 785 ? -40.456 -50.346 84.116 1.00 86.12 785 LEU A CA 1
ATOM 5659 C C . LEU A 1 785 ? -39.986 -49.619 82.840 1.00 86.12 785 LEU A C 1
ATOM 5661 O O . LEU A 1 785 ? -40.764 -49.418 81.907 1.00 86.12 785 LEU A O 1
ATOM 5665 N N . GLY A 1 786 ? -38.719 -49.204 82.807 1.00 73.56 786 GLY A N 1
ATOM 5666 C CA . GLY A 1 786 ? -38.088 -48.506 81.689 1.00 73.56 786 GLY A CA 1
ATOM 5667 C C . GLY A 1 786 ? -37.348 -47.236 82.112 1.00 73.56 786 GLY A C 1
ATOM 5668 O O . GLY A 1 786 ? -37.584 -46.662 83.179 1.00 73.56 786 GLY A O 1
ATOM 5669 N N . GLY A 1 787 ? -36.439 -46.793 81.248 1.00 58.19 787 GLY A N 1
ATOM 5670 C CA . GLY A 1 787 ? -35.531 -45.667 81.461 1.00 58.19 787 GLY A CA 1
ATOM 5671 C C . GLY A 1 787 ? -34.403 -45.688 80.447 1.00 58.19 787 GLY A C 1
ATOM 5672 O O . GLY A 1 787 ? -34.381 -46.595 79.594 1.00 58.19 787 GLY A O 1
#

Organism: NCBI:txid694270